Protein AF-A0A8H5J789-F1 (afdb_monomer)

Mean predicted aligned error: 20.1 Å

Radius of gyration: 35.77 Å; Cα contacts (8 Å, |Δi|>4): 1213; chains: 1; bounding box: 96×83×88 Å

Solvent-accessible surface area (backbone atoms only — not comparable to full-atom values): 55332 Å² total; per-residue (Å²): 109,72,53,57,30,55,45,54,50,60,64,38,62,77,39,81,69,54,83,71,56,67,64,64,71,74,60,75,30,68,35,87,52,61,60,68,77,81,71,73,38,42,52,68,43,72,75,52,29,41,22,28,17,34,79,73,62,72,87,41,52,40,63,93,81,32,44,81,74,51,70,50,86,54,26,38,34,28,38,34,24,52,62,92,46,68,67,26,27,39,39,36,21,62,53,67,62,81,71,90,28,58,63,80,50,49,62,51,47,30,27,26,45,55,26,45,53,51,27,46,51,47,30,51,74,68,45,92,60,66,44,58,26,53,63,73,60,81,45,64,67,45,18,37,48,19,41,40,22,48,12,59,60,28,46,59,53,54,75,72,64,89,71,94,66,65,38,74,44,73,74,76,64,77,66,70,54,72,49,27,34,52,70,65,62,77,69,68,44,67,78,39,60,87,92,67,65,69,47,57,35,34,39,36,29,59,52,77,60,89,48,75,62,49,66,70,51,38,50,53,40,48,53,49,39,44,48,49,11,33,19,40,38,103,72,62,52,65,86,40,41,34,53,31,22,62,74,48,56,64,40,48,25,45,47,90,42,85,79,50,47,74,88,52,64,75,71,51,70,69,50,47,53,51,72,53,59,81,78,66,91,80,89,86,90,82,90,82,86,90,88,85,89,86,91,88,90,87,81,90,84,89,88,91,87,81,71,74,65,62,58,54,53,55,58,51,60,58,69,76,48,58,74,68,59,46,31,71,74,48,37,68,69,49,45,56,68,70,55,90,67,95,63,102,73,55,66,69,58,54,51,54,54,54,51,50,59,51,57,78,71,57,90,90,69,84,64,62,68,58,44,53,52,49,52,70,75,40,90,76,62,82,61,51,58,61,50,51,52,50,52,46,55,51,42,52,53,50,49,54,52,50,53,53,48,57,67,56,69,78,54,65,76,81,64,52,63,66,53,61,67,73,62,70,82,85,86,79,83,88,80,92,78,84,88,77,88,80,88,88,71,85,80,76,69,62,76,58,55,62,56,44,41,47,21,44,53,70,61,50,85,80,60,94,65,75,75,53,72,63,31,29,53,48,51,61,48,53,47,58,44,43,48,94,44,60,46,46,59,66,43,48,31,43,11,30,31,70,41,68,43,78,41,78,59,15,34,84,40,77,46,49,26,55,83,70,67,36,52,67,70,57,34,62,36,36,50,34,66,66,60,40,50,52,26,51,51,55,32,38,76,69,62,50,29,45,80,46,96,84,65,25,33,38,50,38,62,69,58,28,50,47,31,62,76,50,41,52,71,69,48,48,54,48,40,40,52,45,47,36,50,26,43,53,52,36,55,56,38,83,42,60,43,80,84,57,88,64,56,69,57,44,51,60,37,37,52,43,27,51,58,65,42,63,83,64,74,80,78,75,57,69,71,58,34,53,54,49,28,55,44,28,56,44,57,37,75,51,78,59,71,70,51,27,52,50,32,47,53,52,23,55,61,55,39,69,95,57,97,49,72,60,61,54,51,52,51,53,52,50,51,52,48,52,33,48,82,62,49,52,60,94,72,64,84,71,86,76,71,92,72,83,86,82,77,86,90,70,85,84,42,46,39,52,53,32,50,51,44,48,49,28,53,53,53,20,54,54,26,48,56,72,36,36,44,64,62,21,47,48,48,46,68,77,52,72,68,95,47,98,72,57,35,61,43,34,47,54,40,51,34,52,48,23,43,51,49,14,53,51,29,30,18,69,63,40,38,72,63,11,45,55,28,36,50,51,24,54,50,48,60,72,69,42,81,82,50,50,58,75,85,52,48,58,59,52,43,45,53,46,25,38,33,28,43,70,70,76,33,27,67,63,19,35,52,53,37,51,54,53,51,53,53,28,64,76,67,68,51,70,79,68,49,57,50,44,47,41,51,35,22,46,24,30,41,75,67,68,39,45,72,61,19,48,54,48,40,54,59,50,66,73,46,85,86,69,51,71,67,43,49,29,49,35,23,47,48,52,14,51,48,26,48,77,71,67,35,60,65,58,14,50,52,24,42,51,53,22,52,62,40,54,72,76,53,72,74,66,37,34,48,66,60,40,49,47,48,51,55,48,35,57,52,28,58,78,67,68,40,62,67,66,28,50,61,46,49,54,52,41,54,54,39,65,75,59,50,54,88,75,33,49,58,45,79,62,67,58,50,68,62,48,45,53,52,53,53,55,51,56,60,60,76,78,108

Foldseek 3Di:
DVLVLVLVLVVQAPAADDPVVVVVQPAAQADAAFPPDADAQALVCLLRPHWYAFPQDPVQKPVVPKDWDADHNFATWIQIARHPHDRWIKGDGQDPHDDRGPDFNQLSQLSRLLRLVSLLQVLLVPDPFFQKAALDDQDLVSLSLLLSSSGPVNVVVVVPDDDPGIDTHNDAADEWAWRTKFFDDVVVQVVDDPVRRHDTIITMIHDADADDADQVLLVSNLSVCLSNAKFAAPQQAPVCAGNSYRNRSSRIGHSSGPRGDSVRNPCRPCNNVVVHVVPDDDDDDDDDDDDYDDDDDDDDDDDDDDPPPVLVVVVVVLVPDDLVVSCVVLPPVRSVLNPDDDDDPNPVVVVLVVLLVVLVPDDDDDCVVVLVVVCVVDVDDDPSVVVSVVSSVVSVVVVVVVVVVVVVVVDDPVVVVVVVVVVDDDDDDDDDDDDDDDDDDPDPDDPLQVQQLVLLQVLDPPDPDRADSLLSVVLLLCLLFPQVAWAALLLQQQLQAWAWDQDLQRAIDTDGLVNLVQDPVSSVQSNDPVNVVVSVVRCCVVVQWPADPVRIIHGDNSSSVSSCVSRDPVSSVVSLVNLLSSLLSSQHAAFQDDDDPCNVSSLRRNVSSLVVCVVVVDDDDLVSLLVSLVSLLRQLVDDDLVSNVVSLVSSVVSCVVPPDPLSVLSSLLSVLVSCVVSPNNPPNPPSPDPPDPDDPDDPDRLSVLLSQLVVLQSVLVSCQQVQVLVSSLVSLVVRDAPDPDHHPSRLVSLLSSLLSNLLSCLQLVVLVSSLVSLVVSVVSCVPDPSTDPLVCLLSSLLSNLLSCLSVLNLVVNLVSLVVNLVVCVVSVNPPNNLSSLLSNLSSCVSVVVLVSSLVSLVVSVPDPDDDLVSLLSSLVSQLSSCVVVVVLVSNLVSLVSNLVSCVVGSQLQCQLVLLSLLSNLVSCVVVVVVVVNVVSVVVSVVSVVVHDPSGGHRNRGPSVVSVVVSVVVVVVVVD

Structure (mmCIF, N/CA/C/O backbone):
data_AF-A0A8H5J789-F1
#
_entry.id   AF-A0A8H5J789-F1
#
loop_
_atom_site.group_PDB
_atom_site.id
_atom_site.type_symbol
_atom_site.label_atom_id
_atom_site.label_alt_id
_atom_site.label_comp_id
_atom_site.label_asym_id
_atom_site.label_entity_id
_atom_site.label_seq_id
_atom_site.pdbx_PDB_ins_code
_atom_site.Cartn_x
_atom_site.Cartn_y
_atom_site.Cartn_z
_atom_site.occupancy
_atom_site.B_iso_or_equiv
_atom_site.auth_seq_id
_atom_site.auth_comp_id
_atom_site.auth_asym_id
_atom_site.auth_atom_id
_atom_site.pdbx_PDB_model_num
ATOM 1 N N . MET A 1 1 ? -1.821 -19.126 -6.442 1.00 37.88 1 MET A N 1
ATOM 2 C CA . MET A 1 1 ? -1.015 -19.885 -5.447 1.00 37.88 1 MET A CA 1
ATOM 3 C C . MET A 1 1 ? 0.429 -19.384 -5.420 1.00 37.88 1 MET A C 1
ATOM 5 O O . MET A 1 1 ? 0.879 -18.983 -4.358 1.00 37.88 1 MET A O 1
ATOM 9 N N . GLU A 1 2 ? 1.112 -19.304 -6.568 1.00 38.78 2 GLU A N 1
ATOM 10 C CA . GLU A 1 2 ? 2.445 -18.676 -6.724 1.00 38.78 2 GLU A CA 1
ATOM 11 C C . GLU A 1 2 ? 2.546 -17.258 -6.131 1.00 38.78 2 GLU A C 1
ATOM 13 O O . GLU A 1 2 ? 3.453 -16.960 -5.356 1.00 38.78 2 GLU A O 1
ATOM 18 N N . GLU A 1 3 ? 1.561 -16.404 -6.421 1.00 41.31 3 GLU A N 1
ATOM 19 C CA . GLU A 1 3 ? 1.512 -15.014 -5.946 1.00 41.31 3 GLU A CA 1
ATOM 20 C C . GLU A 1 3 ? 1.382 -14.910 -4.411 1.00 41.31 3 GLU A C 1
ATOM 22 O O . GLU A 1 3 ? 2.048 -14.104 -3.765 1.00 41.31 3 GLU A O 1
ATOM 27 N N . TYR A 1 4 ? 0.589 -15.799 -3.802 1.00 43.22 4 TYR A N 1
ATOM 28 C CA . TYR A 1 4 ? 0.409 -15.907 -2.347 1.00 43.22 4 TYR A CA 1
ATOM 29 C C . TYR A 1 4 ? 1.705 -16.323 -1.632 1.00 43.22 4 TYR A C 1
ATOM 31 O O . TYR A 1 4 ? 2.074 -15.731 -0.619 1.00 43.22 4 TYR A O 1
ATOM 39 N N . ILE A 1 5 ? 2.439 -17.281 -2.203 1.00 45.75 5 ILE A N 1
ATOM 40 C CA . ILE A 1 5 ? 3.729 -17.748 -1.675 1.00 45.75 5 ILE A CA 1
ATOM 41 C C . ILE A 1 5 ? 4.783 -16.635 -1.743 1.00 45.75 5 ILE A C 1
ATOM 43 O O . ILE A 1 5 ? 5.497 -16.395 -0.768 1.00 45.75 5 ILE A O 1
ATOM 47 N N . SER A 1 6 ? 4.837 -15.901 -2.860 1.00 46.53 6 SER A N 1
ATOM 48 C CA . SER A 1 6 ? 5.752 -14.764 -3.034 1.00 46.53 6 SER A CA 1
ATOM 49 C C . SER A 1 6 ? 5.501 -13.647 -2.008 1.00 46.53 6 SER A C 1
ATOM 51 O O . SER A 1 6 ? 6.440 -13.034 -1.495 1.00 46.53 6 SER A O 1
ATOM 53 N N . ARG A 1 7 ? 4.235 -13.400 -1.652 1.00 49.34 7 ARG A N 1
ATOM 54 C CA . ARG A 1 7 ? 3.845 -12.406 -0.636 1.00 49.34 7 ARG A CA 1
ATOM 55 C C . ARG A 1 7 ? 4.228 -12.815 0.776 1.00 49.34 7 ARG A C 1
ATOM 57 O O . ARG A 1 7 ? 4.722 -11.974 1.522 1.00 49.34 7 ARG A O 1
ATOM 64 N N . LEU A 1 8 ? 4.004 -14.079 1.136 1.00 45.59 8 LEU A N 1
ATOM 65 C CA . LEU A 1 8 ? 4.373 -14.590 2.453 1.00 45.59 8 LEU A CA 1
ATOM 66 C C . LEU A 1 8 ? 5.897 -14.566 2.653 1.00 45.59 8 LEU A C 1
ATOM 68 O O . LEU A 1 8 ? 6.351 -14.160 3.718 1.00 45.59 8 LEU A O 1
ATOM 72 N N . ARG A 1 9 ? 6.686 -14.861 1.609 1.00 54.22 9 ARG A N 1
ATOM 73 C CA . ARG A 1 9 ? 8.151 -14.693 1.634 1.00 54.22 9 ARG A CA 1
ATOM 74 C C . ARG A 1 9 ? 8.593 -13.252 1.865 1.00 54.22 9 ARG A C 1
ATOM 76 O O . ARG A 1 9 ? 9.360 -12.981 2.780 1.00 54.22 9 ARG A O 1
ATOM 83 N N . ARG A 1 10 ? 8.051 -12.301 1.099 1.00 54.44 10 ARG A N 1
ATOM 84 C CA . ARG A 1 10 ? 8.384 -10.872 1.264 1.00 54.44 10 ARG A CA 1
ATOM 85 C C . ARG A 1 10 ? 8.008 -10.323 2.643 1.00 54.44 10 ARG A C 1
ATOM 87 O O . ARG A 1 10 ? 8.626 -9.370 3.102 1.00 54.44 10 ARG A O 1
ATOM 94 N N . ALA A 1 11 ? 6.999 -10.894 3.304 1.00 49.25 11 ALA A N 1
ATOM 95 C CA . ALA A 1 11 ? 6.644 -10.533 4.676 1.00 49.25 11 ALA A CA 1
ATOM 96 C C . ALA A 1 11 ? 7.670 -11.041 5.709 1.00 49.25 11 ALA A C 1
ATOM 98 O O . ALA A 1 11 ? 7.857 -10.398 6.742 1.00 49.25 11 ALA A O 1
ATOM 99 N N . GLN A 1 12 ? 8.352 -12.156 5.428 1.00 51.38 12 GLN A N 1
ATOM 100 C CA . GLN A 1 12 ? 9.389 -12.729 6.292 1.00 51.38 12 GLN A CA 1
ATOM 101 C C . GLN A 1 12 ? 10.706 -11.937 6.219 1.00 51.38 12 GLN A C 1
ATOM 103 O O . GLN A 1 12 ? 11.388 -11.814 7.232 1.00 51.38 12 GLN A O 1
ATOM 108 N N . GLU A 1 13 ? 11.006 -11.312 5.073 1.00 49.75 13 GLU A N 1
ATOM 109 C CA . GLU A 1 13 ? 12.213 -10.500 4.808 1.00 49.75 13 GLU A CA 1
ATOM 110 C C . GLU A 1 13 ? 12.335 -9.202 5.647 1.00 49.75 13 GLU A C 1
ATOM 112 O O . GLU A 1 13 ? 13.379 -8.556 5.640 1.00 49.75 13 GLU A O 1
ATOM 117 N N . ILE A 1 14 ? 11.295 -8.793 6.387 1.00 43.88 14 ILE A N 1
ATOM 118 C CA . ILE A 1 14 ? 11.197 -7.464 7.036 1.00 43.88 14 ILE A CA 1
ATOM 119 C C . ILE A 1 14 ? 11.843 -7.410 8.444 1.00 43.88 14 ILE A C 1
ATOM 121 O O . ILE A 1 14 ? 11.962 -6.334 9.030 1.00 43.88 14 ILE A O 1
ATOM 125 N N . ARG A 1 15 ? 12.297 -8.535 9.013 1.00 42.75 15 ARG A N 1
ATOM 126 C CA . ARG A 1 15 ? 12.840 -8.604 10.388 1.00 42.75 15 ARG A CA 1
ATOM 127 C C . ARG A 1 15 ? 14.302 -9.076 10.415 1.00 42.75 15 ARG A C 1
ATOM 129 O O . ARG A 1 15 ? 14.617 -10.129 9.867 1.00 42.75 15 ARG A O 1
ATOM 136 N N . VAL A 1 16 ? 15.167 -8.306 11.086 1.00 42.12 16 VAL A N 1
ATOM 137 C CA . VAL A 1 16 ? 16.606 -8.594 11.276 1.00 42.12 16 VAL A CA 1
ATOM 138 C C . VAL A 1 16 ? 16.806 -9.733 12.289 1.00 42.12 16 VAL A C 1
ATOM 140 O O . VAL A 1 16 ? 16.098 -9.801 13.292 1.00 42.12 16 VAL A O 1
ATOM 143 N N . LEU A 1 17 ? 17.765 -10.624 12.013 1.00 46.19 17 LEU A N 1
ATOM 144 C CA . LEU A 1 17 ? 18.077 -11.832 12.791 1.00 46.19 17 LEU A CA 1
ATOM 145 C C . LEU A 1 17 ? 18.551 -11.528 14.230 1.00 46.19 17 LEU A C 1
ATOM 147 O O . LEU A 1 17 ? 19.426 -10.691 14.450 1.00 46.19 17 LEU A O 1
ATOM 151 N N . GLU A 1 18 ? 18.048 -12.285 15.210 1.00 46.88 18 GLU A N 1
ATOM 152 C CA . GLU A 1 18 ? 18.538 -12.270 16.598 1.00 46.88 18 GLU A CA 1
ATOM 153 C C . GLU A 1 18 ? 19.709 -13.256 16.802 1.00 46.88 18 GLU A C 1
ATOM 155 O O . GLU A 1 18 ? 19.797 -14.292 16.140 1.00 46.88 18 GLU A O 1
ATOM 160 N N . LYS A 1 19 ? 20.585 -13.000 17.790 1.00 43.41 19 LYS A N 1
ATOM 161 C CA . LYS A 1 19 ? 21.801 -13.800 18.100 1.00 43.41 19 LYS A CA 1
ATOM 162 C C . LYS A 1 19 ? 21.568 -15.312 18.308 1.00 43.41 19 LYS A C 1
ATOM 164 O O . LYS A 1 19 ? 22.509 -16.097 18.188 1.00 43.41 19 LYS A O 1
ATOM 169 N N . VAL A 1 20 ? 20.347 -15.742 18.638 1.00 45.88 20 VAL A N 1
ATOM 170 C CA . VAL A 1 20 ? 19.994 -17.164 18.830 1.00 45.88 20 VAL A CA 1
ATOM 171 C C . VAL A 1 20 ? 19.857 -17.901 17.486 1.00 45.88 20 VAL A C 1
ATOM 173 O O . VAL A 1 20 ? 20.242 -19.068 17.391 1.00 45.88 20 VAL A O 1
ATOM 176 N N . GLN A 1 21 ? 19.416 -17.219 16.419 1.00 49.56 21 GLN A N 1
ATOM 177 C CA . GLN A 1 21 ? 19.329 -17.785 15.063 1.00 49.56 21 GLN A CA 1
ATOM 178 C C . GLN A 1 21 ? 20.711 -18.068 14.460 1.00 49.56 21 GLN A C 1
ATOM 180 O O . GLN A 1 21 ? 20.876 -19.073 13.772 1.00 49.56 21 GLN A O 1
ATOM 185 N N . THR A 1 22 ? 21.732 -17.274 14.795 1.00 47.72 22 THR A N 1
ATOM 186 C CA . THR A 1 22 ? 23.116 -17.451 14.311 1.00 47.72 22 THR A CA 1
ATOM 187 C C . THR A 1 22 ? 23.782 -18.743 14.819 1.00 47.72 22 THR A C 1
ATOM 189 O O . THR A 1 22 ? 24.748 -19.218 14.226 1.00 47.72 22 THR A O 1
ATOM 192 N N . ARG A 1 23 ? 23.272 -19.355 15.902 1.00 48.25 23 ARG A N 1
ATOM 193 C CA . ARG A 1 23 ? 23.767 -20.648 16.423 1.00 48.25 23 ARG A CA 1
ATOM 194 C C . ARG A 1 23 ? 23.074 -21.868 15.802 1.00 48.25 23 ARG A C 1
ATOM 196 O O . ARG A 1 23 ? 23.723 -22.896 15.647 1.00 48.25 23 ARG A O 1
ATOM 203 N N . ALA A 1 24 ? 21.795 -21.769 15.430 1.00 50.72 24 ALA A N 1
ATOM 204 C CA . ALA A 1 24 ? 21.077 -22.835 14.710 1.00 50.72 24 ALA A CA 1
ATOM 205 C C . ALA A 1 24 ? 21.468 -22.897 13.216 1.00 50.72 24 ALA A C 1
ATOM 207 O O . ALA A 1 24 ? 21.506 -23.973 12.618 1.00 50.72 24 ALA A O 1
ATOM 208 N N . ALA A 1 25 ? 21.830 -21.734 12.668 1.00 51.19 25 ALA A N 1
ATOM 209 C CA . ALA A 1 25 ? 22.324 -21.469 11.318 1.00 51.19 25 ALA A CA 1
ATOM 210 C C . ALA A 1 25 ? 23.493 -22.343 10.829 1.00 51.19 25 ALA A C 1
ATOM 212 O O . ALA A 1 25 ? 23.615 -22.649 9.647 1.00 51.19 25 ALA A O 1
ATOM 213 N N . THR A 1 26 ? 24.389 -22.731 11.737 1.00 55.84 26 THR A N 1
ATOM 214 C CA . THR A 1 26 ? 25.706 -23.300 11.398 1.00 55.84 26 THR A CA 1
ATOM 215 C C . THR A 1 26 ? 25.776 -24.821 11.547 1.00 55.84 26 THR A C 1
ATOM 217 O O . THR A 1 26 ? 26.825 -25.424 11.319 1.00 55.84 26 THR A O 1
ATOM 220 N N . VAL A 1 27 ? 24.671 -25.475 11.923 1.00 66.50 27 VAL A N 1
ATOM 221 C CA . VAL A 1 27 ? 24.643 -26.921 12.179 1.00 66.50 27 VAL A CA 1
ATOM 222 C C . VAL A 1 27 ? 24.327 -27.684 10.894 1.00 66.50 27 VAL A C 1
ATOM 224 O O . VAL A 1 27 ? 23.246 -27.549 10.324 1.00 66.50 27 VAL A O 1
ATOM 227 N N . ALA A 1 28 ? 25.257 -28.538 10.460 1.00 82.31 28 ALA A N 1
ATOM 228 C CA . ALA A 1 28 ? 25.043 -29.437 9.330 1.00 82.31 28 ALA A CA 1
ATOM 229 C C . ALA A 1 28 ? 23.814 -30.337 9.566 1.00 82.31 28 ALA A C 1
ATOM 231 O O . ALA A 1 28 ? 23.748 -31.049 10.565 1.00 82.31 28 ALA A O 1
ATOM 232 N N . PHE A 1 29 ? 22.865 -30.321 8.626 1.00 90.00 29 PHE A N 1
ATOM 233 C CA . PHE A 1 29 ? 21.607 -31.091 8.659 1.00 90.00 29 PHE A CA 1
ATOM 234 C C . PHE A 1 29 ? 21.482 -32.095 7.497 1.00 90.00 29 PHE A C 1
ATOM 236 O O . PHE A 1 29 ? 20.466 -32.775 7.346 1.00 90.00 29 PHE A O 1
ATOM 243 N N . ARG A 1 30 ? 22.524 -32.187 6.665 1.00 91.19 30 ARG A N 1
ATOM 244 C CA . ARG A 1 30 ? 22.655 -33.133 5.552 1.00 91.19 30 ARG A CA 1
ATOM 245 C C . ARG A 1 30 ? 23.824 -34.066 5.820 1.00 91.19 30 ARG A C 1
ATOM 247 O O . ARG A 1 30 ? 24.828 -33.652 6.397 1.00 91.19 30 ARG A O 1
ATOM 254 N N . ASP A 1 31 ? 23.676 -35.296 5.368 1.00 91.00 31 ASP A N 1
ATOM 255 C CA . ASP A 1 31 ? 24.704 -36.323 5.354 1.00 91.00 31 ASP A CA 1
ATOM 256 C C . ASP A 1 31 ? 24.843 -36.853 3.921 1.00 91.00 31 ASP A C 1
ATOM 258 O O . ASP A 1 31 ? 23.853 -37.263 3.310 1.00 91.00 31 ASP A O 1
ATOM 262 N N . ASP A 1 32 ? 26.056 -36.799 3.369 1.00 88.88 32 ASP A N 1
ATOM 263 C CA . ASP A 1 32 ? 26.366 -37.274 2.015 1.00 88.88 32 ASP A CA 1
ATOM 264 C C . ASP A 1 32 ? 26.341 -38.808 1.902 1.00 88.88 32 ASP A C 1
ATOM 266 O O . ASP A 1 32 ? 26.293 -39.342 0.786 1.00 88.88 32 ASP A O 1
ATOM 270 N N . MET A 1 33 ? 26.309 -39.525 3.034 1.00 91.62 33 MET A N 1
ATOM 271 C CA . MET A 1 33 ? 26.078 -40.966 3.051 1.00 91.62 33 MET A CA 1
ATOM 272 C C . MET A 1 33 ? 24.742 -41.312 2.396 1.00 91.62 33 MET A C 1
ATOM 274 O O . MET A 1 33 ? 23.709 -40.706 2.686 1.00 91.62 33 MET A O 1
ATOM 278 N N . LEU A 1 34 ? 24.752 -42.329 1.534 1.00 90.19 34 LEU A N 1
ATOM 279 C CA . LEU A 1 34 ? 23.538 -42.845 0.911 1.00 90.19 34 LEU A CA 1
ATOM 280 C C . LEU A 1 34 ? 22.583 -43.403 1.974 1.00 90.19 34 LEU A C 1
ATOM 282 O O . LEU A 1 34 ? 22.992 -44.017 2.963 1.00 90.19 34 LEU A O 1
ATOM 286 N N . MET A 1 35 ? 21.285 -43.219 1.751 1.00 92.25 35 MET A N 1
ATOM 287 C CA . MET A 1 35 ? 20.214 -43.719 2.611 1.00 92.25 35 MET A CA 1
ATOM 288 C C . MET A 1 35 ? 19.982 -45.227 2.405 1.00 92.25 35 MET A C 1
ATOM 290 O O . MET A 1 35 ? 18.868 -45.679 2.164 1.00 92.25 35 MET A O 1
ATOM 294 N N . SER A 1 36 ? 21.056 -46.016 2.485 1.00 86.81 36 SER A N 1
ATOM 295 C CA . SER A 1 36 ? 21.044 -47.479 2.455 1.00 86.81 36 SER A CA 1
ATOM 296 C C . SER A 1 36 ? 21.030 -48.042 3.878 1.00 86.81 36 SER A C 1
ATOM 298 O O . SER A 1 36 ? 21.884 -47.683 4.692 1.00 86.81 36 SER A O 1
ATOM 300 N N . GLY A 1 37 ? 20.080 -48.927 4.187 1.00 87.38 37 GLY A N 1
ATOM 301 C CA . GLY A 1 37 ? 19.959 -49.559 5.507 1.00 87.38 37 GLY A CA 1
ATOM 302 C C . GLY A 1 37 ? 19.502 -48.611 6.633 1.00 87.38 37 GLY A C 1
ATOM 303 O O . GLY A 1 37 ? 19.266 -47.420 6.393 1.00 87.38 37 GLY A O 1
ATOM 304 N N . PRO A 1 38 ? 19.363 -49.121 7.871 1.00 91.56 38 PRO A N 1
ATOM 305 C CA . PRO A 1 38 ? 18.859 -48.344 9.001 1.00 91.56 38 PRO A CA 1
ATOM 306 C C . PRO A 1 38 ? 19.845 -47.236 9.432 1.00 91.56 38 PRO A C 1
ATOM 308 O O . PRO A 1 38 ? 21.057 -47.447 9.370 1.00 91.56 38 PRO A O 1
ATOM 311 N N . PRO A 1 39 ? 19.366 -46.062 9.882 1.00 93.88 39 PRO A N 1
ATOM 312 C CA . PRO A 1 39 ? 20.193 -45.021 10.478 1.00 93.88 39 PRO A CA 1
ATOM 313 C C . PRO A 1 39 ? 20.782 -45.466 11.826 1.00 93.88 39 PRO A C 1
ATOM 315 O O . PRO A 1 39 ? 20.323 -46.425 12.460 1.00 93.88 39 PRO A O 1
ATOM 318 N N . SER A 1 40 ? 21.804 -44.736 12.272 1.00 92.81 40 SER A N 1
ATOM 319 C CA . SER A 1 40 ? 22.258 -44.790 13.661 1.00 92.81 40 SER A CA 1
ATOM 320 C C . SER A 1 40 ? 21.197 -44.168 14.574 1.00 92.81 40 SER A C 1
ATOM 322 O O . SER A 1 40 ? 20.563 -43.182 14.210 1.00 92.81 40 SER A O 1
ATOM 324 N N . CYS A 1 41 ? 21.010 -44.748 15.758 1.00 95.12 41 CYS A N 1
ATOM 325 C CA . CYS A 1 41 ? 20.093 -44.254 16.787 1.00 95.12 41 CYS A CA 1
ATOM 326 C C . CYS A 1 41 ? 20.866 -43.784 18.031 1.00 95.12 41 CYS A C 1
ATOM 328 O O . CYS A 1 41 ? 20.372 -43.939 19.143 1.00 95.12 41 CYS A O 1
ATOM 330 N N . SER A 1 42 ? 22.098 -43.283 17.883 1.00 95.56 42 SER A N 1
ATOM 331 C CA . SER A 1 42 ? 22.861 -42.751 19.022 1.00 95.56 42 SER A CA 1
ATOM 332 C C . SER A 1 42 ? 22.261 -41.437 19.530 1.00 95.56 42 SER A C 1
ATOM 334 O O . SER A 1 42 ? 21.683 -40.667 18.759 1.00 95.56 42 SER A O 1
ATOM 336 N N . ALA A 1 43 ? 22.438 -41.123 20.811 1.00 92.75 43 ALA A N 1
ATOM 337 C CA . ALA A 1 43 ? 22.000 -39.851 21.384 1.00 92.75 43 ALA A CA 1
ATOM 338 C C . ALA A 1 43 ? 22.647 -38.646 20.674 1.00 92.75 43 ALA A C 1
ATOM 340 O O . ALA A 1 43 ? 22.025 -37.591 20.527 1.00 92.75 43 ALA A O 1
ATOM 341 N N . ALA A 1 44 ? 23.878 -38.807 20.173 1.00 92.50 44 ALA A N 1
ATOM 342 C CA . ALA A 1 44 ? 24.561 -37.787 19.383 1.00 92.50 44 ALA A CA 1
ATOM 343 C C . ALA A 1 44 ? 23.842 -37.499 18.052 1.00 92.50 44 ALA A C 1
ATOM 345 O O . ALA A 1 44 ? 23.719 -36.332 17.671 1.00 92.50 44 ALA A O 1
ATOM 346 N N . ASP A 1 45 ? 23.321 -38.532 17.384 1.00 92.81 45 ASP A N 1
ATOM 347 C CA . ASP A 1 45 ? 22.575 -38.390 16.129 1.00 92.81 45 ASP A CA 1
ATOM 348 C C . ASP A 1 45 ? 21.189 -37.773 16.357 1.00 92.81 45 ASP A C 1
ATOM 350 O O . ASP A 1 45 ? 20.778 -36.902 15.593 1.00 92.81 45 ASP A O 1
ATOM 354 N N . PHE A 1 46 ? 20.504 -38.115 17.455 1.00 93.62 46 PHE A N 1
ATOM 355 C CA . PHE A 1 46 ? 19.266 -37.428 17.850 1.00 93.62 46 PHE A CA 1
ATOM 356 C C . PHE A 1 46 ? 19.497 -35.947 18.190 1.00 93.62 46 PHE A C 1
ATOM 358 O O . PHE A 1 46 ? 18.637 -35.108 17.923 1.00 93.62 46 PHE A O 1
ATOM 365 N N . LYS A 1 47 ? 20.660 -35.599 18.757 1.00 91.31 47 LYS A N 1
ATOM 366 C CA . LYS A 1 47 ? 21.032 -34.209 19.074 1.00 91.31 47 LYS A CA 1
ATOM 367 C C . LYS A 1 47 ? 21.380 -33.391 17.828 1.00 91.31 47 LYS A C 1
ATOM 369 O O . LYS A 1 47 ? 21.222 -32.170 17.830 1.00 91.31 47 LYS A O 1
ATOM 374 N N . ARG A 1 48 ? 21.890 -34.039 16.776 1.00 91.00 48 ARG A N 1
ATOM 375 C CA . ARG A 1 48 ? 22.277 -33.412 15.501 1.00 91.00 48 ARG A CA 1
ATOM 376 C C . ARG A 1 48 ? 21.750 -34.232 14.319 1.00 91.00 48 ARG A C 1
ATOM 378 O O . ARG A 1 48 ? 22.548 -34.827 13.591 1.00 91.00 48 ARG A O 1
ATOM 385 N N . PRO A 1 49 ? 20.423 -34.257 14.111 1.00 94.44 49 PRO A N 1
ATOM 386 C CA . PRO A 1 49 ? 19.820 -35.079 13.074 1.00 94.44 49 PRO A CA 1
ATOM 387 C C . PRO A 1 49 ? 20.249 -34.592 11.691 1.00 94.44 49 PRO A C 1
ATOM 389 O O . PRO A 1 49 ? 20.147 -33.405 11.370 1.00 94.44 49 PRO A O 1
ATOM 392 N N . ARG A 1 50 ? 20.735 -35.522 10.865 1.00 94.50 50 ARG A N 1
ATOM 393 C CA . ARG A 1 50 ? 21.168 -35.260 9.490 1.00 94.50 50 ARG A CA 1
ATOM 394 C C . ARG A 1 50 ? 20.472 -36.216 8.538 1.00 94.50 50 ARG A C 1
ATOM 396 O O . ARG A 1 50 ? 20.508 -37.429 8.735 1.00 94.50 50 ARG A O 1
ATOM 403 N N . LEU A 1 51 ? 19.843 -35.676 7.499 1.00 95.81 51 LEU A N 1
ATOM 404 C CA . LEU A 1 51 ? 19.200 -36.506 6.486 1.00 95.81 51 LEU A CA 1
ATOM 405 C C . LEU A 1 51 ? 20.262 -37.083 5.545 1.00 95.81 51 LEU A C 1
ATOM 407 O O . LEU A 1 51 ? 21.104 -36.339 5.051 1.00 95.81 51 LEU A O 1
ATOM 411 N N . ARG A 1 52 ? 20.199 -38.389 5.280 1.00 95.81 52 ARG A N 1
ATOM 412 C CA . ARG A 1 52 ? 21.071 -39.093 4.326 1.00 95.81 52 ARG A CA 1
ATOM 413 C C . ARG A 1 52 ? 20.666 -38.830 2.873 1.00 95.81 52 ARG A C 1
ATOM 415 O O . ARG A 1 52 ? 19.514 -38.489 2.588 1.00 95.81 52 ARG A O 1
ATOM 422 N N . ARG A 1 53 ? 21.617 -38.979 1.953 1.00 93.88 53 ARG A N 1
ATOM 423 C CA . ARG A 1 53 ? 21.444 -38.719 0.521 1.00 93.88 53 ARG A CA 1
ATOM 424 C C . ARG A 1 53 ? 20.584 -39.792 -0.147 1.00 93.88 53 ARG A C 1
ATOM 426 O O . ARG A 1 53 ? 20.682 -40.976 0.169 1.00 93.88 53 ARG A O 1
ATOM 433 N N . CYS A 1 54 ? 19.750 -39.369 -1.087 1.00 92.25 54 CYS A N 1
ATOM 434 C CA . CYS A 1 54 ? 18.839 -40.234 -1.816 1.00 92.25 54 CYS A CA 1
ATOM 435 C C . CYS A 1 54 ? 19.571 -41.248 -2.706 1.00 92.25 54 CYS A C 1
ATOM 437 O O . CYS A 1 54 ? 20.606 -40.929 -3.291 1.00 92.25 54 CYS A O 1
ATOM 439 N N . LEU A 1 55 ? 19.015 -42.461 -2.805 1.00 90.56 55 LEU A N 1
ATOM 440 C CA . LEU A 1 55 ? 19.504 -43.525 -3.691 1.00 90.56 55 LEU A CA 1
ATOM 441 C C . LEU A 1 55 ? 19.063 -43.339 -5.148 1.00 90.56 55 LEU A C 1
ATOM 443 O O . LEU A 1 55 ? 19.683 -43.908 -6.043 1.00 90.56 55 LEU A O 1
ATOM 447 N N . PHE A 1 56 ? 17.994 -42.576 -5.393 1.00 89.06 56 PHE A N 1
ATOM 448 C CA . PHE A 1 56 ? 17.502 -42.356 -6.746 1.00 89.06 56 PHE A CA 1
ATOM 449 C C . PHE A 1 56 ? 18.458 -41.470 -7.537 1.00 89.06 56 PHE A C 1
ATOM 451 O O . PHE A 1 56 ? 18.852 -40.392 -7.081 1.00 89.06 56 PHE A O 1
ATOM 458 N N . ASP A 1 57 ? 18.779 -41.914 -8.749 1.00 83.75 57 ASP A N 1
ATOM 459 C CA . ASP A 1 57 ? 19.498 -41.089 -9.704 1.00 83.75 57 ASP A CA 1
ATOM 460 C C . ASP A 1 57 ? 18.548 -40.058 -10.306 1.00 83.75 57 ASP A C 1
ATOM 462 O O . ASP A 1 57 ? 17.579 -40.356 -11.008 1.00 83.75 57 ASP A O 1
ATOM 466 N N . THR A 1 58 ? 18.859 -38.814 -10.000 1.00 76.38 58 THR A N 1
ATOM 467 C CA . THR A 1 58 ? 18.131 -37.636 -10.411 1.00 76.38 58 THR A CA 1
ATOM 468 C C . THR A 1 58 ? 18.154 -37.381 -11.916 1.00 76.38 58 THR A C 1
ATOM 470 O O . THR A 1 58 ? 17.244 -36.717 -12.414 1.00 76.38 58 THR A O 1
ATOM 473 N N . ALA A 1 59 ? 19.132 -37.919 -12.648 1.00 77.25 59 ALA A N 1
ATOM 474 C CA . ALA A 1 59 ? 19.164 -37.847 -14.108 1.00 77.25 59 ALA A CA 1
ATOM 475 C C . ALA A 1 59 ? 18.036 -38.662 -14.768 1.00 77.25 59 ALA A C 1
ATOM 477 O O . ALA A 1 59 ? 17.656 -38.382 -15.899 1.00 77.25 59 ALA A O 1
ATOM 478 N N . ASN A 1 60 ? 17.451 -39.628 -14.053 1.00 84.75 60 ASN A N 1
ATOM 479 C CA . ASN A 1 60 ? 16.438 -40.533 -14.597 1.00 84.75 60 ASN A CA 1
ATOM 480 C C . ASN A 1 60 ? 14.997 -40.034 -14.419 1.00 84.75 60 ASN A C 1
ATOM 482 O O . ASN A 1 60 ? 14.054 -40.811 -14.589 1.00 84.75 60 ASN A O 1
ATOM 486 N N . ILE A 1 61 ? 14.790 -38.768 -14.046 1.00 84.81 61 ILE A N 1
ATOM 487 C CA . ILE A 1 61 ? 13.435 -38.241 -13.864 1.00 84.81 61 ILE A CA 1
ATOM 488 C C . ILE A 1 61 ? 12.747 -38.053 -15.214 1.00 84.81 61 ILE A C 1
ATOM 490 O O . ILE A 1 61 ? 13.202 -37.296 -16.066 1.00 84.81 61 ILE A O 1
ATOM 494 N N . TYR A 1 62 ? 11.587 -38.685 -15.379 1.00 85.88 62 TYR A N 1
ATOM 495 C CA . TYR A 1 62 ? 10.730 -38.492 -16.547 1.00 85.88 62 TYR A CA 1
ATOM 496 C C . TYR A 1 62 ? 9.887 -37.220 -16.383 1.00 85.88 62 TYR A C 1
ATOM 498 O O . TYR A 1 62 ? 8.730 -37.262 -15.950 1.00 85.88 62 TYR A O 1
ATOM 506 N N . TRP A 1 63 ? 10.465 -36.064 -16.725 1.00 82.38 63 TRP A N 1
ATOM 507 C CA . TRP A 1 63 ? 9.804 -34.759 -16.587 1.00 82.38 63 TRP A CA 1
ATOM 508 C C . TRP A 1 63 ? 8.519 -34.635 -17.411 1.00 82.38 63 TRP A C 1
ATOM 510 O O . TRP A 1 63 ? 7.557 -34.046 -16.930 1.00 82.38 63 TRP A O 1
ATOM 520 N N . SER A 1 64 ? 8.448 -35.270 -18.586 1.00 77.75 64 SER A N 1
ATOM 521 C CA . SER A 1 64 ? 7.249 -35.279 -19.443 1.00 77.75 64 SER A CA 1
ATOM 522 C C . SER A 1 64 ? 6.027 -35.941 -18.796 1.00 77.75 64 SER A C 1
ATOM 524 O O . SER A 1 64 ? 4.893 -35.594 -19.116 1.00 77.75 64 SER A O 1
ATOM 526 N N . ARG A 1 65 ? 6.248 -36.887 -17.874 1.00 82.69 65 ARG A N 1
ATOM 527 C CA . ARG A 1 65 ? 5.195 -37.545 -17.086 1.00 82.69 65 ARG A CA 1
ATOM 528 C C . ARG A 1 65 ? 4.971 -36.865 -15.734 1.00 82.69 65 ARG A C 1
ATOM 530 O O . ARG A 1 65 ? 3.960 -37.115 -15.083 1.00 82.69 65 ARG A O 1
ATOM 537 N N . SER A 1 66 ? 5.919 -36.039 -15.301 1.00 84.56 66 SER A N 1
ATOM 538 C CA . SER A 1 66 ? 5.906 -35.398 -13.993 1.00 84.56 66 SER A CA 1
ATOM 539 C C . SER A 1 66 ? 4.952 -34.206 -13.973 1.00 84.56 66 SER A C 1
ATOM 541 O O . SER A 1 66 ? 4.796 -33.491 -14.957 1.00 84.56 66 SER A O 1
ATOM 543 N N . SER A 1 67 ? 4.309 -33.968 -12.833 1.00 84.06 67 SER A N 1
ATOM 544 C CA . SER A 1 67 ? 3.331 -32.886 -12.690 1.00 84.06 67 SER A CA 1
ATOM 545 C C . SER A 1 67 ? 3.477 -32.193 -11.347 1.00 84.06 67 SER A C 1
ATOM 547 O O . SER A 1 67 ? 3.686 -32.845 -10.321 1.00 84.06 67 SER A O 1
ATOM 549 N N . ARG A 1 68 ? 3.301 -30.874 -11.316 1.00 84.56 68 ARG A N 1
ATOM 550 C CA . ARG A 1 68 ? 3.261 -30.130 -10.057 1.00 84.56 68 ARG A CA 1
ATOM 551 C C . ARG A 1 68 ? 2.016 -30.507 -9.252 1.00 84.56 68 ARG A C 1
ATOM 553 O O . ARG A 1 68 ? 0.916 -30.512 -9.793 1.00 84.56 68 ARG A O 1
ATOM 560 N N . VAL A 1 69 ? 2.199 -30.798 -7.967 1.00 82.75 69 VAL A N 1
ATOM 561 C CA . VAL A 1 69 ? 1.119 -31.182 -7.038 1.00 82.75 69 VAL A CA 1
ATOM 562 C C . VAL A 1 69 ? 0.600 -29.958 -6.291 1.00 82.75 69 VAL A C 1
ATOM 564 O O . VAL A 1 69 ? -0.602 -29.764 -6.166 1.00 82.75 69 VAL A O 1
ATOM 567 N N . GLY A 1 70 ? 1.509 -29.104 -5.826 1.00 79.44 70 GLY A N 1
ATOM 568 C CA . GLY A 1 70 ? 1.178 -27.907 -5.062 1.00 79.44 70 GLY A CA 1
ATOM 569 C C . GLY A 1 70 ? 2.435 -27.182 -4.604 1.00 79.44 70 GLY A C 1
ATOM 570 O O . GLY A 1 70 ? 3.550 -27.616 -4.899 1.00 79.44 70 GLY A O 1
ATOM 571 N N . GLY A 1 71 ? 2.267 -26.072 -3.895 1.00 78.50 71 GLY A N 1
ATOM 572 C CA . GLY A 1 71 ? 3.377 -25.325 -3.313 1.00 78.50 71 GLY A CA 1
ATOM 573 C C . GLY A 1 71 ? 2.942 -24.451 -2.152 1.00 78.50 71 GLY A C 1
ATOM 574 O O . GLY A 1 71 ? 1.757 -24.159 -1.985 1.00 78.50 71 GLY A O 1
ATOM 575 N N . GLY A 1 72 ? 3.925 -24.025 -1.369 1.00 78.56 72 GLY A N 1
ATOM 576 C CA . GLY A 1 72 ? 3.743 -23.209 -0.180 1.00 78.56 72 GLY A CA 1
ATOM 577 C C . GLY A 1 72 ? 4.976 -22.363 0.125 1.00 78.56 72 GLY A C 1
ATOM 578 O O . GLY A 1 72 ? 5.868 -22.198 -0.710 1.00 78.56 72 GLY A O 1
ATOM 579 N N . LEU A 1 73 ? 5.019 -21.841 1.349 1.00 75.25 73 LEU A N 1
ATOM 580 C CA . LEU A 1 73 ? 6.108 -21.008 1.866 1.00 75.25 73 LEU A CA 1
ATOM 581 C C . LEU A 1 73 ? 7.499 -21.638 1.741 1.00 75.25 73 LEU A C 1
ATOM 583 O O . LEU A 1 73 ? 8.474 -20.925 1.502 1.00 75.25 73 LEU A O 1
ATOM 587 N N . ASP A 1 74 ? 7.563 -22.961 1.848 1.00 82.81 74 ASP A N 1
ATOM 588 C CA . ASP A 1 74 ? 8.816 -23.713 1.896 1.00 82.81 74 ASP A CA 1
ATOM 589 C C . ASP A 1 74 ? 9.331 -24.120 0.519 1.00 82.81 74 ASP A C 1
ATOM 591 O O . ASP A 1 74 ? 10.535 -24.300 0.333 1.00 82.81 74 ASP A O 1
ATOM 595 N N . GLY A 1 75 ? 8.432 -24.275 -0.456 1.00 84.38 75 GLY A N 1
ATOM 596 C CA . GLY A 1 75 ? 8.789 -24.801 -1.765 1.00 84.38 75 GLY A CA 1
ATOM 597 C C . GLY A 1 75 ? 7.614 -25.312 -2.591 1.00 84.38 75 GLY A C 1
ATOM 598 O O . GLY A 1 75 ? 6.446 -25.113 -2.250 1.00 84.38 75 GLY A O 1
ATOM 599 N N . TYR A 1 76 ? 7.941 -26.025 -3.669 1.00 84.88 76 TYR A N 1
ATOM 600 C CA . TYR A 1 76 ? 6.987 -26.777 -4.489 1.00 84.88 76 TYR A CA 1
ATOM 601 C C . TYR A 1 76 ? 7.106 -28.275 -4.272 1.00 84.88 76 TYR A C 1
ATOM 603 O O . TYR A 1 76 ? 8.193 -28.794 -4.037 1.00 84.88 76 TYR A O 1
ATOM 611 N N . ILE A 1 77 ? 5.994 -28.982 -4.443 1.00 87.81 77 ILE A N 1
ATOM 612 C CA . ILE A 1 77 ? 5.945 -30.440 -4.466 1.00 87.81 77 ILE A CA 1
ATOM 613 C C . ILE A 1 77 ? 5.586 -30.898 -5.876 1.00 87.81 77 ILE A C 1
ATOM 615 O O . ILE A 1 77 ? 4.620 -30.427 -6.485 1.00 87.81 77 ILE A O 1
ATOM 619 N N . TRP A 1 78 ? 6.361 -31.851 -6.376 1.00 87.81 78 TRP A N 1
ATOM 620 C CA . TRP A 1 78 ? 6.197 -32.452 -7.692 1.00 87.81 78 TRP A CA 1
ATOM 621 C C . TRP A 1 78 ? 5.905 -33.936 -7.577 1.00 87.81 78 TRP A C 1
ATOM 623 O O . TRP A 1 78 ? 6.531 -34.635 -6.789 1.00 87.81 78 TRP A O 1
ATOM 633 N N . LYS A 1 79 ? 4.988 -34.423 -8.406 1.00 92.69 79 LYS A N 1
ATOM 634 C CA . LYS A 1 79 ? 4.783 -35.843 -8.649 1.00 92.69 79 LYS A CA 1
ATOM 635 C C . LYS A 1 79 ? 5.746 -36.255 -9.752 1.00 92.69 79 LYS A C 1
ATOM 637 O O . LYS A 1 79 ? 5.620 -35.747 -10.865 1.00 92.69 79 LYS A O 1
ATOM 642 N N . VAL A 1 80 ? 6.701 -37.123 -9.438 1.00 91.31 80 VAL A N 1
ATOM 643 C CA . VAL A 1 80 ? 7.794 -37.506 -10.344 1.00 91.31 80 VAL A CA 1
ATOM 644 C C . VAL A 1 80 ? 7.912 -39.019 -10.501 1.00 91.31 80 VAL A C 1
ATOM 646 O O . VAL A 1 80 ? 7.442 -39.778 -9.655 1.00 91.31 80 VAL A O 1
ATOM 649 N N . TRP A 1 81 ? 8.558 -39.447 -11.583 1.00 92.69 81 TRP A N 1
ATOM 650 C CA . TRP A 1 81 ? 8.905 -40.843 -11.863 1.00 92.69 81 TRP A CA 1
ATOM 651 C C . TRP A 1 81 ? 10.399 -40.942 -12.140 1.00 92.69 81 TRP A C 1
ATOM 653 O O . TRP A 1 81 ? 10.919 -40.127 -12.900 1.00 92.69 81 TRP A O 1
ATOM 663 N N . PHE A 1 82 ? 11.065 -41.935 -11.553 1.00 89.12 82 PHE A N 1
ATOM 664 C CA . PHE A 1 82 ? 12.463 -42.262 -11.823 1.00 89.12 82 PHE A CA 1
ATOM 665 C C . PHE A 1 82 ? 12.490 -43.474 -12.763 1.00 89.12 82 PHE A C 1
ATOM 667 O O . PHE A 1 82 ? 12.274 -44.613 -12.350 1.00 89.12 82 PHE A O 1
ATOM 674 N N . GLY A 1 83 ? 12.682 -43.232 -14.061 1.00 86.31 83 GLY A N 1
ATOM 675 C CA . GLY A 1 83 ? 12.478 -44.244 -15.097 1.00 86.31 83 GLY A CA 1
ATOM 676 C C . GLY A 1 83 ? 11.028 -44.746 -15.128 1.00 86.31 83 GLY A C 1
ATOM 677 O O . GLY A 1 83 ? 10.086 -43.959 -15.228 1.00 86.31 83 GLY A O 1
ATOM 678 N N . ALA A 1 84 ? 10.844 -46.067 -15.039 1.00 84.25 84 ALA A N 1
ATOM 679 C CA . ALA A 1 84 ? 9.521 -46.692 -14.954 1.00 84.25 84 ALA A CA 1
ATOM 680 C C . ALA A 1 84 ? 8.932 -46.697 -13.528 1.00 84.25 84 ALA A C 1
ATOM 682 O O . ALA A 1 84 ? 7.750 -47.001 -13.367 1.00 84.25 84 ALA A O 1
ATOM 683 N N . ASP A 1 85 ? 9.733 -46.359 -12.512 1.00 87.50 85 ASP A N 1
ATOM 684 C CA . ASP A 1 85 ? 9.368 -46.457 -11.100 1.00 87.50 85 ASP A CA 1
ATOM 685 C C . ASP A 1 85 ? 8.759 -45.144 -10.566 1.00 87.50 85 ASP A C 1
ATOM 687 O O . ASP A 1 85 ? 9.232 -44.042 -10.865 1.00 87.50 85 ASP A O 1
ATOM 691 N N . GLY A 1 86 ? 7.676 -45.243 -9.793 1.00 88.00 86 GLY A N 1
ATOM 692 C CA . GLY A 1 86 ? 6.915 -44.107 -9.256 1.00 88.00 86 GLY A CA 1
ATOM 693 C C . GLY A 1 86 ? 5.387 -44.283 -9.308 1.00 88.00 86 GLY A C 1
ATOM 694 O O . GLY A 1 86 ? 4.887 -45.298 -9.798 1.00 88.00 86 GLY A O 1
ATOM 695 N N . PRO A 1 87 ? 4.602 -43.282 -8.856 1.00 93.75 87 PRO A N 1
ATOM 696 C CA . PRO A 1 87 ? 5.013 -41.905 -8.567 1.00 93.75 87 PRO A CA 1
ATOM 697 C C . PRO A 1 87 ? 5.681 -41.689 -7.201 1.00 93.75 87 PRO A C 1
ATOM 699 O O . PRO A 1 87 ? 5.330 -42.326 -6.212 1.00 93.75 87 PRO A O 1
ATOM 702 N N . TYR A 1 88 ? 6.552 -40.684 -7.142 1.00 95.00 88 TYR A N 1
ATOM 703 C CA . TYR A 1 88 ? 7.177 -40.139 -5.934 1.00 95.00 88 TYR A CA 1
ATOM 704 C C . TYR A 1 88 ? 6.826 -38.659 -5.753 1.00 95.00 88 TYR A C 1
ATOM 706 O O . TYR A 1 88 ? 6.452 -37.984 -6.713 1.00 95.00 88 TYR A O 1
ATOM 714 N N . ALA A 1 89 ? 6.954 -38.146 -4.530 1.00 93.88 89 ALA A N 1
ATOM 715 C CA . ALA A 1 89 ? 6.808 -36.728 -4.222 1.00 93.88 89 ALA A CA 1
ATOM 716 C C . ALA A 1 89 ? 8.190 -36.080 -4.053 1.00 93.88 89 ALA A C 1
ATOM 718 O O . ALA A 1 89 ? 8.936 -36.405 -3.135 1.00 93.88 89 ALA A O 1
ATOM 719 N N . LEU A 1 90 ? 8.539 -35.141 -4.924 1.00 91.56 90 LEU A N 1
ATOM 720 C CA . LEU A 1 90 ? 9.776 -34.369 -4.859 1.00 91.56 90 LEU A CA 1
ATOM 721 C C . LEU A 1 90 ? 9.467 -32.979 -4.290 1.00 91.56 90 LEU A C 1
ATOM 723 O O . LEU A 1 90 ? 8.901 -32.141 -4.996 1.00 91.56 90 LEU A O 1
ATOM 727 N N . LYS A 1 91 ? 9.829 -32.733 -3.022 1.00 91.38 91 LYS A N 1
ATOM 728 C CA . LYS A 1 91 ? 9.747 -31.397 -2.407 1.00 91.38 91 LYS A CA 1
ATOM 729 C C . LYS A 1 91 ? 11.000 -30.614 -2.786 1.00 91.38 91 LYS A C 1
ATOM 731 O O . LYS A 1 91 ? 12.125 -31.065 -2.563 1.00 91.38 91 LYS A O 1
ATOM 736 N N . VAL A 1 92 ? 10.794 -29.457 -3.396 1.00 86.44 92 VAL A N 1
ATOM 737 C CA . VAL A 1 92 ? 11.828 -28.575 -3.927 1.00 86.44 92 VAL A CA 1
ATOM 738 C C . VAL A 1 92 ? 11.765 -27.267 -3.172 1.00 86.44 92 VAL A C 1
ATOM 740 O O . VAL A 1 92 ? 10.768 -26.555 -3.277 1.00 86.44 92 VAL A O 1
ATOM 743 N N . PHE A 1 93 ? 12.815 -26.972 -2.414 1.00 86.56 93 PHE A N 1
ATOM 744 C CA . PHE A 1 93 ? 12.851 -25.793 -1.564 1.00 86.56 93 PHE A CA 1
ATOM 745 C C . PHE A 1 93 ? 13.218 -24.553 -2.361 1.00 86.56 93 PHE A C 1
ATOM 747 O O . PHE A 1 93 ? 13.913 -24.612 -3.376 1.00 86.56 93 PHE A O 1
ATOM 754 N N . TRP A 1 94 ? 12.731 -23.421 -1.882 1.00 76.75 94 TRP A N 1
ATOM 755 C CA . TRP A 1 94 ? 13.064 -22.128 -2.453 1.00 76.75 94 TRP A CA 1
ATOM 756 C C . TRP A 1 94 ? 14.461 -21.635 -2.080 1.00 76.75 94 TRP A C 1
ATOM 758 O O . TRP A 1 94 ? 15.085 -20.962 -2.892 1.00 76.75 94 TRP A O 1
ATOM 768 N N . ASP A 1 95 ? 14.936 -21.958 -0.873 1.00 76.56 95 ASP A N 1
ATOM 769 C CA . ASP A 1 95 ? 16.270 -21.589 -0.402 1.00 76.56 95 ASP A CA 1
ATOM 770 C C . ASP A 1 95 ? 17.131 -22.849 -0.289 1.00 76.56 95 ASP A C 1
ATOM 772 O O . ASP A 1 95 ? 16.771 -23.815 0.393 1.00 76.56 95 ASP A O 1
ATOM 776 N N . ALA A 1 96 ? 18.271 -22.852 -0.979 1.00 67.88 96 ALA A N 1
ATOM 777 C CA . ALA A 1 96 ? 19.276 -23.908 -0.854 1.00 67.88 96 ALA A CA 1
ATOM 778 C C . ALA A 1 96 ? 20.233 -23.661 0.324 1.00 67.88 96 ALA A C 1
ATOM 780 O O . ALA A 1 96 ? 20.780 -24.618 0.883 1.00 67.88 96 ALA A O 1
ATOM 781 N N . ASP A 1 97 ? 20.380 -22.390 0.687 1.00 73.12 97 ASP A N 1
ATOM 782 C CA . ASP A 1 97 ? 21.186 -21.874 1.783 1.00 73.12 97 ASP A CA 1
ATOM 783 C C . ASP A 1 97 ? 20.281 -21.143 2.773 1.00 73.12 97 ASP A C 1
ATOM 785 O O . ASP A 1 97 ? 19.103 -20.907 2.502 1.00 73.12 97 ASP A O 1
ATOM 789 N N . GLN A 1 98 ? 20.806 -20.828 3.950 1.00 71.88 98 GLN A N 1
ATOM 790 C CA . GLN A 1 98 ? 19.997 -20.194 4.974 1.00 71.88 98 GLN A CA 1
ATOM 791 C C . GLN A 1 98 ? 19.547 -18.790 4.534 1.00 71.88 98 GLN A C 1
ATOM 793 O O . GLN A 1 98 ? 20.390 -17.994 4.126 1.00 71.88 98 GLN A O 1
ATOM 798 N N . PRO A 1 99 ? 18.250 -18.462 4.654 1.00 68.38 99 PRO A N 1
ATOM 799 C CA . PRO A 1 99 ? 17.770 -17.115 4.386 1.00 68.38 99 PRO A CA 1
ATOM 800 C C . PRO A 1 99 ? 18.233 -16.111 5.456 1.00 68.38 99 PRO A C 1
ATOM 802 O O . PRO A 1 99 ? 18.196 -16.408 6.651 1.00 68.38 99 PRO A O 1
ATOM 805 N N . ASP A 1 100 ? 18.575 -14.889 5.037 1.00 62.16 100 ASP A N 1
ATOM 806 C CA . ASP A 1 100 ? 19.059 -13.795 5.905 1.00 62.16 100 ASP A CA 1
ATOM 807 C C . ASP A 1 100 ? 17.948 -13.083 6.713 1.00 62.16 100 ASP A C 1
ATOM 809 O O . ASP A 1 100 ? 18.139 -11.980 7.229 1.00 62.16 100 ASP A O 1
ATOM 813 N N . PHE A 1 101 ? 16.765 -13.689 6.833 1.00 64.25 101 PHE A N 1
ATOM 814 C CA . PHE A 1 101 ? 15.588 -13.075 7.449 1.00 64.25 101 PHE A CA 1
ATOM 815 C C . PHE A 1 101 ? 15.003 -13.908 8.596 1.00 64.25 101 PHE A C 1
ATOM 817 O O . PHE A 1 101 ? 15.246 -15.109 8.697 1.00 64.25 101 PHE A O 1
ATOM 824 N N . HIS A 1 102 ? 14.234 -13.266 9.488 1.00 63.16 102 HIS A N 1
ATOM 825 C CA . HIS A 1 102 ? 13.724 -13.854 10.736 1.00 63.16 102 HIS A CA 1
ATOM 826 C C . HIS A 1 102 ? 12.615 -14.904 10.515 1.00 63.16 102 HIS A C 1
ATOM 828 O O . HIS A 1 102 ? 11.442 -14.697 10.829 1.00 63.16 102 HIS A O 1
ATOM 834 N N . HIS A 1 103 ? 13.003 -16.056 9.979 1.00 70.88 103 HIS A N 1
ATOM 835 C CA . HIS A 1 103 ? 12.161 -17.225 9.778 1.00 70.88 103 HIS A CA 1
ATOM 836 C C . HIS A 1 103 ? 12.974 -18.510 9.992 1.00 70.88 103 HIS A C 1
ATOM 838 O O . HIS A 1 103 ? 14.203 -18.482 10.061 1.00 70.88 103 HIS A O 1
ATOM 844 N N . TYR A 1 104 ? 12.305 -19.656 10.130 1.00 79.88 104 TYR A N 1
ATOM 845 C CA . TYR A 1 104 ? 13.012 -20.936 10.143 1.00 79.88 104 TYR A CA 1
ATOM 846 C C . TYR A 1 104 ? 13.537 -21.281 8.745 1.00 79.88 104 TYR A C 1
ATOM 848 O O . TYR A 1 104 ? 12.896 -20.971 7.737 1.00 79.88 104 TYR A O 1
ATOM 856 N N . PHE A 1 105 ? 14.681 -21.966 8.684 1.00 87.38 105 PHE A N 1
ATOM 857 C CA . PHE A 1 105 ? 15.203 -22.504 7.434 1.00 87.38 105 PHE A CA 1
ATOM 858 C C . PHE A 1 105 ? 14.451 -23.795 7.080 1.00 87.38 105 PHE A C 1
ATOM 860 O O . PHE A 1 105 ? 14.688 -24.849 7.674 1.00 87.38 105 PHE A O 1
ATOM 867 N N . ALA A 1 106 ? 13.517 -23.704 6.129 1.00 88.69 106 ALA A N 1
ATOM 868 C CA . ALA A 1 106 ? 12.587 -24.788 5.809 1.00 88.69 106 ALA A CA 1
ATOM 869 C C . ALA A 1 106 ? 13.282 -26.092 5.408 1.00 88.69 106 ALA A C 1
ATOM 871 O O . ALA A 1 106 ? 12.947 -27.156 5.924 1.00 88.69 106 ALA A O 1
ATOM 872 N N . ALA A 1 107 ? 14.311 -26.018 4.560 1.00 89.56 107 ALA A N 1
ATOM 873 C CA . ALA A 1 107 ? 15.046 -27.210 4.156 1.00 89.56 107 ALA A CA 1
ATOM 874 C C . ALA A 1 107 ? 15.764 -27.882 5.339 1.00 89.56 107 ALA A C 1
ATOM 876 O O . ALA A 1 107 ? 15.782 -29.110 5.422 1.00 89.56 107 ALA A O 1
ATOM 877 N N . GLN A 1 108 ? 16.315 -27.095 6.271 1.00 90.44 108 GLN A N 1
ATOM 878 C CA . GLN A 1 108 ? 16.922 -27.617 7.496 1.00 90.44 108 GLN A CA 1
ATOM 879 C C . GLN A 1 108 ? 15.880 -28.306 8.375 1.00 90.44 108 GLN A C 1
ATOM 881 O O . GLN A 1 108 ? 16.080 -29.467 8.730 1.00 90.44 108 GLN A O 1
ATOM 886 N N . ARG A 1 109 ? 14.758 -27.636 8.671 1.00 91.75 109 ARG A N 1
ATOM 887 C CA . ARG A 1 109 ? 13.680 -28.201 9.497 1.00 91.75 109 ARG A CA 1
ATOM 888 C C . ARG A 1 109 ? 13.152 -29.503 8.903 1.00 91.75 109 ARG A C 1
ATOM 890 O O . ARG A 1 109 ? 13.101 -30.515 9.598 1.00 91.75 109 ARG A O 1
ATOM 897 N N . GLU A 1 110 ? 12.824 -29.498 7.614 1.00 93.19 110 GLU A N 1
ATOM 898 C CA . GLU A 1 110 ? 12.296 -30.678 6.938 1.00 93.19 110 GLU A CA 1
ATOM 899 C C . GLU A 1 110 ? 13.281 -31.854 6.990 1.00 93.19 110 GLU A C 1
ATOM 901 O O . GLU A 1 110 ? 12.895 -32.981 7.305 1.00 93.19 110 GLU A O 1
ATOM 906 N N . CYS A 1 111 ? 14.565 -31.601 6.707 1.00 94.06 111 CYS A N 1
ATOM 907 C CA . CYS A 1 111 ? 15.595 -32.636 6.733 1.00 94.06 111 CYS A CA 1
ATOM 908 C C . CYS A 1 111 ? 15.787 -33.210 8.141 1.00 94.06 111 CYS A C 1
ATOM 910 O O . CYS A 1 111 ? 15.883 -34.426 8.295 1.00 94.06 111 CYS A O 1
ATOM 912 N N . GLN A 1 112 ? 15.824 -32.354 9.163 1.00 94.69 112 GLN A N 1
ATOM 913 C CA . GLN A 1 112 ? 15.982 -32.776 10.554 1.00 94.69 112 GLN A CA 1
ATOM 914 C C . GLN A 1 112 ? 14.792 -33.616 11.017 1.00 94.69 112 GLN A C 1
ATOM 916 O O . GLN A 1 112 ? 14.994 -34.704 11.554 1.00 94.69 112 GLN A O 1
ATOM 921 N N . ASN A 1 113 ? 13.564 -33.178 10.733 1.00 95.81 113 ASN A N 1
ATOM 922 C CA . ASN A 1 113 ? 12.360 -33.930 11.077 1.00 95.81 113 ASN A CA 1
ATOM 923 C C . ASN A 1 113 ? 12.299 -35.270 10.331 1.00 95.81 113 ASN A C 1
ATOM 925 O O . ASN A 1 113 ? 12.036 -36.300 10.946 1.00 95.81 113 ASN A O 1
ATOM 929 N N . ALA A 1 114 ? 12.617 -35.298 9.032 1.00 96.25 114 ALA A N 1
ATOM 930 C CA . ALA A 1 114 ? 12.657 -36.542 8.263 1.00 96.25 114 ALA A CA 1
ATOM 931 C C . ALA A 1 114 ? 13.725 -37.524 8.781 1.00 96.25 114 ALA A C 1
ATOM 933 O O . ALA A 1 114 ? 13.483 -38.730 8.831 1.00 96.25 114 ALA A O 1
ATOM 934 N N . ALA A 1 115 ? 14.896 -37.020 9.184 1.00 96.38 115 ALA A N 1
ATOM 935 C CA . ALA A 1 115 ? 15.942 -37.838 9.788 1.00 96.38 115 ALA A CA 1
ATOM 936 C C . ALA A 1 115 ? 15.505 -38.399 11.148 1.00 96.38 115 ALA A C 1
ATOM 938 O O . ALA A 1 115 ? 15.672 -39.593 11.388 1.00 96.38 115 ALA A O 1
ATOM 939 N N . LEU A 1 116 ? 14.905 -37.567 12.009 1.00 97.12 116 LEU A N 1
ATOM 940 C CA . LEU A 1 116 ? 14.384 -37.992 13.310 1.00 97.12 116 LEU A CA 1
ATOM 941 C C . LEU A 1 116 ? 13.307 -39.060 13.154 1.00 97.12 116 LEU A C 1
ATOM 943 O O . LEU A 1 116 ? 13.429 -40.105 13.774 1.00 97.12 116 LEU A O 1
ATOM 947 N N . LEU A 1 117 ? 12.315 -38.864 12.284 1.00 96.62 117 LEU A N 1
ATOM 948 C CA . LEU A 1 117 ? 11.256 -39.854 12.063 1.00 96.62 117 LEU A CA 1
ATOM 949 C C . LEU A 1 117 ? 11.804 -41.212 11.604 1.00 96.62 117 LEU A C 1
ATOM 951 O O . LEU A 1 117 ? 11.374 -42.245 12.109 1.00 96.62 117 LEU A O 1
ATOM 955 N N . HIS A 1 118 ? 12.815 -41.223 10.731 1.00 95.12 118 HIS A N 1
ATOM 956 C CA . HIS A 1 118 ? 13.479 -42.465 10.333 1.00 95.12 118 HIS A CA 1
ATOM 957 C C . HIS A 1 118 ? 14.263 -43.112 11.491 1.00 95.12 118 HIS A C 1
ATOM 959 O O . HIS A 1 118 ? 14.276 -44.337 11.628 1.00 95.12 118 HIS A O 1
ATOM 965 N N . MET A 1 119 ? 14.914 -42.309 12.341 1.00 97.00 119 MET A N 1
ATOM 966 C CA . MET A 1 119 ? 15.595 -42.804 13.544 1.00 97.00 119 MET A CA 1
ATOM 967 C C . MET A 1 119 ? 14.610 -43.340 14.587 1.00 97.00 119 MET A C 1
ATOM 969 O O . MET A 1 119 ? 14.913 -44.354 15.210 1.00 97.00 119 MET A O 1
ATOM 973 N N . LEU A 1 120 ? 13.443 -42.711 14.749 1.00 97.06 120 LEU A N 1
ATOM 974 C CA . LEU A 1 120 ? 12.362 -43.152 15.633 1.00 97.06 120 LEU A CA 1
ATOM 975 C C . LEU A 1 120 ? 11.782 -44.487 15.164 1.00 97.06 120 LEU A C 1
ATOM 977 O O . LEU A 1 120 ? 11.727 -45.431 15.947 1.00 97.06 120 LEU A O 1
ATOM 981 N N . GLU A 1 121 ? 11.441 -44.600 13.878 1.00 95.56 121 GLU A N 1
ATOM 982 C CA . GLU A 1 121 ? 10.980 -45.853 13.269 1.00 95.56 121 GLU A CA 1
ATOM 983 C C . GLU A 1 121 ? 11.997 -46.981 13.492 1.00 95.56 121 GLU A C 1
ATOM 985 O O . GLU A 1 121 ? 11.655 -48.068 13.954 1.00 95.56 121 GLU A O 1
ATOM 990 N N . THR A 1 122 ? 13.276 -46.696 13.248 1.00 95.69 122 THR A N 1
ATOM 991 C CA . THR A 1 122 ? 14.366 -47.664 13.432 1.00 95.69 122 THR A CA 1
ATOM 992 C C . THR A 1 122 ? 14.571 -48.040 14.894 1.00 95.69 122 THR A C 1
ATOM 994 O O . THR A 1 122 ? 14.850 -49.199 15.198 1.00 95.69 122 THR A O 1
ATOM 997 N N . ALA A 1 123 ? 14.453 -47.074 15.806 1.00 96.12 123 ALA A N 1
ATOM 998 C CA . ALA A 1 123 ? 14.557 -47.308 17.237 1.00 96.12 123 ALA A CA 1
ATOM 999 C C . ALA A 1 123 ? 13.442 -48.239 17.717 1.00 96.12 123 ALA A C 1
ATOM 1001 O O . ALA A 1 123 ? 13.744 -49.190 18.430 1.00 96.12 123 ALA A O 1
ATOM 1002 N N . ILE A 1 124 ? 12.199 -48.006 17.282 1.00 95.19 124 ILE A N 1
ATOM 1003 C CA . ILE A 1 124 ? 11.038 -48.845 17.606 1.00 95.19 124 ILE A CA 1
ATOM 1004 C C . ILE A 1 124 ? 11.227 -50.256 17.035 1.00 95.19 124 ILE A C 1
ATOM 1006 O O . ILE A 1 124 ? 11.089 -51.230 17.764 1.00 95.19 124 ILE A O 1
ATOM 1010 N N . GLN A 1 125 ? 11.635 -50.381 15.767 1.00 93.38 125 GLN A N 1
ATOM 1011 C CA . GLN A 1 125 ? 11.862 -51.683 15.122 1.00 93.38 125 GLN A CA 1
ATOM 1012 C C . GLN A 1 125 ? 12.993 -52.500 15.767 1.00 93.38 125 GLN A C 1
ATOM 1014 O O . GLN A 1 125 ? 12.941 -53.728 15.771 1.00 93.38 125 GLN A O 1
ATOM 1019 N N . LYS A 1 126 ? 14.037 -51.840 16.286 1.00 91.50 126 LYS A N 1
ATOM 1020 C CA . LYS A 1 126 ? 15.176 -52.497 16.953 1.00 91.50 126 LYS A CA 1
ATOM 1021 C C . LYS A 1 126 ? 14.969 -52.703 18.452 1.00 91.50 126 LYS A C 1
ATOM 1023 O O . LYS A 1 126 ? 15.798 -53.363 19.081 1.00 91.50 126 LYS A O 1
ATOM 1028 N N . ALA A 1 127 ? 13.949 -52.093 19.047 1.00 89.12 127 ALA A N 1
ATOM 1029 C CA . ALA A 1 127 ? 13.724 -52.186 20.476 1.00 89.12 127 ALA A CA 1
ATOM 1030 C C . ALA A 1 127 ? 13.229 -53.593 20.839 1.00 89.12 127 ALA A C 1
ATOM 1032 O O . ALA A 1 127 ? 12.274 -54.104 20.264 1.00 89.12 127 ALA A O 1
ATOM 1033 N N . THR A 1 128 ? 13.886 -54.227 21.809 1.00 86.12 128 THR A N 1
ATOM 1034 C CA . THR A 1 128 ? 13.455 -55.518 22.372 1.00 86.12 128 THR A CA 1
ATOM 1035 C C . THR A 1 128 ? 12.397 -55.353 23.465 1.00 86.12 128 THR A C 1
ATOM 1037 O O . THR A 1 128 ? 11.730 -56.317 23.830 1.00 86.12 128 THR A O 1
ATOM 1040 N N . THR A 1 129 ? 12.236 -54.135 23.982 1.00 85.75 129 THR A N 1
ATOM 1041 C CA . THR A 1 129 ? 11.239 -53.732 24.979 1.00 85.75 129 THR A CA 1
ATOM 1042 C C . THR A 1 129 ? 10.562 -52.439 24.521 1.00 85.75 129 THR A C 1
ATOM 1044 O O . THR A 1 129 ? 11.217 -51.654 23.832 1.00 85.75 129 THR A O 1
ATOM 1047 N N . PRO A 1 130 ? 9.309 -52.163 24.924 1.00 89.38 130 PRO A N 1
ATOM 1048 C CA . PRO A 1 130 ? 8.635 -50.911 24.582 1.00 89.38 130 PRO A CA 1
ATOM 1049 C C . PRO A 1 130 ? 9.465 -49.671 24.934 1.00 89.38 130 PRO A C 1
ATOM 1051 O O . PRO A 1 130 ? 10.132 -49.633 25.974 1.00 89.38 130 PRO A O 1
ATOM 1054 N N . ILE A 1 131 ? 9.426 -48.648 24.077 1.00 91.12 131 ILE A N 1
ATOM 1055 C CA . ILE A 1 131 ? 10.109 -47.382 24.353 1.00 91.12 131 ILE A CA 1
ATOM 1056 C C . ILE A 1 131 ? 9.254 -46.591 25.334 1.00 91.12 131 ILE A C 1
ATOM 1058 O O . ILE A 1 131 ? 8.109 -46.255 25.050 1.00 91.12 131 ILE A O 1
ATOM 1062 N N . ARG A 1 132 ? 9.821 -46.305 26.501 1.00 90.25 132 ARG A N 1
ATOM 1063 C CA . ARG A 1 132 ? 9.150 -45.594 27.588 1.00 90.25 132 ARG A CA 1
ATOM 1064 C C . ARG A 1 132 ? 9.427 -44.103 27.503 1.00 90.25 132 ARG A C 1
ATOM 1066 O O . ARG A 1 132 ? 10.593 -43.705 27.499 1.00 90.25 132 ARG A O 1
ATOM 1073 N N . VAL A 1 133 ? 8.367 -43.303 27.470 1.00 91.38 133 VAL A N 1
ATOM 1074 C CA . VAL A 1 133 ? 8.422 -41.833 27.438 1.00 91.38 133 VAL A CA 1
ATOM 1075 C C . VAL A 1 133 ? 7.509 -41.235 28.510 1.00 91.38 133 VAL A C 1
ATOM 1077 O O . VAL A 1 133 ? 6.599 -41.903 28.997 1.00 91.38 133 VAL A O 1
ATOM 1080 N N . ASN A 1 134 ? 7.733 -39.978 28.893 1.00 88.44 134 ASN A N 1
ATOM 1081 C CA . ASN A 1 134 ? 6.806 -39.248 29.757 1.00 88.44 134 ASN A CA 1
ATOM 1082 C C . ASN A 1 134 ? 5.450 -39.129 29.040 1.00 88.44 134 ASN A C 1
ATOM 1084 O O . ASN A 1 134 ? 5.401 -38.641 27.910 1.00 88.44 134 ASN A O 1
ATOM 1088 N N . ALA A 1 135 ? 4.370 -39.565 29.695 1.00 88.06 135 ALA A N 1
ATOM 1089 C CA . ALA A 1 135 ? 3.014 -39.547 29.140 1.00 88.06 135 ALA A CA 1
ATOM 1090 C C . ALA A 1 135 ? 2.406 -38.135 29.053 1.00 88.06 135 ALA A C 1
ATOM 1092 O O . ALA A 1 135 ? 1.313 -37.955 28.523 1.00 88.06 135 ALA A O 1
ATOM 1093 N N . SER A 1 136 ? 3.051 -37.125 29.639 1.00 85.81 136 SER A N 1
ATOM 1094 C CA . SER A 1 136 ? 2.557 -35.747 29.670 1.00 85.81 136 SER A CA 1
ATOM 1095 C C . SER A 1 136 ? 3.707 -34.734 29.725 1.00 85.81 136 SER A C 1
ATOM 1097 O O . SER A 1 136 ? 3.833 -34.033 30.730 1.00 85.81 136 SER A O 1
ATOM 1099 N N . PRO A 1 137 ? 4.555 -34.629 28.681 1.00 85.56 137 PRO A N 1
ATOM 1100 C CA . PRO A 1 137 ? 5.640 -33.653 28.658 1.00 85.56 137 PRO A CA 1
ATOM 1101 C C . PRO A 1 137 ? 5.080 -32.221 28.664 1.00 85.56 137 PRO A C 1
ATOM 1103 O O . PRO A 1 137 ? 4.376 -31.810 27.739 1.00 85.56 137 PRO A O 1
ATOM 1106 N N . ARG A 1 138 ? 5.395 -31.456 29.718 1.00 82.81 138 ARG A N 1
ATOM 1107 C CA . ARG A 1 138 ? 4.944 -30.069 29.937 1.00 82.81 138 ARG A CA 1
ATOM 1108 C C . ARG A 1 138 ? 6.002 -29.011 29.673 1.00 82.81 138 ARG A C 1
ATOM 1110 O O . ARG A 1 138 ? 5.700 -27.824 29.576 1.00 82.81 138 ARG A O 1
ATOM 1117 N N . THR A 1 139 ? 7.254 -29.428 29.580 1.00 85.12 139 THR A N 1
ATOM 1118 C CA . THR A 1 139 ? 8.389 -28.534 29.374 1.00 85.12 139 THR A CA 1
ATOM 1119 C C . THR A 1 139 ? 9.176 -28.951 28.142 1.00 85.12 139 THR A C 1
ATOM 1121 O O . THR A 1 139 ? 9.118 -30.096 27.689 1.00 85.12 139 THR A O 1
ATOM 1124 N N . LYS A 1 140 ? 9.939 -28.007 27.583 1.00 87.19 140 LYS A N 1
ATOM 1125 C CA . LYS A 1 140 ? 10.843 -28.292 26.464 1.00 87.19 140 LYS A CA 1
ATOM 1126 C C . LYS A 1 140 ? 11.861 -29.375 26.826 1.00 87.19 140 LYS A C 1
ATOM 1128 O O . LYS A 1 140 ? 12.175 -30.211 25.985 1.00 87.19 140 LYS A O 1
ATOM 1133 N N . ASP A 1 141 ? 12.336 -29.377 28.070 1.00 87.56 141 ASP A N 1
ATOM 1134 C CA . ASP A 1 141 ? 13.294 -30.365 28.566 1.00 87.56 141 ASP A CA 1
ATOM 1135 C C . ASP A 1 141 ? 12.664 -31.757 28.688 1.00 87.56 141 ASP A C 1
ATOM 1137 O O . ASP A 1 141 ? 13.292 -32.739 28.302 1.00 87.56 141 ASP A O 1
ATOM 1141 N N . GLU A 1 142 ? 11.404 -31.858 29.122 1.00 88.94 142 GLU A N 1
ATOM 1142 C CA . GLU A 1 142 ? 10.660 -33.125 29.124 1.00 88.94 142 GLU A CA 1
ATOM 1143 C C . GLU A 1 142 ? 10.398 -33.647 27.706 1.00 88.94 142 GLU A C 1
ATOM 1145 O O . GLU A 1 142 ? 10.595 -34.831 27.439 1.00 88.94 142 GLU A O 1
ATOM 1150 N N . ALA A 1 143 ? 10.013 -32.777 26.769 1.00 90.62 143 ALA A N 1
ATOM 1151 C CA . ALA A 1 143 ? 9.844 -33.154 25.365 1.00 90.62 143 ALA A CA 1
ATOM 1152 C C . ALA A 1 143 ? 11.176 -33.591 24.727 1.00 90.62 143 ALA A C 1
ATOM 1154 O O . ALA A 1 143 ? 11.222 -34.529 23.930 1.00 90.62 143 ALA A O 1
ATOM 1155 N N . LEU A 1 144 ? 12.282 -32.943 25.102 1.00 92.06 144 LEU A N 1
ATOM 1156 C CA . LEU A 1 144 ? 13.621 -33.321 24.663 1.00 92.06 144 LEU A CA 1
ATOM 1157 C C . LEU A 1 144 ? 14.063 -34.658 25.276 1.00 92.06 144 LEU A C 1
ATOM 1159 O O . LEU A 1 144 ? 14.668 -35.473 24.581 1.00 92.06 144 LEU A O 1
ATOM 1163 N N . ALA A 1 145 ? 13.730 -34.906 26.544 1.00 91.12 145 ALA A N 1
ATOM 1164 C CA . ALA A 1 145 ? 13.955 -36.187 27.203 1.00 91.12 145 ALA A CA 1
ATOM 1165 C C . ALA A 1 145 ? 13.164 -37.311 26.521 1.00 91.12 145 ALA A C 1
ATOM 1167 O O . ALA A 1 145 ? 13.728 -38.373 26.262 1.00 91.12 145 ALA A O 1
ATOM 1168 N N . ASN A 1 146 ? 11.907 -37.057 26.142 1.00 93.81 146 ASN A N 1
ATOM 1169 C CA . ASN A 1 146 ? 11.110 -37.990 25.350 1.00 93.81 146 ASN A CA 1
ATOM 1170 C C . ASN A 1 146 ? 11.778 -38.312 24.009 1.00 93.81 146 ASN A C 1
ATOM 1172 O O . ASN A 1 146 ? 11.965 -39.485 23.694 1.00 93.81 146 ASN A O 1
ATOM 1176 N N . LEU A 1 147 ? 12.208 -37.291 23.257 1.00 95.25 147 LEU A N 1
ATOM 1177 C CA . LEU A 1 147 ? 12.905 -37.483 21.982 1.00 95.25 147 LEU A CA 1
ATOM 1178 C C . LEU A 1 147 ? 14.189 -38.314 22.152 1.00 95.25 147 LEU A C 1
ATOM 1180 O O . LEU A 1 147 ? 14.442 -39.239 21.379 1.00 95.25 147 LEU A O 1
ATOM 1184 N N . TYR A 1 148 ? 14.993 -38.024 23.179 1.00 94.31 148 TYR A N 1
ATOM 1185 C CA . TYR A 1 148 ? 16.211 -38.783 23.474 1.00 94.31 148 TYR A CA 1
ATOM 1186 C C . TYR A 1 148 ? 15.949 -40.172 24.058 1.00 94.31 148 TYR A C 1
ATOM 1188 O O . TYR A 1 148 ? 16.824 -41.030 23.937 1.00 94.31 148 TYR A O 1
ATOM 1196 N N . GLY A 1 149 ? 14.761 -40.448 24.599 1.00 92.62 149 GLY A N 1
ATOM 1197 C CA . GLY A 1 149 ? 14.344 -41.782 25.039 1.00 92.62 149 GLY A CA 1
ATOM 1198 C C . GLY A 1 149 ? 14.389 -42.828 23.921 1.00 92.62 149 GLY A C 1
ATOM 1199 O O . GLY A 1 149 ? 14.606 -44.009 24.182 1.00 92.62 149 GLY A O 1
ATOM 1200 N N . PHE A 1 150 ? 14.290 -42.396 22.661 1.00 95.38 150 PHE A N 1
ATOM 1201 C CA . PHE A 1 150 ? 14.431 -43.261 21.490 1.00 95.38 150 PHE A CA 1
ATOM 1202 C C . PHE A 1 150 ? 15.880 -43.544 21.090 1.00 95.38 150 PHE A C 1
ATOM 1204 O O . PHE A 1 150 ? 16.108 -44.391 20.228 1.00 95.38 150 PHE A O 1
ATOM 1211 N N . SER A 1 151 ? 16.871 -42.880 21.683 1.00 95.94 151 SER A N 1
ATOM 1212 C CA . SER A 1 151 ? 18.279 -43.192 21.425 1.00 95.94 151 SER A CA 1
ATOM 1213 C C . SER A 1 151 ? 18.695 -44.526 22.054 1.00 95.94 151 SER A C 1
ATOM 1215 O O . SER A 1 151 ? 18.026 -45.040 22.948 1.00 95.94 151 SER A O 1
ATOM 1217 N N . ASN A 1 152 ? 19.803 -45.110 21.602 1.00 94.00 152 ASN A N 1
ATOM 1218 C CA . ASN A 1 152 ? 20.353 -46.334 22.190 1.00 94.00 152 ASN A CA 1
ATOM 1219 C C . ASN A 1 152 ? 20.615 -46.152 23.694 1.00 94.00 152 ASN A C 1
ATOM 1221 O O . ASN A 1 152 ? 20.253 -47.008 24.496 1.00 94.00 152 ASN A O 1
ATOM 1225 N N . GLU A 1 153 ? 21.194 -45.012 24.056 1.00 93.88 153 GLU A N 1
ATOM 1226 C CA . GLU A 1 153 ? 21.520 -44.606 25.417 1.00 93.88 153 GLU A CA 1
ATOM 1227 C C . GLU A 1 153 ? 20.248 -44.342 26.234 1.00 93.88 153 GLU A C 1
ATOM 1229 O O . GLU A 1 153 ? 20.119 -44.829 27.354 1.00 93.88 153 GLU A O 1
ATOM 1234 N N . GLY A 1 154 ? 19.268 -43.643 25.653 1.00 89.44 154 GLY A N 1
ATOM 1235 C CA . GLY A 1 154 ? 17.977 -43.373 26.290 1.00 89.44 154 GLY A CA 1
ATOM 1236 C C . GLY A 1 154 ? 17.184 -44.645 26.586 1.00 89.44 154 GLY A C 1
ATOM 1237 O O . GLY A 1 154 ? 16.686 -44.808 27.698 1.00 89.44 154 GLY A O 1
ATOM 1238 N N . ARG A 1 155 ? 17.144 -45.599 25.645 1.00 88.75 155 ARG A N 1
ATOM 1239 C CA . ARG A 1 155 ? 16.490 -46.902 25.858 1.00 88.75 155 ARG A CA 1
ATOM 1240 C C . ARG A 1 155 ? 17.170 -47.715 26.963 1.00 88.75 155 ARG A C 1
ATOM 1242 O O . ARG A 1 155 ? 16.480 -48.379 27.730 1.00 88.75 155 ARG A O 1
ATOM 1249 N N . GLN A 1 156 ? 18.498 -47.640 27.082 1.00 83.31 156 GLN A N 1
ATOM 1250 C CA . GLN A 1 156 ? 19.239 -48.285 28.174 1.00 83.31 156 GLN A CA 1
ATOM 1251 C C . GLN A 1 156 ? 18.962 -47.626 29.535 1.00 83.31 156 GLN A C 1
ATOM 1253 O O . GLN A 1 156 ? 18.783 -48.333 30.523 1.00 83.31 156 GLN A O 1
ATOM 1258 N N . MET A 1 157 ? 18.888 -46.291 29.594 1.00 78.19 157 MET A N 1
ATOM 1259 C CA . MET A 1 157 ? 18.612 -45.556 30.837 1.00 78.19 157 MET A CA 1
ATOM 1260 C C . MET A 1 157 ? 17.156 -45.705 31.304 1.00 78.19 157 MET A C 1
ATOM 1262 O O . MET A 1 157 ? 16.915 -45.934 32.488 1.00 78.19 157 MET A O 1
ATOM 1266 N N . ASN A 1 158 ? 16.180 -45.646 30.393 1.00 68.69 158 ASN A N 1
ATOM 1267 C CA . ASN A 1 158 ? 14.755 -45.774 30.733 1.00 68.69 158 ASN A CA 1
ATOM 1268 C C . ASN A 1 158 ? 14.358 -47.202 31.139 1.00 68.69 158 ASN A C 1
ATOM 1270 O O . ASN A 1 158 ? 13.356 -47.383 31.829 1.00 68.69 158 ASN A O 1
ATOM 1274 N N . ALA A 1 159 ? 15.158 -48.217 30.790 1.00 59.38 159 ALA A N 1
ATOM 1275 C CA . ALA A 1 159 ? 15.002 -49.568 31.331 1.00 59.38 159 ALA A CA 1
ATOM 1276 C C . ALA A 1 159 ? 15.241 -49.633 32.857 1.00 59.38 159 ALA A C 1
ATOM 1278 O O . ALA A 1 159 ? 14.814 -50.593 33.496 1.00 59.38 159 ALA A O 1
ATOM 1279 N N . LEU A 1 160 ? 15.891 -48.615 33.444 1.00 53.16 160 LEU A N 1
ATOM 1280 C CA . LEU A 1 160 ? 16.288 -48.566 34.856 1.00 53.16 160 LEU A CA 1
ATOM 1281 C C . LEU A 1 160 ? 15.427 -47.622 35.722 1.00 53.16 160 LEU A C 1
ATOM 1283 O O . LEU A 1 160 ? 15.540 -47.667 36.945 1.00 53.16 160 LEU A O 1
ATOM 1287 N N . ALA A 1 161 ? 14.566 -46.782 35.131 1.00 51.84 161 ALA A N 1
ATOM 1288 C CA . ALA A 1 161 ? 13.794 -45.765 35.853 1.00 51.84 161 ALA A CA 1
ATOM 1289 C C . ALA A 1 161 ? 12.317 -46.175 36.049 1.00 51.84 161 ALA A C 1
ATOM 1291 O O . ALA A 1 161 ? 11.546 -46.238 35.093 1.00 51.84 161 ALA A O 1
ATOM 1292 N N . LEU A 1 162 ? 11.909 -46.428 37.301 1.00 47.19 162 LEU A N 1
ATOM 1293 C CA . LEU A 1 162 ? 10.508 -46.607 37.715 1.00 47.19 162 LEU A CA 1
ATOM 1294 C C . LEU A 1 162 ? 9.948 -45.274 38.240 1.00 47.19 162 LEU A C 1
ATOM 1296 O O . LEU A 1 162 ? 10.333 -44.822 39.316 1.00 47.19 162 LEU A O 1
ATOM 1300 N N . GLY A 1 163 ? 9.023 -44.663 37.498 1.00 56.69 163 GLY A N 1
ATOM 1301 C CA . GLY A 1 163 ? 8.292 -43.458 37.903 1.00 56.69 163 GLY A CA 1
ATOM 1302 C C . GLY A 1 163 ? 6.840 -43.484 37.415 1.00 56.69 163 GLY A C 1
ATOM 1303 O O . GLY A 1 163 ? 6.525 -44.142 36.426 1.00 56.69 163 GLY A O 1
ATOM 1304 N N . ALA A 1 164 ? 5.944 -42.802 38.136 1.00 53.41 164 ALA A N 1
ATOM 1305 C CA . ALA A 1 164 ? 4.513 -42.751 37.840 1.00 53.41 164 ALA A CA 1
ATOM 1306 C C . ALA A 1 164 ? 4.227 -41.774 36.680 1.00 53.41 164 ALA A C 1
ATOM 1308 O O . ALA A 1 164 ? 4.619 -40.615 36.765 1.00 53.41 164 ALA A O 1
ATOM 1309 N N . HIS A 1 165 ? 3.518 -42.247 35.643 1.00 75.56 165 HIS A N 1
ATOM 1310 C CA . HIS A 1 165 ? 3.131 -41.565 34.384 1.00 75.56 165 HIS A CA 1
ATOM 1311 C C . HIS A 1 165 ? 4.083 -41.721 33.182 1.00 75.56 165 HIS A C 1
ATOM 1313 O O . HIS A 1 165 ? 4.565 -40.750 32.598 1.00 75.56 165 HIS A O 1
ATOM 1319 N N . VAL A 1 166 ? 4.286 -42.974 32.767 1.00 84.56 166 VAL A N 1
ATOM 1320 C CA . VAL A 1 166 ? 5.023 -43.363 31.554 1.00 84.56 166 VAL A CA 1
ATOM 1321 C C . VAL A 1 166 ? 4.049 -43.916 30.508 1.00 84.56 166 VAL A C 1
ATOM 1323 O O . VAL A 1 166 ? 3.170 -44.697 30.864 1.00 84.56 166 VAL A O 1
ATOM 1326 N N . GLU A 1 167 ? 4.225 -43.542 29.239 1.00 88.75 167 GLU A N 1
ATOM 1327 C CA . GLU A 1 167 ? 3.546 -44.153 28.086 1.00 88.75 167 GLU A CA 1
ATOM 1328 C C . GLU A 1 167 ? 4.527 -45.094 27.367 1.00 88.75 167 GLU A C 1
ATOM 1330 O O . GLU A 1 167 ? 5.712 -44.776 27.207 1.00 88.75 167 GLU A O 1
ATOM 1335 N N . GLU A 1 168 ? 4.042 -46.259 26.935 1.00 92.25 168 GLU A N 1
ATOM 1336 C CA . GLU A 1 168 ? 4.826 -47.240 26.184 1.00 92.25 168 GLU A CA 1
ATOM 1337 C C . GLU A 1 168 ? 4.555 -47.127 24.679 1.00 92.25 168 GLU A C 1
ATOM 1339 O O . GLU A 1 168 ? 3.438 -47.330 24.207 1.00 92.25 168 GLU A O 1
ATOM 1344 N N . ILE A 1 169 ? 5.604 -46.832 23.911 1.00 92.38 169 ILE A N 1
ATOM 1345 C CA . ILE A 1 169 ? 5.564 -46.735 22.453 1.00 92.38 169 ILE A CA 1
ATOM 1346 C C . ILE A 1 169 ? 6.118 -48.031 21.865 1.00 92.38 169 ILE A C 1
ATOM 1348 O O . ILE A 1 169 ? 7.312 -48.327 21.961 1.00 92.38 169 ILE A O 1
ATOM 1352 N N . VAL A 1 170 ? 5.220 -48.803 21.256 1.00 92.00 170 VAL A N 1
ATOM 1353 C CA . VAL A 1 170 ? 5.512 -50.092 20.602 1.00 92.00 170 VAL A CA 1
ATOM 1354 C C . VAL A 1 170 ? 5.365 -50.040 19.086 1.00 92.00 170 VAL A C 1
ATOM 1356 O O . VAL A 1 170 ? 5.919 -50.877 18.378 1.00 92.00 170 VAL A O 1
ATOM 1359 N N . THR A 1 171 ? 4.634 -49.053 18.577 1.00 92.25 171 THR A N 1
ATOM 1360 C CA . THR A 1 171 ? 4.342 -48.877 17.157 1.00 92.25 171 THR A CA 1
ATOM 1361 C C . THR A 1 171 ? 4.560 -47.427 16.756 1.00 92.25 171 THR A C 1
ATOM 1363 O O . THR A 1 171 ? 4.486 -46.511 17.576 1.00 92.25 171 THR A O 1
ATOM 1366 N N . ILE A 1 172 ? 4.850 -47.229 15.473 1.00 92.19 172 ILE A N 1
ATOM 1367 C CA . ILE A 1 172 ? 4.842 -45.917 14.838 1.00 92.19 172 ILE A CA 1
ATOM 1368 C C . ILE A 1 172 ? 3.604 -45.838 13.936 1.00 92.19 172 ILE A C 1
ATOM 1370 O O . ILE A 1 172 ? 3.358 -46.788 13.183 1.00 92.19 172 ILE A O 1
ATOM 1374 N N . PRO A 1 173 ? 2.813 -44.755 13.999 1.00 92.75 173 PRO A N 1
ATOM 1375 C CA . PRO A 1 173 ? 1.698 -44.560 13.084 1.00 92.75 173 PRO A CA 1
ATOM 1376 C C . PRO A 1 173 ? 2.208 -44.374 11.653 1.00 92.75 173 PRO A C 1
ATOM 1378 O O . PRO A 1 173 ? 3.407 -44.211 11.399 1.00 92.75 173 PRO A O 1
ATOM 1381 N N . ARG A 1 174 ? 1.291 -44.391 10.683 1.00 92.00 174 ARG A N 1
ATOM 1382 C CA . ARG A 1 174 ? 1.648 -44.254 9.270 1.00 92.00 174 ARG A CA 1
ATOM 1383 C C . ARG A 1 174 ? 2.213 -42.859 8.978 1.00 92.00 174 ARG A C 1
ATOM 1385 O O . ARG A 1 174 ? 1.487 -41.922 8.670 1.00 92.00 174 ARG A O 1
ATOM 1392 N N . ILE A 1 175 ? 3.535 -42.748 9.001 1.00 92.12 175 ILE A N 1
ATOM 1393 C CA . ILE A 1 175 ? 4.276 -41.558 8.573 1.00 92.12 175 ILE A CA 1
ATOM 1394 C C . ILE A 1 175 ? 4.712 -41.695 7.127 1.00 92.12 175 ILE A C 1
ATOM 1396 O O . ILE A 1 175 ? 4.955 -42.809 6.662 1.00 92.12 175 ILE A O 1
ATOM 1400 N N . ARG A 1 176 ? 4.857 -40.579 6.409 1.00 92.25 176 ARG A N 1
ATOM 1401 C CA . ARG A 1 176 ? 5.311 -40.667 5.025 1.00 92.25 176 ARG A CA 1
ATOM 1402 C C . ARG A 1 176 ? 6.755 -41.170 4.919 1.00 92.25 176 ARG A C 1
ATOM 1404 O O . ARG A 1 176 ? 7.643 -40.692 5.625 1.00 92.25 176 ARG A O 1
ATOM 1411 N N . LYS A 1 177 ? 7.025 -42.074 3.982 1.00 93.69 177 LYS A N 1
ATOM 1412 C CA . LYS A 1 177 ? 8.377 -42.580 3.721 1.00 93.69 177 LYS A CA 1
ATOM 1413 C C . LYS A 1 177 ? 9.242 -41.512 3.045 1.00 93.69 177 LYS A C 1
ATOM 1415 O O . LYS A 1 177 ? 8.872 -40.970 2.002 1.00 93.69 177 LYS A O 1
ATOM 1420 N N . CYS A 1 178 ? 10.409 -41.235 3.627 1.00 95.62 178 CYS A N 1
ATOM 1421 C CA . CYS A 1 178 ? 11.444 -40.366 3.064 1.00 95.62 178 CYS A CA 1
ATOM 1422 C C . CYS A 1 178 ? 12.540 -41.211 2.405 1.00 95.62 178 CYS A C 1
ATOM 1424 O O . CYS A 1 178 ? 13.043 -42.156 3.008 1.00 95.62 178 CYS A O 1
ATOM 1426 N N . TYR A 1 179 ? 12.932 -40.848 1.187 1.00 94.81 179 TYR A N 1
ATOM 1427 C CA . TYR A 1 179 ? 13.995 -41.506 0.425 1.00 94.81 179 TYR A CA 1
ATOM 1428 C C . TYR A 1 179 ? 15.313 -40.728 0.440 1.00 94.81 179 TYR A C 1
ATOM 1430 O O . TYR A 1 179 ? 16.276 -41.181 -0.172 1.00 94.81 179 TYR A O 1
ATOM 1438 N N . GLY A 1 180 ? 15.375 -39.584 1.127 1.00 94.62 180 GLY A N 1
ATOM 1439 C CA . GLY A 1 180 ? 16.595 -38.803 1.335 1.00 94.62 180 GLY A CA 1
ATOM 1440 C C . GLY A 1 180 ? 16.651 -37.506 0.529 1.00 94.62 180 GLY A C 1
ATOM 1441 O O . GLY A 1 180 ? 15.762 -37.195 -0.270 1.00 94.62 180 GLY A O 1
ATOM 1442 N N . TRP A 1 181 ? 17.710 -36.726 0.753 1.00 93.38 181 TRP A N 1
ATOM 1443 C CA . TRP A 1 181 ? 17.933 -35.463 0.040 1.00 93.38 181 TRP A CA 1
ATOM 1444 C C . TRP A 1 181 ? 18.735 -35.666 -1.248 1.00 93.38 181 TRP A C 1
ATOM 1446 O O . TRP A 1 181 ? 19.522 -36.602 -1.370 1.00 93.38 181 TRP A O 1
ATOM 1456 N N . THR A 1 182 ? 18.568 -34.773 -2.220 1.00 88.81 182 THR A N 1
ATOM 1457 C CA . THR A 1 182 ? 19.336 -34.797 -3.471 1.00 88.81 182 THR A CA 1
ATOM 1458 C C . THR A 1 182 ? 19.576 -33.392 -4.032 1.00 88.81 182 THR A C 1
ATOM 1460 O O . THR A 1 182 ? 18.915 -32.425 -3.642 1.00 88.81 182 THR A O 1
ATOM 1463 N N . LYS A 1 183 ? 20.545 -33.277 -4.948 1.00 79.69 183 LYS A N 1
ATOM 1464 C CA . LYS A 1 183 ? 20.879 -32.067 -5.718 1.00 79.69 183 LYS A CA 1
ATOM 1465 C C . LYS A 1 183 ? 20.751 -32.378 -7.216 1.00 79.69 183 LYS A C 1
ATOM 1467 O O . LYS A 1 183 ? 21.061 -33.485 -7.643 1.00 79.69 183 LYS A O 1
ATOM 1472 N N . PHE A 1 184 ? 20.326 -31.397 -8.015 1.00 69.75 184 PHE A N 1
ATOM 1473 C CA . PHE A 1 184 ? 20.435 -31.459 -9.485 1.00 69.75 184 PHE A CA 1
ATOM 1474 C C . PHE A 1 184 ? 21.588 -30.574 -9.952 1.00 69.75 184 PHE A C 1
ATOM 1476 O O . PHE A 1 184 ? 21.879 -29.556 -9.319 1.00 69.75 184 PHE A O 1
ATOM 1483 N N . SER A 1 185 ? 22.177 -30.913 -11.099 1.00 57.34 185 SER A N 1
ATOM 1484 C CA . SER A 1 185 ? 22.953 -29.955 -11.884 1.00 57.34 185 SER A CA 1
ATOM 1485 C C . SER A 1 185 ? 22.011 -28.925 -12.522 1.00 57.34 185 SER A C 1
ATOM 1487 O O . SER A 1 185 ? 20.845 -29.213 -12.804 1.00 57.34 185 SER A O 1
ATOM 1489 N N . GLY A 1 186 ? 22.510 -27.712 -12.777 1.00 54.44 186 GLY A N 1
ATOM 1490 C CA . GLY A 1 186 ? 21.731 -26.662 -13.445 1.00 54.44 186 GLY A CA 1
ATOM 1491 C C . GLY A 1 186 ? 21.231 -27.050 -14.844 1.00 54.44 186 GLY A C 1
ATOM 1492 O O . GLY A 1 186 ? 20.274 -26.463 -15.328 1.00 54.44 186 GLY A O 1
ATOM 1493 N N . HIS A 1 187 ? 21.821 -28.071 -15.469 1.00 55.34 187 HIS A N 1
ATOM 1494 C CA . HIS A 1 187 ? 21.429 -28.545 -16.795 1.00 55.34 187 HIS A CA 1
ATOM 1495 C C . HIS A 1 187 ? 20.073 -29.269 -16.791 1.00 55.34 187 HIS A C 1
ATOM 1497 O O . HIS A 1 187 ? 19.269 -29.059 -17.690 1.00 55.34 187 HIS A O 1
ATOM 1503 N N . VAL A 1 188 ? 19.763 -30.047 -15.747 1.00 54.16 188 VAL A N 1
ATOM 1504 C CA . VAL A 1 188 ? 18.447 -30.708 -15.598 1.00 54.16 188 VAL A CA 1
ATOM 1505 C C . VAL A 1 188 ? 17.336 -29.675 -15.344 1.00 54.16 188 VAL A C 1
ATOM 1507 O O . VAL A 1 188 ? 16.179 -29.896 -15.681 1.00 54.16 188 VAL A O 1
ATOM 1510 N N . LEU A 1 189 ? 17.684 -28.495 -14.809 1.00 56.00 189 LEU A N 1
ATOM 1511 C CA . LEU A 1 189 ? 16.753 -27.369 -14.674 1.00 56.00 189 LEU A CA 1
ATOM 1512 C C . LEU A 1 189 ? 16.413 -26.712 -16.021 1.00 56.00 189 LEU A C 1
ATOM 1514 O O . LEU A 1 189 ? 15.377 -26.061 -16.113 1.00 56.00 189 LEU A O 1
ATOM 1518 N N . LEU A 1 190 ? 17.249 -26.858 -17.056 1.00 55.91 190 LEU A N 1
ATOM 1519 C CA . LEU A 1 190 ? 16.976 -26.290 -18.382 1.00 55.91 190 LEU A CA 1
ATOM 1520 C C . LEU A 1 190 ? 15.839 -27.022 -19.105 1.00 55.91 190 LEU A C 1
ATOM 1522 O O . LEU A 1 190 ? 15.132 -26.400 -19.893 1.00 55.91 190 LEU A O 1
ATOM 1526 N N . GLU A 1 191 ? 15.625 -28.297 -18.781 1.00 56.16 191 GLU A N 1
ATOM 1527 C CA . GLU A 1 191 ? 14.508 -29.103 -19.291 1.00 56.16 191 GLU A CA 1
ATOM 1528 C C . GLU A 1 191 ? 13.165 -28.752 -18.623 1.00 56.16 191 GLU A C 1
ATOM 1530 O O . GLU A 1 191 ? 12.106 -29.127 -19.123 1.00 56.16 191 GLU A O 1
ATOM 1535 N N . LEU A 1 192 ? 13.184 -27.985 -17.523 1.00 53.28 192 LEU A N 1
ATOM 1536 C CA . LEU A 1 192 ? 11.983 -27.421 -16.907 1.00 53.28 192 LEU A CA 1
ATOM 1537 C C . LEU A 1 192 ? 11.578 -26.108 -17.608 1.00 53.28 192 LEU A C 1
ATOM 1539 O O . LEU A 1 192 ? 12.459 -25.289 -17.922 1.00 53.28 192 LEU A O 1
ATOM 1543 N N . PRO A 1 193 ? 10.264 -25.845 -17.781 1.00 51.72 193 PRO A N 1
ATOM 1544 C CA . PRO A 1 193 ? 9.760 -24.537 -18.195 1.00 51.72 193 PRO A CA 1
ATOM 1545 C C . PRO A 1 193 ? 10.328 -23.415 -17.319 1.00 51.72 193 PRO A C 1
ATOM 1547 O O . PRO A 1 193 ? 10.613 -23.613 -16.134 1.00 51.72 193 PRO A O 1
ATOM 1550 N N . LYS A 1 194 ? 10.540 -22.237 -17.911 1.00 50.59 194 LYS A N 1
ATOM 1551 C CA . LYS A 1 194 ? 11.292 -21.122 -17.308 1.00 50.59 194 LYS A CA 1
ATOM 1552 C C . LYS A 1 194 ? 10.671 -20.643 -15.988 1.00 50.59 194 LYS A C 1
ATOM 1554 O O . LYS A 1 194 ? 11.388 -20.193 -15.100 1.00 50.59 194 LYS A O 1
ATOM 1559 N N . GLU A 1 195 ? 9.365 -20.828 -15.837 1.00 43.53 195 GLU A N 1
ATOM 1560 C CA . GLU A 1 195 ? 8.539 -20.486 -14.675 1.00 43.53 195 GLU A CA 1
ATOM 1561 C C . GLU A 1 195 ? 8.747 -21.448 -13.485 1.00 43.53 195 GLU A C 1
ATOM 1563 O O . GLU A 1 195 ? 8.268 -21.202 -12.381 1.00 43.53 195 GLU A O 1
ATOM 1568 N N . LEU A 1 196 ? 9.459 -22.562 -13.694 1.00 47.22 196 LEU A N 1
ATOM 1569 C CA . LEU A 1 196 ? 9.507 -23.714 -12.788 1.00 47.22 196 LEU A CA 1
ATOM 1570 C C . LEU A 1 196 ? 10.926 -24.048 -12.300 1.00 47.22 196 LEU A C 1
ATOM 1572 O O . LEU A 1 196 ? 11.162 -25.166 -11.843 1.00 47.22 196 LEU A O 1
ATOM 1576 N N . ARG A 1 197 ? 11.875 -23.102 -12.375 1.00 62.81 197 ARG A N 1
ATOM 1577 C CA . ARG A 1 197 ? 13.298 -23.312 -12.031 1.00 62.81 197 ARG A CA 1
ATOM 1578 C C . ARG A 1 197 ? 13.690 -22.721 -10.656 1.00 62.81 197 ARG A C 1
ATOM 1580 O O . ARG A 1 197 ? 14.192 -21.602 -10.607 1.00 62.81 197 ARG A O 1
ATOM 1587 N N . PRO A 1 198 ? 13.505 -23.440 -9.531 1.00 54.19 198 PRO A N 1
ATOM 1588 C CA . PRO A 1 198 ? 14.005 -23.046 -8.206 1.00 54.19 198 PRO A CA 1
ATOM 1589 C C . PRO A 1 198 ? 15.438 -23.565 -7.926 1.00 54.19 198 PRO A C 1
ATOM 1591 O O . PRO A 1 198 ? 15.899 -24.514 -8.580 1.00 54.19 198 PRO A O 1
ATOM 1594 N N . PRO A 1 199 ? 16.151 -23.005 -6.929 1.00 53.03 199 PRO A N 1
ATOM 1595 C CA . PRO A 1 199 ? 17.526 -23.393 -6.624 1.00 53.03 199 PRO A CA 1
ATOM 1596 C C . PRO A 1 199 ? 17.659 -24.749 -5.880 1.00 53.03 199 PRO A C 1
ATOM 1598 O O . PRO A 1 199 ? 17.154 -24.980 -4.793 1.00 53.03 199 PRO A O 1
ATOM 1601 N N . VAL A 1 200 ? 18.411 -25.645 -6.525 1.00 64.88 200 VAL A N 1
ATOM 1602 C CA . VAL A 1 200 ? 19.294 -26.758 -6.089 1.00 64.88 200 VAL A CA 1
ATOM 1603 C C . VAL A 1 200 ? 18.905 -27.779 -4.981 1.00 64.88 200 VAL A C 1
ATOM 1605 O O . VAL A 1 200 ? 19.245 -28.946 -5.195 1.00 64.88 200 VAL A O 1
ATOM 1608 N N . LEU A 1 201 ? 18.225 -27.476 -3.859 1.00 74.94 201 LEU A N 1
ATOM 1609 C CA . LEU A 1 201 ? 18.024 -28.456 -2.753 1.00 74.94 201 LEU A CA 1
ATOM 1610 C C . LEU A 1 201 ? 16.628 -29.107 -2.723 1.00 74.94 201 LEU A C 1
ATOM 1612 O O . LEU A 1 201 ? 15.604 -28.428 -2.802 1.00 74.94 201 LEU A O 1
ATOM 1616 N N . ARG A 1 202 ? 16.585 -30.445 -2.609 1.00 83.94 202 ARG A N 1
ATOM 1617 C CA . ARG A 1 202 ? 15.354 -31.245 -2.745 1.00 83.94 202 ARG A CA 1
ATOM 1618 C C . ARG A 1 202 ? 15.334 -32.455 -1.822 1.00 83.94 202 ARG A C 1
ATOM 1620 O O . ARG A 1 202 ? 16.390 -33.006 -1.514 1.00 83.94 202 ARG A O 1
ATOM 1627 N N . VAL A 1 203 ? 14.138 -32.906 -1.452 1.00 90.81 203 VAL A N 1
ATOM 1628 C CA . VAL A 1 203 ? 13.917 -34.154 -0.705 1.00 90.81 203 VAL A CA 1
ATOM 1629 C C . VAL A 1 203 ? 12.878 -35.006 -1.426 1.00 90.81 203 VAL A C 1
ATOM 1631 O O . VAL A 1 203 ? 11.860 -34.491 -1.896 1.00 90.81 203 VAL A O 1
ATOM 1634 N N . VAL A 1 204 ? 13.159 -36.305 -1.541 1.00 93.50 204 VAL A N 1
ATOM 1635 C CA . VAL A 1 204 ? 12.268 -37.275 -2.183 1.00 93.50 204 VAL A CA 1
ATOM 1636 C C . VAL A 1 204 ? 11.477 -38.022 -1.118 1.00 93.50 204 VAL A C 1
ATOM 1638 O O . VAL A 1 204 ? 12.045 -38.584 -0.185 1.00 93.50 204 VAL A O 1
ATOM 1641 N N . TYR A 1 205 ? 10.165 -38.066 -1.291 1.00 95.44 205 TYR A N 1
ATOM 1642 C CA . TYR A 1 205 ? 9.216 -38.788 -0.459 1.00 95.44 205 TYR A CA 1
ATOM 1643 C C . TYR A 1 205 ? 8.401 -39.757 -1.308 1.00 95.44 205 TYR A C 1
ATOM 1645 O O . TYR A 1 205 ? 8.340 -39.658 -2.537 1.00 95.44 205 TYR A O 1
ATOM 1653 N N . GLU A 1 206 ? 7.731 -40.691 -0.650 1.00 94.81 206 GLU A N 1
ATOM 1654 C CA . GLU A 1 206 ? 6.631 -41.400 -1.290 1.00 94.81 206 GLU A CA 1
ATOM 1655 C C . GLU A 1 206 ? 5.513 -40.431 -1.686 1.00 94.81 206 GLU A C 1
ATOM 1657 O O . GLU A 1 206 ? 5.267 -39.417 -1.025 1.00 94.81 206 GLU A O 1
ATOM 1662 N N . TYR A 1 207 ? 4.822 -40.752 -2.774 1.00 94.06 207 TYR A N 1
ATOM 1663 C CA . TYR A 1 207 ? 3.637 -40.013 -3.169 1.00 94.06 207 TYR A CA 1
ATOM 1664 C C . TYR A 1 207 ? 2.403 -40.588 -2.466 1.00 94.06 207 TYR A C 1
ATOM 1666 O O . TYR A 1 207 ? 1.934 -41.672 -2.812 1.00 94.06 207 TYR A O 1
ATOM 1674 N N . VAL A 1 208 ? 1.866 -39.853 -1.492 1.00 92.94 208 VAL A N 1
ATOM 1675 C CA . VAL A 1 208 ? 0.595 -40.190 -0.835 1.00 92.94 208 VAL A CA 1
ATOM 1676 C C . VAL A 1 208 ? -0.559 -39.705 -1.714 1.00 92.94 208 VAL A C 1
ATOM 1678 O O . VAL A 1 208 ? -0.574 -38.547 -2.134 1.00 92.94 208 VAL A O 1
ATOM 1681 N N . GLN A 1 209 ? -1.510 -40.589 -2.029 1.00 87.56 209 GLN A N 1
ATOM 1682 C CA . GLN A 1 209 ? -2.675 -40.218 -2.834 1.00 87.56 209 GLN A CA 1
ATOM 1683 C C . GLN A 1 209 ? -3.611 -39.282 -2.059 1.00 87.56 209 GLN A C 1
ATOM 1685 O O . GLN A 1 209 ? -3.765 -39.389 -0.840 1.00 87.56 209 GLN A O 1
ATOM 1690 N N . GLU A 1 210 ? -4.247 -38.373 -2.796 1.00 84.31 210 GLU A N 1
ATOM 1691 C CA . GLU A 1 210 ? -5.324 -37.534 -2.275 1.00 84.31 210 GLU A CA 1
ATOM 1692 C C . GLU A 1 210 ? -6.480 -38.418 -1.790 1.00 84.31 210 GLU A C 1
ATOM 1694 O O . GLU A 1 210 ? -6.956 -39.286 -2.523 1.00 84.31 210 GLU A O 1
ATOM 1699 N N . GLY A 1 211 ? -6.923 -38.188 -0.558 1.00 85.62 211 GLY A N 1
ATOM 1700 C CA . GLY A 1 211 ? -7.983 -38.946 0.096 1.00 85.62 211 GLY A CA 1
ATOM 1701 C C . GLY A 1 211 ? -8.425 -38.256 1.382 1.00 85.62 211 GLY A C 1
ATOM 1702 O O . GLY A 1 211 ? -7.721 -37.381 1.897 1.00 85.62 211 GLY A O 1
ATOM 1703 N N . GLU A 1 212 ? -9.610 -38.622 1.869 1.00 83.44 212 GLU A N 1
ATOM 1704 C CA . GLU A 1 212 ? -10.176 -38.061 3.097 1.00 83.44 212 GLU A CA 1
ATOM 1705 C C . GLU A 1 212 ? -9.314 -38.425 4.313 1.00 83.44 212 GLU A C 1
ATOM 1707 O O . GLU A 1 212 ? -8.783 -39.531 4.422 1.00 83.44 212 GLU A O 1
ATOM 1712 N N . ASN A 1 213 ? -9.158 -37.473 5.231 1.00 84.88 213 ASN A N 1
ATOM 1713 C CA . ASN A 1 213 ? -8.450 -37.709 6.481 1.00 84.88 213 ASN A CA 1
ATOM 1714 C C . ASN A 1 213 ? -9.428 -38.298 7.494 1.00 84.88 213 ASN A C 1
ATOM 1716 O O . ASN A 1 213 ? -10.402 -37.640 7.856 1.00 84.88 213 ASN A O 1
ATOM 1720 N N . HIS A 1 214 ? -9.161 -39.523 7.944 1.00 83.62 214 HIS A N 1
ATOM 1721 C CA . HIS A 1 214 ? -9.907 -40.124 9.041 1.00 83.62 214 HIS A CA 1
ATOM 1722 C C . HIS A 1 214 ? -9.430 -39.524 10.374 1.00 83.62 214 HIS A C 1
ATOM 1724 O O . HIS A 1 214 ? -8.241 -39.657 10.675 1.00 83.62 214 HIS A O 1
ATOM 1730 N N . PRO A 1 215 ? -10.330 -38.892 11.151 1.00 79.25 215 PRO A N 1
ATOM 1731 C CA . PRO A 1 215 ? -10.070 -38.340 12.482 1.00 79.25 215 PRO A CA 1
ATOM 1732 C C . PRO A 1 215 ? -9.132 -39.167 13.358 1.00 79.25 215 PRO A C 1
ATOM 1734 O O . PRO A 1 215 ? -8.041 -38.713 13.693 1.00 79.25 215 PRO A O 1
ATOM 1737 N N . ASP A 1 216 ? -9.517 -40.417 13.613 1.00 82.62 216 ASP A N 1
ATOM 1738 C CA . ASP A 1 216 ? -8.829 -41.316 14.539 1.00 82.62 216 ASP A CA 1
ATOM 1739 C C . ASP A 1 216 ? -7.370 -41.576 14.124 1.00 82.62 216 ASP A C 1
ATOM 1741 O O . ASP A 1 216 ? -6.476 -41.645 14.962 1.00 82.62 216 ASP A O 1
ATOM 1745 N N . VAL A 1 217 ? -7.108 -41.665 12.814 1.00 86.62 217 VAL A N 1
ATOM 1746 C CA . VAL A 1 217 ? -5.760 -41.908 12.266 1.00 86.62 217 VAL A CA 1
ATOM 1747 C C . VAL A 1 217 ? -4.874 -40.671 12.420 1.00 86.62 217 VAL A C 1
ATOM 1749 O O . VAL A 1 217 ? -3.683 -40.787 12.711 1.00 86.62 217 VAL A O 1
ATOM 1752 N N . VAL A 1 218 ? -5.446 -39.480 12.222 1.00 86.62 218 VAL A N 1
ATOM 1753 C CA . VAL A 1 218 ? -4.728 -38.212 12.405 1.00 86.62 218 VAL A CA 1
ATOM 1754 C C . VAL A 1 218 ? -4.435 -37.979 13.884 1.00 86.62 218 VAL A C 1
ATOM 1756 O O . VAL A 1 218 ? -3.315 -37.601 14.210 1.00 86.62 218 VAL A O 1
ATOM 1759 N N . GLU A 1 219 ? -5.396 -38.244 14.771 1.00 84.38 219 GLU A N 1
ATOM 1760 C CA . GLU A 1 219 ? -5.220 -38.117 16.222 1.00 84.38 219 GLU A CA 1
ATOM 1761 C C . GLU A 1 219 ? -4.163 -39.097 16.754 1.00 84.38 219 GLU A C 1
ATOM 1763 O O . GLU A 1 219 ? -3.310 -38.710 17.553 1.00 84.38 219 GLU A O 1
ATOM 1768 N N . GLU A 1 220 ? -4.144 -40.341 16.267 1.00 88.38 220 GLU A N 1
ATOM 1769 C CA . GLU A 1 220 ? -3.101 -41.316 16.606 1.00 88.38 220 GLU A CA 1
ATOM 1770 C C . GLU A 1 220 ? -1.705 -40.825 16.182 1.00 88.38 220 GLU A C 1
ATOM 1772 O O . GLU A 1 220 ? -0.749 -40.881 16.964 1.00 88.38 220 GLU A O 1
ATOM 1777 N N . ALA A 1 221 ? -1.586 -40.297 14.958 1.00 90.69 221 ALA A N 1
ATOM 1778 C CA . ALA A 1 221 ? -0.344 -39.722 14.451 1.00 90.69 221 ALA A CA 1
ATOM 1779 C C . ALA A 1 221 ? 0.098 -38.486 15.247 1.00 90.69 221 ALA A C 1
ATOM 1781 O O . ALA A 1 221 ? 1.279 -38.346 15.574 1.00 90.69 221 ALA A O 1
ATOM 1782 N N . ASP A 1 222 ? -0.847 -37.618 15.589 1.00 87.94 222 ASP A N 1
ATOM 1783 C CA . ASP A 1 222 ? -0.605 -36.400 16.351 1.00 87.94 222 ASP A CA 1
ATOM 1784 C C . ASP A 1 222 ? -0.135 -36.695 17.780 1.00 87.94 222 ASP A C 1
ATOM 1786 O O . ASP A 1 222 ? 0.906 -36.198 18.221 1.00 87.94 222 ASP A O 1
ATOM 1790 N N . LYS A 1 223 ? -0.829 -37.613 18.467 1.00 89.56 223 LYS A N 1
ATOM 1791 C CA . LYS A 1 223 ? -0.439 -38.098 19.794 1.00 89.56 223 LYS A CA 1
ATOM 1792 C C . LYS A 1 223 ? 0.975 -38.678 19.771 1.00 89.56 223 LYS A C 1
ATOM 1794 O O . LYS A 1 223 ? 1.762 -38.406 20.679 1.00 89.56 223 LYS A O 1
ATOM 1799 N N . PHE A 1 224 ? 1.324 -39.448 18.739 1.00 94.50 224 PHE A N 1
ATOM 1800 C CA . PHE A 1 224 ? 2.682 -39.964 18.584 1.00 94.50 224 PHE A CA 1
ATOM 1801 C C . PHE A 1 224 ? 3.713 -38.841 18.425 1.00 94.50 224 PHE A C 1
ATOM 1803 O O . PHE A 1 224 ? 4.738 -38.871 19.105 1.00 94.50 224 PHE A O 1
ATOM 1810 N N . PHE A 1 225 ? 3.466 -37.847 17.561 1.00 94.19 225 PHE A N 1
ATOM 1811 C CA . PHE A 1 225 ? 4.390 -36.722 17.383 1.00 94.19 225 PHE A CA 1
ATOM 1812 C C . PHE A 1 225 ? 4.609 -35.970 18.695 1.00 94.19 225 PHE A C 1
ATOM 1814 O O . PHE A 1 225 ? 5.756 -35.704 19.062 1.00 94.19 225 PHE A O 1
ATOM 1821 N N . TRP A 1 226 ? 3.539 -35.703 19.440 1.00 89.88 226 TRP A N 1
ATOM 1822 C CA . TRP A 1 226 ? 3.631 -35.080 20.753 1.00 89.88 226 TRP A CA 1
ATOM 1823 C C . TRP A 1 226 ? 4.487 -35.896 21.729 1.00 89.88 226 TRP A C 1
ATOM 1825 O O . TRP A 1 226 ? 5.461 -35.384 22.291 1.00 89.88 226 TRP A O 1
ATOM 1835 N N . LEU A 1 227 ? 4.178 -37.186 21.885 1.00 92.12 227 LEU A N 1
ATOM 1836 C CA . LEU A 1 227 ? 4.918 -38.077 22.777 1.00 92.12 227 LEU A CA 1
ATOM 1837 C C . LEU A 1 227 ? 6.381 -38.240 22.358 1.00 92.12 227 LEU A C 1
ATOM 1839 O O . LEU A 1 227 ? 7.239 -38.370 23.225 1.00 92.12 227 LEU A O 1
ATOM 1843 N N . ALA A 1 228 ? 6.683 -38.180 21.061 1.00 94.31 228 ALA A N 1
ATOM 1844 C CA . ALA A 1 228 ? 8.040 -38.221 20.525 1.00 94.31 228 ALA A CA 1
ATOM 1845 C C . ALA A 1 228 ? 8.801 -36.885 20.656 1.00 94.31 228 ALA A C 1
ATOM 1847 O O . ALA A 1 228 ? 9.952 -36.792 20.229 1.00 94.31 228 ALA A O 1
ATOM 1848 N N . GLY A 1 229 ? 8.195 -35.855 21.258 1.00 93.38 229 GLY A N 1
ATOM 1849 C CA . GLY A 1 229 ? 8.839 -34.573 21.541 1.00 93.38 229 GLY A CA 1
ATOM 1850 C C . GLY A 1 229 ? 8.709 -33.531 20.427 1.00 93.38 229 GLY A C 1
ATOM 1851 O O . GLY A 1 229 ? 9.512 -32.595 20.368 1.00 93.38 229 GLY A O 1
ATOM 1852 N N . PHE A 1 230 ? 7.729 -33.666 19.533 1.00 94.06 230 PHE A N 1
ATOM 1853 C CA . PHE A 1 230 ? 7.390 -32.642 18.544 1.00 94.06 230 PHE A CA 1
ATOM 1854 C C . PHE A 1 230 ? 6.265 -31.726 19.052 1.00 94.06 230 PHE A C 1
ATOM 1856 O O . PHE A 1 230 ? 5.468 -32.100 19.905 1.00 94.06 230 PHE A O 1
ATOM 1863 N N . SER A 1 231 ? 6.216 -30.507 18.520 1.00 89.50 231 SER A N 1
ATOM 1864 C CA . SER A 1 231 ? 5.067 -29.590 18.588 1.00 89.50 231 SER A CA 1
ATOM 1865 C C . SER A 1 231 ? 4.642 -29.217 17.169 1.00 89.50 231 SER A C 1
ATOM 1867 O O . SER A 1 231 ? 5.444 -29.348 16.239 1.00 89.50 231 SER A O 1
ATOM 1869 N N . HIS A 1 232 ? 3.410 -28.746 16.977 1.00 84.94 232 HIS A N 1
ATOM 1870 C CA . HIS A 1 232 ? 3.023 -28.131 15.706 1.00 84.94 232 HIS A CA 1
ATOM 1871 C C . HIS A 1 232 ? 3.585 -26.718 15.584 1.00 84.94 232 HIS A C 1
ATOM 1873 O O . HIS A 1 232 ? 3.849 -26.030 16.566 1.00 84.94 232 HIS A O 1
ATOM 1879 N N . SER A 1 233 ? 3.772 -26.279 14.346 1.00 76.62 233 SER A N 1
ATOM 1880 C CA . SER A 1 233 ? 3.969 -24.871 14.025 1.00 76.62 233 SER A CA 1
ATOM 1881 C C . SER A 1 233 ? 2.692 -24.076 14.326 1.00 76.62 233 SER A C 1
ATOM 1883 O O . SER A 1 233 ? 1.611 -24.646 14.429 1.00 76.62 233 SER A O 1
ATOM 1885 N N . SER A 1 234 ? 2.776 -22.747 14.390 1.00 57.75 234 SER A N 1
ATOM 1886 C CA . SER A 1 234 ? 1.657 -21.870 14.778 1.00 57.75 234 SER A CA 1
ATOM 1887 C C . SER A 1 234 ? 0.446 -21.873 13.821 1.00 57.75 234 SER A C 1
ATOM 1889 O O . SER A 1 234 ? -0.477 -21.074 13.987 1.00 57.75 234 SER A O 1
ATOM 1891 N N . SER A 1 235 ? 0.441 -22.688 12.759 1.00 56.38 235 SER A N 1
ATOM 1892 C CA . SER A 1 235 ? -0.645 -22.771 11.769 1.00 56.38 235 SER A CA 1
ATOM 1893 C C . SER A 1 235 ? -0.691 -24.141 11.063 1.00 56.38 235 SER A C 1
ATOM 1895 O O . SER A 1 235 ? -0.478 -24.195 9.849 1.00 56.38 235 SER A O 1
ATOM 1897 N N . PRO A 1 236 ? -0.973 -25.251 11.777 1.00 61.66 236 PRO A N 1
ATOM 1898 C CA . PRO A 1 236 ? -1.097 -26.559 11.143 1.00 61.66 236 PRO A CA 1
ATOM 1899 C C . PRO A 1 236 ? -2.318 -26.551 10.220 1.00 61.66 236 PRO A C 1
ATOM 1901 O O . PRO A 1 236 ? -3.418 -26.157 10.618 1.00 61.66 236 PRO A O 1
ATOM 1904 N N . ALA A 1 237 ? -2.132 -26.941 8.961 1.00 67.62 237 ALA A N 1
ATOM 1905 C CA . ALA A 1 237 ? -3.183 -26.836 7.958 1.00 67.62 237 ALA A CA 1
ATOM 1906 C C . ALA A 1 237 ? -3.736 -28.221 7.610 1.00 67.62 237 ALA A C 1
ATOM 1908 O O . ALA A 1 237 ? -2.991 -29.101 7.192 1.00 67.62 237 ALA A O 1
ATOM 1909 N N . ALA A 1 238 ? -5.059 -28.407 7.670 1.00 75.56 238 ALA A N 1
ATOM 1910 C CA . ALA A 1 238 ? -5.700 -29.679 7.302 1.00 75.56 238 ALA A CA 1
ATOM 1911 C C . ALA A 1 238 ? -5.323 -30.159 5.883 1.00 75.56 238 ALA A C 1
ATOM 1913 O O . ALA A 1 238 ? -5.251 -31.356 5.620 1.00 75.56 238 ALA A O 1
ATOM 1914 N N . ARG A 1 239 ? -5.003 -29.227 4.973 1.00 79.69 239 ARG A N 1
ATOM 1915 C CA . ARG A 1 239 ? -4.514 -29.526 3.614 1.00 79.69 239 ARG A CA 1
ATOM 1916 C C . ARG A 1 239 ? -3.170 -30.267 3.574 1.00 79.69 239 ARG A C 1
ATOM 1918 O O . ARG A 1 239 ? -2.860 -30.847 2.537 1.00 79.69 239 ARG A O 1
ATOM 1925 N N . ASN A 1 240 ? -2.389 -30.221 4.654 1.00 86.44 240 ASN A N 1
ATOM 1926 C CA . ASN A 1 240 ? -1.094 -30.887 4.784 1.00 86.44 240 ASN A CA 1
ATOM 1927 C C . ASN A 1 240 ? -1.233 -32.332 5.286 1.00 86.44 240 ASN A C 1
ATOM 1929 O O . ASN A 1 240 ? -0.231 -33.030 5.408 1.00 86.44 240 ASN A O 1
ATOM 1933 N N . TRP A 1 241 ? -2.460 -32.808 5.507 1.00 88.56 241 TRP A N 1
ATOM 1934 C CA . TRP A 1 241 ? -2.777 -34.210 5.757 1.00 88.56 241 TRP A CA 1
ATOM 1935 C C . TRP A 1 241 ? -3.467 -34.812 4.534 1.00 88.56 241 TRP A C 1
ATOM 1937 O O . TRP A 1 241 ? -4.388 -34.204 3.979 1.00 88.56 241 TRP A O 1
ATOM 1947 N N . LYS A 1 242 ? -3.017 -35.993 4.103 1.00 89.44 242 LYS A N 1
ATOM 1948 C CA . LYS A 1 242 ? -3.564 -36.733 2.956 1.00 89.44 242 LYS A CA 1
ATOM 1949 C C . LYS A 1 242 ? -3.790 -38.178 3.350 1.00 89.44 242 LYS A C 1
ATOM 1951 O O . LYS A 1 242 ? -2.832 -38.854 3.716 1.00 89.44 242 LYS A O 1
ATOM 1956 N N . SER A 1 243 ? -5.030 -38.658 3.261 1.00 89.94 243 SER A N 1
ATOM 1957 C CA . SER A 1 243 ? -5.373 -40.030 3.660 1.00 89.94 243 SER A CA 1
ATOM 1958 C C . SER A 1 243 ? -4.871 -40.383 5.076 1.00 89.94 243 SER A C 1
ATOM 1960 O O . SER A 1 243 ? -4.364 -41.479 5.303 1.00 89.94 243 SER A O 1
ATOM 1962 N N . GLY A 1 244 ? -4.931 -39.425 6.012 1.00 87.81 244 GLY A N 1
ATOM 1963 C CA . GLY A 1 244 ? -4.452 -39.587 7.392 1.00 87.81 244 GLY A CA 1
ATOM 1964 C C . GLY A 1 244 ? -2.934 -39.456 7.591 1.00 87.81 244 GLY A C 1
ATOM 1965 O O . GLY A 1 244 ? -2.457 -39.648 8.702 1.00 87.81 244 GLY A O 1
ATOM 1966 N N . VAL A 1 245 ? -2.162 -39.109 6.554 1.00 92.50 245 VAL A N 1
ATOM 1967 C CA . VAL A 1 245 ? -0.694 -38.978 6.620 1.00 92.50 245 VAL A CA 1
ATOM 1968 C C . VAL A 1 245 ? -0.270 -37.517 6.496 1.00 92.50 245 VAL A C 1
ATOM 1970 O O . VAL A 1 245 ? -0.666 -36.835 5.549 1.00 92.50 245 VAL A O 1
ATOM 1973 N N . LEU A 1 246 ? 0.590 -37.045 7.403 1.00 92.25 246 LEU A N 1
ATOM 1974 C CA . LEU A 1 246 ? 1.193 -35.713 7.317 1.00 92.25 246 LEU A CA 1
ATOM 1975 C C . LEU A 1 246 ? 2.194 -35.648 6.149 1.00 92.25 246 LEU A C 1
ATOM 1977 O O . LEU A 1 246 ? 3.232 -36.320 6.149 1.00 92.25 246 LEU A O 1
ATOM 1981 N N . VAL A 1 247 ? 1.888 -34.822 5.145 1.00 91.50 247 VAL A N 1
ATOM 1982 C CA . VAL A 1 247 ? 2.695 -34.643 3.928 1.00 91.50 247 VAL A CA 1
ATOM 1983 C C . VAL A 1 247 ? 3.563 -33.388 3.929 1.00 91.50 247 VAL A C 1
ATOM 1985 O O . VAL A 1 247 ? 4.332 -33.196 2.990 1.00 91.50 247 VAL A O 1
ATOM 1988 N N . ASP A 1 248 ? 3.495 -32.548 4.957 1.00 90.38 248 ASP A N 1
ATOM 1989 C CA . ASP A 1 248 ? 4.430 -31.440 5.145 1.00 90.38 248 ASP A CA 1
ATOM 1990 C C . ASP A 1 248 ? 5.131 -31.584 6.496 1.00 90.38 248 ASP A C 1
ATOM 1992 O O . ASP A 1 248 ? 4.506 -31.450 7.542 1.00 90.38 248 ASP A O 1
ATOM 1996 N N . LEU A 1 249 ? 6.428 -31.911 6.494 1.00 92.31 249 LEU A N 1
ATOM 1997 C CA . LEU A 1 249 ? 7.152 -32.133 7.751 1.00 92.31 249 LEU A CA 1
ATOM 1998 C C . LEU A 1 249 ? 7.635 -30.832 8.389 1.00 92.31 249 LEU A C 1
ATOM 2000 O O . LEU A 1 249 ? 8.157 -30.881 9.498 1.00 92.31 249 LEU A O 1
ATOM 2004 N N . SER A 1 250 ? 7.461 -29.685 7.736 1.00 89.25 250 SER A N 1
ATOM 2005 C CA . SER A 1 250 ? 7.761 -28.379 8.325 1.00 89.25 250 SER A CA 1
ATOM 2006 C C . SER A 1 250 ? 6.631 -27.862 9.226 1.00 89.25 250 SER A C 1
ATOM 2008 O O . SER A 1 250 ? 6.875 -26.940 10.014 1.00 89.25 250 SER A O 1
ATOM 2010 N N . ASP A 1 251 ? 5.455 -28.510 9.179 1.00 88.06 251 ASP A N 1
ATOM 2011 C CA . ASP A 1 251 ? 4.323 -28.277 10.088 1.00 88.06 251 ASP A CA 1
ATOM 2012 C C . ASP A 1 251 ? 4.604 -28.746 11.517 1.00 88.06 251 ASP A C 1
ATOM 2014 O O . ASP A 1 251 ? 3.973 -28.237 12.436 1.00 88.06 251 ASP A O 1
ATOM 2018 N N . ILE A 1 252 ? 5.565 -29.652 11.720 1.00 91.69 252 ILE A N 1
ATOM 2019 C CA . ILE A 1 252 ? 6.013 -30.089 13.047 1.00 91.69 252 ILE A CA 1
ATOM 2020 C C . ILE A 1 252 ? 7.406 -29.539 13.369 1.00 91.69 252 ILE A C 1
ATOM 2022 O O . ILE A 1 252 ? 8.239 -29.297 12.492 1.00 91.69 252 ILE A O 1
ATOM 2026 N N . VAL A 1 253 ? 7.697 -29.351 14.650 1.00 91.88 253 VAL A N 1
ATOM 2027 C CA . VAL A 1 253 ? 8.978 -28.856 15.159 1.00 91.88 253 VAL A CA 1
ATOM 2028 C C . VAL A 1 253 ? 9.427 -29.772 16.288 1.00 91.88 253 VAL A C 1
ATOM 2030 O O . VAL A 1 253 ? 8.729 -29.907 17.286 1.00 91.88 253 VAL A O 1
ATOM 2033 N N . HIS A 1 254 ? 10.587 -30.417 16.153 1.00 93.06 254 HIS A N 1
ATOM 2034 C CA . HIS A 1 254 ? 11.146 -31.242 17.231 1.00 93.06 254 HIS A CA 1
ATOM 2035 C C . HIS A 1 254 ? 11.634 -30.379 18.412 1.00 93.06 254 HIS A C 1
ATOM 2037 O O . HIS A 1 254 ? 11.988 -29.216 18.221 1.00 93.06 254 HIS A O 1
ATOM 2043 N N . ALA A 1 255 ? 11.719 -30.937 19.625 1.00 90.44 255 ALA A N 1
ATOM 2044 C CA . ALA A 1 255 ? 12.102 -30.212 20.850 1.00 90.44 255 ALA A CA 1
ATOM 2045 C C . ALA A 1 255 ? 13.461 -29.488 20.784 1.00 90.44 255 ALA A C 1
ATOM 2047 O O . ALA A 1 255 ? 13.672 -28.484 21.460 1.00 90.44 255 ALA A O 1
ATOM 2048 N N . GLY A 1 256 ? 14.393 -29.955 19.951 1.00 87.12 256 GLY A N 1
ATOM 2049 C CA . GLY A 1 256 ? 15.676 -29.280 19.706 1.00 87.12 256 GLY A CA 1
ATOM 2050 C C . GLY A 1 256 ? 15.623 -28.178 18.636 1.00 87.12 256 GLY A C 1
ATOM 2051 O O . GLY A 1 256 ? 16.603 -27.457 18.457 1.00 87.12 256 GLY A O 1
ATOM 2052 N N . GLY A 1 257 ? 14.507 -28.061 17.918 1.00 86.00 257 GLY A N 1
ATOM 2053 C CA . GLY A 1 257 ? 14.330 -27.199 16.758 1.00 86.00 257 GLY A CA 1
ATOM 2054 C C . GLY A 1 257 ? 13.956 -25.760 17.112 1.00 86.00 257 GLY A C 1
ATOM 2055 O O . GLY A 1 257 ? 13.413 -25.455 18.178 1.00 86.00 257 GLY A O 1
ATOM 2056 N N . TYR A 1 258 ? 14.246 -24.846 16.186 1.00 82.56 258 TYR A N 1
ATOM 2057 C CA . TYR A 1 258 ? 13.840 -23.446 16.296 1.00 82.56 258 TYR A CA 1
ATOM 2058 C C . TYR A 1 258 ? 12.325 -23.301 16.098 1.00 82.56 258 TYR A C 1
ATOM 2060 O O . TYR A 1 258 ? 11.779 -23.796 15.108 1.00 82.56 258 TYR A O 1
ATOM 2068 N N . GLY A 1 259 ? 11.669 -22.579 17.009 1.00 79.19 259 GLY A N 1
ATOM 2069 C CA . GLY A 1 259 ? 10.227 -22.320 16.973 1.00 79.19 259 GLY A CA 1
ATOM 2070 C C . GLY A 1 259 ? 9.357 -23.353 17.693 1.00 79.19 259 GLY A C 1
ATOM 2071 O O . GLY A 1 259 ? 8.147 -23.296 17.532 1.00 79.19 259 GLY A O 1
ATOM 2072 N N . TRP A 1 260 ? 9.941 -24.273 18.470 1.00 86.94 260 TRP A N 1
ATOM 2073 C CA . TRP A 1 260 ? 9.179 -25.186 19.333 1.00 86.94 260 TRP A CA 1
ATOM 2074 C C . TRP A 1 260 ? 8.439 -24.401 20.428 1.00 86.94 260 TRP A C 1
ATOM 2076 O O . TRP A 1 260 ? 9.068 -23.577 21.102 1.00 86.94 260 TRP A O 1
ATOM 2086 N N . GLN A 1 261 ? 7.144 -24.659 20.629 1.00 76.38 261 GLN A N 1
ATOM 2087 C CA . GLN A 1 261 ? 6.313 -23.977 21.630 1.00 76.38 261 GLN A CA 1
ATOM 2088 C C . GLN A 1 261 ? 5.472 -24.966 22.438 1.00 76.38 261 GLN A C 1
ATOM 2090 O O . GLN A 1 261 ? 4.994 -25.961 21.906 1.00 76.38 261 GLN A O 1
ATOM 2095 N N . TYR A 1 262 ? 5.250 -24.655 23.720 1.00 65.19 262 TYR A N 1
ATOM 2096 C CA . TYR A 1 262 ? 4.404 -25.471 24.595 1.00 65.19 262 TYR A CA 1
ATOM 2097 C C . TYR A 1 262 ? 2.897 -25.274 24.342 1.00 65.19 262 TYR A C 1
ATOM 2099 O O . TYR A 1 262 ? 2.121 -26.204 24.511 1.00 65.19 262 TYR A O 1
ATOM 2107 N N . GLN A 1 263 ? 2.465 -24.075 23.934 1.00 56.34 263 GLN A N 1
ATOM 2108 C CA . GLN A 1 263 ? 1.036 -23.745 23.790 1.00 56.34 263 GLN A CA 1
ATOM 2109 C C . GLN A 1 263 ? 0.357 -24.438 22.592 1.00 56.34 263 GLN A C 1
ATOM 2111 O O . GLN A 1 263 ? -0.861 -24.590 22.598 1.00 56.34 263 GLN A O 1
ATOM 2116 N N . ASP A 1 264 ? 1.129 -24.926 21.616 1.00 54.53 264 ASP A N 1
ATOM 2117 C CA . ASP A 1 264 ? 0.634 -25.576 20.389 1.00 54.53 264 ASP A CA 1
ATOM 2118 C C . ASP A 1 264 ? 0.517 -27.112 20.515 1.00 54.53 264 ASP A C 1
ATOM 2120 O O . ASP A 1 264 ? 0.450 -27.833 19.520 1.00 54.53 264 ASP A O 1
ATOM 2124 N N . ILE A 1 265 ? 0.523 -27.626 21.749 1.00 51.75 265 ILE A N 1
ATOM 2125 C CA . ILE A 1 265 ? 0.680 -29.053 22.063 1.00 51.75 265 ILE A CA 1
ATOM 2126 C C . ILE A 1 265 ? -0.649 -29.778 22.358 1.00 51.75 265 ILE A C 1
ATOM 2128 O O . ILE A 1 265 ? -0.705 -31.001 22.305 1.00 51.75 265 ILE A O 1
ATOM 2132 N N . THR A 1 266 ? -1.742 -29.059 22.635 1.00 42.16 266 THR A N 1
ATOM 2133 C CA . THR A 1 266 ? -3.031 -29.667 23.036 1.00 42.16 266 THR A CA 1
ATOM 2134 C C . THR A 1 266 ? -4.185 -29.372 22.077 1.00 42.16 266 THR A C 1
ATOM 2136 O O . THR A 1 266 ? -5.345 -29.333 22.496 1.00 42.16 266 THR A O 1
ATOM 2139 N N . ALA A 1 267 ? -3.900 -29.141 20.795 1.00 44.47 267 ALA A N 1
ATOM 2140 C CA . ALA A 1 267 ? -4.944 -28.931 19.798 1.00 44.47 267 ALA A CA 1
ATOM 2141 C C . ALA A 1 267 ? -5.666 -30.260 19.502 1.00 44.47 267 ALA A C 1
ATOM 2143 O O . ALA A 1 267 ? -5.316 -30.973 18.572 1.00 44.47 267 ALA A O 1
ATOM 2144 N N . THR A 1 268 ? -6.689 -30.597 20.296 1.00 47.69 268 THR A N 1
ATOM 2145 C CA . THR A 1 268 ? -7.609 -31.704 19.968 1.00 47.69 268 THR A CA 1
ATOM 2146 C C . THR A 1 268 ? -8.176 -31.519 18.559 1.00 47.69 268 THR A C 1
ATOM 2148 O O . THR A 1 268 ? -8.356 -30.387 18.110 1.00 47.69 268 THR A O 1
ATOM 2151 N N . GLU A 1 269 ? -8.491 -32.622 17.874 1.00 41.84 269 GLU A N 1
ATOM 2152 C CA . GLU A 1 269 ? -9.046 -32.702 16.510 1.00 41.84 269 GLU A CA 1
ATOM 2153 C C . GLU A 1 269 ? -10.062 -31.585 16.180 1.00 41.84 269 GLU A C 1
ATOM 2155 O O . GLU A 1 269 ? -10.033 -30.972 15.106 1.00 41.84 269 GLU A O 1
ATOM 2160 N N . THR A 1 270 ? -10.915 -31.242 17.152 1.00 43.41 270 THR A N 1
ATOM 2161 C CA . THR A 1 270 ? -11.880 -30.149 17.053 1.00 43.41 270 THR A CA 1
ATOM 2162 C C . THR A 1 270 ? -11.255 -28.799 16.718 1.00 43.41 270 THR A C 1
ATOM 2164 O O . THR A 1 270 ? -11.880 -28.041 15.994 1.00 43.41 270 THR A O 1
ATOM 2167 N N . GLU A 1 271 ? -10.070 -28.454 17.211 1.00 50.72 271 GLU A N 1
ATOM 2168 C CA . GLU A 1 271 ? -9.411 -27.180 16.916 1.00 50.72 271 GLU A CA 1
ATOM 2169 C C . GLU A 1 271 ? -8.692 -27.177 15.566 1.00 50.72 271 GLU A C 1
ATOM 2171 O O . GLU A 1 271 ? -8.791 -26.183 14.850 1.00 50.72 271 GLU A O 1
ATOM 2176 N N . ILE A 1 272 ? -8.042 -28.274 15.163 1.00 49.78 272 ILE A N 1
ATOM 2177 C CA . ILE A 1 272 ? -7.338 -28.357 13.869 1.00 49.78 272 ILE A CA 1
ATOM 2178 C C . ILE A 1 272 ? -8.346 -28.326 12.704 1.00 49.78 272 ILE A C 1
ATOM 2180 O O . ILE A 1 272 ? -8.155 -27.586 11.731 1.00 49.78 272 ILE A O 1
ATOM 2184 N N . LEU A 1 273 ? -9.471 -29.046 12.829 1.00 44.97 273 LEU A N 1
ATOM 2185 C CA . LEU A 1 273 ? -10.555 -29.039 11.838 1.00 44.97 273 LEU A CA 1
ATOM 2186 C C . LEU A 1 273 ? -11.453 -27.788 11.935 1.00 44.97 273 LEU A C 1
ATOM 2188 O O . LEU A 1 273 ? -11.876 -27.265 10.901 1.00 44.97 273 LEU A O 1
ATOM 2192 N N . LYS A 1 274 ? -11.714 -27.226 13.132 1.00 42.09 274 LYS A N 1
ATOM 2193 C CA . LYS A 1 274 ? -12.482 -25.963 13.244 1.00 42.09 274 LYS A CA 1
ATOM 2194 C C . LYS A 1 274 ? -11.711 -24.767 12.696 1.00 42.09 274 LYS A C 1
ATOM 2196 O O . LYS A 1 274 ? -12.319 -23.980 11.972 1.00 42.09 274 LYS A O 1
ATOM 2201 N N . ARG A 1 275 ? -10.402 -24.651 12.967 1.00 43.44 275 ARG A N 1
ATOM 2202 C CA . ARG A 1 275 ? -9.552 -23.553 12.456 1.00 43.44 275 ARG A CA 1
ATOM 2203 C C . ARG A 1 275 ? -9.480 -23.528 10.922 1.00 43.44 275 ARG A C 1
ATOM 2205 O O . ARG A 1 275 ? -9.241 -22.472 10.350 1.00 43.44 275 ARG A O 1
ATOM 2212 N N . SER A 1 276 ? -9.731 -24.658 10.255 1.00 38.97 276 SER A N 1
ATOM 2213 C CA . SER A 1 276 ? -9.728 -24.776 8.789 1.00 38.97 276 SER A CA 1
ATOM 2214 C C . SER A 1 276 ? -11.123 -24.682 8.138 1.00 38.97 276 SER A C 1
ATOM 2216 O O . SER A 1 276 ? -11.226 -24.360 6.956 1.00 38.97 276 SER A O 1
ATOM 2218 N N . SER A 1 277 ? -12.211 -24.867 8.896 1.00 33.28 277 SER A N 1
ATOM 2219 C CA . SER A 1 277 ? -13.595 -24.736 8.395 1.00 33.28 277 SER A CA 1
ATOM 2220 C C . SER A 1 277 ? -14.102 -23.291 8.234 1.00 33.28 277 SER A C 1
ATOM 2222 O O . SER A 1 277 ? -15.130 -23.069 7.597 1.00 33.28 277 SER A O 1
ATOM 2224 N N . THR A 1 278 ? -13.375 -22.295 8.747 1.00 32.50 278 THR A N 1
ATOM 2225 C CA . THR A 1 278 ? -13.685 -20.864 8.569 1.00 32.50 278 THR A CA 1
ATOM 2226 C C . THR A 1 278 ? -13.207 -20.268 7.236 1.00 32.50 278 THR A C 1
ATOM 2228 O O . THR A 1 278 ? -13.488 -19.102 6.978 1.00 32.50 278 THR A O 1
ATOM 2231 N N . GLU A 1 279 ? -12.552 -21.045 6.358 1.00 29.03 279 GLU A N 1
ATOM 2232 C CA . GLU A 1 279 ? -12.032 -20.558 5.060 1.00 29.03 279 GLU A CA 1
ATOM 2233 C C . GLU A 1 279 ? -12.630 -21.226 3.798 1.00 29.03 279 GLU A C 1
ATOM 2235 O O . GLU A 1 279 ? -12.192 -20.929 2.688 1.00 29.03 279 GLU A O 1
ATOM 2240 N N . ALA A 1 280 ? -13.660 -22.077 3.899 1.00 24.69 280 ALA A N 1
ATOM 2241 C CA . ALA A 1 280 ? -14.300 -22.686 2.721 1.00 24.69 280 ALA A CA 1
ATOM 2242 C C . ALA A 1 280 ? -15.823 -22.484 2.746 1.00 24.69 280 ALA A C 1
ATOM 2244 O O . ALA A 1 280 ? -16.517 -23.100 3.555 1.00 24.69 280 ALA A O 1
ATOM 2245 N N . PRO A 1 281 ? -16.371 -21.656 1.837 1.00 27.36 281 PRO A N 1
ATOM 2246 C CA . PRO A 1 281 ? -16.884 -22.282 0.622 1.00 27.36 281 PRO A CA 1
ATOM 2247 C C . PRO A 1 281 ? -16.777 -21.384 -0.619 1.00 27.36 281 PRO A C 1
ATOM 2249 O O . PRO A 1 281 ? -17.671 -20.588 -0.868 1.00 27.36 281 PRO A O 1
ATOM 2252 N N . TYR A 1 282 ? -15.768 -21.590 -1.466 1.00 23.55 282 TYR A N 1
ATOM 2253 C CA . TYR A 1 282 ? -15.892 -21.310 -2.901 1.00 23.55 282 TYR A CA 1
ATOM 2254 C C . TYR A 1 282 ? -15.035 -22.309 -3.698 1.00 23.55 282 TYR A C 1
ATOM 2256 O O . TYR A 1 282 ? -13.828 -22.377 -3.486 1.00 23.55 282 TYR A O 1
ATOM 2264 N N . LEU A 1 283 ? -15.685 -23.007 -4.652 1.00 23.00 283 LEU A N 1
ATOM 2265 C CA . LEU A 1 283 ? -15.127 -23.860 -5.731 1.00 23.00 283 LEU A CA 1
ATOM 2266 C C . LEU A 1 283 ? -14.730 -25.293 -5.268 1.00 23.00 283 LEU A C 1
ATOM 2268 O O . LEU A 1 283 ? -13.920 -25.433 -4.369 1.00 23.00 283 LEU A O 1
ATOM 2272 N N . PHE A 1 284 ? -15.235 -26.437 -5.771 1.00 25.70 284 PHE A N 1
ATOM 2273 C CA . PHE A 1 284 ? -15.725 -26.844 -7.103 1.00 25.70 284 PHE A CA 1
ATOM 2274 C C . PHE A 1 284 ? -16.736 -28.028 -7.040 1.00 25.70 284 PHE A C 1
ATOM 2276 O O . PHE A 1 284 ? -16.598 -28.928 -6.216 1.00 25.70 284 PHE A O 1
ATOM 2283 N N . ARG A 1 285 ? -17.706 -28.086 -7.972 1.00 23.45 285 ARG A N 1
ATOM 2284 C CA . ARG A 1 285 ? -18.691 -29.178 -8.162 1.00 23.45 285 ARG A CA 1
ATOM 2285 C C . ARG A 1 285 ? -18.265 -30.033 -9.365 1.00 23.45 285 ARG A C 1
ATOM 2287 O O . ARG A 1 285 ? -18.352 -29.556 -10.493 1.00 23.45 285 ARG A O 1
ATOM 2294 N N . ALA A 1 286 ? -17.839 -31.282 -9.158 1.00 25.44 286 ALA A N 1
ATOM 2295 C CA . ALA A 1 286 ? -17.571 -32.233 -10.245 1.00 25.44 286 ALA A CA 1
ATOM 2296 C C . ALA A 1 286 ? -18.688 -33.288 -10.343 1.00 25.44 286 ALA A C 1
ATOM 2298 O O . ALA A 1 286 ? -19.089 -33.902 -9.358 1.00 25.44 286 ALA A O 1
ATOM 2299 N N . ARG A 1 287 ? -19.219 -33.450 -11.560 1.00 27.23 287 ARG A N 1
ATOM 2300 C CA . ARG A 1 287 ? -20.287 -34.384 -11.949 1.00 27.23 287 ARG A CA 1
ATOM 2301 C C . ARG A 1 287 ? -19.813 -35.842 -11.862 1.00 27.23 287 ARG A C 1
ATOM 2303 O O . ARG A 1 287 ? -18.780 -36.169 -12.433 1.00 27.23 287 ARG A O 1
ATOM 2310 N N . SER A 1 288 ? -20.641 -36.732 -11.312 1.00 26.08 288 SER A N 1
ATOM 2311 C CA . SER A 1 288 ? -20.551 -38.184 -11.538 1.00 26.08 288 SER A CA 1
ATOM 2312 C C . SER A 1 288 ? -21.940 -38.780 -11.817 1.00 26.08 288 SER A C 1
ATOM 2314 O O . SER A 1 288 ? -22.943 -38.334 -11.260 1.00 26.08 288 SER A O 1
ATOM 2316 N N . LYS A 1 289 ? -21.993 -39.719 -12.771 1.00 26.88 289 LYS A N 1
ATOM 2317 C CA . LYS A 1 289 ? -23.183 -40.326 -13.396 1.00 26.88 289 LYS A CA 1
ATOM 2318 C C . LYS A 1 289 ? -23.720 -41.534 -12.593 1.00 26.88 289 LYS A C 1
ATOM 2320 O O . LYS A 1 289 ? -22.969 -42.222 -11.918 1.00 26.88 289 LYS A O 1
ATOM 2325 N N . LYS A 1 290 ? -25.034 -41.780 -12.731 1.00 27.33 290 LYS A N 1
ATOM 2326 C CA . LYS A 1 290 ? -25.895 -42.820 -12.107 1.00 27.33 290 LYS A CA 1
ATOM 2327 C C . LYS A 1 290 ? -25.632 -44.278 -12.553 1.00 27.33 290 LYS A C 1
ATOM 2329 O O . LYS A 1 290 ? -25.295 -44.471 -13.716 1.00 27.33 290 LYS A O 1
ATOM 2334 N N . SER A 1 291 ? -25.991 -45.259 -11.694 1.00 24.91 291 SER A N 1
ATOM 2335 C CA . SER A 1 291 ? -26.678 -46.559 -11.997 1.00 24.91 291 SER A CA 1
ATOM 2336 C C . SER A 1 291 ? -27.052 -47.354 -10.694 1.00 24.91 291 SER A C 1
ATOM 2338 O O . SER A 1 291 ? -26.632 -46.889 -9.639 1.00 24.91 291 SER A O 1
ATOM 2340 N N . PRO A 1 292 ? -27.867 -48.456 -10.668 1.00 32.34 292 PRO A N 1
ATOM 2341 C CA . PRO A 1 292 ? -29.131 -48.502 -9.889 1.00 32.34 292 PRO A CA 1
ATOM 2342 C C . PRO A 1 292 ? -29.417 -49.742 -8.969 1.00 32.34 292 PRO A C 1
ATOM 2344 O O . PRO A 1 292 ? -29.028 -50.848 -9.305 1.00 32.34 292 PRO A O 1
ATOM 2347 N N . HIS A 1 293 ? -30.240 -49.537 -7.908 1.00 25.11 293 HIS A N 1
ATOM 2348 C CA . HIS A 1 293 ? -31.265 -50.420 -7.238 1.00 25.11 293 HIS A CA 1
ATOM 2349 C C . HIS A 1 293 ? -30.936 -51.879 -6.757 1.00 25.11 293 HIS A C 1
ATOM 2351 O O . HIS A 1 293 ? -29.953 -52.422 -7.235 1.00 25.11 293 HIS A O 1
ATOM 2357 N N . PRO A 1 294 ? -31.724 -52.574 -5.858 1.00 32.09 294 PRO A N 1
ATOM 2358 C CA . PRO A 1 294 ? -33.153 -52.392 -5.483 1.00 32.09 294 PRO A CA 1
ATOM 2359 C C . PRO A 1 294 ? -33.630 -52.592 -3.995 1.00 32.09 294 PRO A C 1
ATOM 2361 O O . PRO A 1 294 ? -33.089 -53.357 -3.210 1.00 32.09 294 PRO A O 1
ATOM 2364 N N . LYS A 1 295 ? -34.764 -51.921 -3.706 1.00 25.69 295 LYS A N 1
ATOM 2365 C CA . LYS A 1 295 ? -35.956 -52.141 -2.825 1.00 25.69 295 LYS A CA 1
ATOM 2366 C C . LYS A 1 295 ? -36.054 -53.281 -1.775 1.00 25.69 295 LYS A C 1
ATOM 2368 O O . LYS A 1 295 ? -35.938 -54.455 -2.119 1.00 25.69 295 LYS A O 1
ATOM 2373 N N . ARG A 1 296 ? -36.664 -52.957 -0.609 1.00 24.41 296 ARG A N 1
ATOM 2374 C CA . ARG A 1 296 ? -37.676 -53.810 0.081 1.00 24.41 296 ARG A CA 1
ATOM 2375 C C . ARG A 1 296 ? -38.657 -53.025 0.992 1.00 24.41 296 ARG A C 1
ATOM 2377 O O . ARG A 1 296 ? -38.290 -52.021 1.577 1.00 24.41 296 ARG A O 1
ATOM 2384 N N . LYS A 1 297 ? -39.917 -53.501 1.048 1.00 25.91 297 LYS A N 1
ATOM 2385 C CA . LYS A 1 297 ? -41.163 -52.909 1.616 1.00 25.91 297 LYS A CA 1
ATOM 2386 C C . LYS A 1 297 ? -41.511 -53.365 3.057 1.00 25.91 297 LYS A C 1
ATOM 2388 O O . LYS A 1 297 ? -41.186 -54.501 3.391 1.00 25.91 297 LYS A O 1
ATOM 2393 N N . ARG A 1 298 ? -42.405 -52.577 3.708 1.00 25.34 298 ARG A N 1
ATOM 2394 C CA . ARG A 1 298 ? -43.467 -52.851 4.746 1.00 25.34 298 ARG A CA 1
ATOM 2395 C C . ARG A 1 298 ? -43.220 -52.105 6.078 1.00 25.34 298 ARG A C 1
ATOM 2397 O O . ARG A 1 298 ? -42.095 -52.128 6.541 1.00 25.34 298 ARG A O 1
ATOM 2404 N N . GLY A 1 299 ? -44.182 -51.472 6.771 1.00 24.30 299 GLY A N 1
ATOM 2405 C CA . GLY A 1 299 ? -45.637 -51.287 6.615 1.00 24.30 299 GLY A CA 1
ATOM 2406 C C . GLY A 1 299 ? -46.215 -50.341 7.709 1.00 24.30 299 GLY A C 1
ATOM 2407 O O . GLY A 1 299 ? -45.523 -50.071 8.684 1.00 24.30 299 GLY A O 1
ATOM 2408 N N . GLN A 1 300 ? -47.435 -49.831 7.451 1.00 25.64 300 GLN A N 1
ATOM 2409 C CA . GLN A 1 300 ? -48.567 -49.320 8.287 1.00 25.64 300 GLN A CA 1
ATOM 2410 C C . GLN A 1 300 ? -48.453 -49.305 9.842 1.00 25.64 300 GLN A C 1
ATOM 2412 O O . GLN A 1 300 ? -47.771 -50.149 10.400 1.00 25.64 300 GLN A O 1
ATOM 2417 N N . ASP A 1 301 ? -49.143 -48.488 10.663 1.00 25.02 301 ASP A N 1
ATOM 2418 C CA . ASP A 1 301 ? -50.286 -47.556 10.531 1.00 25.02 301 ASP A CA 1
ATOM 2419 C C . ASP A 1 301 ? -50.473 -46.731 11.849 1.00 25.02 301 ASP A C 1
ATOM 2421 O O . ASP A 1 301 ? -49.861 -47.055 12.865 1.00 25.02 301 ASP A O 1
ATOM 2425 N N . GLN A 1 302 ? -51.396 -45.746 11.823 1.00 25.81 302 GLN A N 1
ATOM 2426 C CA . GLN A 1 302 ? -52.081 -45.017 12.932 1.00 25.81 302 GLN A CA 1
ATOM 2427 C C . GLN A 1 302 ? -51.351 -43.879 13.693 1.00 25.81 302 GLN A C 1
ATOM 2429 O O . GLN A 1 302 ? -50.394 -44.097 14.427 1.00 25.81 302 GLN A O 1
ATOM 2434 N N . GLN A 1 303 ? -51.860 -42.634 13.601 1.00 26.67 303 GLN A N 1
ATOM 2435 C CA . GLN A 1 303 ? -52.892 -42.078 14.511 1.00 26.67 303 GLN A CA 1
ATOM 2436 C C . GLN A 1 303 ? -53.145 -40.575 14.215 1.00 26.67 303 GLN A C 1
ATOM 2438 O O . GLN A 1 303 ? -52.227 -39.755 14.215 1.00 26.67 303 GLN A O 1
ATOM 2443 N N . VAL A 1 304 ? -54.411 -40.228 13.955 1.00 30.88 304 VAL A N 1
ATOM 2444 C CA . VAL A 1 304 ? -54.947 -38.874 13.723 1.00 30.88 304 VAL A CA 1
ATOM 2445 C C . VAL A 1 304 ? -55.764 -38.471 14.949 1.00 30.88 304 VAL A C 1
ATOM 2447 O O . VAL A 1 304 ? -56.749 -39.137 15.237 1.00 30.88 304 VAL A O 1
ATOM 2450 N N . GLN A 1 305 ? -55.369 -37.394 15.637 1.00 30.53 305 GLN A N 1
ATOM 2451 C CA . GLN A 1 305 ? -56.221 -36.457 16.396 1.00 30.53 305 GLN A CA 1
ATOM 2452 C C . GLN A 1 305 ? -55.307 -35.415 17.072 1.00 30.53 305 GLN A C 1
ATOM 2454 O O . GLN A 1 305 ? -54.548 -35.733 17.979 1.00 30.53 305 GLN A O 1
ATOM 2459 N N . GLY A 1 306 ? -55.326 -34.170 16.587 1.00 30.08 306 GLY A N 1
ATOM 2460 C CA . GLY A 1 306 ? -54.500 -33.078 17.138 1.00 30.08 306 GLY A CA 1
ATOM 2461 C C . GLY A 1 306 ? -54.408 -31.806 16.283 1.00 30.08 306 GLY A C 1
ATOM 2462 O O . GLY A 1 306 ? -53.619 -30.923 16.593 1.00 30.08 306 GLY A O 1
ATOM 2463 N N . ILE A 1 307 ? -55.185 -31.704 15.198 1.00 29.67 307 ILE A N 1
ATOM 2464 C CA . ILE A 1 307 ? -55.025 -30.660 14.171 1.00 29.67 307 ILE A CA 1
ATOM 2465 C C . ILE A 1 307 ? -55.866 -29.389 14.455 1.00 29.67 307 ILE A C 1
ATOM 2467 O O . ILE A 1 307 ? -55.555 -28.329 13.919 1.00 29.67 307 ILE A O 1
ATOM 2471 N N . SER A 1 308 ? -56.877 -29.411 15.337 1.00 34.97 308 SER A N 1
ATOM 2472 C CA . SER A 1 308 ? -57.817 -28.272 15.457 1.00 34.97 308 SER A CA 1
ATOM 2473 C C . SER A 1 308 ? -57.358 -27.098 16.344 1.00 34.97 308 SER A C 1
ATOM 2475 O O . SER A 1 308 ? -57.874 -25.989 16.191 1.00 34.97 308 SER A O 1
ATOM 2477 N N . LEU A 1 309 ? -56.366 -27.273 17.228 1.00 35.03 309 LEU A N 1
ATOM 2478 C CA . LEU A 1 309 ? -55.992 -26.225 18.195 1.00 35.03 309 LEU A CA 1
ATOM 2479 C C . LEU A 1 309 ? -54.947 -25.228 17.649 1.00 35.03 309 LEU A C 1
ATOM 2481 O O . LEU A 1 309 ? -55.047 -24.029 17.893 1.00 35.03 309 LEU A O 1
ATOM 2485 N N . LEU A 1 310 ? -53.986 -25.694 16.843 1.00 34.78 310 LEU A N 1
ATOM 2486 C CA . LEU A 1 310 ? -52.907 -24.855 16.290 1.00 34.78 310 LEU A CA 1
ATOM 2487 C C . LEU A 1 310 ? -53.355 -23.991 15.098 1.00 34.78 310 LEU A C 1
ATOM 2489 O O . LEU A 1 310 ? -52.904 -22.855 14.954 1.00 34.78 310 LEU A O 1
ATOM 2493 N N . SER A 1 311 ? -54.298 -24.488 14.289 1.00 38.19 311 SER A N 1
ATOM 2494 C CA . SER A 1 311 ? -54.936 -23.718 13.207 1.00 38.19 311 SER A CA 1
ATOM 2495 C C . SER A 1 311 ? -55.670 -22.480 13.744 1.00 38.19 311 SER A C 1
ATOM 2497 O O . SER A 1 311 ? -55.604 -21.405 13.145 1.00 38.19 311 SER A O 1
ATOM 2499 N N . SER A 1 312 ? -56.291 -22.609 14.918 1.00 35.94 312 SER A N 1
ATOM 2500 C CA . SER A 1 312 ? -57.071 -21.546 15.556 1.00 35.94 312 SER A CA 1
ATOM 2501 C C . SER A 1 312 ? -56.187 -20.422 16.118 1.00 35.94 312 SER A C 1
ATOM 2503 O O . SER A 1 312 ? -56.543 -19.250 16.021 1.00 35.94 312 SER A O 1
ATOM 2505 N N . ILE A 1 313 ? -54.996 -20.757 16.630 1.00 39.53 313 ILE A N 1
ATOM 2506 C CA . ILE A 1 313 ? -54.035 -19.787 17.184 1.00 39.53 313 ILE A CA 1
ATOM 2507 C C . ILE A 1 313 ? -53.335 -19.002 16.063 1.00 39.53 313 ILE A C 1
ATOM 2509 O O . ILE A 1 313 ? -53.216 -17.779 16.145 1.00 39.53 313 ILE A O 1
ATOM 2513 N N . ALA A 1 314 ? -52.948 -19.670 14.971 1.00 38.06 314 ALA A N 1
ATOM 2514 C CA . ALA A 1 314 ? -52.353 -19.009 13.807 1.00 38.06 314 ALA A CA 1
ATOM 2515 C C . ALA A 1 314 ? -53.347 -18.058 13.109 1.00 38.06 314 ALA A C 1
ATOM 2517 O O . ALA A 1 314 ? -52.984 -16.945 12.727 1.00 38.06 314 ALA A O 1
ATOM 2518 N N . ALA A 1 315 ? -54.623 -18.449 13.012 1.00 39.81 315 ALA A N 1
ATOM 2519 C CA . ALA A 1 315 ? -55.674 -17.605 12.445 1.00 39.81 315 ALA A CA 1
ATOM 2520 C C . ALA A 1 315 ? -56.043 -16.396 13.331 1.00 39.81 315 ALA A C 1
ATOM 2522 O O . ALA A 1 315 ? -56.577 -15.414 12.812 1.00 39.81 315 ALA A O 1
ATOM 2523 N N . ALA A 1 316 ? -55.777 -16.449 14.641 1.00 37.19 316 ALA A N 1
ATOM 2524 C CA . ALA A 1 316 ? -55.964 -15.323 15.558 1.00 37.19 316 ALA A CA 1
ATOM 2525 C C . ALA A 1 316 ? -54.798 -14.319 15.479 1.00 37.19 316 ALA A C 1
ATOM 2527 O O . ALA A 1 316 ? -55.032 -13.115 15.415 1.00 37.19 316 ALA A O 1
ATOM 2528 N N . LEU A 1 317 ? -53.561 -14.817 15.375 1.00 38.31 317 LEU A N 1
ATOM 2529 C CA . LEU A 1 317 ? -52.342 -14.009 15.228 1.00 38.31 317 LEU A CA 1
ATOM 2530 C C . LEU A 1 317 ? -52.279 -13.240 13.902 1.00 38.31 317 LEU A C 1
ATOM 2532 O O . LEU A 1 317 ? -51.783 -12.121 13.863 1.00 38.31 317 LEU A O 1
ATOM 2536 N N . VAL A 1 318 ? -52.804 -13.802 12.811 1.00 37.94 318 VAL A N 1
ATOM 2537 C CA . VAL A 1 318 ? -52.841 -13.110 11.509 1.00 37.94 318 VAL A CA 1
ATOM 2538 C C . VAL A 1 318 ? -53.922 -12.022 11.474 1.00 37.94 318 VAL A C 1
ATOM 2540 O O . VAL A 1 318 ? -53.736 -10.999 10.820 1.00 37.94 318 VAL A O 1
ATOM 2543 N N . ARG A 1 319 ? -55.023 -12.185 12.223 1.00 38.00 319 ARG A N 1
ATOM 2544 C CA . ARG A 1 319 ? -56.094 -11.175 12.314 1.00 38.00 319 ARG A CA 1
ATOM 2545 C C . ARG A 1 319 ? -55.715 -9.944 13.142 1.00 38.00 319 ARG A C 1
ATOM 2547 O O . ARG A 1 319 ? -56.363 -8.915 12.991 1.00 38.00 319 ARG A O 1
ATOM 2554 N N . SER A 1 320 ? -54.678 -10.020 13.977 1.00 37.41 320 SER A N 1
ATOM 2555 C CA . SER A 1 320 ? -54.193 -8.889 14.781 1.00 37.41 320 SER A CA 1
ATOM 2556 C C . SER A 1 320 ? -53.182 -7.979 14.065 1.00 37.41 320 SER A C 1
ATOM 2558 O O . SER A 1 320 ? -52.778 -6.970 14.637 1.00 37.41 320 SER A O 1
ATOM 2560 N N . TYR A 1 321 ? -52.778 -8.289 12.825 1.00 34.12 321 TYR A N 1
ATOM 2561 C CA . TYR A 1 321 ? -51.888 -7.440 12.018 1.00 34.12 321 TYR A CA 1
ATOM 2562 C C . TYR A 1 321 ? -52.648 -6.720 10.899 1.00 34.12 321 TYR A C 1
ATOM 2564 O O . TYR A 1 321 ? -53.565 -7.273 10.294 1.00 34.12 321 TYR A O 1
ATOM 2572 N N . SER A 1 322 ? -52.227 -5.495 10.562 1.00 42.62 322 SER A N 1
ATOM 2573 C CA . SER A 1 322 ? -52.749 -4.819 9.369 1.00 42.62 322 SER A CA 1
ATOM 2574 C C . SER A 1 322 ? -52.318 -5.570 8.091 1.00 42.62 322 SER A C 1
ATOM 2576 O O . SER A 1 322 ? -51.210 -6.124 8.053 1.00 42.62 322 SER A O 1
ATOM 2578 N N . PRO A 1 323 ? -53.139 -5.579 7.020 1.00 42.16 323 PRO A N 1
ATOM 2579 C CA . PRO A 1 323 ? -52.845 -6.291 5.769 1.00 42.16 323 PRO A CA 1
ATOM 2580 C C . PRO A 1 323 ? -51.471 -5.961 5.168 1.00 42.16 323 PRO A C 1
ATOM 2582 O O . PRO A 1 323 ? -50.795 -6.836 4.629 1.00 42.16 323 PRO A O 1
ATOM 2585 N N . CYS A 1 324 ? -51.020 -4.712 5.315 1.00 42.38 324 CYS A N 1
ATOM 2586 C CA . CYS A 1 324 ? -49.713 -4.265 4.837 1.00 42.38 324 CYS A CA 1
ATOM 2587 C C . CYS A 1 324 ? -48.554 -4.918 5.601 1.00 42.38 324 CYS A C 1
ATOM 2589 O O . CYS A 1 324 ? -47.555 -5.290 4.991 1.00 42.38 324 CYS A O 1
ATOM 2591 N N . ASN A 1 325 ? -48.691 -5.114 6.914 1.00 42.81 325 ASN A N 1
ATOM 2592 C CA . ASN A 1 325 ? -47.640 -5.713 7.739 1.00 42.81 325 ASN A CA 1
ATOM 2593 C C . ASN A 1 325 ? -47.561 -7.230 7.537 1.00 42.81 325 ASN A C 1
ATOM 2595 O O . ASN A 1 325 ? -46.466 -7.784 7.482 1.00 42.81 325 ASN A O 1
ATOM 2599 N N . ALA A 1 326 ? -48.704 -7.891 7.336 1.00 40.69 326 ALA A N 1
ATOM 2600 C CA . ALA A 1 326 ? -48.744 -9.314 7.014 1.00 40.69 326 ALA A CA 1
ATOM 2601 C C . ALA A 1 326 ? -48.134 -9.610 5.626 1.00 40.69 326 ALA A C 1
ATOM 2603 O O . ALA A 1 326 ? -47.353 -10.552 5.490 1.00 40.69 326 ALA A O 1
ATOM 2604 N N . LYS A 1 327 ? -48.388 -8.765 4.615 1.00 45.28 327 LYS A N 1
ATOM 2605 C CA . LYS A 1 327 ? -47.727 -8.862 3.299 1.00 45.28 327 LYS A CA 1
ATOM 2606 C C . LYS A 1 327 ? -46.215 -8.634 3.370 1.00 45.28 327 LYS A C 1
ATOM 2608 O O . LYS A 1 327 ? -45.467 -9.308 2.668 1.00 45.28 327 LYS A O 1
ATOM 2613 N N . LYS A 1 328 ? -45.760 -7.722 4.235 1.00 41.91 328 LYS A N 1
ATOM 2614 C CA . LYS A 1 328 ? -44.331 -7.433 4.439 1.00 41.91 328 LYS A CA 1
ATOM 2615 C C . LYS A 1 328 ? -43.584 -8.597 5.096 1.00 41.91 328 LYS A C 1
ATOM 2617 O O . LYS A 1 328 ? -42.422 -8.822 4.784 1.00 41.91 328 LYS A O 1
ATOM 2622 N N . LEU A 1 329 ? -44.253 -9.331 5.988 1.00 38.38 329 LEU A N 1
ATOM 2623 C CA . LEU A 1 329 ? -43.651 -10.435 6.739 1.00 38.38 329 LEU A CA 1
ATOM 2624 C C . LEU A 1 329 ? -43.654 -11.766 5.967 1.00 38.38 329 LEU A C 1
ATOM 2626 O O . LEU A 1 329 ? -42.706 -12.538 6.076 1.00 38.38 329 LEU A O 1
ATOM 2630 N N . PHE A 1 330 ? -44.712 -12.043 5.199 1.00 41.41 330 PHE A N 1
ATOM 2631 C CA . PHE A 1 330 ? -44.906 -13.337 4.526 1.00 41.41 330 PHE A CA 1
ATOM 2632 C C . PHE A 1 330 ? -44.704 -13.293 3.005 1.00 41.41 330 PHE A C 1
ATOM 2634 O O . PHE A 1 330 ? -44.784 -14.332 2.348 1.00 41.41 330 PHE A O 1
ATOM 2641 N N . GLY A 1 331 ? -44.436 -12.113 2.439 1.00 42.47 331 GLY A N 1
ATOM 2642 C CA . GLY A 1 331 ? -44.460 -11.895 0.996 1.00 42.47 331 GLY A CA 1
ATOM 2643 C C . GLY A 1 331 ? -45.885 -11.957 0.437 1.00 42.47 331 GLY A C 1
ATOM 2644 O O . GLY A 1 331 ? -46.813 -12.478 1.061 1.00 42.47 331 GLY A O 1
ATOM 2645 N N . GLU A 1 332 ? -46.083 -11.411 -0.761 1.00 44.78 332 GLU A N 1
ATOM 2646 C CA . GLU A 1 332 ? -47.426 -11.277 -1.334 1.00 44.78 332 GLU A CA 1
ATOM 2647 C C . GLU A 1 332 ? -48.072 -12.641 -1.649 1.00 44.78 332 GLU A C 1
ATOM 2649 O O . GLU A 1 332 ? -49.259 -12.840 -1.393 1.00 44.78 332 GLU A O 1
ATOM 2654 N N . GLU A 1 333 ? -47.278 -13.629 -2.074 1.00 45.16 333 GLU A N 1
ATOM 2655 C CA . GLU A 1 333 ? -47.738 -15.009 -2.288 1.00 45.16 333 GLU A CA 1
ATOM 2656 C C . GLU A 1 333 ? -48.054 -15.754 -0.979 1.00 45.16 333 GLU A C 1
ATOM 2658 O O . GLU A 1 333 ? -49.013 -16.525 -0.925 1.00 45.16 333 GLU A O 1
ATOM 2663 N N . GLY A 1 334 ? -47.299 -15.502 0.097 1.00 45.22 334 GLY A N 1
ATOM 2664 C CA . GLY A 1 334 ? -47.532 -16.116 1.408 1.00 45.22 334 GLY A CA 1
ATOM 2665 C C . GLY A 1 334 ? -48.771 -15.561 2.111 1.00 45.22 334 GLY A C 1
ATOM 2666 O O . GLY A 1 334 ? -49.517 -16.318 2.728 1.00 45.22 334 GLY A O 1
ATOM 2667 N N . TYR A 1 335 ? -49.042 -14.261 1.954 1.00 49.31 335 TYR A N 1
ATOM 2668 C CA . TYR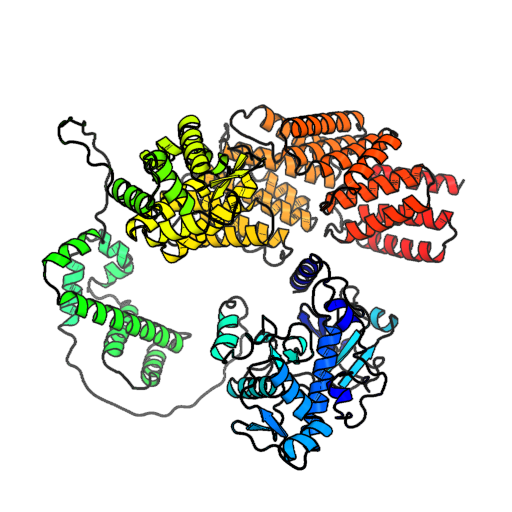 A 1 335 ? -50.280 -13.637 2.427 1.00 49.31 335 TYR A CA 1
ATOM 2669 C C . TYR A 1 335 ? -51.509 -14.169 1.675 1.00 49.31 335 TYR A C 1
ATOM 2671 O O . TYR A 1 335 ? -52.520 -14.501 2.293 1.00 49.31 335 TYR A O 1
ATOM 2679 N N . ASN A 1 336 ? -51.407 -14.328 0.352 1.00 47.97 336 ASN A N 1
ATOM 2680 C CA . ASN A 1 336 ? -52.495 -14.861 -0.469 1.00 47.97 336 ASN A CA 1
ATOM 2681 C C . ASN A 1 336 ? -52.745 -16.363 -0.221 1.00 47.97 336 ASN A C 1
ATOM 2683 O O . ASN A 1 336 ? -53.890 -16.803 -0.281 1.00 47.97 336 ASN A O 1
ATOM 2687 N N . GLY A 1 337 ? -51.711 -17.143 0.119 1.00 42.41 337 GLY A N 1
ATOM 2688 C CA . GLY A 1 337 ? -51.826 -18.570 0.460 1.00 42.41 337 GLY A CA 1
ATOM 2689 C C . GLY A 1 337 ? -52.461 -18.872 1.827 1.00 42.41 337 GLY A C 1
ATOM 2690 O O . GLY A 1 337 ? -52.858 -20.010 2.073 1.00 42.41 337 GLY A O 1
ATOM 2691 N N . LEU A 1 338 ? -52.579 -17.873 2.708 1.00 40.28 338 LEU A N 1
ATOM 2692 C CA . LEU A 1 338 ? -53.273 -17.974 4.002 1.00 40.28 338 LEU A CA 1
ATOM 2693 C C . LEU A 1 338 ? -54.786 -17.727 3.889 1.00 40.28 338 LEU A C 1
ATOM 2695 O O . LEU A 1 338 ? -55.525 -17.991 4.839 1.00 40.28 338 LEU A O 1
ATOM 2699 N N . ASN A 1 339 ? -55.256 -17.250 2.734 1.00 40.06 339 ASN A N 1
ATOM 2700 C CA . ASN A 1 339 ? -56.671 -17.091 2.444 1.00 40.06 339 ASN A CA 1
ATOM 2701 C C . ASN A 1 339 ? -57.172 -18.386 1.789 1.00 40.06 339 ASN A C 1
ATOM 2703 O O . ASN A 1 339 ? -56.982 -18.612 0.595 1.00 40.06 339 ASN A O 1
ATOM 2707 N N . ILE A 1 340 ? -57.727 -19.295 2.594 1.00 35.00 340 ILE A N 1
ATOM 2708 C CA . ILE A 1 340 ? -58.149 -20.624 2.136 1.00 35.00 340 ILE A CA 1
ATOM 2709 C C . ILE A 1 340 ? -59.406 -20.482 1.264 1.00 35.00 340 ILE A C 1
ATOM 2711 O O . ILE A 1 340 ? -60.530 -20.585 1.747 1.00 35.00 340 ILE A O 1
ATOM 2715 N N . GLN A 1 341 ? -59.210 -20.268 -0.035 1.00 31.83 341 GLN A N 1
ATOM 2716 C CA . GLN A 1 341 ? -60.110 -20.749 -1.078 1.00 31.83 341 GLN A CA 1
ATOM 2717 C C . GLN A 1 341 ? -59.281 -21.480 -2.139 1.00 31.83 341 GLN A C 1
ATOM 2719 O O . GLN A 1 341 ? -58.264 -20.993 -2.628 1.00 31.83 341 GLN A O 1
ATOM 2724 N N . GLU A 1 342 ? -59.703 -22.711 -2.399 1.00 37.00 342 GLU A N 1
ATOM 2725 C CA . GLU A 1 342 ? -59.005 -23.790 -3.093 1.00 37.00 342 GLU A CA 1
ATOM 2726 C C . GLU A 1 342 ? -58.343 -23.366 -4.417 1.00 37.00 342 GLU A C 1
ATOM 2728 O O . GLU A 1 342 ? -59.019 -23.046 -5.395 1.00 37.00 342 GLU A O 1
ATOM 2733 N N . ARG A 1 343 ? -57.003 -23.430 -4.487 1.00 27.94 343 ARG A N 1
ATOM 2734 C CA . ARG A 1 343 ? -56.256 -23.486 -5.757 1.00 27.94 343 ARG A CA 1
ATOM 2735 C C . ARG A 1 343 ? -55.060 -24.449 -5.687 1.00 27.94 343 ARG A C 1
ATOM 2737 O O . ARG A 1 343 ? -54.451 -24.592 -4.625 1.00 27.94 343 ARG A O 1
ATOM 2744 N N . PRO A 1 344 ? -54.661 -25.080 -6.811 1.00 32.53 344 PRO A N 1
ATOM 2745 C CA . PRO A 1 344 ? -53.811 -26.277 -6.839 1.00 32.53 344 PRO A CA 1
ATOM 2746 C C . PRO A 1 344 ? -52.295 -25.989 -6.753 1.00 32.53 344 PRO A C 1
ATOM 2748 O O . PRO A 1 344 ? -51.494 -26.644 -7.411 1.00 32.53 344 PRO A O 1
ATOM 2751 N N . GLY A 1 345 ? -51.885 -25.005 -5.944 1.00 39.00 345 GLY A N 1
ATOM 2752 C CA . GLY A 1 345 ? -50.475 -24.665 -5.673 1.00 39.00 345 GLY A CA 1
ATOM 2753 C C . GLY A 1 345 ? -50.046 -24.858 -4.209 1.00 39.00 345 GLY A C 1
ATOM 2754 O O . GLY A 1 345 ? -48.898 -24.595 -3.856 1.00 39.00 345 GLY A O 1
ATOM 2755 N N . SER A 1 346 ? -50.949 -25.321 -3.338 1.00 35.34 346 SER A N 1
ATOM 2756 C CA . SER A 1 346 ? -50.794 -25.307 -1.872 1.00 35.34 346 SER A CA 1
ATOM 2757 C C . SER A 1 346 ? -49.881 -26.394 -1.280 1.00 35.34 346 SER A C 1
ATOM 2759 O O . SER A 1 346 ? -49.576 -26.359 -0.086 1.00 35.34 346 SER A O 1
ATOM 2761 N N . VAL A 1 347 ? -49.371 -27.326 -2.094 1.00 36.50 347 VAL A N 1
ATOM 2762 C CA . VAL A 1 347 ? -48.616 -28.505 -1.621 1.00 36.50 347 VAL A CA 1
ATOM 2763 C C . VAL A 1 347 ? -47.316 -28.113 -0.892 1.00 36.50 347 VAL A C 1
ATOM 2765 O O . VAL A 1 347 ? -46.944 -28.741 0.096 1.00 36.50 347 VAL A O 1
ATOM 2768 N N . SER A 1 348 ? -46.655 -27.022 -1.302 1.00 37.72 348 SER A N 1
ATOM 2769 C CA . SER A 1 348 ? -45.395 -26.542 -0.697 1.00 37.72 348 SER A CA 1
ATOM 2770 C C . SER A 1 348 ? -45.564 -26.030 0.744 1.00 37.72 348 SER A C 1
ATOM 2772 O O . SER A 1 348 ? -44.691 -26.230 1.593 1.00 37.72 348 SER A O 1
ATOM 2774 N N . VAL A 1 349 ? -46.706 -25.408 1.053 1.00 39.72 349 VAL A N 1
ATOM 2775 C CA . VAL A 1 349 ? -46.999 -24.858 2.388 1.00 39.72 349 VAL A CA 1
ATOM 2776 C C . VAL A 1 349 ? -47.497 -25.959 3.324 1.00 39.72 349 VAL A C 1
ATOM 2778 O O . VAL A 1 349 ? -47.052 -26.037 4.470 1.00 39.72 349 VAL A O 1
ATOM 2781 N N . SER A 1 350 ? -48.325 -26.879 2.818 1.00 39.72 350 SER A N 1
ATOM 2782 C CA . SER A 1 350 ? -48.785 -28.047 3.575 1.00 39.72 350 SER A CA 1
ATOM 2783 C C . SER A 1 350 ? -47.623 -28.942 4.019 1.00 39.72 350 SER A C 1
ATOM 2785 O O . SER A 1 350 ? -47.615 -29.383 5.165 1.00 39.72 350 SER A O 1
ATOM 2787 N N . VAL A 1 351 ? -46.602 -29.141 3.172 1.00 41.81 351 VAL A N 1
ATOM 2788 C CA . VAL A 1 351 ? -45.389 -29.912 3.514 1.00 41.81 351 VAL A CA 1
ATOM 2789 C C . VAL A 1 351 ? -44.543 -29.205 4.580 1.00 41.81 351 VAL A C 1
ATOM 2791 O O . VAL A 1 351 ? -44.051 -29.859 5.499 1.00 41.81 351 VAL A O 1
ATOM 2794 N N . LYS A 1 352 ? -44.414 -27.870 4.524 1.00 43.47 352 LYS A N 1
ATOM 2795 C CA . LYS A 1 352 ? -43.681 -27.090 5.541 1.00 43.47 352 LYS A CA 1
ATOM 2796 C C . LYS A 1 352 ? -44.349 -27.162 6.917 1.00 43.47 352 LYS A C 1
ATOM 2798 O O . LYS A 1 352 ? -43.654 -27.338 7.913 1.00 43.47 352 LYS A O 1
ATOM 2803 N N . ILE A 1 353 ? -45.680 -27.092 6.971 1.00 43.56 353 ILE A N 1
ATOM 2804 C CA . ILE A 1 353 ? -46.445 -27.180 8.225 1.00 43.56 353 ILE A CA 1
ATOM 2805 C C . ILE A 1 353 ? -46.425 -28.614 8.788 1.00 43.56 353 ILE A C 1
ATOM 2807 O O . ILE A 1 353 ? -46.209 -28.793 9.985 1.00 43.56 353 ILE A O 1
ATOM 2811 N N . LEU A 1 354 ? -46.549 -29.641 7.934 1.00 43.69 354 LEU A N 1
ATOM 2812 C CA . LEU A 1 354 ? -46.428 -31.056 8.329 1.00 43.69 354 LEU A CA 1
ATOM 2813 C C . LEU A 1 354 ? -45.046 -31.400 8.906 1.00 43.69 354 LEU A C 1
ATOM 2815 O O . LEU A 1 354 ? -44.950 -32.170 9.865 1.00 43.69 354 LEU A O 1
ATOM 2819 N N . LEU A 1 355 ? -43.977 -30.830 8.340 1.00 45.16 355 LEU A N 1
ATOM 2820 C CA . LEU A 1 355 ? -42.603 -31.031 8.811 1.00 45.16 355 LEU A CA 1
ATOM 2821 C C . LEU A 1 355 ? -42.333 -30.324 10.148 1.00 45.16 355 LEU A C 1
ATOM 2823 O O . LEU A 1 355 ? -41.650 -30.892 10.999 1.00 45.16 355 LEU A O 1
ATOM 2827 N N . LEU A 1 356 ? -42.905 -29.135 10.361 1.00 47.72 356 LEU A N 1
ATOM 2828 C CA . LEU A 1 356 ? -42.813 -28.394 11.625 1.00 47.72 356 LEU A CA 1
ATOM 2829 C C . LEU A 1 356 ? -43.591 -29.073 12.770 1.00 47.72 356 LEU A C 1
ATOM 2831 O O . LEU A 1 356 ? -43.061 -29.162 13.875 1.00 47.72 356 LEU A O 1
ATOM 2835 N N . ASP A 1 357 ? -44.787 -29.622 12.517 1.00 46.59 357 ASP A N 1
ATOM 2836 C CA . ASP A 1 357 ? -45.584 -30.342 13.535 1.00 46.59 357 ASP A CA 1
ATOM 2837 C C . ASP A 1 357 ? -44.987 -31.711 13.920 1.00 46.59 357 ASP A C 1
ATOM 2839 O O . ASP A 1 357 ? -45.086 -32.150 15.065 1.00 46.59 357 ASP A O 1
ATOM 2843 N N . ARG A 1 358 ? -44.324 -32.412 12.988 1.00 49.00 358 ARG A N 1
ATOM 2844 C CA . ARG A 1 358 ? -43.661 -33.693 13.304 1.00 49.00 358 ARG A CA 1
ATOM 2845 C C . ARG A 1 358 ? -42.316 -33.508 14.015 1.00 49.00 358 ARG A C 1
ATOM 2847 O O . ARG A 1 358 ? -41.965 -34.359 14.835 1.00 49.00 358 ARG A O 1
ATOM 2854 N N . ALA A 1 359 ? -41.599 -32.410 13.751 1.00 48.88 359 ALA A N 1
ATOM 2855 C CA . ALA A 1 359 ? -40.340 -32.071 14.423 1.00 48.88 359 ALA A CA 1
ATOM 2856 C C . ALA A 1 359 ? -40.517 -31.846 15.933 1.00 48.88 359 ALA A C 1
ATOM 2858 O O . ALA A 1 359 ? -39.638 -32.198 16.716 1.00 48.88 359 ALA A O 1
ATOM 2859 N N . THR A 1 360 ? -41.667 -31.311 16.350 1.00 46.47 360 THR A N 1
ATOM 2860 C CA . THR A 1 360 ? -41.980 -31.063 17.764 1.00 46.47 360 THR A CA 1
ATOM 2861 C C . THR A 1 360 ? -42.448 -32.319 18.507 1.00 46.47 360 THR A C 1
ATOM 2863 O O . THR A 1 360 ? -42.369 -32.360 19.732 1.00 46.47 360 THR A O 1
ATOM 2866 N N . LYS A 1 361 ? -42.885 -33.375 17.800 1.00 45.19 361 LYS A N 1
ATOM 2867 C CA . LYS A 1 361 ? -43.524 -34.562 18.406 1.00 45.19 361 LYS A CA 1
ATOM 2868 C C . LYS A 1 361 ? -42.642 -35.808 18.565 1.00 45.19 361 LYS A C 1
ATOM 2870 O O . LYS A 1 361 ? -43.078 -36.751 19.222 1.00 45.19 361 LYS A O 1
ATOM 2875 N N . LYS A 1 362 ? -41.431 -35.884 17.994 1.00 47.12 362 LYS A N 1
ATOM 2876 C CA . LYS A 1 362 ? -40.591 -37.104 18.077 1.00 47.12 362 LYS A CA 1
ATOM 2877 C C . LYS A 1 362 ? -39.129 -36.807 18.418 1.00 47.12 362 LYS A C 1
ATOM 2879 O O . LYS A 1 362 ? -38.301 -36.619 17.533 1.00 47.12 362 LYS A O 1
ATOM 2884 N N . LYS A 1 363 ? -38.789 -36.868 19.708 1.00 42.56 363 LYS A N 1
ATOM 2885 C CA . LYS A 1 363 ? -37.401 -37.044 20.168 1.00 42.56 363 LYS A CA 1
ATOM 2886 C C . LYS A 1 363 ? -37.004 -38.525 20.002 1.00 42.56 363 LYS A C 1
ATOM 2888 O O . LYS A 1 363 ? -37.736 -39.404 20.442 1.00 42.56 363 LYS A O 1
ATOM 2893 N N . HIS A 1 364 ? -35.851 -38.782 19.374 1.00 42.94 364 HIS A N 1
ATOM 2894 C CA . HIS A 1 364 ? -35.145 -40.082 19.307 1.00 42.94 364 HIS A CA 1
ATOM 2895 C C . HIS A 1 364 ? -35.609 -41.173 18.308 1.00 42.94 364 HIS A C 1
ATOM 2897 O O . HIS A 1 364 ? -35.469 -42.358 18.601 1.00 42.94 364 HIS A O 1
ATOM 2903 N N . LYS A 1 365 ? -36.070 -40.842 17.091 1.00 51.34 365 LYS A N 1
ATOM 2904 C CA . LYS A 1 365 ? -36.176 -41.837 15.989 1.00 51.34 365 LYS A CA 1
ATOM 2905 C C . LYS A 1 365 ? -35.466 -41.366 14.713 1.00 51.34 365 LYS A C 1
ATOM 2907 O O . LYS A 1 365 ? -35.356 -40.162 14.497 1.00 51.34 365 LYS A O 1
ATOM 2912 N N . SER A 1 366 ? -34.984 -42.315 13.895 1.00 54.56 366 SER A N 1
ATOM 2913 C CA . SER A 1 366 ? -34.304 -42.035 12.615 1.00 54.56 366 SER A CA 1
ATOM 2914 C C . SER A 1 366 ? -35.199 -41.221 11.667 1.00 54.56 366 SER A C 1
ATOM 2916 O O . SER A 1 366 ? -36.405 -41.457 11.578 1.00 54.56 366 SER A O 1
ATOM 2918 N N . VAL A 1 367 ? -34.584 -40.256 10.975 1.00 59.00 367 VAL A N 1
ATOM 2919 C CA . VAL A 1 367 ? -35.203 -39.314 10.024 1.00 59.00 367 VAL A CA 1
ATOM 2920 C C . VAL A 1 367 ? -35.404 -39.948 8.638 1.00 59.00 367 VAL A C 1
ATOM 2922 O O . VAL A 1 367 ? -36.187 -39.446 7.831 1.00 59.00 367 VAL A O 1
ATOM 2925 N N . ASP A 1 368 ? -34.756 -41.082 8.373 1.00 61.38 368 ASP A N 1
ATOM 2926 C CA . ASP A 1 368 ? -34.729 -41.729 7.057 1.00 61.38 368 ASP A CA 1
ATOM 2927 C C . ASP A 1 368 ? -36.109 -42.105 6.484 1.00 61.38 368 ASP A C 1
ATOM 2929 O O . ASP A 1 368 ? -36.332 -41.826 5.306 1.00 61.38 368 ASP A O 1
ATOM 2933 N N . PRO A 1 369 ? -37.089 -42.605 7.268 1.00 64.44 369 PRO A N 1
ATOM 2934 C CA . PRO A 1 369 ? -38.416 -42.929 6.734 1.00 64.44 369 PRO A CA 1
ATOM 2935 C C . PRO A 1 369 ? -39.186 -41.705 6.210 1.00 64.44 369 PRO A C 1
ATOM 2937 O O . PRO A 1 369 ? -40.018 -41.831 5.319 1.00 64.44 369 PRO A O 1
ATOM 2940 N N . ILE A 1 370 ? -38.913 -40.511 6.755 1.00 55.75 370 ILE A N 1
ATOM 2941 C CA . ILE A 1 370 ? -39.574 -39.252 6.363 1.00 55.75 370 ILE A CA 1
ATOM 2942 C C . ILE A 1 370 ? -38.987 -38.732 5.050 1.00 55.75 370 ILE A C 1
ATOM 2944 O O . ILE A 1 370 ? -39.713 -38.240 4.189 1.00 55.75 370 ILE A O 1
ATOM 2948 N N . VAL A 1 371 ? -37.668 -38.848 4.897 1.00 57.81 371 VAL A N 1
ATOM 2949 C CA . VAL A 1 371 ? -36.974 -38.501 3.653 1.00 57.81 371 VAL A CA 1
ATOM 2950 C C . VAL A 1 371 ? -37.458 -39.411 2.527 1.00 57.81 371 VAL A C 1
ATOM 2952 O O . VAL A 1 371 ? -37.808 -38.915 1.461 1.00 57.81 371 VAL A O 1
ATOM 2955 N N . GLU A 1 372 ? -37.581 -40.712 2.794 1.00 60.00 372 GLU A N 1
ATOM 2956 C CA . GLU A 1 372 ? -38.041 -41.697 1.815 1.00 60.00 372 GLU A CA 1
ATOM 2957 C C . GLU A 1 372 ? -39.515 -41.476 1.410 1.00 60.00 372 GLU A C 1
ATOM 2959 O O . GLU A 1 372 ? -39.870 -41.603 0.240 1.00 60.00 372 GLU A O 1
ATOM 2964 N N . GLU A 1 373 ? -40.388 -41.073 2.339 1.00 54.97 373 GLU A N 1
ATOM 2965 C CA . GLU A 1 373 ? -41.790 -40.720 2.052 1.00 54.97 373 GLU A CA 1
ATOM 2966 C C . GLU A 1 373 ? -41.899 -39.463 1.159 1.00 54.97 373 GLU A C 1
ATOM 2968 O O . GLU A 1 373 ? -42.678 -39.438 0.205 1.00 54.97 373 GLU A O 1
ATOM 2973 N N . ILE A 1 374 ? -41.072 -38.442 1.412 1.00 51.94 374 ILE A N 1
ATOM 2974 C CA . ILE A 1 374 ? -41.046 -37.184 0.644 1.00 51.94 374 ILE A CA 1
ATOM 2975 C C . ILE A 1 374 ? -40.447 -37.387 -0.749 1.00 51.94 374 ILE A C 1
ATOM 2977 O O . ILE A 1 374 ? -40.970 -36.850 -1.726 1.00 51.94 374 ILE A O 1
ATOM 2981 N N . GLU A 1 375 ? -39.383 -38.180 -0.858 1.00 58.56 375 GLU A N 1
ATOM 2982 C CA . GLU A 1 375 ? -38.766 -38.529 -2.141 1.00 58.56 375 GLU A CA 1
ATOM 2983 C C . GLU A 1 375 ? -39.711 -39.365 -3.018 1.00 58.56 375 GLU A C 1
ATOM 2985 O O . GLU A 1 375 ? -39.746 -39.180 -4.235 1.00 58.56 375 GLU A O 1
ATOM 2990 N N . ASN A 1 376 ? -40.543 -40.221 -2.412 1.00 54.38 376 ASN A N 1
ATOM 2991 C CA . ASN A 1 376 ? -41.567 -40.982 -3.131 1.00 54.38 376 ASN A CA 1
ATOM 2992 C C . ASN A 1 376 ? -42.782 -40.130 -3.543 1.00 54.38 376 ASN A C 1
ATOM 2994 O O . ASN A 1 376 ? -43.387 -40.398 -4.581 1.00 54.38 376 ASN A O 1
ATOM 2998 N N . ALA A 1 377 ? -43.146 -39.110 -2.758 1.00 47.75 377 ALA A N 1
ATOM 2999 C CA . ALA A 1 377 ? -44.267 -38.217 -3.064 1.00 47.75 377 ALA A CA 1
ATOM 3000 C C . ALA A 1 377 ? -43.913 -37.122 -4.089 1.00 47.75 377 ALA A C 1
ATOM 3002 O O . ALA A 1 377 ? -44.793 -36.626 -4.794 1.00 47.75 377 ALA A O 1
ATOM 3003 N N . LEU A 1 378 ? -42.637 -36.733 -4.184 1.00 49.03 378 LEU A N 1
ATOM 3004 C CA . LEU A 1 378 ? -42.168 -35.631 -5.023 1.00 49.03 378 LEU A CA 1
ATOM 3005 C C . LEU A 1 378 ? -41.025 -36.105 -5.931 1.00 49.03 378 LEU A C 1
ATOM 3007 O O . LEU A 1 378 ? -39.850 -35.938 -5.615 1.00 49.03 378 LEU A O 1
ATOM 3011 N N . LEU A 1 379 ? -41.376 -36.641 -7.104 1.00 43.34 379 LEU A N 1
ATOM 3012 C CA . LEU A 1 379 ? -40.458 -37.278 -8.069 1.00 43.34 379 LEU A CA 1
ATOM 3013 C C . LEU A 1 379 ? -39.320 -36.385 -8.635 1.00 43.34 379 LEU A C 1
ATOM 3015 O O . LEU A 1 379 ? -38.562 -36.843 -9.488 1.00 43.34 379 LEU A O 1
ATOM 3019 N N . LEU A 1 380 ? -39.169 -35.127 -8.200 1.00 41.75 380 LEU A N 1
ATOM 3020 C CA . LEU A 1 380 ? -38.241 -34.146 -8.791 1.00 41.75 380 LEU A CA 1
ATOM 3021 C C . LEU A 1 380 ? -37.453 -33.280 -7.786 1.00 41.75 380 LEU A C 1
ATOM 3023 O O . LEU A 1 380 ? -36.817 -32.305 -8.192 1.00 41.75 380 LEU A O 1
ATOM 3027 N N . VAL A 1 381 ? -37.430 -33.603 -6.488 1.00 49.84 381 VAL A N 1
ATOM 3028 C CA . VAL A 1 381 ? -36.672 -32.787 -5.517 1.00 49.84 381 VAL A CA 1
ATOM 3029 C C . VAL A 1 381 ? -35.228 -33.279 -5.382 1.00 49.84 381 VAL A C 1
ATOM 3031 O O . VAL A 1 381 ? -34.934 -34.215 -4.647 1.00 49.84 381 VAL A O 1
ATOM 3034 N N . ILE A 1 382 ? -34.304 -32.592 -6.059 1.00 44.06 382 ILE A N 1
ATOM 3035 C CA . ILE A 1 382 ? -32.857 -32.732 -5.828 1.00 44.06 382 ILE A CA 1
ATOM 3036 C C . ILE A 1 382 ? -32.539 -32.230 -4.406 1.00 44.06 382 ILE A C 1
ATOM 3038 O O . ILE A 1 382 ? -33.008 -31.155 -4.002 1.00 44.06 382 ILE A O 1
ATOM 3042 N N . ASP A 1 383 ? -31.754 -33.016 -3.662 1.00 56.03 383 ASP A N 1
ATOM 3043 C CA . ASP A 1 383 ? -31.339 -32.767 -2.271 1.00 56.03 383 ASP A CA 1
ATOM 3044 C C . ASP A 1 383 ? -32.482 -32.729 -1.238 1.00 56.03 383 ASP A C 1
ATOM 3046 O O . ASP A 1 383 ? -32.410 -32.002 -0.241 1.00 56.03 383 ASP A O 1
ATOM 3050 N N . ALA A 1 384 ? -33.539 -33.528 -1.437 1.00 57.00 384 ALA A N 1
ATOM 3051 C CA . ALA A 1 384 ? -34.651 -33.648 -0.488 1.00 57.00 384 ALA A CA 1
ATOM 3052 C C . ALA A 1 384 ? -34.163 -33.951 0.939 1.00 57.00 384 ALA A C 1
ATOM 3054 O O . ALA A 1 384 ? -34.554 -33.261 1.880 1.00 57.00 384 ALA A O 1
ATOM 3055 N N . ARG A 1 385 ? -33.219 -34.888 1.093 1.00 57.94 385 ARG A N 1
ATOM 3056 C CA . ARG A 1 385 ? -32.586 -35.207 2.381 1.00 57.94 385 ARG A CA 1
ATOM 3057 C C . ARG A 1 385 ? -31.942 -33.988 3.044 1.00 57.94 385 ARG A C 1
ATOM 3059 O O . ARG A 1 385 ? -32.275 -33.670 4.183 1.00 57.94 385 ARG A O 1
ATOM 3066 N N . ALA A 1 386 ? -31.068 -33.265 2.342 1.00 56.25 386 ALA A N 1
ATOM 3067 C CA . ALA A 1 386 ? -30.377 -32.103 2.907 1.00 56.25 386 ALA A CA 1
ATOM 3068 C C . ALA A 1 386 ? -31.360 -30.991 3.308 1.00 56.25 386 ALA A C 1
ATOM 3070 O O . ALA A 1 386 ? -31.208 -30.376 4.364 1.00 56.25 386 ALA A O 1
ATOM 3071 N N . LYS A 1 387 ? -32.416 -30.783 2.514 1.00 55.94 387 LYS A N 1
ATOM 3072 C CA . LYS A 1 387 ? -33.479 -29.817 2.817 1.00 55.94 387 LYS A CA 1
ATOM 3073 C C . LYS A 1 387 ? -34.313 -30.239 4.026 1.00 55.94 387 LYS A C 1
ATOM 3075 O O . LYS A 1 387 ? -34.573 -29.407 4.888 1.00 55.94 387 LYS A O 1
ATOM 3080 N N . VAL A 1 388 ? -34.677 -31.516 4.148 1.00 55.19 388 VAL A N 1
ATOM 3081 C CA . VAL A 1 388 ? -35.404 -32.042 5.318 1.00 55.19 388 VAL A CA 1
ATOM 3082 C C . VAL A 1 388 ? -34.568 -31.884 6.589 1.00 55.19 388 VAL A C 1
ATOM 3084 O O . VAL A 1 388 ? -35.067 -31.360 7.582 1.00 55.19 388 VAL A O 1
ATOM 3087 N N . TYR A 1 389 ? -33.277 -32.225 6.549 1.00 56.62 389 TYR A N 1
ATOM 3088 C CA . TYR A 1 389 ? -32.368 -32.000 7.678 1.00 56.62 389 TYR A CA 1
ATOM 3089 C C . TYR A 1 389 ? -32.214 -30.513 8.021 1.00 56.62 389 TYR A C 1
ATOM 3091 O O . TYR A 1 389 ? -32.212 -30.149 9.197 1.00 56.62 389 TYR A O 1
ATOM 3099 N N . HIS A 1 390 ? -32.135 -29.642 7.014 1.00 54.84 390 HIS A N 1
ATOM 3100 C CA . HIS A 1 390 ? -32.080 -28.195 7.209 1.00 54.84 390 HIS A CA 1
ATOM 3101 C C . HIS A 1 390 ? -33.349 -27.662 7.895 1.00 54.84 390 HIS A C 1
ATOM 3103 O O . HIS A 1 390 ? -33.252 -26.933 8.882 1.00 54.84 390 HIS A O 1
ATOM 3109 N N . TYR A 1 391 ? -34.535 -28.086 7.452 1.00 50.41 391 TYR A N 1
ATOM 3110 C CA . TYR A 1 391 ? -35.803 -27.654 8.043 1.00 50.41 391 TYR A CA 1
ATOM 3111 C C . TYR A 1 391 ? -36.048 -28.227 9.442 1.00 50.41 391 TYR A C 1
ATOM 3113 O O . TYR A 1 391 ? -36.542 -27.504 10.303 1.00 50.41 391 TYR A O 1
ATOM 3121 N N . LEU A 1 392 ? -35.641 -29.469 9.719 1.00 52.78 392 LEU A N 1
ATOM 3122 C CA . LEU A 1 392 ? -35.696 -30.037 11.072 1.00 52.78 392 LEU A CA 1
ATOM 3123 C C . LEU A 1 392 ? -34.743 -29.311 12.033 1.00 52.78 392 LEU A C 1
ATOM 3125 O O . LEU A 1 392 ? -35.097 -29.060 13.183 1.00 52.78 392 LEU A O 1
ATOM 3129 N N . ARG A 1 393 ? -33.559 -28.902 11.556 1.00 51.03 393 ARG A N 1
ATOM 3130 C CA . ARG A 1 393 ? -32.594 -28.109 12.336 1.00 51.03 393 ARG A CA 1
ATOM 3131 C C . ARG A 1 393 ? -33.111 -26.702 12.634 1.00 51.03 393 ARG A C 1
ATOM 3133 O O . ARG A 1 393 ? -32.885 -26.191 13.728 1.00 51.03 393 ARG A O 1
ATOM 3140 N N . ILE A 1 394 ? -33.818 -26.092 11.682 1.00 49.28 394 ILE A N 1
ATOM 3141 C CA . ILE A 1 394 ? -34.524 -24.823 11.887 1.00 49.28 394 ILE A CA 1
ATOM 3142 C C . ILE A 1 394 ? -35.657 -25.017 12.902 1.00 49.28 394 ILE A C 1
ATOM 3144 O O . ILE A 1 394 ? -35.721 -24.273 13.875 1.00 49.28 394 ILE A O 1
ATOM 3148 N N . GLY A 1 395 ? -36.488 -26.050 12.745 1.00 49.56 395 GLY A N 1
ATOM 3149 C CA . GLY A 1 395 ? -37.585 -26.362 13.667 1.00 49.56 395 GLY A CA 1
ATOM 3150 C C . GLY A 1 395 ? -37.120 -26.608 15.105 1.00 49.56 395 GLY A C 1
ATOM 3151 O O . GLY A 1 395 ? -37.728 -26.089 16.035 1.00 49.56 395 GLY A O 1
ATOM 3152 N N . ALA A 1 396 ? -36.000 -27.312 15.298 1.00 47.19 396 ALA A N 1
ATOM 3153 C CA . ALA A 1 396 ? -35.408 -27.529 16.618 1.00 47.19 396 ALA A CA 1
ATOM 3154 C C . ALA A 1 396 ? -34.939 -26.218 17.272 1.00 47.19 396 ALA A C 1
ATOM 3156 O O . ALA A 1 396 ? -35.201 -26.005 18.451 1.00 47.19 396 ALA A O 1
ATOM 3157 N N . LYS A 1 397 ? -34.322 -25.306 16.504 1.00 44.66 397 LYS A N 1
ATOM 3158 C CA . LYS A 1 397 ? -33.948 -23.968 16.997 1.00 44.66 397 LYS A CA 1
ATOM 3159 C C . LYS A 1 397 ? -35.174 -23.133 17.371 1.00 44.66 397 LYS A C 1
ATOM 3161 O O . LYS A 1 397 ? -35.160 -22.456 18.392 1.00 44.66 397 LYS A O 1
ATOM 3166 N N . TRP A 1 398 ? -36.245 -23.214 16.583 1.00 43.00 398 TRP A N 1
ATOM 3167 C CA . TRP A 1 398 ? -37.504 -22.531 16.884 1.00 43.00 398 TRP A CA 1
ATOM 3168 C C . TRP A 1 398 ? -38.219 -23.113 18.104 1.00 43.00 398 TRP A C 1
ATOM 3170 O O . TRP A 1 398 ? -38.773 -22.348 18.884 1.00 43.00 398 TRP A O 1
ATOM 3180 N N . ALA A 1 399 ? -38.162 -24.428 18.324 1.00 43.28 399 ALA A N 1
ATOM 3181 C CA . ALA A 1 399 ? -38.694 -25.053 19.533 1.00 43.28 399 ALA A CA 1
ATOM 3182 C C . ALA A 1 399 ? -37.960 -24.561 20.791 1.00 43.28 399 ALA A C 1
ATOM 3184 O O . ALA A 1 399 ? -38.611 -24.215 21.771 1.00 43.28 399 ALA A O 1
ATOM 3185 N N . THR A 1 400 ? -36.630 -24.420 20.738 1.00 45.12 400 THR A N 1
ATOM 3186 C CA . THR A 1 400 ? -35.842 -23.846 21.843 1.00 45.12 400 THR A CA 1
ATOM 3187 C C . THR A 1 400 ? -36.193 -22.379 22.094 1.00 45.12 400 THR A C 1
ATOM 3189 O O . THR A 1 400 ? -36.326 -21.961 23.242 1.00 45.12 400 THR A O 1
ATOM 3192 N N . VAL A 1 401 ? -36.407 -21.592 21.034 1.00 42.50 401 VAL A N 1
ATOM 3193 C CA . VAL A 1 401 ? -36.873 -20.200 21.149 1.00 42.50 401 VAL A CA 1
ATOM 3194 C C . VAL A 1 401 ? -38.279 -20.144 21.758 1.00 42.50 401 VAL A C 1
ATOM 3196 O O . VAL A 1 401 ? -38.512 -19.338 22.649 1.00 42.50 401 VAL A O 1
ATOM 3199 N N . LEU A 1 402 ? -39.201 -21.023 21.359 1.00 42.03 402 LEU A N 1
ATOM 3200 C CA . LEU A 1 402 ? -40.574 -21.062 21.880 1.00 42.03 402 LEU A CA 1
ATOM 3201 C C . LEU A 1 402 ? -40.667 -21.581 23.325 1.00 42.03 402 LEU A C 1
ATOM 3203 O O . LEU A 1 402 ? -41.490 -21.076 24.089 1.00 42.03 402 LEU A O 1
ATOM 3207 N N . GLU A 1 403 ? -39.816 -22.527 23.731 1.00 45.19 403 GLU A N 1
ATOM 3208 C CA . GLU A 1 403 ? -39.660 -22.932 25.139 1.00 45.19 403 GLU A CA 1
ATOM 3209 C C . GLU A 1 403 ? -39.105 -21.775 25.983 1.00 45.19 403 GLU A C 1
ATOM 3211 O O . GLU A 1 403 ? -39.616 -21.497 27.070 1.00 45.19 403 GLU A O 1
ATOM 3216 N N . THR A 1 404 ? -38.135 -21.031 25.442 1.00 43.91 404 THR A N 1
ATOM 3217 C CA . THR A 1 404 ? -37.576 -19.828 26.084 1.00 43.91 404 THR A CA 1
ATOM 3218 C C . THR A 1 404 ? -38.637 -18.729 26.213 1.00 43.91 404 THR A C 1
ATOM 3220 O O . THR A 1 404 ? -38.785 -18.128 27.273 1.00 43.91 404 THR A O 1
ATOM 3223 N N . PHE A 1 405 ? -39.453 -18.509 25.180 1.00 41.56 405 PHE A N 1
ATOM 3224 C CA . PHE A 1 405 ? -40.561 -17.548 25.207 1.00 41.56 405 PHE A CA 1
ATOM 3225 C C . PHE A 1 405 ? -41.701 -17.976 26.144 1.00 41.56 405 PHE A C 1
ATOM 3227 O O . PHE A 1 405 ? -42.246 -17.135 26.857 1.00 41.56 405 PHE A O 1
ATOM 3234 N N . SER A 1 406 ? -42.032 -19.269 26.220 1.00 38.41 406 SER A N 1
ATOM 3235 C CA . SER A 1 406 ? -43.037 -19.789 27.165 1.00 38.41 406 SER A CA 1
ATOM 3236 C C . SER A 1 406 ? -42.578 -19.656 28.620 1.00 38.41 406 SER A C 1
ATOM 3238 O O . SER A 1 406 ? -43.380 -19.348 29.497 1.00 38.41 406 SER A O 1
ATOM 3240 N N . SER A 1 407 ? -41.273 -19.801 28.877 1.00 43.62 407 SER A N 1
ATOM 3241 C CA . SER A 1 407 ? -40.663 -19.508 30.180 1.00 43.62 407 SER A CA 1
ATOM 3242 C C . SER A 1 407 ? -40.751 -18.023 30.562 1.00 43.62 407 SER A C 1
ATOM 3244 O O . SER A 1 407 ? -40.758 -17.708 31.753 1.00 43.62 407 SER A O 1
ATOM 3246 N N . ILE A 1 408 ? -40.795 -17.117 29.582 1.00 42.66 408 ILE A N 1
ATOM 3247 C CA . ILE A 1 408 ? -40.853 -15.661 29.786 1.00 42.66 408 ILE A CA 1
ATOM 3248 C C . ILE A 1 408 ? -42.302 -15.185 29.981 1.00 42.66 408 ILE A C 1
ATOM 3250 O O . ILE A 1 408 ? -42.550 -14.306 30.805 1.00 42.66 408 ILE A O 1
ATOM 3254 N N . LEU A 1 409 ? -43.268 -15.804 29.295 1.00 39.12 409 LEU A N 1
ATOM 3255 C CA . LEU A 1 409 ? -44.697 -15.465 29.371 1.00 39.12 409 LEU A CA 1
ATOM 3256 C C . LEU A 1 409 ? -45.374 -15.833 30.704 1.00 39.12 409 LEU A C 1
ATOM 3258 O O . LEU A 1 409 ? -46.482 -15.375 30.965 1.00 39.12 409 LEU A O 1
ATOM 3262 N N . ASN A 1 410 ? -44.703 -16.590 31.577 1.00 45.19 410 ASN A N 1
ATOM 3263 C CA . ASN A 1 410 ? -45.173 -16.890 32.935 1.00 45.19 410 ASN A CA 1
ATOM 3264 C C . ASN A 1 410 ? -44.834 -15.792 33.974 1.00 45.19 410 ASN A C 1
ATOM 3266 O O . ASN A 1 410 ? -44.968 -16.026 35.175 1.00 45.19 410 ASN A O 1
ATOM 3270 N N . ARG A 1 411 ? -44.371 -14.604 33.551 1.00 45.03 411 ARG A N 1
ATOM 3271 C CA . ARG A 1 411 ? -44.046 -13.464 34.436 1.00 45.03 411 ARG A CA 1
ATOM 3272 C C . ARG A 1 411 ? -45.113 -12.360 34.386 1.00 45.03 411 ARG A C 1
ATOM 3274 O O . ARG A 1 411 ? -45.917 -12.293 33.463 1.00 45.03 411 ARG A O 1
ATOM 3281 N N . THR A 1 412 ? -45.154 -11.520 35.422 1.00 38.91 412 THR A N 1
ATOM 3282 C CA . THR A 1 412 ? -46.267 -10.597 35.708 1.00 38.91 412 THR A CA 1
ATOM 3283 C C . THR A 1 412 ? -46.463 -9.480 34.660 1.00 38.91 412 THR A C 1
ATOM 3285 O O . THR A 1 412 ? -45.504 -9.048 34.014 1.00 38.91 412 THR A O 1
ATOM 3288 N N . PRO A 1 413 ? -47.694 -8.936 34.516 1.00 33.78 413 PRO A N 1
ATOM 3289 C CA . PRO A 1 413 ? -48.077 -8.048 33.405 1.00 33.78 413 PRO A CA 1
ATOM 3290 C C . PRO A 1 413 ? -47.303 -6.723 33.294 1.00 33.78 413 PRO A C 1
ATOM 3292 O O . PRO A 1 413 ? -47.229 -6.146 32.215 1.00 33.78 413 PRO A O 1
ATOM 3295 N N . GLN A 1 414 ? -46.693 -6.233 34.376 1.00 36.97 414 GLN A N 1
ATOM 3296 C CA . GLN A 1 414 ? -45.964 -4.954 34.384 1.00 36.97 414 GLN A CA 1
ATOM 3297 C C . GLN A 1 414 ? -44.607 -5.017 33.657 1.00 36.97 414 GLN A C 1
ATOM 3299 O O . GLN A 1 414 ? -44.081 -3.979 33.267 1.00 36.97 414 GLN A O 1
ATOM 3304 N N . GLN A 1 415 ? -44.065 -6.215 33.404 1.00 40.50 415 GLN A N 1
ATOM 3305 C CA . GLN A 1 415 ? -42.830 -6.402 32.624 1.00 40.50 415 GLN A CA 1
ATOM 3306 C C . GLN A 1 415 ? -43.084 -6.558 31.110 1.00 40.50 415 GLN A C 1
ATOM 3308 O O . GLN A 1 415 ? -42.156 -6.428 30.314 1.00 40.50 415 GLN A O 1
ATOM 3313 N N . LEU A 1 416 ? -44.339 -6.769 30.690 1.00 34.47 416 LEU A N 1
ATOM 3314 C CA . LEU A 1 416 ? -44.735 -6.889 29.278 1.00 34.47 416 LEU A CA 1
ATOM 3315 C C . LEU A 1 416 ? -44.812 -5.531 28.560 1.00 34.47 416 LEU A C 1
ATOM 3317 O O . LEU A 1 416 ? -44.528 -5.447 27.365 1.00 34.47 416 LEU A O 1
ATOM 3321 N N . THR A 1 417 ? -45.111 -4.452 29.287 1.00 35.69 417 THR A N 1
ATOM 3322 C CA . THR A 1 417 ? -45.203 -3.095 28.722 1.00 35.69 417 THR A CA 1
ATOM 3323 C C . THR A 1 417 ? -43.846 -2.568 28.239 1.00 35.69 417 THR A C 1
ATOM 3325 O O . THR A 1 417 ? -43.790 -1.842 27.252 1.00 35.69 417 THR A O 1
ATOM 3328 N N . GLY A 1 418 ? -42.737 -2.992 28.859 1.00 35.28 418 GLY A N 1
ATOM 3329 C CA . GLY A 1 418 ? -41.382 -2.637 28.411 1.00 35.28 418 GLY A CA 1
ATOM 3330 C C . GLY A 1 418 ? -40.965 -3.316 27.099 1.00 35.28 418 GLY A C 1
ATOM 3331 O O . GLY A 1 418 ? -40.180 -2.757 26.339 1.00 35.28 418 GLY A O 1
ATOM 3332 N N . ILE A 1 419 ? -41.530 -4.489 26.793 1.00 35.78 419 ILE A N 1
ATOM 3333 C CA . ILE A 1 419 ? -41.200 -5.269 25.589 1.00 35.78 419 ILE A CA 1
ATOM 3334 C C . ILE A 1 419 ? -42.008 -4.790 24.374 1.00 35.78 419 ILE A C 1
ATOM 3336 O O . ILE A 1 419 ? -41.496 -4.795 23.256 1.00 35.78 419 ILE A O 1
ATOM 3340 N N . LEU A 1 420 ? -43.231 -4.285 24.573 1.00 32.81 420 LEU A N 1
ATOM 3341 C CA . LEU A 1 420 ? -44.026 -3.693 23.487 1.00 32.81 420 LEU A CA 1
ATOM 3342 C C . LEU A 1 420 ? -43.433 -2.376 22.950 1.00 32.81 420 LEU A C 1
ATOM 3344 O O . LEU A 1 420 ? -43.705 -2.016 21.810 1.00 32.81 420 LEU A O 1
ATOM 3348 N N . CYS A 1 421 ? -42.551 -1.712 23.705 1.00 36.69 421 CYS A N 1
ATOM 3349 C CA . CYS A 1 421 ? -41.774 -0.566 23.221 1.00 36.69 421 CYS A CA 1
ATOM 3350 C C . CYS A 1 421 ? -40.562 -0.961 22.346 1.00 36.69 421 CYS A C 1
ATOM 3352 O O . CYS A 1 421 ? -40.061 -0.121 21.602 1.00 36.69 421 CYS A O 1
ATOM 3354 N N . LEU A 1 422 ? -40.100 -2.221 22.397 1.00 34.94 422 LEU A N 1
ATOM 3355 C CA . LEU A 1 422 ? -38.957 -2.728 21.613 1.00 34.94 422 LEU A CA 1
ATOM 3356 C C . LEU A 1 422 ? -39.340 -3.191 20.196 1.00 34.94 422 LEU A C 1
ATOM 3358 O O . LEU A 1 422 ? -38.470 -3.354 19.342 1.00 34.94 422 LEU A O 1
ATOM 3362 N N . LEU A 1 423 ? -40.633 -3.375 19.915 1.00 31.92 423 LEU A N 1
ATOM 3363 C CA . LEU A 1 423 ? -41.149 -3.722 18.589 1.00 31.92 423 LEU A CA 1
ATOM 3364 C C . LEU A 1 423 ? -41.762 -2.464 17.964 1.00 31.92 423 LEU A C 1
ATOM 3366 O O . LEU A 1 423 ? -42.951 -2.193 18.100 1.00 31.92 423 LEU A O 1
ATOM 3370 N N . GLY A 1 424 ? -40.885 -1.662 17.356 1.00 27.42 424 GLY A N 1
ATOM 3371 C CA . GLY A 1 424 ? -41.096 -0.262 16.987 1.00 27.42 424 GLY A CA 1
ATOM 3372 C C . GLY A 1 424 ? -42.446 0.101 16.359 1.00 27.42 424 GLY A C 1
ATOM 3373 O O . GLY A 1 424 ? -42.946 -0.551 15.442 1.00 27.42 424 GLY A O 1
ATOM 3374 N N . SER A 1 425 ? -42.989 1.230 16.819 1.00 27.17 425 SER A N 1
ATOM 3375 C CA . SER A 1 425 ? -44.032 1.969 16.104 1.00 27.17 425 SER A CA 1
ATOM 3376 C C . SER A 1 425 ? -43.415 2.748 14.930 1.00 27.17 425 SER A C 1
ATOM 3378 O O . SER A 1 425 ? -42.341 3.330 15.096 1.00 27.17 425 SER A O 1
ATOM 3380 N N . PRO A 1 426 ? -44.057 2.786 13.749 1.00 28.58 426 PRO A N 1
ATOM 3381 C CA . PRO A 1 426 ? -43.539 3.503 12.591 1.00 28.58 426 PRO A CA 1
ATOM 3382 C C . PRO A 1 426 ? -43.845 5.003 12.683 1.00 28.58 426 PRO A C 1
ATOM 3384 O O . PRO A 1 426 ? -44.988 5.412 12.878 1.00 28.58 426 PRO A O 1
ATOM 3387 N N . SER A 1 427 ? -42.818 5.824 12.492 1.00 28.14 427 SER A N 1
ATOM 3388 C CA . SER A 1 427 ? -42.927 7.268 12.296 1.00 28.14 427 SER A CA 1
ATOM 3389 C C . SER A 1 427 ? -43.477 7.576 10.897 1.00 28.14 427 SER A C 1
ATOM 3391 O O . SER A 1 427 ? -42.935 7.110 9.896 1.00 28.14 427 SER A O 1
ATOM 3393 N N . THR A 1 428 ? -44.503 8.421 10.818 1.00 26.80 428 THR A N 1
ATOM 3394 C CA . THR A 1 428 ? -44.873 9.181 9.608 1.00 26.80 428 THR A CA 1
ATOM 3395 C C . THR A 1 428 ? -44.685 10.684 9.850 1.00 26.80 428 THR A C 1
ATOM 3397 O O . THR A 1 428 ? -44.678 11.107 11.008 1.00 26.80 428 THR A O 1
ATOM 3400 N N . PRO A 1 429 ? -44.468 11.495 8.796 1.00 35.25 429 PRO A N 1
ATOM 3401 C CA . PRO A 1 429 ? -43.746 12.757 8.913 1.00 35.25 429 PRO A CA 1
ATOM 3402 C C . PRO A 1 429 ? -44.645 13.986 9.097 1.00 35.25 429 PRO A C 1
ATOM 3404 O O . PRO A 1 429 ? -45.720 14.072 8.514 1.00 35.25 429 PRO A O 1
ATOM 3407 N N . GLY A 1 430 ? -44.093 14.974 9.810 1.00 29.52 430 GLY A N 1
ATOM 3408 C CA . GLY A 1 430 ? -44.379 16.402 9.658 1.00 29.52 430 GLY A CA 1
ATOM 3409 C C . GLY A 1 430 ? -45.658 16.919 10.313 1.00 29.52 430 GLY A C 1
ATOM 3410 O O . GLY A 1 430 ? -46.742 16.656 9.823 1.00 29.52 430 GLY A O 1
ATOM 3411 N N . ILE A 1 431 ? -45.504 17.750 11.350 1.00 24.83 431 ILE A N 1
ATOM 3412 C CA . ILE A 1 431 ? -46.198 19.038 11.524 1.00 24.83 431 ILE A CA 1
ATOM 3413 C C . ILE A 1 431 ? -45.418 19.850 12.574 1.00 24.83 431 ILE A C 1
ATOM 3415 O O . ILE A 1 431 ? -45.068 19.361 13.645 1.00 24.83 431 ILE A O 1
ATOM 3419 N N . SER A 1 432 ? -45.135 21.097 12.203 1.00 33.75 432 SER A N 1
ATOM 3420 C CA . SER A 1 432 ? -44.650 22.196 13.040 1.00 33.75 432 SER A CA 1
ATOM 3421 C C . SER A 1 432 ? -45.384 22.277 14.384 1.00 33.75 432 SER A C 1
ATOM 3423 O O . SER A 1 432 ? -46.614 22.310 14.415 1.00 33.75 432 SER A O 1
ATOM 3425 N N . SER A 1 433 ? -44.646 22.379 15.491 1.00 23.55 433 SER A N 1
ATOM 3426 C CA . SER A 1 433 ? -45.212 22.860 16.750 1.00 23.55 433 SER A CA 1
ATOM 3427 C C . SER A 1 433 ? -44.164 23.588 17.586 1.00 23.55 433 SER A C 1
ATOM 3429 O O . SER A 1 433 ? -43.096 23.079 17.916 1.00 23.55 433 SER A O 1
ATOM 3431 N N . THR A 1 434 ? -44.508 24.835 17.858 1.00 24.67 434 THR A N 1
ATOM 3432 C CA . THR A 1 434 ? -43.822 25.884 18.596 1.00 24.67 434 THR A CA 1
ATOM 3433 C C . THR A 1 434 ? -43.474 25.464 20.024 1.00 24.67 434 THR A C 1
ATOM 3435 O O . THR A 1 434 ? -44.339 25.094 20.815 1.00 24.67 434 THR A O 1
ATOM 3438 N N . CYS A 1 435 ? -42.197 25.605 20.381 1.00 23.62 435 CYS A N 1
ATOM 3439 C CA . CYS A 1 435 ? -41.699 25.406 21.737 1.00 23.62 435 CYS A CA 1
ATOM 3440 C C . CYS A 1 435 ? -42.224 26.526 22.655 1.00 23.62 435 CYS A C 1
ATOM 3442 O O . CYS A 1 435 ? -41.850 27.690 22.497 1.00 23.62 435 CYS A O 1
ATOM 3444 N N . ARG A 1 436 ? -43.103 26.192 23.609 1.00 25.25 436 ARG A N 1
ATOM 3445 C CA . ARG A 1 436 ? -43.396 27.056 24.760 1.00 25.25 436 ARG A CA 1
ATOM 3446 C C . ARG A 1 436 ? -42.546 26.622 25.948 1.00 25.25 436 ARG A C 1
ATOM 3448 O O . ARG A 1 436 ? -42.648 25.499 26.428 1.00 25.25 436 ARG A O 1
ATOM 3455 N N . SER A 1 437 ? -41.738 27.578 26.389 1.00 31.11 437 SER A N 1
ATOM 3456 C CA . SER A 1 437 ? -40.994 27.631 27.644 1.00 31.11 437 SER A CA 1
ATOM 3457 C C . SER A 1 437 ? -41.841 27.220 28.854 1.00 31.11 437 SER A C 1
ATOM 3459 O O . SER A 1 437 ? -42.905 27.790 29.099 1.00 31.11 437 SER A O 1
ATOM 3461 N N . LEU A 1 438 ? -41.308 26.285 29.640 1.00 26.17 438 LEU A N 1
ATOM 3462 C CA . LEU A 1 438 ? -41.566 26.172 31.071 1.00 26.17 438 LEU A CA 1
ATOM 3463 C C . LEU A 1 438 ? -40.207 26.174 31.776 1.00 26.17 438 LEU A C 1
ATOM 3465 O O . LEU A 1 438 ? -39.544 25.149 31.914 1.00 26.17 438 LEU A O 1
ATOM 3469 N N . HIS A 1 439 ? -39.779 27.365 32.189 1.00 31.92 439 HIS A N 1
ATOM 3470 C CA . HIS A 1 439 ? -38.759 27.512 33.215 1.00 31.92 439 HIS A CA 1
ATOM 3471 C C . HIS A 1 439 ? -39.321 27.040 34.560 1.00 31.92 439 HIS A C 1
ATOM 3473 O O . HIS A 1 439 ? -40.403 27.472 34.960 1.00 31.92 439 HIS A O 1
ATOM 3479 N N . THR A 1 440 ? -38.537 26.213 35.258 1.00 33.09 440 THR A N 1
ATOM 3480 C CA . THR A 1 440 ? -38.183 26.263 36.697 1.00 33.09 440 THR A CA 1
ATOM 3481 C C . THR A 1 440 ? -38.116 24.849 37.287 1.00 33.09 440 THR A C 1
ATOM 3483 O O . THR A 1 440 ? -39.040 24.376 37.937 1.00 33.09 440 THR A O 1
ATOM 3486 N N . ALA A 1 441 ? -36.981 24.185 37.077 1.00 29.58 441 ALA A N 1
ATOM 3487 C CA . ALA A 1 441 ? -36.444 23.154 37.959 1.00 29.58 441 ALA A CA 1
ATOM 3488 C C . ALA A 1 441 ? -34.916 23.264 37.869 1.00 29.58 441 ALA A C 1
ATOM 3490 O O . ALA A 1 441 ? -34.377 23.386 36.767 1.00 29.58 441 ALA A O 1
ATOM 3491 N N . ALA A 1 442 ? -34.231 23.313 39.012 1.00 33.19 442 ALA A N 1
ATOM 3492 C CA . ALA A 1 442 ? -32.774 23.345 39.071 1.00 33.19 442 ALA A CA 1
ATOM 3493 C C . ALA A 1 442 ? -32.205 22.189 38.230 1.00 33.19 442 ALA A C 1
ATOM 3495 O O . ALA A 1 442 ? -32.602 21.039 38.416 1.00 33.19 442 ALA A O 1
ATOM 3496 N N . GLN A 1 443 ? -31.340 22.512 37.266 1.00 36.97 443 GLN A N 1
ATOM 3497 C CA . GLN A 1 443 ? -30.750 21.550 36.338 1.00 36.97 443 GLN A CA 1
ATOM 3498 C C . GLN A 1 443 ? -29.883 20.552 37.115 1.00 36.97 443 GLN A C 1
ATOM 3500 O O . GLN A 1 443 ? -28.713 20.811 37.384 1.00 36.97 443 GLN A O 1
ATOM 3505 N N . ALA A 1 444 ? -30.448 19.399 37.475 1.00 48.41 444 ALA A N 1
ATOM 3506 C CA . ALA A 1 444 ? -29.642 18.220 37.740 1.00 48.41 444 ALA A CA 1
ATOM 3507 C C . ALA A 1 444 ? -28.921 17.883 36.426 1.00 48.41 444 ALA A C 1
ATOM 3509 O O . ALA A 1 444 ? -29.571 17.681 35.399 1.00 48.41 444 ALA A O 1
ATOM 3510 N N . GLY A 1 445 ? -27.586 17.918 36.437 1.00 59.53 445 GLY A N 1
ATOM 3511 C CA . GLY A 1 445 ? -26.778 17.574 35.268 1.00 59.53 445 GLY A CA 1
ATOM 3512 C C . GLY A 1 445 ? -27.043 16.140 34.782 1.00 59.53 445 GLY A C 1
ATOM 3513 O O . GLY A 1 445 ? -27.713 15.364 35.469 1.00 59.53 445 GLY A O 1
ATOM 3514 N N . PRO A 1 446 ? -26.516 15.759 33.606 1.00 78.62 446 PRO A N 1
ATOM 3515 C CA . PRO A 1 446 ? -26.696 14.416 33.069 1.00 78.62 446 PRO A CA 1
ATOM 3516 C C . PRO A 1 446 ? -26.303 13.338 34.100 1.00 78.62 446 PRO A C 1
ATOM 3518 O O . PRO A 1 446 ? -25.259 13.485 34.742 1.00 78.62 446 PRO A O 1
ATOM 3521 N N . PRO A 1 447 ? -27.061 12.232 34.241 1.00 78.44 447 PRO A N 1
ATOM 3522 C CA . PRO A 1 447 ? -26.813 11.210 35.269 1.00 78.44 447 PRO A CA 1
ATOM 3523 C C . PRO A 1 447 ? -25.400 10.602 35.233 1.00 78.44 447 PRO A C 1
ATOM 3525 O O . PRO A 1 447 ? -24.829 10.269 36.274 1.00 78.44 447 PRO A O 1
ATOM 3528 N N . TRP A 1 448 ? -24.810 10.505 34.036 1.00 87.00 448 TRP A N 1
ATOM 3529 C CA . TRP A 1 448 ? -23.451 10.001 33.833 1.00 87.00 448 TRP A CA 1
ATOM 3530 C C . TRP A 1 448 ? -22.380 10.962 34.367 1.00 87.00 448 TRP A C 1
ATOM 3532 O O . TRP A 1 448 ? -21.311 10.521 34.778 1.00 87.00 448 TRP A O 1
ATOM 3542 N N . LYS A 1 449 ? -22.651 12.274 34.396 1.00 89.00 449 LYS A N 1
ATOM 3543 C CA . LYS A 1 449 ? -21.664 13.313 34.719 1.00 89.00 449 LYS A CA 1
ATOM 3544 C C . LYS A 1 449 ? -21.258 13.248 36.191 1.00 89.00 449 LYS A C 1
ATOM 3546 O O . LYS A 1 449 ? -20.085 13.067 36.499 1.00 89.00 449 LYS A O 1
ATOM 3551 N N . GLY A 1 450 ? -22.235 13.309 37.098 1.00 86.62 450 GLY A N 1
ATOM 3552 C CA . GLY A 1 450 ? -21.980 13.298 38.543 1.00 86.62 450 GLY A CA 1
ATOM 3553 C C . GLY A 1 450 ? -21.338 11.996 39.032 1.00 86.62 450 GLY A C 1
ATOM 3554 O O . GLY A 1 450 ? -20.380 12.028 39.799 1.00 86.62 450 GLY A O 1
ATOM 3555 N N . SER A 1 451 ? -21.813 10.853 38.534 1.00 87.69 451 SER A N 1
ATOM 3556 C CA . SER A 1 451 ? -21.273 9.533 38.890 1.00 87.69 451 SER A CA 1
ATOM 3557 C C . SER A 1 451 ? -19.854 9.306 38.351 1.00 87.69 451 SER A C 1
ATOM 3559 O O . SER A 1 451 ? -19.040 8.672 39.017 1.00 87.69 451 SER A O 1
ATOM 3561 N N . SER A 1 452 ? -19.515 9.869 37.188 1.00 88.88 452 SER A N 1
ATOM 3562 C CA . SER A 1 452 ? -18.155 9.783 36.632 1.00 88.88 452 SER A CA 1
ATOM 3563 C C . SER A 1 452 ? -17.157 10.670 37.378 1.00 88.88 452 SER A C 1
ATOM 3565 O O . SER A 1 452 ? -16.041 10.236 37.649 1.00 88.88 452 SER A O 1
ATOM 3567 N N . ILE A 1 453 ? -17.560 11.886 37.767 1.00 90.06 453 ILE A N 1
ATOM 3568 C CA . ILE A 1 453 ? -16.729 12.784 38.590 1.00 90.06 453 ILE A CA 1
ATOM 3569 C C . ILE A 1 453 ? -16.460 12.161 39.967 1.00 90.06 453 ILE A C 1
ATOM 3571 O O . ILE A 1 453 ? -15.336 12.238 40.470 1.00 90.06 453 ILE A O 1
ATOM 3575 N N . ALA A 1 454 ? -17.463 11.503 40.558 1.00 87.88 454 ALA A N 1
ATOM 3576 C CA . ALA A 1 454 ? -17.300 10.765 41.808 1.00 87.88 454 ALA A CA 1
ATOM 3577 C C . ALA A 1 454 ? -16.279 9.622 41.665 1.00 87.88 454 ALA A C 1
ATOM 3579 O O . ALA A 1 454 ? -15.334 9.557 42.448 1.00 87.88 454 ALA A O 1
ATOM 3580 N N . ALA A 1 455 ? -16.390 8.797 40.616 1.00 88.12 455 ALA A N 1
ATOM 3581 C CA . ALA A 1 455 ? -15.445 7.707 40.351 1.00 88.12 455 ALA A CA 1
ATOM 3582 C C . ALA A 1 455 ? -13.992 8.199 40.175 1.00 88.12 455 ALA A C 1
ATOM 3584 O O . ALA A 1 455 ? -13.049 7.567 40.664 1.00 88.12 455 ALA A O 1
ATOM 3585 N N . VAL A 1 456 ? -13.799 9.348 39.515 1.00 89.12 456 VAL A N 1
ATOM 3586 C CA . VAL A 1 456 ? -12.476 9.978 39.384 1.00 89.12 456 VAL A CA 1
ATOM 3587 C C . VAL A 1 456 ? -11.975 10.479 40.737 1.00 89.12 456 VAL A C 1
ATOM 3589 O O . VAL A 1 456 ? -10.850 10.168 41.116 1.00 89.12 456 VAL A O 1
ATOM 3592 N N . SER A 1 457 ? -12.808 11.179 41.506 1.00 86.94 457 SER A N 1
ATOM 3593 C CA . SER A 1 457 ? -12.430 11.709 42.825 1.00 86.94 457 SER A CA 1
ATOM 3594 C C . SER A 1 457 ? -12.040 10.597 43.810 1.00 86.94 457 SER A C 1
ATOM 3596 O O . SER A 1 457 ? -11.038 10.700 44.514 1.00 86.94 457 SER A O 1
ATOM 3598 N N . GLU A 1 458 ? -12.776 9.484 43.811 1.00 85.69 458 GLU A N 1
ATOM 3599 C CA . GLU A 1 458 ? -12.497 8.301 44.639 1.00 85.69 458 GLU A CA 1
ATOM 3600 C C . GLU A 1 458 ? -11.225 7.540 44.226 1.00 85.69 458 GLU A C 1
ATOM 3602 O O . GLU A 1 458 ? -10.696 6.740 45.003 1.00 85.69 458 GLU A O 1
ATOM 3607 N N . SER A 1 459 ? -10.711 7.778 43.015 1.00 84.69 459 SER A N 1
ATOM 3608 C CA . SER A 1 459 ? -9.451 7.190 42.539 1.00 84.69 459 SER A CA 1
ATOM 3609 C C . SER A 1 459 ? -8.209 7.885 43.120 1.00 84.69 459 SER A C 1
ATOM 3611 O O . SER A 1 459 ? -7.114 7.315 43.060 1.00 84.69 459 SER A O 1
ATOM 3613 N N . PHE A 1 460 ? -8.379 9.073 43.722 1.00 80.69 460 PHE A N 1
ATOM 3614 C CA . PHE A 1 460 ? -7.312 9.911 44.286 1.00 80.69 460 PHE A CA 1
ATOM 3615 C C . PHE A 1 460 ? -7.616 10.394 45.721 1.00 80.69 460 PHE A C 1
ATOM 3617 O O . PHE A 1 460 ? -7.732 11.597 45.970 1.00 80.69 460 PHE A O 1
ATOM 3624 N N . PRO A 1 461 ? -7.721 9.488 46.711 1.00 60.19 461 PRO A N 1
ATOM 3625 C CA . PRO A 1 461 ? -7.938 9.882 48.099 1.00 60.19 461 PRO A CA 1
ATOM 3626 C C . PRO A 1 461 ? -6.682 10.573 48.662 1.00 60.19 461 PRO A C 1
ATOM 3628 O O . PRO A 1 461 ? -5.710 9.910 49.016 1.00 60.19 461 PRO A O 1
ATOM 3631 N N . GLY A 1 462 ? -6.690 11.911 48.730 1.00 59.38 462 GLY A N 1
ATOM 3632 C CA . GLY A 1 462 ? -5.629 12.700 49.375 1.00 59.38 462 GLY A CA 1
ATOM 3633 C C . GLY A 1 462 ? -5.161 13.967 48.649 1.00 59.38 462 GLY A C 1
ATOM 3634 O O . GLY A 1 462 ? -4.351 14.692 49.226 1.00 59.38 462 GLY A O 1
ATOM 3635 N N . SER A 1 463 ? -5.642 14.280 47.436 1.00 58.41 463 SER A N 1
ATOM 3636 C CA . SER A 1 463 ? -5.343 15.583 46.818 1.00 58.41 463 SER A CA 1
ATOM 3637 C C . SER A 1 463 ? -6.162 16.682 47.506 1.00 58.41 463 SER A C 1
ATOM 3639 O O . SER A 1 463 ? -7.387 16.629 47.574 1.00 58.41 463 SER A O 1
ATOM 3641 N N . SER A 1 464 ? -5.490 17.685 48.072 1.00 44.94 464 SER A N 1
ATOM 3642 C CA . SER A 1 464 ? -6.128 18.788 48.809 1.00 44.94 464 SER A CA 1
ATOM 3643 C C . SER A 1 464 ? -6.911 19.762 47.913 1.00 44.94 464 SER A C 1
ATOM 3645 O O . SER A 1 464 ? -7.661 20.593 48.422 1.00 44.94 464 SER A O 1
ATOM 3647 N N . SER A 1 465 ? -6.791 19.626 46.590 1.00 56.69 465 SER A N 1
ATOM 3648 C CA . SER A 1 465 ? -7.670 20.215 45.579 1.00 56.69 465 SER A CA 1
ATOM 3649 C C . SER A 1 465 ? -8.287 19.084 44.754 1.00 56.69 465 SER A C 1
ATOM 3651 O O . SER A 1 465 ? -7.559 18.305 44.132 1.00 56.69 465 SER A O 1
ATOM 3653 N N . GLY A 1 466 ? -9.615 18.952 44.771 1.00 71.88 466 GLY A N 1
ATOM 3654 C CA . GLY A 1 466 ? -10.312 18.071 43.832 1.00 71.88 466 GLY A CA 1
ATOM 3655 C C . GLY A 1 466 ? -10.128 18.572 42.398 1.00 71.88 466 GLY A C 1
ATOM 3656 O O . GLY A 1 466 ? -9.962 19.776 42.195 1.00 71.88 466 GLY A O 1
ATOM 3657 N N . TYR A 1 467 ? -10.150 17.660 41.426 1.00 83.25 467 TYR A N 1
ATOM 3658 C CA . TYR A 1 467 ? -10.117 18.035 40.015 1.00 83.25 467 TYR A CA 1
ATOM 3659 C C . TYR A 1 467 ? -11.303 18.937 39.659 1.00 83.25 467 TYR A C 1
ATOM 3661 O O . TYR A 1 467 ? -12.414 18.748 40.167 1.00 83.25 467 TYR A O 1
ATOM 3669 N N . SER A 1 468 ? -11.100 19.872 38.734 1.00 91.25 468 SER A N 1
ATOM 3670 C CA . SER A 1 468 ? -12.196 20.568 38.080 1.00 91.25 468 SER A CA 1
ATOM 3671 C C . SER A 1 468 ? -13.114 19.565 37.382 1.00 91.25 468 SER A C 1
ATOM 3673 O O . SER A 1 468 ? -12.752 18.423 37.068 1.00 91.25 468 SER A O 1
ATOM 3675 N N . GLU A 1 469 ? -14.344 19.998 37.131 1.00 91.25 469 GLU A N 1
ATOM 3676 C CA . GLU A 1 469 ? -15.314 19.189 36.403 1.00 91.25 469 GLU A CA 1
ATOM 3677 C C . GLU A 1 469 ? -14.790 18.802 35.008 1.00 91.25 469 GLU A C 1
ATOM 3679 O O . GLU A 1 469 ? -14.917 17.648 34.598 1.00 91.25 469 GLU A O 1
ATOM 3684 N N . ASP A 1 470 ? -14.132 19.738 34.319 1.00 93.56 470 ASP A N 1
ATOM 3685 C CA . ASP A 1 470 ? -13.558 19.526 32.990 1.00 93.56 470 ASP A CA 1
ATOM 3686 C C . ASP A 1 470 ? -12.388 18.530 33.029 1.00 93.56 470 ASP A C 1
ATOM 3688 O O . ASP A 1 470 ? -12.363 17.597 32.223 1.00 93.56 470 ASP A O 1
ATOM 3692 N N . ALA A 1 471 ? -11.468 18.657 33.995 1.00 94.00 471 ALA A N 1
ATOM 3693 C CA . ALA A 1 471 ? -10.359 17.718 34.173 1.00 94.00 471 ALA A CA 1
ATOM 3694 C C . ALA A 1 471 ? -10.852 16.307 34.535 1.00 94.00 471 ALA A C 1
ATOM 3696 O O . ALA A 1 471 ? -10.371 15.322 33.977 1.00 94.00 471 ALA A O 1
ATOM 3697 N N . SER A 1 472 ? -11.870 16.199 35.395 1.00 93.69 472 SER A N 1
ATOM 3698 C CA . SER A 1 472 ? -12.474 14.914 35.772 1.00 93.69 472 SER A CA 1
ATOM 3699 C C . SER A 1 472 ? -13.120 14.209 34.577 1.00 93.69 472 SER A C 1
ATOM 3701 O O . SER A 1 472 ? -12.895 13.020 34.347 1.00 93.69 472 SER A O 1
ATOM 3703 N N . ILE A 1 473 ? -13.914 14.941 33.789 1.00 94.25 473 ILE A N 1
ATOM 3704 C CA . ILE A 1 473 ? -14.579 14.399 32.597 1.00 94.25 473 ILE A CA 1
ATOM 3705 C C . ILE A 1 473 ? -13.547 14.007 31.538 1.00 94.25 473 ILE A C 1
ATOM 3707 O O . ILE A 1 473 ? -13.666 12.933 30.944 1.00 94.25 473 ILE A O 1
ATOM 3711 N N . LEU A 1 474 ? -12.530 14.848 31.319 1.00 96.06 474 LEU A N 1
ATOM 3712 C CA . LEU A 1 474 ? -11.442 14.549 30.394 1.00 96.06 474 LEU A CA 1
ATOM 3713 C C . LEU A 1 474 ? -10.700 13.283 30.822 1.00 96.06 474 LEU A C 1
ATOM 3715 O O . LEU A 1 474 ? -10.481 12.408 29.993 1.00 96.06 474 LEU A O 1
ATOM 3719 N N . LEU A 1 475 ? -10.368 13.135 32.104 1.00 94.81 475 LEU A N 1
ATOM 3720 C CA . LEU A 1 475 ? -9.631 11.976 32.601 1.00 94.81 475 LEU A CA 1
ATOM 3721 C C . LEU A 1 475 ? -10.432 10.671 32.468 1.00 94.81 475 LEU A C 1
ATOM 3723 O O . LEU A 1 475 ? -9.886 9.655 32.030 1.00 94.81 475 LEU A O 1
ATOM 3727 N N . ALA A 1 476 ? -11.737 10.699 32.760 1.00 94.62 476 ALA A N 1
ATOM 3728 C CA . ALA A 1 476 ? -12.627 9.559 32.526 1.00 94.62 476 ALA A CA 1
ATOM 3729 C C . ALA A 1 476 ? -12.712 9.189 31.033 1.00 94.62 476 ALA A C 1
ATOM 3731 O O . ALA A 1 476 ? -12.660 8.011 30.679 1.00 94.62 476 ALA A O 1
ATOM 3732 N N . PHE A 1 477 ? -12.773 10.190 30.149 1.00 95.94 477 PHE A N 1
ATOM 3733 C CA . PHE A 1 477 ? -12.767 9.989 28.701 1.00 95.94 477 PHE A CA 1
ATOM 3734 C C . PHE A 1 477 ? -11.428 9.431 28.185 1.00 95.94 477 PHE A C 1
ATOM 3736 O O . PHE A 1 477 ? -11.415 8.489 27.397 1.00 95.94 477 PHE A O 1
ATOM 3743 N N . LEU A 1 478 ? -10.291 9.967 28.636 1.00 96.06 478 LEU A N 1
ATOM 3744 C CA . LEU A 1 478 ? -8.963 9.486 28.237 1.00 96.06 478 LEU A CA 1
ATOM 3745 C C . LEU A 1 478 ? -8.730 8.035 28.683 1.00 96.06 478 LEU A C 1
ATOM 3747 O O . LEU A 1 478 ? -8.099 7.270 27.957 1.00 96.06 478 LEU A O 1
ATOM 3751 N N . SER A 1 479 ? -9.299 7.635 29.824 1.00 94.62 479 SER A N 1
ATOM 3752 C CA . SER A 1 479 ? -9.171 6.277 30.372 1.00 94.62 479 SER A CA 1
ATOM 3753 C C . SER A 1 479 ? -9.791 5.190 29.485 1.00 94.62 479 SER A C 1
ATOM 3755 O O . SER A 1 479 ? -9.430 4.025 29.615 1.00 94.62 479 SER A O 1
ATOM 3757 N N . VAL A 1 480 ? -10.703 5.537 28.565 1.00 93.19 480 VAL A N 1
ATOM 3758 C CA . VAL A 1 480 ? -11.293 4.585 27.601 1.00 93.19 480 VAL A CA 1
ATOM 3759 C C . VAL A 1 480 ? -10.638 4.622 26.213 1.00 93.19 480 VAL A C 1
ATOM 3761 O O . VAL A 1 480 ? -11.103 3.938 25.299 1.00 93.19 480 VAL A O 1
ATOM 3764 N N . LEU A 1 481 ? -9.574 5.409 26.030 1.00 94.81 481 LEU A N 1
ATOM 3765 C CA . LEU A 1 481 ? -8.718 5.359 24.843 1.00 94.81 481 LEU A CA 1
ATOM 3766 C C . LEU A 1 481 ? -7.600 4.318 25.025 1.00 94.81 481 LEU A C 1
ATOM 3768 O O . LEU A 1 481 ? -7.446 3.725 26.088 1.00 94.81 481 LEU A O 1
ATOM 3772 N N . ALA A 1 482 ? -6.808 4.083 23.975 1.00 93.69 482 ALA A N 1
ATOM 3773 C CA . ALA A 1 482 ? -5.597 3.265 24.074 1.00 93.69 482 ALA A CA 1
ATOM 3774 C C . ALA A 1 482 ? -4.570 3.919 25.024 1.00 93.69 482 ALA A C 1
ATOM 3776 O O . ALA A 1 482 ? -3.821 4.798 24.608 1.00 93.69 482 ALA A O 1
ATOM 3777 N N . VAL A 1 483 ? -4.562 3.500 26.292 1.00 89.44 483 VAL A N 1
ATOM 3778 C CA . VAL A 1 483 ? -3.777 4.111 27.384 1.00 89.44 483 VAL A CA 1
ATOM 3779 C C . VAL A 1 483 ? -2.264 4.021 27.156 1.00 89.44 483 VAL A C 1
ATOM 3781 O O . VAL A 1 483 ? -1.531 4.936 27.512 1.00 89.44 483 VAL A O 1
ATOM 3784 N N . SER A 1 484 ? -1.796 2.956 26.501 1.00 88.56 484 SER A N 1
ATOM 3785 C CA . SER A 1 484 ? -0.381 2.754 26.162 1.00 88.56 484 SER A CA 1
ATOM 3786 C C . SER A 1 484 ? 0.115 3.616 24.991 1.00 88.56 484 SER A C 1
ATOM 3788 O O . SER A 1 484 ? 1.271 3.495 24.591 1.00 88.56 484 SER A O 1
ATOM 3790 N N . GLU A 1 485 ? -0.754 4.432 24.391 1.00 93.62 485 GLU A N 1
ATOM 3791 C CA . GLU A 1 485 ? -0.474 5.208 23.184 1.00 93.62 485 GLU A CA 1
ATOM 3792 C C . GLU A 1 485 ? -0.539 6.712 23.468 1.00 93.62 485 GLU A C 1
ATOM 3794 O O . GLU A 1 485 ? -1.328 7.187 24.287 1.00 93.62 485 GLU A O 1
ATOM 3799 N N . LYS A 1 486 ? 0.278 7.481 22.743 1.00 93.88 486 LYS A N 1
ATOM 3800 C CA . LYS A 1 486 ? 0.296 8.946 22.829 1.00 93.88 486 LYS A CA 1
ATOM 3801 C C . LYS A 1 486 ? -1.011 9.536 22.307 1.00 93.88 486 LYS A C 1
ATOM 3803 O O . LYS A 1 486 ? -1.335 9.338 21.139 1.00 93.88 486 LYS A O 1
ATOM 3808 N N . VAL A 1 487 ? -1.670 10.367 23.112 1.00 94.25 487 VAL A N 1
ATOM 3809 C CA . VAL A 1 487 ? -2.886 11.100 22.742 1.00 94.25 487 VAL A CA 1
ATOM 3810 C C . VAL A 1 487 ? -2.518 12.488 22.202 1.00 94.25 487 VAL A C 1
ATOM 3812 O O . VAL A 1 487 ? -2.086 13.354 22.968 1.00 94.25 487 VAL A O 1
ATOM 3815 N N . PRO A 1 488 ? -2.671 12.755 20.895 1.00 92.00 488 PRO A N 1
ATOM 3816 C CA . PRO A 1 488 ? -2.481 14.095 20.349 1.00 92.00 488 PRO A CA 1
ATOM 3817 C C . PRO A 1 488 ? -3.712 14.973 20.613 1.00 92.00 488 PRO A C 1
ATOM 3819 O O . PRO A 1 488 ? -4.846 14.532 20.426 1.00 92.00 488 PRO A O 1
ATOM 3822 N N . LEU A 1 489 ? -3.500 16.247 20.954 1.00 90.81 489 LEU A N 1
ATOM 3823 C CA . LEU A 1 489 ? -4.590 17.214 21.164 1.00 90.81 489 LEU A CA 1
ATOM 3824 C C . LEU A 1 489 ? -5.506 17.339 19.928 1.00 90.81 489 LEU A C 1
ATOM 3826 O O . LEU A 1 489 ? -6.727 17.428 20.056 1.00 90.81 489 LEU A O 1
ATOM 3830 N N . ASP A 1 490 ? -4.905 17.261 18.734 1.00 90.31 490 ASP A N 1
ATOM 3831 C CA . ASP A 1 490 ? -5.578 17.310 17.427 1.00 90.31 490 ASP A CA 1
ATOM 3832 C C . ASP A 1 490 ? -6.603 16.175 17.233 1.00 90.31 490 ASP A C 1
ATOM 3834 O O . ASP A 1 490 ? -7.599 16.362 16.542 1.00 90.31 490 ASP A O 1
ATOM 3838 N N . LEU A 1 491 ? -6.415 15.006 17.867 1.00 94.19 491 LEU A N 1
ATOM 3839 C CA . LEU A 1 491 ? -7.404 13.916 17.823 1.00 94.19 491 LEU A CA 1
ATOM 3840 C C . LEU A 1 491 ? -8.722 14.354 18.467 1.00 94.19 491 LEU A C 1
ATOM 3842 O O . LEU A 1 491 ? -9.800 14.114 17.926 1.00 94.19 491 LEU A O 1
ATOM 3846 N N . LEU A 1 492 ? -8.623 14.987 19.634 1.00 94.75 492 LEU A N 1
ATOM 3847 C CA . LEU A 1 492 ? -9.771 15.353 20.453 1.00 94.75 492 LEU A CA 1
ATOM 3848 C C . LEU A 1 492 ? -10.518 16.543 19.858 1.00 94.75 492 LEU A C 1
ATOM 3850 O O . LEU A 1 492 ? -11.737 16.486 19.686 1.00 94.75 492 LEU A O 1
ATOM 3854 N N . SER A 1 493 ? -9.780 17.594 19.495 1.00 92.62 493 SER A N 1
ATOM 3855 C CA . SER A 1 493 ? -10.366 18.805 18.926 1.00 92.62 493 SER A CA 1
ATOM 3856 C C . SER A 1 493 ? -11.010 18.536 17.567 1.00 92.62 493 SER A C 1
ATOM 3858 O O . SER A 1 493 ? -12.140 18.966 17.341 1.00 92.62 493 SER A O 1
ATOM 3860 N N . ARG A 1 494 ? -10.369 17.753 16.684 1.00 92.12 494 ARG A N 1
ATOM 3861 C CA . ARG A 1 494 ? -10.957 17.394 15.382 1.00 92.12 494 ARG A CA 1
ATOM 3862 C C . ARG A 1 494 ? -12.134 16.437 15.507 1.00 92.12 494 ARG A C 1
ATOM 3864 O O . ARG A 1 494 ? -13.101 16.584 14.769 1.00 92.12 494 ARG A O 1
ATOM 3871 N N . GLY A 1 495 ? -12.092 15.486 16.439 1.00 93.69 495 GLY A N 1
ATOM 3872 C CA . GLY A 1 495 ? -13.220 14.583 16.680 1.00 93.69 495 GLY A CA 1
ATOM 3873 C C . GLY A 1 495 ? -14.486 15.304 17.157 1.00 93.69 495 GLY A C 1
ATOM 3874 O O . GLY A 1 495 ? -15.600 14.880 16.836 1.00 93.69 495 GLY A O 1
ATOM 3875 N N . ALA A 1 496 ? -14.309 16.414 17.880 1.00 94.88 496 ALA A N 1
ATOM 3876 C CA . ALA A 1 496 ? -15.388 17.270 18.360 1.00 94.88 496 ALA A CA 1
ATOM 3877 C C . ALA A 1 496 ? -15.777 18.400 17.393 1.00 94.88 496 ALA A C 1
ATOM 3879 O O . ALA A 1 496 ? -16.840 18.989 17.563 1.00 94.88 496 ALA A O 1
ATOM 3880 N N . ALA A 1 497 ? -14.961 18.706 16.384 1.00 92.19 497 ALA A N 1
ATOM 3881 C CA . ALA A 1 497 ? -15.262 19.750 15.415 1.00 92.19 497 ALA A CA 1
ATOM 3882 C C . ALA A 1 497 ? -16.403 19.349 14.450 1.00 92.19 497 ALA A C 1
ATOM 3884 O O . ALA A 1 497 ? -16.681 18.153 14.238 1.00 92.19 497 ALA A O 1
ATOM 3885 N N . PRO A 1 498 ? -17.060 20.343 13.820 1.00 91.31 498 PRO A N 1
ATOM 3886 C CA . PRO A 1 498 ? -17.845 20.113 12.617 1.00 91.31 498 PRO A CA 1
ATOM 3887 C C . PRO A 1 498 ? -17.009 19.394 11.556 1.00 91.31 498 PRO A C 1
ATOM 3889 O O . PRO A 1 498 ? -15.826 19.681 11.369 1.00 91.31 498 PRO A O 1
ATOM 3892 N N . ARG A 1 499 ? -17.623 18.419 10.886 1.00 89.81 499 ARG A N 1
ATOM 3893 C CA . ARG A 1 499 ? -16.936 17.532 9.947 1.00 89.81 499 ARG A CA 1
ATOM 3894 C C . ARG A 1 499 ? -17.538 17.633 8.561 1.00 89.81 499 ARG A C 1
ATOM 3896 O O . ARG A 1 499 ? -18.761 17.567 8.426 1.00 89.81 499 ARG A O 1
ATOM 3903 N N . ARG A 1 500 ? -16.685 17.697 7.539 1.00 91.50 500 ARG A N 1
ATOM 3904 C CA . ARG A 1 500 ? -17.105 17.743 6.133 1.00 91.50 500 ARG A CA 1
ATOM 3905 C C . ARG A 1 500 ? -17.295 16.326 5.593 1.00 91.50 500 ARG A C 1
ATOM 3907 O O . ARG A 1 500 ? -16.443 15.461 5.786 1.00 91.50 500 ARG A O 1
ATOM 3914 N N . ARG A 1 501 ? -18.398 16.079 4.885 1.00 89.62 501 ARG A N 1
ATOM 3915 C CA . ARG A 1 501 ? -18.729 14.780 4.276 1.00 89.62 501 ARG A CA 1
ATOM 3916 C C . ARG A 1 501 ? -19.467 14.936 2.947 1.00 89.62 501 ARG A C 1
ATOM 3918 O O . ARG A 1 501 ? -19.976 16.003 2.628 1.00 89.62 501 ARG A O 1
ATOM 3925 N N . TRP A 1 502 ? -19.566 13.844 2.196 1.00 90.88 502 TRP A N 1
ATOM 3926 C CA . TRP A 1 502 ? -20.339 13.778 0.952 1.00 90.88 502 TRP A CA 1
ATOM 3927 C C . TRP A 1 502 ? -21.817 13.499 1.229 1.00 90.88 502 TRP A C 1
ATOM 3929 O O . TRP A 1 502 ? -22.145 12.494 1.867 1.00 90.88 502 TRP A O 1
ATOM 3939 N N . ASN A 1 503 ? -22.709 14.338 0.706 1.00 88.69 503 ASN A N 1
ATOM 3940 C CA . ASN A 1 503 ? -24.149 14.086 0.743 1.00 88.69 503 ASN A CA 1
ATOM 3941 C C . ASN A 1 503 ? -24.629 13.250 -0.465 1.00 88.69 503 ASN A C 1
ATOM 3943 O O . ASN A 1 503 ? -23.862 12.915 -1.369 1.00 88.69 503 ASN A O 1
ATOM 3947 N N . MET A 1 504 ? -25.926 12.920 -0.496 1.00 84.50 504 MET A N 1
ATOM 3948 C CA . MET A 1 504 ? -26.562 12.157 -1.590 1.00 84.50 504 MET A CA 1
ATOM 3949 C C . MET A 1 504 ? -26.623 12.907 -2.933 1.00 84.50 504 MET A C 1
ATOM 3951 O O . MET A 1 504 ? -27.143 12.385 -3.902 1.00 84.50 504 MET A O 1
ATOM 3955 N N . ARG A 1 505 ? -26.168 14.158 -3.017 1.00 88.69 505 ARG A N 1
ATOM 3956 C CA . ARG A 1 505 ? -26.044 14.891 -4.288 1.00 88.69 505 ARG A CA 1
ATOM 3957 C C . ARG A 1 505 ? -24.603 14.943 -4.785 1.00 88.69 505 ARG A C 1
ATOM 3959 O O . ARG A 1 505 ? -24.357 15.510 -5.844 1.00 88.69 505 ARG A O 1
ATOM 3966 N N . GLY A 1 506 ? -23.666 14.338 -4.049 1.00 89.38 506 GLY A N 1
ATOM 3967 C CA . GLY A 1 506 ? -22.236 14.461 -4.319 1.00 89.38 506 GLY A CA 1
ATOM 3968 C C . GLY A 1 506 ? -21.658 15.818 -3.909 1.00 89.38 506 GLY A C 1
ATOM 3969 O O . GLY A 1 506 ? -20.519 16.112 -4.262 1.00 89.38 506 GLY A O 1
ATOM 3970 N N . ASP A 1 507 ? -22.411 16.631 -3.165 1.00 92.19 507 ASP A N 1
ATOM 3971 C CA . ASP A 1 507 ? -21.951 17.918 -2.648 1.00 92.19 507 ASP A CA 1
ATOM 3972 C C . ASP A 1 507 ? -21.425 17.771 -1.215 1.00 92.19 507 ASP A C 1
ATOM 3974 O O . ASP A 1 507 ? -21.586 16.731 -0.561 1.00 92.19 507 ASP A O 1
ATOM 3978 N N . ILE A 1 508 ? -20.786 18.831 -0.730 1.00 93.69 508 ILE A N 1
ATOM 3979 C CA . ILE A 1 508 ? -20.193 18.884 0.604 1.00 93.69 508 ILE A CA 1
ATOM 3980 C C . ILE A 1 508 ? -21.271 19.270 1.622 1.00 93.69 508 ILE A C 1
ATOM 3982 O O . ILE A 1 508 ? -21.976 20.261 1.455 1.00 93.69 508 ILE A O 1
ATOM 3986 N N . ASP A 1 509 ? -21.386 18.469 2.674 1.00 90.94 509 ASP A N 1
ATOM 3987 C CA . ASP A 1 509 ? -22.226 18.695 3.849 1.00 90.94 509 ASP A CA 1
ATOM 3988 C C . ASP A 1 509 ? -21.333 18.799 5.089 1.00 90.94 509 ASP A C 1
ATOM 3990 O O . ASP A 1 509 ? -20.292 18.141 5.160 1.00 90.94 509 ASP A O 1
ATOM 3994 N N . GLU A 1 510 ? -21.724 19.617 6.060 1.00 91.69 510 GLU A N 1
ATOM 3995 C CA . GLU A 1 510 ? -20.970 19.834 7.294 1.00 91.69 510 GLU A CA 1
ATOM 3996 C C . GLU A 1 510 ? -21.831 19.449 8.495 1.00 91.69 510 GLU A C 1
ATOM 3998 O O . GLU A 1 510 ? -22.931 19.965 8.688 1.00 91.69 510 GLU A O 1
ATOM 4003 N N . VAL A 1 511 ? -21.340 18.504 9.297 1.00 89.38 511 VAL A N 1
ATOM 4004 C CA . VAL A 1 511 ? -22.105 17.921 10.402 1.00 89.38 511 VAL A CA 1
ATOM 4005 C C . VAL A 1 511 ? -21.394 18.117 11.718 1.00 89.38 511 VAL A C 1
ATOM 4007 O O . VAL A 1 511 ? -20.275 17.638 11.911 1.00 89.38 511 VAL A O 1
ATOM 4010 N N . ASP A 1 512 ? -22.097 18.759 12.641 1.00 91.50 512 ASP A N 1
ATOM 4011 C CA . ASP A 1 512 ? -21.675 18.969 14.020 1.00 91.50 512 ASP A CA 1
ATOM 4012 C C . ASP A 1 512 ? -21.534 17.642 14.791 1.00 91.50 512 ASP A C 1
ATOM 4014 O O . ASP A 1 512 ? -22.276 16.680 14.557 1.00 91.50 512 ASP A O 1
ATOM 4018 N N . ALA A 1 513 ? -20.578 17.564 15.718 1.00 91.94 513 ALA A N 1
ATOM 4019 C CA . ALA A 1 513 ? -20.349 16.351 16.499 1.00 91.94 513 ALA A CA 1
ATOM 4020 C C . ALA A 1 513 ? -21.532 16.006 17.423 1.00 91.94 513 ALA A C 1
ATOM 4022 O O . ALA A 1 513 ? -21.805 14.825 17.645 1.00 91.94 513 ALA A O 1
ATOM 4023 N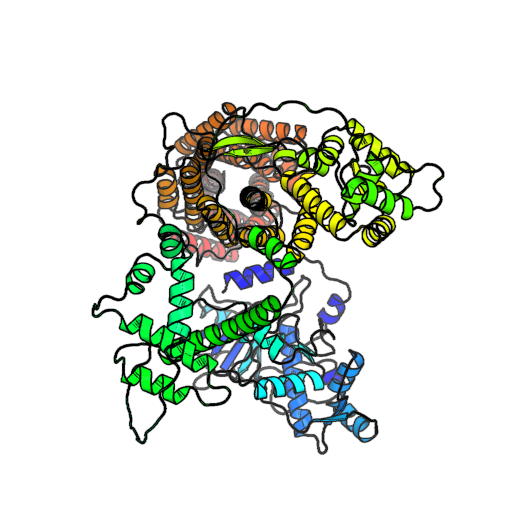 N . VAL A 1 514 ? -22.292 17.001 17.891 1.00 92.69 514 VAL A N 1
ATOM 4024 C CA . VAL A 1 514 ? -23.514 16.794 18.683 1.00 92.69 514 VAL A CA 1
ATOM 4025 C C . VAL A 1 514 ? -24.586 16.087 17.854 1.00 92.69 514 VAL A C 1
ATOM 4027 O O . VAL A 1 514 ? -25.230 15.156 18.339 1.00 92.69 514 VAL A O 1
ATOM 4030 N N . ALA A 1 515 ? -24.730 16.442 16.572 1.00 87.75 515 ALA A N 1
ATOM 4031 C CA . ALA A 1 515 ? -25.634 15.742 15.655 1.00 87.75 515 ALA A CA 1
ATOM 4032 C C . ALA A 1 515 ? -25.202 14.284 15.403 1.00 87.75 515 ALA A C 1
ATOM 4034 O O . ALA A 1 515 ? -26.029 13.446 15.041 1.00 87.75 515 ALA A O 1
ATOM 4035 N N . ALA A 1 516 ? -23.923 13.969 15.638 1.00 84.88 516 ALA A N 1
ATOM 4036 C CA . ALA A 1 516 ? -23.382 12.616 15.596 1.00 84.88 516 ALA A CA 1
ATOM 4037 C C . ALA A 1 516 ? -23.493 11.850 16.932 1.00 84.88 516 ALA A C 1
ATOM 4039 O O . ALA A 1 516 ? -22.996 10.731 17.035 1.00 84.88 516 ALA A O 1
ATOM 4040 N N . GLY A 1 517 ? -24.148 12.426 17.947 1.00 88.31 517 GLY A N 1
ATOM 4041 C CA . GLY A 1 517 ? -24.352 11.800 19.255 1.00 88.31 517 GLY A CA 1
ATOM 4042 C C . GLY A 1 517 ? -23.253 12.082 20.285 1.00 88.31 517 GLY A C 1
ATOM 4043 O O . GLY A 1 517 ? -23.233 11.424 21.329 1.00 88.31 517 GLY A O 1
ATOM 4044 N N . LEU A 1 518 ? -22.349 13.037 20.022 1.00 92.75 518 LEU A N 1
ATOM 4045 C CA . LEU A 1 518 ? -21.412 13.524 21.036 1.00 92.75 518 LEU A CA 1
ATOM 4046 C C . LEU A 1 518 ? -22.178 14.323 22.101 1.00 92.75 518 LEU A C 1
ATOM 4048 O O . LEU A 1 518 ? -22.953 15.225 21.778 1.00 92.75 518 LEU A O 1
ATOM 4052 N N . ALA A 1 519 ? -21.960 14.008 23.375 1.00 94.12 519 ALA A N 1
ATOM 4053 C CA . ALA A 1 519 ? -22.609 14.692 24.483 1.00 94.12 519 ALA A CA 1
ATOM 4054 C C . ALA A 1 519 ? -22.247 16.191 24.470 1.00 94.12 519 ALA A C 1
ATOM 4056 O O . ALA A 1 519 ? -21.065 16.513 24.315 1.00 94.12 519 ALA A O 1
ATOM 4057 N N . PRO A 1 520 ? -23.210 17.116 24.655 1.00 93.81 520 PRO A N 1
ATOM 4058 C CA . PRO A 1 520 ? -22.956 18.558 24.592 1.00 93.81 520 PRO A CA 1
ATOM 4059 C C . PRO A 1 520 ? -21.843 19.043 25.530 1.00 93.81 520 PRO A C 1
ATOM 4061 O O . PRO A 1 520 ? -21.094 19.955 25.180 1.00 93.81 520 PRO A O 1
ATOM 4064 N N . GLU A 1 521 ? -21.703 18.425 26.704 1.00 92.75 521 GLU A N 1
ATOM 4065 C CA . GLU A 1 521 ? -20.656 18.734 27.678 1.00 92.75 521 GLU A CA 1
ATOM 4066 C C . GLU A 1 521 ? -19.268 18.345 27.158 1.00 92.75 521 GLU A C 1
ATOM 4068 O O . GLU A 1 521 ? -18.347 19.162 27.210 1.00 92.75 521 GLU A O 1
ATOM 4073 N N . LEU A 1 522 ? -19.133 17.134 26.597 1.00 94.38 522 LEU A N 1
ATOM 4074 C CA . LEU A 1 522 ? -17.895 16.675 25.959 1.00 94.38 522 LEU A CA 1
ATOM 4075 C C . LEU A 1 522 ? -17.586 17.511 24.718 1.00 94.38 522 LEU A C 1
ATOM 4077 O O . LEU A 1 522 ? -16.461 17.969 24.560 1.00 94.38 522 LEU A O 1
ATOM 4081 N N . HIS A 1 523 ? -18.582 17.788 23.876 1.00 95.19 523 HIS A N 1
ATOM 4082 C CA . HIS A 1 523 ? -18.428 18.679 22.731 1.00 95.19 523 HIS A CA 1
ATOM 4083 C C . HIS A 1 523 ? -17.888 20.047 23.164 1.00 95.19 523 HIS A C 1
ATOM 4085 O O . HIS A 1 523 ? -16.884 20.512 22.631 1.00 95.19 523 HIS A O 1
ATOM 4091 N N . GLY A 1 524 ? -18.500 20.683 24.166 1.00 93.12 524 GLY A N 1
ATOM 4092 C CA . GLY A 1 524 ? -18.077 21.994 24.656 1.00 93.12 524 GLY A CA 1
ATOM 4093 C C . GLY A 1 524 ? -16.692 22.009 25.313 1.00 93.12 524 GLY A C 1
ATOM 4094 O O . GLY A 1 524 ? -16.059 23.068 25.337 1.00 93.12 524 GLY A O 1
ATOM 4095 N N . LEU A 1 525 ? -16.242 20.882 25.872 1.00 95.00 525 LEU A N 1
ATOM 4096 C CA . LEU A 1 525 ? -14.900 20.710 26.435 1.00 95.00 525 LEU A CA 1
ATOM 4097 C C . LEU A 1 525 ? -13.857 20.505 25.329 1.00 95.00 525 LEU A C 1
ATOM 4099 O O . LEU A 1 525 ? -12.877 21.238 25.268 1.00 95.00 525 LEU A O 1
ATOM 4103 N N . LEU A 1 526 ? -14.095 19.550 24.428 1.00 95.62 526 LEU A N 1
ATOM 4104 C CA . LEU A 1 526 ? -13.135 19.130 23.406 1.00 95.62 526 LEU A CA 1
ATOM 4105 C C . LEU A 1 526 ? -13.020 20.127 22.236 1.00 95.62 526 LEU A C 1
ATOM 4107 O O . LEU A 1 526 ? -11.950 20.252 21.649 1.00 95.62 526 LEU A O 1
ATOM 4111 N N . SER A 1 527 ? -14.087 20.860 21.897 1.00 91.94 527 SER A N 1
ATOM 4112 C CA . SER A 1 527 ? -14.074 21.838 20.789 1.00 91.94 527 SER A CA 1
ATOM 4113 C C . SER A 1 527 ? -13.369 23.157 21.132 1.00 91.94 527 SER A C 1
ATOM 4115 O O . SER A 1 527 ? -12.908 23.868 20.238 1.00 91.94 527 SER A O 1
ATOM 4117 N N . ARG A 1 528 ? -13.278 23.523 22.419 1.00 91.94 528 ARG A N 1
ATOM 4118 C CA . ARG A 1 528 ? -12.710 24.805 22.863 1.00 91.94 528 ARG A CA 1
ATOM 4119 C C . ARG A 1 528 ? -11.257 24.621 23.282 1.00 91.94 528 ARG A C 1
ATOM 4121 O O . ARG A 1 528 ? -10.991 24.174 24.392 1.00 91.94 528 ARG A O 1
ATOM 4128 N N . SER A 1 529 ? -10.329 25.041 22.418 1.00 88.56 529 SER A N 1
ATOM 4129 C CA . SER A 1 529 ? -8.885 24.857 22.630 1.00 88.56 529 SER A CA 1
ATOM 4130 C C . SER A 1 529 ? -8.387 25.341 23.995 1.00 88.56 529 SER A C 1
ATOM 4132 O O . SER A 1 529 ? -7.548 24.668 24.578 1.00 88.56 529 SER A O 1
ATOM 4134 N N . SER A 1 530 ? -8.895 26.466 24.516 1.00 91.31 530 SER A N 1
ATOM 4135 C CA . SER A 1 530 ? -8.501 26.966 25.840 1.00 91.31 530 SER A CA 1
ATOM 4136 C C . SER A 1 530 ? -8.951 26.032 26.962 1.00 91.31 530 SER A C 1
ATOM 4138 O O . SER A 1 530 ? -8.114 25.567 27.718 1.00 91.31 530 SER A O 1
ATOM 4140 N N . ARG A 1 531 ? -10.239 25.658 27.004 1.00 93.94 531 ARG A N 1
ATOM 4141 C CA . ARG A 1 531 ? -10.772 24.725 28.017 1.00 93.94 531 ARG A CA 1
ATOM 4142 C C . ARG A 1 531 ? -10.067 23.376 27.989 1.00 93.94 531 ARG A C 1
ATOM 4144 O O . ARG A 1 531 ? -9.773 22.819 29.039 1.00 93.94 531 ARG A O 1
ATOM 4151 N N . LEU A 1 532 ? -9.806 22.855 26.791 1.00 94.19 532 LEU A N 1
ATOM 4152 C CA . LEU A 1 532 ? -9.109 21.586 26.633 1.00 94.19 532 LEU A CA 1
ATOM 4153 C C . LEU A 1 532 ? -7.661 21.681 27.137 1.00 94.19 532 LEU A C 1
ATOM 4155 O O . LEU A 1 532 ? -7.223 20.801 27.873 1.00 94.19 532 LEU A O 1
ATOM 4159 N N . SER A 1 533 ? -6.935 22.750 26.788 1.00 92.06 533 SER A N 1
ATOM 4160 C CA . SER A 1 533 ? -5.581 22.990 27.303 1.00 92.06 533 SER A CA 1
ATOM 4161 C C . SER A 1 533 ? -5.551 23.188 28.817 1.00 92.06 533 SER A C 1
ATOM 4163 O O . SER A 1 533 ? -4.673 22.622 29.460 1.00 92.06 533 SER A O 1
ATOM 4165 N N . ASP A 1 534 ? -6.500 23.933 29.385 1.00 93.81 534 ASP A N 1
ATOM 4166 C CA . ASP A 1 534 ? -6.590 24.170 30.830 1.00 93.81 534 ASP A CA 1
ATOM 4167 C C . ASP A 1 534 ? -6.823 22.850 31.584 1.00 93.81 534 ASP A C 1
ATOM 4169 O O . ASP A 1 534 ? -6.133 22.561 32.562 1.00 93.81 534 ASP A O 1
ATOM 4173 N N . ALA A 1 535 ? -7.720 21.995 31.076 1.00 94.94 535 ALA A N 1
ATOM 4174 C CA . ALA A 1 535 ? -7.967 20.670 31.639 1.00 94.94 535 ALA A CA 1
ATOM 4175 C C . ALA A 1 535 ? -6.727 19.761 31.555 1.00 94.94 535 ALA A C 1
ATOM 4177 O O . ALA A 1 535 ? -6.388 19.096 32.531 1.00 94.94 535 ALA A O 1
ATOM 4178 N N . PHE A 1 536 ? -6.007 19.748 30.425 1.00 94.69 536 PHE A N 1
ATOM 4179 C CA . PHE A 1 536 ? -4.744 19.005 30.318 1.00 94.69 536 PHE A CA 1
ATOM 4180 C C . PHE A 1 536 ? -3.665 19.538 31.262 1.00 94.69 536 PHE A C 1
ATOM 4182 O O . PHE A 1 536 ? -2.939 18.739 31.848 1.00 94.69 536 PHE A O 1
ATOM 4189 N N . HIS A 1 537 ? -3.563 20.859 31.422 1.00 93.06 537 HIS A N 1
ATOM 4190 C CA . HIS A 1 537 ? -2.600 21.479 32.328 1.00 93.06 537 HIS A CA 1
ATOM 4191 C C . HIS A 1 537 ? -2.862 21.077 33.784 1.00 93.06 537 HIS A C 1
ATOM 4193 O O . HIS A 1 537 ? -1.936 20.732 34.514 1.00 93.06 537 HIS A O 1
ATOM 4199 N N . GLU A 1 538 ? -4.128 21.040 34.195 1.00 94.38 538 GLU A N 1
ATOM 4200 C CA . GLU A 1 538 ? -4.515 20.569 35.523 1.00 94.38 538 GLU A CA 1
ATOM 4201 C C . GLU A 1 538 ? -4.168 19.085 35.738 1.00 94.38 538 GLU A C 1
ATOM 4203 O O . GLU A 1 538 ? -3.584 18.713 36.760 1.00 94.38 538 GLU A O 1
ATOM 4208 N N . LEU A 1 539 ? -4.462 18.233 34.749 1.00 93.31 539 LEU A N 1
ATOM 4209 C CA . LEU A 1 539 ? -4.105 16.814 34.799 1.00 93.31 539 LEU A CA 1
ATOM 4210 C C . LEU A 1 539 ? -2.583 16.600 34.823 1.00 93.31 539 LEU A C 1
ATOM 4212 O O . LEU A 1 539 ? -2.107 15.673 35.478 1.00 93.31 539 LEU A O 1
ATOM 4216 N N . GLU A 1 540 ? -1.810 17.458 34.160 1.00 93.62 540 GLU A N 1
ATOM 4217 C CA . GLU A 1 540 ? -0.346 17.423 34.184 1.00 93.62 540 GLU A CA 1
ATOM 4218 C C . GLU A 1 540 ? 0.201 17.779 35.574 1.00 93.62 540 GLU A C 1
ATOM 4220 O O . GLU A 1 540 ? 1.038 17.052 36.110 1.00 93.62 540 GLU A O 1
ATOM 4225 N N . LEU A 1 541 ? -0.330 18.828 36.217 1.00 90.50 541 LEU A N 1
ATOM 4226 C CA . LEU A 1 541 ? 0.046 19.216 37.587 1.00 90.50 541 LEU A CA 1
ATOM 4227 C C . LEU A 1 541 ? -0.216 18.099 38.609 1.00 90.50 541 LEU A C 1
ATOM 4229 O O . LEU A 1 541 ? 0.515 17.964 39.589 1.00 90.50 541 LEU A O 1
ATOM 4233 N N . SER A 1 542 ? -1.239 17.280 38.364 1.00 86.56 542 SER A N 1
ATOM 4234 C CA . SER A 1 542 ? -1.586 16.123 39.198 1.00 86.56 542 SER A CA 1
ATOM 4235 C C . SER A 1 542 ? -0.807 14.839 38.879 1.00 86.56 542 SER A C 1
ATOM 4237 O O . SER A 1 542 ? -1.006 13.824 39.545 1.00 86.56 542 SER A O 1
ATOM 4239 N N . SER A 1 543 ? 0.067 14.858 37.864 1.00 88.69 543 SER A N 1
ATOM 4240 C CA . SER A 1 543 ? 0.762 13.675 37.325 1.00 88.69 543 SER A CA 1
ATOM 4241 C C . SER A 1 543 ? -0.160 12.573 36.774 1.00 88.69 543 SER A C 1
ATOM 4243 O O . SER A 1 543 ? 0.291 11.451 36.560 1.00 88.69 543 SER A O 1
ATOM 4245 N N . ALA A 1 544 ? -1.440 12.869 36.515 1.00 89.94 544 ALA A N 1
ATOM 4246 C CA . ALA A 1 544 ? -2.355 11.938 35.853 1.00 89.94 544 ALA A CA 1
ATOM 4247 C C . ALA A 1 544 ? -2.024 11.778 34.360 1.00 89.94 544 ALA A C 1
ATOM 4249 O O . ALA A 1 544 ? -2.225 10.707 33.786 1.00 89.94 544 ALA A O 1
ATOM 4250 N N . VAL A 1 545 ? -1.493 12.834 33.738 1.00 93.50 545 VAL A N 1
ATOM 4251 C CA . VAL A 1 545 ? -0.962 12.815 32.369 1.00 93.50 545 VAL A CA 1
ATOM 4252 C C . VAL A 1 545 ? 0.435 13.427 32.330 1.00 93.50 545 VAL A C 1
ATOM 4254 O O . VAL A 1 545 ? 0.799 14.229 33.186 1.00 93.50 545 VAL A O 1
ATOM 4257 N N . SER A 1 546 ? 1.214 13.084 31.308 1.00 93.25 546 SER A N 1
ATOM 4258 C CA . SER A 1 546 ? 2.518 13.697 31.027 1.00 93.25 546 SER A CA 1
ATOM 4259 C C . SER A 1 546 ? 2.547 14.278 29.617 1.00 93.25 546 SER A C 1
ATOM 4261 O O . SER A 1 546 ? 2.134 13.611 28.664 1.00 93.25 546 SER A O 1
ATOM 4263 N N . LYS A 1 547 ? 3.031 15.518 29.474 1.00 93.62 547 LYS A N 1
ATOM 4264 C CA . LYS A 1 547 ? 3.180 16.188 28.179 1.00 93.62 547 LYS A CA 1
ATOM 4265 C C . LYS A 1 547 ? 4.521 15.835 27.529 1.00 93.62 547 LYS A C 1
ATOM 4267 O O . LYS A 1 547 ? 5.579 15.923 28.147 1.00 93.62 547 LYS A O 1
ATOM 4272 N N . ASN A 1 548 ? 4.482 15.457 26.257 1.00 89.75 548 ASN A N 1
ATOM 4273 C CA . ASN A 1 548 ? 5.656 15.192 25.434 1.00 89.75 548 ASN A CA 1
ATOM 4274 C C . ASN A 1 548 ? 6.094 16.450 24.657 1.00 89.75 548 ASN A C 1
ATOM 4276 O O . ASN A 1 548 ? 5.320 17.382 24.445 1.00 89.75 548 ASN A O 1
ATOM 4280 N N . ILE A 1 549 ? 7.331 16.434 24.148 1.00 84.25 549 ILE A N 1
ATOM 4281 C CA . ILE A 1 549 ? 7.920 17.521 23.335 1.00 84.25 549 ILE A CA 1
ATOM 4282 C C . ILE A 1 549 ? 7.132 17.770 22.034 1.00 84.25 549 ILE A C 1
ATOM 4284 O O . ILE A 1 549 ? 7.140 18.873 21.500 1.00 84.25 549 ILE A O 1
ATOM 4288 N N . ASP A 1 550 ? 6.450 16.750 21.515 1.00 81.12 550 ASP A N 1
ATOM 4289 C CA . ASP A 1 550 ? 5.665 16.791 20.278 1.00 81.12 550 ASP A CA 1
ATOM 4290 C C . ASP A 1 550 ? 4.201 17.227 20.493 1.00 81.12 550 ASP A C 1
ATOM 4292 O O . ASP A 1 550 ? 3.360 16.957 19.637 1.00 81.12 550 ASP A O 1
ATOM 4296 N N . GLU A 1 551 ? 3.888 17.888 21.618 1.00 82.38 551 GLU A N 1
ATOM 4297 C CA . GLU A 1 551 ? 2.530 18.344 21.977 1.00 82.38 551 GLU A CA 1
ATOM 4298 C C . GLU A 1 551 ? 1.501 17.191 22.062 1.00 82.38 551 GLU A C 1
ATOM 4300 O O . GLU A 1 551 ? 0.298 17.366 21.851 1.00 82.38 551 GLU A O 1
ATOM 4305 N N . THR A 1 552 ? 1.980 15.984 22.380 1.00 91.38 552 THR A N 1
ATOM 4306 C CA . THR A 1 552 ? 1.148 14.813 22.698 1.00 91.38 552 THR A CA 1
ATOM 4307 C C . THR A 1 552 ? 1.183 14.503 24.191 1.00 91.38 552 THR A C 1
ATOM 4309 O O . THR A 1 552 ? 2.104 14.920 24.892 1.00 91.38 552 THR A O 1
ATOM 4312 N N . TYR A 1 553 ? 0.210 13.739 24.681 1.00 94.00 553 TYR A N 1
ATOM 4313 C CA . TYR A 1 553 ? 0.072 13.404 26.099 1.00 94.00 553 TYR A CA 1
ATOM 4314 C C . TYR A 1 553 ? 0.084 11.889 26.314 1.00 94.00 553 TYR A C 1
ATOM 4316 O O . TYR A 1 553 ? -0.514 11.157 25.527 1.00 94.00 553 TYR A O 1
ATOM 4324 N N . ASN A 1 554 ? 0.731 11.409 27.379 1.00 94.31 554 ASN A N 1
ATOM 4325 C CA . ASN A 1 554 ? 0.567 10.029 27.852 1.00 94.31 554 ASN A CA 1
ATOM 4326 C C . ASN A 1 554 ? -0.285 10.028 29.121 1.00 94.31 554 ASN A C 1
ATOM 4328 O O . ASN A 1 554 ? -0.065 10.862 30.000 1.00 94.31 554 ASN A O 1
ATOM 4332 N N . LEU A 1 555 ? -1.218 9.086 29.219 1.00 94.31 555 LEU A N 1
ATOM 4333 C CA . LEU A 1 555 ? -2.023 8.854 30.415 1.00 94.31 555 LEU A CA 1
ATOM 4334 C C . LEU A 1 555 ? -1.312 7.847 31.328 1.00 94.31 555 LEU A C 1
ATOM 4336 O O . LEU A 1 555 ? -0.771 6.857 30.838 1.00 94.31 555 LEU A O 1
ATOM 4340 N N . ASP A 1 556 ? -1.324 8.075 32.641 1.00 92.56 556 ASP A N 1
ATOM 4341 C CA . ASP A 1 556 ? -0.812 7.084 33.588 1.00 92.56 556 ASP A CA 1
ATOM 4342 C C . ASP A 1 556 ? -1.709 5.831 33.608 1.00 92.56 556 ASP A C 1
ATOM 4344 O O . ASP A 1 556 ? -2.922 5.898 33.832 1.00 92.56 556 ASP A O 1
ATOM 4348 N N . GLU A 1 557 ? -1.107 4.664 33.373 1.00 92.19 557 GLU A N 1
ATOM 4349 C CA . GLU A 1 557 ? -1.836 3.399 33.238 1.00 92.19 557 GLU A CA 1
ATOM 4350 C C . GLU A 1 557 ? -2.499 2.955 34.548 1.00 92.19 557 GLU A C 1
ATOM 4352 O O . GLU A 1 557 ? -3.589 2.371 34.544 1.00 92.19 557 GLU A O 1
ATOM 4357 N N . THR A 1 558 ? -1.884 3.283 35.687 1.00 91.62 558 THR A N 1
ATOM 4358 C CA . THR A 1 558 ? -2.436 2.952 37.004 1.00 91.62 558 THR A CA 1
ATOM 4359 C C . THR A 1 558 ? -3.635 3.833 37.334 1.00 91.62 558 THR A C 1
ATOM 4361 O O . THR A 1 558 ? -4.625 3.341 37.880 1.00 91.62 558 THR A O 1
ATOM 4364 N N . VAL A 1 559 ? -3.583 5.110 36.951 1.00 90.88 559 VAL A N 1
ATOM 4365 C CA . VAL A 1 559 ? -4.701 6.052 37.055 1.00 90.88 559 VAL A CA 1
ATOM 4366 C C . VAL A 1 559 ? -5.868 5.586 36.193 1.00 90.88 559 VAL A C 1
ATOM 4368 O O . VAL A 1 559 ? -6.981 5.454 36.703 1.00 90.88 559 VAL A O 1
ATOM 4371 N N . ALA A 1 560 ? -5.616 5.278 34.919 1.00 92.25 560 ALA A N 1
ATOM 4372 C CA . ALA A 1 560 ? -6.652 4.821 33.997 1.00 92.25 560 ALA A CA 1
ATOM 4373 C C . ALA A 1 560 ? -7.349 3.553 34.513 1.00 92.25 560 ALA A C 1
ATOM 4375 O O . ALA A 1 560 ? -8.577 3.495 34.571 1.00 92.25 560 ALA A O 1
ATOM 4376 N N . SER A 1 561 ? -6.570 2.564 34.967 1.00 92.06 561 SER A N 1
ATOM 4377 C CA . SER A 1 561 ? -7.096 1.296 35.489 1.00 92.06 561 SER A CA 1
ATOM 4378 C C . SER A 1 561 ? -8.001 1.505 36.707 1.00 92.06 561 SER A C 1
ATOM 4380 O O . SER A 1 561 ? -9.113 0.981 36.750 1.00 92.06 561 SER A O 1
ATOM 4382 N N . ARG A 1 562 ? -7.584 2.347 37.664 1.00 93.00 562 ARG A N 1
ATOM 4383 C CA . ARG A 1 562 ? -8.378 2.669 38.865 1.00 93.00 562 ARG A CA 1
ATOM 4384 C C . ARG A 1 562 ? -9.709 3.340 38.546 1.00 93.00 562 ARG A C 1
ATOM 4386 O O . ARG A 1 562 ? -10.685 3.098 39.258 1.00 93.00 562 ARG A O 1
ATOM 4393 N N . ILE A 1 563 ? -9.731 4.192 37.524 1.00 92.12 563 ILE A N 1
ATOM 4394 C CA . ILE A 1 563 ? -10.944 4.877 37.075 1.00 92.12 563 ILE A CA 1
ATOM 4395 C C . ILE A 1 563 ? -11.875 3.875 36.398 1.00 92.12 563 ILE A C 1
ATOM 4397 O O . ILE A 1 563 ? -13.054 3.817 36.739 1.00 92.12 563 ILE A O 1
ATOM 4401 N N . LEU A 1 564 ? -11.353 3.048 35.487 1.00 91.25 564 LEU A N 1
ATOM 4402 C CA . LEU A 1 564 ? -12.139 2.025 34.796 1.00 91.25 564 LEU A CA 1
ATOM 4403 C C . LEU A 1 564 ? -12.784 1.024 35.766 1.00 91.25 564 LEU A C 1
ATOM 4405 O O . LEU A 1 564 ? -13.932 0.647 35.555 1.00 91.25 564 LEU A O 1
ATOM 4409 N N . GLU A 1 565 ? -12.089 0.639 36.840 1.00 92.31 565 GLU A N 1
ATOM 4410 C CA . GLU A 1 565 ? -12.622 -0.239 37.896 1.00 92.31 565 GLU A CA 1
ATOM 4411 C C . GLU A 1 565 ? -13.765 0.394 38.707 1.00 92.31 565 GLU A C 1
ATOM 4413 O O . GLU A 1 565 ? -14.605 -0.325 39.250 1.00 92.31 565 GLU A O 1
ATOM 4418 N N . ARG A 1 566 ? -13.801 1.728 38.810 1.00 92.44 566 ARG A N 1
ATOM 4419 C CA . ARG A 1 566 ? -14.789 2.477 39.609 1.00 92.44 566 ARG A CA 1
ATOM 4420 C C . ARG A 1 566 ? -15.950 3.033 38.790 1.00 92.44 566 ARG A C 1
ATOM 4422 O O . ARG A 1 566 ? -16.972 3.410 39.361 1.00 92.44 566 ARG A O 1
ATOM 4429 N N . LEU A 1 567 ? -15.814 3.118 37.469 1.00 91.25 567 LEU A N 1
ATOM 4430 C CA . LEU A 1 567 ? -16.895 3.573 36.602 1.00 91.25 567 LEU A CA 1
ATOM 4431 C C . LEU A 1 567 ? -18.046 2.562 36.602 1.00 91.25 567 LEU A C 1
ATOM 4433 O O . LEU A 1 567 ? -17.854 1.362 36.410 1.00 91.25 567 LEU A O 1
ATOM 4437 N N . LEU A 1 568 ? -19.272 3.070 36.743 1.00 91.06 568 LEU A N 1
ATOM 4438 C CA . LEU A 1 568 ? -20.470 2.255 36.557 1.00 91.06 568 LEU A CA 1
ATOM 4439 C C . LEU A 1 568 ? -20.491 1.656 35.137 1.00 91.06 568 LEU A C 1
ATOM 4441 O O . LEU A 1 568 ? -20.105 2.349 34.188 1.00 91.06 568 LEU A O 1
ATOM 4445 N N . PRO A 1 569 ? -20.994 0.419 34.946 1.00 87.69 569 PRO A N 1
ATOM 4446 C CA . PRO A 1 569 ? -21.031 -0.228 33.633 1.00 87.69 569 PRO A CA 1
ATOM 4447 C C . PRO A 1 569 ? -21.711 0.615 32.543 1.00 87.69 569 PRO A C 1
ATOM 4449 O O . PRO A 1 569 ? -21.217 0.692 31.418 1.00 87.69 569 PRO A O 1
ATOM 4452 N N . GLU A 1 570 ? -22.805 1.307 32.875 1.00 87.50 570 GLU A N 1
ATOM 4453 C CA . GLU A 1 570 ? -23.473 2.250 31.967 1.00 87.50 570 GLU A CA 1
ATOM 4454 C C . GLU A 1 570 ? -22.593 3.441 31.558 1.00 87.50 570 GLU A C 1
ATOM 4456 O O . GLU A 1 570 ? -22.577 3.811 30.382 1.00 87.50 570 GLU A O 1
ATOM 4461 N N . ASN A 1 571 ? -21.814 4.006 32.484 1.00 89.81 571 ASN A N 1
ATOM 4462 C CA . ASN A 1 571 ? -20.898 5.110 32.189 1.00 89.81 571 ASN A CA 1
ATOM 4463 C C . ASN A 1 571 ? -19.709 4.642 31.350 1.00 89.81 571 ASN A C 1
ATOM 4465 O O . ASN A 1 571 ? -19.276 5.354 30.447 1.00 89.81 571 ASN A O 1
ATOM 4469 N N . LEU A 1 572 ? -19.204 3.433 31.602 1.00 89.31 572 LEU A N 1
ATOM 4470 C CA . LEU A 1 572 ? -18.152 2.836 30.785 1.00 89.31 572 LEU A CA 1
ATOM 4471 C C . LEU A 1 572 ? -18.619 2.649 29.332 1.00 89.31 572 LEU A C 1
ATOM 4473 O O . LEU A 1 572 ? -17.902 3.015 28.399 1.00 89.31 572 LEU A O 1
ATOM 4477 N N . LEU A 1 573 ? -19.835 2.129 29.124 1.00 87.44 573 LEU A N 1
ATOM 4478 C CA . LEU A 1 573 ? -20.440 1.999 27.792 1.00 87.44 573 LEU A CA 1
ATOM 4479 C C . LEU A 1 573 ? -20.679 3.359 27.129 1.00 87.44 573 LEU A C 1
ATOM 4481 O O . LEU A 1 573 ? -20.424 3.516 25.929 1.00 87.44 573 LEU A O 1
ATOM 4485 N N . PHE A 1 574 ? -21.132 4.344 27.907 1.00 90.44 574 PHE A N 1
ATOM 4486 C CA . PHE A 1 574 ? -21.270 5.723 27.456 1.00 90.44 574 PHE A CA 1
ATOM 4487 C C . PHE A 1 574 ? -19.926 6.261 26.952 1.00 90.44 574 PHE A C 1
ATOM 4489 O O . PHE A 1 574 ? -19.823 6.598 25.773 1.00 90.44 574 PHE A O 1
ATOM 4496 N N . PHE A 1 575 ? -18.874 6.258 27.777 1.00 92.19 575 PHE A N 1
ATOM 4497 C CA . PHE A 1 575 ? -17.566 6.785 27.388 1.00 92.19 575 PHE A CA 1
ATOM 4498 C C . PHE A 1 575 ? -16.951 6.028 26.213 1.00 92.19 575 PHE A C 1
ATOM 4500 O O . PHE A 1 575 ? -16.421 6.673 25.315 1.00 92.19 575 PHE A O 1
ATOM 4507 N N . ARG A 1 576 ? -17.081 4.697 26.137 1.00 91.06 576 ARG A N 1
ATOM 4508 C CA . ARG A 1 576 ? -16.635 3.920 24.962 1.00 91.06 576 ARG A CA 1
ATOM 4509 C C . ARG A 1 576 ? -17.336 4.362 23.675 1.00 91.06 576 ARG A C 1
ATOM 4511 O O . ARG A 1 576 ? -16.693 4.483 22.634 1.00 91.06 576 ARG A O 1
ATOM 4518 N N . SER A 1 577 ? -18.636 4.649 23.743 1.00 89.31 577 SER A N 1
ATOM 4519 C CA . SER A 1 577 ? -19.406 5.144 22.594 1.00 89.31 577 SER A CA 1
ATOM 4520 C C . SER A 1 577 ? -18.978 6.560 22.193 1.00 89.31 577 SER A C 1
ATOM 4522 O O . SER A 1 577 ? -18.774 6.832 21.012 1.00 89.31 577 SER A O 1
ATOM 4524 N N . GLN A 1 578 ? -18.783 7.450 23.171 1.00 92.56 578 GLN A N 1
ATOM 4525 C CA . GLN A 1 578 ? -18.291 8.812 22.937 1.00 92.56 578 GLN A CA 1
ATOM 4526 C C . GLN A 1 578 ? -16.865 8.805 22.363 1.00 92.56 578 GLN A C 1
ATOM 4528 O O . GLN A 1 578 ? -16.575 9.539 21.420 1.00 92.56 578 GLN A O 1
ATOM 4533 N N . ALA A 1 579 ? -15.992 7.936 22.876 1.00 94.31 579 ALA A N 1
ATOM 4534 C CA . ALA A 1 579 ? -14.632 7.751 22.388 1.00 94.31 579 ALA A CA 1
ATOM 4535 C C . ALA A 1 579 ? -14.614 7.257 20.941 1.00 94.31 579 ALA A C 1
ATOM 4537 O O . ALA A 1 579 ? -13.881 7.812 20.126 1.00 94.31 579 ALA A O 1
ATOM 4538 N N . LEU A 1 580 ? -15.463 6.283 20.587 1.00 93.06 580 LEU A N 1
ATOM 4539 C CA . LEU A 1 580 ? -15.610 5.858 19.197 1.00 93.06 580 LEU A CA 1
ATOM 4540 C C . LEU A 1 580 ? -15.992 7.046 18.304 1.00 93.06 580 LEU A C 1
ATOM 4542 O O . LEU A 1 580 ? -15.309 7.269 17.305 1.00 93.06 580 LEU A O 1
ATOM 4546 N N . ILE A 1 581 ? -17.014 7.826 18.688 1.00 92.50 581 ILE A N 1
ATOM 4547 C CA . ILE A 1 581 ? -17.476 9.009 17.938 1.00 92.50 581 ILE A CA 1
ATOM 4548 C C . ILE A 1 581 ? -16.336 10.001 17.702 1.00 92.50 581 ILE A C 1
ATOM 4550 O O . ILE A 1 581 ? -16.072 10.358 16.556 1.00 92.50 581 ILE A O 1
ATOM 4554 N N . VAL A 1 582 ? -15.631 10.411 18.757 1.00 95.44 582 VAL A N 1
ATOM 4555 C CA . VAL A 1 582 ? -14.516 11.367 18.654 1.00 95.44 582 VAL A CA 1
ATOM 4556 C C . VAL A 1 582 ? -13.415 10.813 17.750 1.00 95.44 582 VAL A C 1
ATOM 4558 O O . VAL A 1 582 ? -12.979 11.479 16.812 1.00 95.44 582 VAL A O 1
ATOM 4561 N N . VAL A 1 583 ? -12.983 9.574 17.987 1.00 95.19 583 VAL A N 1
ATOM 4562 C CA . VAL A 1 583 ? -11.804 9.019 17.321 1.00 95.19 583 VAL A CA 1
ATOM 4563 C C . VAL A 1 583 ? -12.050 8.736 15.840 1.00 95.19 583 VAL A C 1
ATOM 4565 O O . VAL A 1 583 ? -11.184 9.036 15.017 1.00 95.19 583 VAL A O 1
ATOM 4568 N N . TYR A 1 584 ? -13.215 8.194 15.462 1.00 93.44 584 TYR A N 1
ATOM 4569 C CA . TYR A 1 584 ? -13.505 7.983 14.043 1.00 93.44 584 TYR A CA 1
ATOM 4570 C C . TYR A 1 584 ? -13.710 9.332 13.335 1.00 93.44 584 TYR A C 1
ATOM 4572 O O . TYR A 1 584 ? -13.172 9.535 12.247 1.00 93.44 584 TYR A O 1
ATOM 4580 N N . ARG A 1 585 ? -14.416 10.295 13.947 1.00 93.56 585 ARG A N 1
ATOM 4581 C CA . ARG A 1 585 ? -14.649 11.615 13.331 1.00 93.56 585 ARG A CA 1
ATOM 4582 C C . ARG A 1 585 ? -13.369 12.413 13.117 1.00 93.56 585 ARG A C 1
ATOM 4584 O O . ARG A 1 585 ? -13.290 13.151 12.142 1.00 93.56 585 ARG A O 1
ATOM 4591 N N . ALA A 1 586 ? -12.352 12.203 13.950 1.00 94.25 586 ALA A N 1
ATOM 4592 C CA . ALA A 1 586 ? -11.040 12.822 13.790 1.00 94.25 586 ALA A CA 1
ATOM 4593 C C . ALA A 1 586 ? -10.281 12.356 12.532 1.00 94.25 586 ALA A C 1
ATOM 4595 O O . ALA A 1 586 ? -9.307 12.992 12.118 1.00 94.25 586 ALA A O 1
ATOM 4596 N N . ILE A 1 587 ? -10.691 11.254 11.895 1.00 93.81 587 ILE A N 1
ATOM 4597 C CA . ILE A 1 587 ? -10.078 10.803 10.645 1.00 93.81 587 ILE A CA 1
ATOM 4598 C C . ILE A 1 587 ? -10.457 11.763 9.500 1.00 93.81 587 ILE A C 1
ATOM 4600 O O . ILE A 1 587 ? -11.641 11.861 9.165 1.00 93.81 587 ILE A O 1
ATOM 4604 N N . PRO A 1 588 ? -9.482 12.429 8.844 1.00 90.44 588 PRO A N 1
ATOM 4605 C CA . PRO A 1 588 ? -9.777 13.305 7.713 1.00 90.44 588 PRO A CA 1
ATOM 4606 C C . PRO A 1 588 ? -10.326 12.508 6.528 1.00 90.44 588 PRO A C 1
ATOM 4608 O O . PRO A 1 588 ? -9.833 11.413 6.238 1.00 90.44 588 PRO A O 1
ATOM 4611 N N . TRP A 1 589 ? -11.292 13.071 5.805 1.00 91.31 589 TRP A N 1
ATOM 4612 C CA . TRP A 1 589 ? -11.766 12.518 4.531 1.00 91.31 589 TRP A CA 1
ATOM 4613 C C . TRP A 1 589 ? -10.936 13.058 3.375 1.00 91.31 589 TRP A C 1
ATOM 4615 O O . TRP A 1 589 ? -10.710 14.270 3.278 1.00 91.31 589 TRP A O 1
ATOM 4625 N N . LYS A 1 590 ? -10.489 12.166 2.482 1.00 90.00 590 LYS A N 1
ATOM 4626 C CA . LYS A 1 590 ? -9.732 12.580 1.299 1.00 90.00 590 LYS A CA 1
ATOM 4627 C C . LYS A 1 590 ? -10.572 13.574 0.485 1.00 90.00 590 LYS A C 1
ATOM 4629 O O . LYS A 1 590 ? -11.773 13.384 0.315 1.00 90.00 590 LYS A O 1
ATOM 4634 N N . TYR A 1 591 ? -9.934 14.633 -0.011 1.00 93.06 591 TYR A N 1
ATOM 4635 C CA . TYR A 1 591 ? -10.545 15.747 -0.756 1.00 93.06 591 TYR A CA 1
ATOM 4636 C C . TYR A 1 591 ? -11.381 16.748 0.033 1.00 93.06 591 TYR A C 1
ATOM 4638 O O . TYR A 1 591 ? -11.578 17.851 -0.467 1.00 93.06 591 TYR A O 1
ATOM 4646 N N . LEU A 1 592 ? -11.809 16.432 1.254 1.00 93.06 592 LEU A N 1
ATOM 4647 C CA . LEU A 1 592 ? -12.605 17.348 2.074 1.00 93.06 592 LEU A CA 1
ATOM 4648 C C . LEU A 1 592 ? -11.786 18.002 3.184 1.00 93.06 592 LEU A C 1
ATOM 4650 O O . LEU A 1 592 ? -12.014 19.165 3.514 1.00 93.06 592 LEU A O 1
ATOM 4654 N N . GLU A 1 593 ? -10.830 17.269 3.751 1.00 89.50 593 GLU A N 1
ATOM 4655 C CA . GLU A 1 593 ? -10.062 17.712 4.910 1.00 89.50 593 GLU A CA 1
ATOM 4656 C C . GLU A 1 593 ? -8.563 17.435 4.721 1.00 89.50 593 GLU A C 1
ATOM 4658 O O . GLU A 1 593 ? -8.184 16.370 4.219 1.00 89.50 593 GLU A O 1
ATOM 4663 N N . PRO A 1 594 ? -7.680 18.369 5.119 1.00 81.56 594 PRO A N 1
ATOM 4664 C CA . PRO A 1 594 ? -6.242 18.162 5.030 1.00 81.56 594 PRO A CA 1
ATOM 4665 C C . PRO A 1 594 ? -5.772 17.089 6.023 1.00 81.56 594 PRO A C 1
ATOM 4667 O O . PRO A 1 594 ? -6.285 16.962 7.134 1.00 81.56 594 PRO A O 1
ATOM 4670 N N . VAL A 1 595 ? -4.750 16.327 5.633 1.00 80.19 595 VAL A N 1
ATOM 4671 C CA . VAL A 1 595 ? -4.073 15.377 6.528 1.00 80.19 595 VAL A CA 1
ATOM 4672 C C . VAL A 1 595 ? -3.021 16.110 7.351 1.00 80.19 595 VAL A C 1
ATOM 4674 O O . VAL A 1 595 ? -2.164 16.791 6.787 1.00 80.19 595 VAL A O 1
ATOM 4677 N N . THR A 1 596 ? -3.037 15.910 8.667 1.00 79.06 596 THR A N 1
ATOM 4678 C CA . THR A 1 596 ? -1.995 16.406 9.576 1.00 79.06 596 THR A CA 1
ATOM 4679 C C . THR A 1 596 ? -0.938 15.320 9.825 1.00 79.06 596 THR A C 1
ATOM 4681 O O . THR A 1 596 ? -1.260 14.126 9.788 1.00 79.06 596 THR A O 1
ATOM 4684 N N . PRO A 1 597 ? 0.329 15.672 10.124 1.00 73.62 597 PRO A N 1
ATOM 4685 C CA . PRO A 1 597 ? 1.345 14.687 10.510 1.00 73.62 597 PRO A CA 1
ATOM 4686 C C . PRO A 1 597 ? 0.915 13.789 11.687 1.00 73.62 597 PRO A C 1
ATOM 4688 O O . PRO A 1 597 ? 1.262 12.607 11.716 1.00 73.62 597 PRO A O 1
ATOM 4691 N N . ALA A 1 598 ? 0.096 14.324 12.601 1.00 82.12 598 ALA A N 1
ATOM 4692 C CA . ALA A 1 598 ? -0.438 13.624 13.768 1.00 82.12 598 ALA A CA 1
ATOM 4693 C C . ALA A 1 598 ? -1.483 12.546 13.432 1.00 82.12 598 ALA A C 1
ATOM 4695 O O . ALA A 1 598 ? -1.719 11.665 14.252 1.00 82.12 598 ALA A O 1
ATOM 4696 N N . THR A 1 599 ? -2.064 12.536 12.224 1.00 85.94 599 THR A N 1
ATOM 4697 C CA . THR A 1 599 ? -3.164 11.614 11.873 1.00 85.94 599 THR A CA 1
ATOM 4698 C C . THR A 1 599 ? -2.791 10.132 12.053 1.00 85.94 599 THR A C 1
ATOM 4700 O O . THR A 1 599 ? -3.642 9.306 12.375 1.00 85.94 599 THR A O 1
ATOM 4703 N N . LYS A 1 600 ? -1.507 9.765 11.908 1.00 86.50 600 LYS A N 1
ATOM 4704 C CA . LYS A 1 600 ? -1.039 8.386 12.156 1.00 86.50 600 LYS A CA 1
ATOM 4705 C C . LYS A 1 600 ? -1.175 7.955 13.621 1.00 86.50 600 LYS A C 1
ATOM 4707 O O . LYS A 1 600 ? -1.370 6.770 13.869 1.00 86.50 600 LYS A O 1
ATOM 4712 N N . LEU A 1 601 ? -1.097 8.898 14.559 1.00 90.12 601 LEU A N 1
ATOM 4713 C CA . LEU A 1 601 ? -1.267 8.654 15.994 1.00 90.12 601 LEU A CA 1
ATOM 4714 C C . LEU A 1 601 ? -2.736 8.407 16.364 1.00 90.12 601 LEU A C 1
ATOM 4716 O O . LEU A 1 601 ? -3.021 7.906 17.440 1.00 90.12 601 LEU A O 1
ATOM 4720 N N . PHE A 1 602 ? -3.686 8.701 15.471 1.00 92.50 602 PHE A N 1
ATOM 4721 C CA . PHE A 1 602 ? -5.111 8.460 15.730 1.00 92.50 602 PHE A CA 1
ATOM 4722 C C . PHE A 1 602 ? -5.475 6.980 15.550 1.00 92.50 602 PHE A C 1
ATOM 4724 O O . PHE A 1 602 ? -6.438 6.485 16.134 1.00 92.50 602 PHE A O 1
ATOM 4731 N N . LEU A 1 603 ? -4.708 6.265 14.721 1.00 93.00 603 LEU A N 1
ATOM 4732 C CA . LEU A 1 603 ? -5.018 4.907 14.272 1.00 93.00 603 LEU A CA 1
ATOM 4733 C C . LEU A 1 603 ? -5.014 3.870 15.413 1.00 93.00 603 LEU A C 1
ATOM 4735 O O . LEU A 1 603 ? -5.937 3.053 15.446 1.00 93.00 603 LEU A O 1
ATOM 4739 N N . PRO A 1 604 ? -4.058 3.887 16.368 1.00 93.81 604 PRO A N 1
ATOM 4740 C CA . PRO A 1 604 ? -4.103 2.996 17.528 1.00 93.81 604 PRO A CA 1
ATOM 4741 C C . PRO A 1 604 ? -5.354 3.207 18.387 1.00 93.81 604 PRO A C 1
ATOM 4743 O O . PRO A 1 604 ? -6.028 2.236 18.733 1.00 93.81 604 PRO A O 1
ATOM 4746 N N . HIS A 1 605 ? -5.734 4.464 18.647 1.00 95.12 605 HIS A N 1
ATOM 4747 C CA . HIS A 1 605 ? -6.960 4.777 19.383 1.00 95.12 605 HIS A CA 1
ATOM 4748 C C . HIS A 1 605 ? -8.211 4.312 18.628 1.00 95.12 605 HIS A C 1
ATOM 4750 O O . HIS A 1 605 ? -9.127 3.779 19.250 1.00 95.12 605 HIS A O 1
ATOM 4756 N N . LEU A 1 606 ? -8.245 4.445 17.293 1.00 94.69 606 LEU A N 1
ATOM 4757 C CA . LEU A 1 606 ? -9.378 3.980 16.481 1.00 94.69 606 LEU A CA 1
ATOM 4758 C C . LEU A 1 606 ? -9.520 2.463 16.562 1.00 94.69 606 LEU A C 1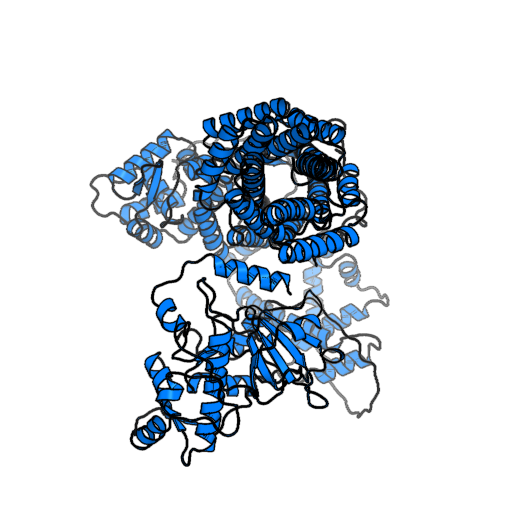
ATOM 4760 O O . LEU A 1 606 ? -10.619 1.951 16.763 1.00 94.69 606 LEU A O 1
ATOM 4764 N N . ARG A 1 607 ? -8.403 1.742 16.446 1.00 93.62 607 ARG A N 1
ATOM 4765 C CA . ARG A 1 607 ? -8.380 0.287 16.599 1.00 93.62 607 ARG A CA 1
ATOM 4766 C C . ARG A 1 607 ? -8.896 -0.140 17.966 1.00 93.62 607 ARG A C 1
ATOM 4768 O O . ARG A 1 607 ? -9.760 -1.010 18.029 1.00 93.62 607 ARG A O 1
ATOM 4775 N N . TYR A 1 608 ? -8.396 0.485 19.028 1.00 92.62 608 TYR A N 1
ATOM 4776 C CA . TYR A 1 608 ? -8.804 0.172 20.392 1.00 92.62 608 TYR A CA 1
ATOM 4777 C C . TYR A 1 608 ? -10.296 0.450 20.627 1.00 92.62 608 TYR A C 1
ATOM 4779 O O . TYR A 1 608 ? -11.004 -0.396 21.178 1.00 92.62 608 TYR A O 1
ATOM 4787 N N . ALA A 1 609 ? -10.801 1.592 20.145 1.00 92.06 609 ALA A N 1
ATOM 4788 C CA . ALA A 1 609 ? -12.213 1.951 20.251 1.00 92.06 609 ALA A CA 1
ATOM 4789 C C . ALA A 1 609 ? -13.118 0.960 19.499 1.00 92.06 609 ALA A C 1
ATOM 4791 O O . ALA A 1 609 ? -14.124 0.518 20.048 1.00 92.06 609 ALA A O 1
ATOM 4792 N N . LEU A 1 610 ? -12.743 0.551 18.280 1.00 90.69 610 LEU A N 1
ATOM 4793 C CA . LEU A 1 610 ? -13.487 -0.443 17.495 1.00 90.69 610 LEU A CA 1
ATOM 4794 C C . LEU A 1 610 ? -13.521 -1.819 18.175 1.00 90.69 610 LEU A C 1
ATOM 4796 O O . LEU A 1 610 ? -14.584 -2.429 18.278 1.00 90.69 610 LEU A O 1
ATOM 4800 N N . GLN A 1 611 ? -12.379 -2.292 18.683 1.00 87.50 611 GLN A N 1
ATOM 4801 C CA . GLN A 1 611 ? -12.291 -3.573 19.393 1.00 87.50 611 GLN A CA 1
ATOM 4802 C C . GLN A 1 611 ? -13.135 -3.566 20.675 1.00 87.50 611 GLN A C 1
ATOM 4804 O O . GLN A 1 611 ? -13.904 -4.497 20.906 1.00 87.50 611 GLN A O 1
ATOM 4809 N N . SER A 1 612 ? -13.075 -2.476 21.444 1.00 77.25 612 SER A N 1
ATOM 4810 C CA . SER A 1 612 ? -13.885 -2.286 22.658 1.00 77.25 612 SER A CA 1
ATOM 4811 C C . SER A 1 612 ? -15.391 -2.222 22.362 1.00 77.25 612 SER A C 1
ATOM 4813 O O . SER A 1 612 ? -16.218 -2.623 23.185 1.00 77.25 612 SER A O 1
ATOM 4815 N N . PHE A 1 613 ? -15.759 -1.715 21.182 1.00 70.81 613 PHE A N 1
ATOM 4816 C CA . PHE A 1 613 ? -17.147 -1.599 20.739 1.00 70.81 613 PHE A CA 1
ATOM 4817 C C . PHE A 1 613 ? -17.716 -2.928 20.213 1.00 70.81 613 PHE A C 1
ATOM 4819 O O . PHE A 1 613 ? -18.898 -3.214 20.412 1.00 70.81 613 PHE A O 1
ATOM 4826 N N . HIS A 1 614 ? -16.886 -3.779 19.596 1.00 63.94 614 HIS A N 1
ATOM 4827 C CA . HIS A 1 614 ? -17.304 -5.086 19.074 1.00 63.94 614 HIS A CA 1
ATOM 4828 C C . HIS A 1 614 ? -17.834 -6.040 20.151 1.00 63.94 614 HIS A C 1
ATOM 4830 O O . HIS A 1 614 ? -18.777 -6.786 19.885 1.00 63.94 614 HIS A O 1
ATOM 4836 N N . GLU A 1 615 ? -17.307 -5.962 21.373 1.00 54.69 615 GLU A N 1
ATOM 4837 C CA . GLU A 1 615 ? -17.791 -6.742 22.519 1.00 54.69 615 GLU A CA 1
ATOM 4838 C C . GLU A 1 615 ? -19.223 -6.349 22.965 1.00 54.69 615 GLU A C 1
ATOM 4840 O O . GLU A 1 615 ? -19.862 -7.106 23.691 1.00 54.69 615 GLU A O 1
ATOM 4845 N N . HIS A 1 616 ? -19.773 -5.213 22.493 1.00 53.28 616 HIS A N 1
ATOM 4846 C CA . HIS A 1 616 ? -21.029 -4.613 22.990 1.00 53.28 616 HIS A CA 1
ATOM 4847 C C . HIS A 1 616 ? -21.972 -4.091 21.869 1.00 53.28 616 HIS A C 1
ATOM 4849 O O . HIS A 1 616 ? -22.797 -3.207 22.100 1.00 53.28 616 HIS A O 1
ATOM 4855 N N . SER A 1 617 ? -21.852 -4.635 20.651 1.00 45.91 617 SER A N 1
ATOM 4856 C CA . SER A 1 617 ? -22.280 -4.106 19.329 1.00 45.91 617 SER A CA 1
ATOM 4857 C C . SER A 1 617 ? -23.768 -3.754 19.039 1.00 45.91 617 SER A C 1
ATOM 4859 O O . SER A 1 617 ? -24.169 -3.720 17.877 1.00 45.91 617 SER A O 1
ATOM 4861 N N . VAL A 1 618 ? -24.619 -3.427 20.017 1.00 49.09 618 VAL A N 1
ATOM 4862 C CA . VAL A 1 618 ? -26.088 -3.420 19.808 1.00 49.09 618 VAL A CA 1
ATOM 4863 C C . VAL A 1 618 ? -26.746 -2.049 19.485 1.00 49.09 618 VAL A C 1
ATOM 4865 O O . VAL A 1 618 ? -27.909 -2.051 19.100 1.00 49.09 618 VAL A O 1
ATOM 4868 N N . TYR A 1 619 ? -26.086 -0.873 19.535 1.00 61.62 619 TYR A N 1
ATOM 4869 C CA . TYR A 1 619 ? -26.860 0.400 19.634 1.00 61.62 619 TYR A CA 1
ATOM 4870 C C . TYR A 1 619 ? -26.462 1.646 18.801 1.00 61.62 619 TYR A C 1
ATOM 4872 O O . TYR A 1 619 ? -26.905 2.741 19.143 1.00 61.62 619 TYR A O 1
ATOM 4880 N N . LEU A 1 620 ? -25.710 1.564 17.691 1.00 75.06 620 LEU A N 1
ATOM 4881 C CA . LEU A 1 620 ? -25.546 2.756 16.824 1.00 75.06 620 LEU A CA 1
ATOM 4882 C C . LEU A 1 620 ? -26.725 2.927 15.834 1.00 75.06 620 LEU A C 1
ATOM 4884 O O . LEU A 1 620 ? -27.010 2.003 15.063 1.00 75.06 620 LEU A O 1
ATOM 4888 N N . PRO A 1 621 ? -27.377 4.110 15.773 1.00 82.56 621 PRO A N 1
ATOM 4889 C CA . PRO A 1 621 ? -28.349 4.450 14.734 1.00 82.56 621 PRO A CA 1
ATOM 4890 C C . PRO A 1 621 ? -27.806 4.220 13.319 1.00 82.56 621 PRO A C 1
ATOM 4892 O O . PRO A 1 621 ? -26.622 4.432 13.054 1.00 82.56 621 PRO A O 1
ATOM 4895 N N . ALA A 1 622 ? -28.678 3.841 12.378 1.00 84.75 622 ALA A N 1
ATOM 4896 C CA . ALA A 1 622 ? -28.283 3.498 11.007 1.00 84.75 622 ALA A CA 1
ATOM 4897 C C . ALA A 1 622 ? -27.452 4.594 10.311 1.00 84.75 622 ALA A C 1
ATOM 4899 O O . ALA A 1 622 ? -26.446 4.282 9.680 1.00 84.75 622 ALA A O 1
ATOM 4900 N N . GLY A 1 623 ? -27.812 5.870 10.496 1.00 83.69 623 GLY A N 1
ATOM 4901 C CA . GLY A 1 623 ? -27.059 6.997 9.936 1.00 83.69 623 GLY A CA 1
ATOM 4902 C C . GLY A 1 623 ? -25.630 7.122 10.480 1.00 83.69 623 GLY A C 1
ATOM 4903 O O . GLY A 1 623 ? -24.717 7.415 9.713 1.00 83.69 623 GLY A O 1
ATOM 4904 N N . LEU A 1 624 ? -25.410 6.841 11.771 1.00 84.62 624 LEU A N 1
ATOM 4905 C CA . LEU A 1 624 ? -24.070 6.868 12.375 1.00 84.62 624 LEU A CA 1
ATOM 4906 C C . LEU A 1 624 ? -23.240 5.658 11.971 1.00 84.62 624 LEU A C 1
ATOM 4908 O O . LEU A 1 624 ? -22.044 5.789 11.737 1.00 84.62 624 LEU A O 1
ATOM 4912 N N . ARG A 1 625 ? -23.871 4.487 11.829 1.00 88.25 625 ARG A N 1
ATOM 4913 C CA . ARG A 1 625 ? -23.189 3.305 11.288 1.00 88.25 625 ARG A CA 1
ATOM 4914 C C . ARG A 1 625 ? -22.726 3.549 9.852 1.00 88.25 625 ARG A C 1
ATOM 4916 O O . ARG A 1 625 ? -21.586 3.238 9.536 1.00 88.25 625 ARG A O 1
ATOM 4923 N N . ALA A 1 626 ? -23.560 4.165 9.013 1.00 89.62 626 ALA A N 1
ATOM 4924 C CA . ALA A 1 626 ? -23.172 4.550 7.658 1.00 89.62 626 ALA A CA 1
ATOM 4925 C C . ALA A 1 626 ? -21.975 5.524 7.652 1.00 89.62 626 ALA A C 1
ATOM 4927 O O . ALA A 1 626 ? -21.008 5.308 6.923 1.00 89.62 626 ALA A O 1
ATOM 4928 N N . ASP A 1 627 ? -21.999 6.556 8.500 1.00 90.06 627 ASP A N 1
ATOM 4929 C CA . ASP A 1 627 ? -2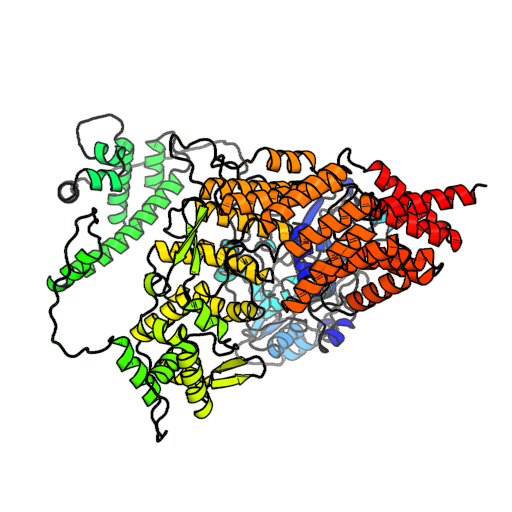0.904 7.530 8.639 1.00 90.06 627 ASP A CA 1
ATOM 4930 C C . ASP A 1 627 ? -19.594 6.889 9.139 1.00 90.06 627 ASP A C 1
ATOM 4932 O O . ASP A 1 627 ? -18.510 7.161 8.607 1.00 90.06 627 ASP A O 1
ATOM 4936 N N . LEU A 1 628 ? -19.698 5.976 10.112 1.00 92.06 628 LEU A N 1
ATOM 4937 C CA . LEU A 1 628 ? -18.586 5.163 10.596 1.00 92.06 628 LEU A CA 1
ATOM 4938 C C . LEU A 1 628 ? -17.997 4.326 9.458 1.00 92.06 628 LEU A C 1
ATOM 4940 O O . LEU A 1 628 ? -16.799 4.418 9.212 1.00 92.06 628 LEU A O 1
ATOM 4944 N N . VAL A 1 629 ? -18.815 3.566 8.722 1.00 93.31 629 VAL A N 1
ATOM 4945 C CA . VAL A 1 629 ? -18.350 2.715 7.613 1.00 93.31 629 VAL A CA 1
ATOM 4946 C C . VAL A 1 629 ? -17.589 3.530 6.572 1.00 93.31 629 VAL A C 1
ATOM 4948 O O . VAL A 1 629 ? -16.469 3.174 6.211 1.00 93.31 629 VAL A O 1
ATOM 4951 N N . LEU A 1 630 ? -18.152 4.652 6.123 1.00 92.69 630 LEU A N 1
ATOM 4952 C CA . LEU A 1 630 ? -17.505 5.528 5.143 1.00 92.69 630 LEU A CA 1
ATOM 4953 C C . LEU A 1 630 ? -16.162 6.050 5.652 1.00 92.69 630 LEU A C 1
ATOM 4955 O O . LEU A 1 630 ? -15.177 6.069 4.919 1.00 92.69 630 LEU A O 1
ATOM 4959 N N . THR A 1 631 ? -16.099 6.393 6.935 1.00 93.75 631 THR A N 1
ATOM 4960 C CA . THR A 1 631 ? -14.858 6.827 7.570 1.00 93.75 631 THR A CA 1
ATOM 4961 C C . THR A 1 631 ? -13.823 5.717 7.674 1.00 93.75 631 THR A C 1
ATOM 4963 O O . THR A 1 631 ? -12.636 5.970 7.488 1.00 93.75 631 THR A O 1
ATOM 4966 N N . LEU A 1 632 ? -14.243 4.490 7.977 1.00 94.94 632 LEU A N 1
ATOM 4967 C CA . LEU A 1 632 ? -13.346 3.341 7.992 1.00 94.94 632 LEU A CA 1
ATOM 4968 C C . LEU A 1 632 ? -12.772 3.119 6.587 1.00 94.94 632 LEU A C 1
ATOM 4970 O O . LEU A 1 632 ? -11.563 2.983 6.426 1.00 94.94 632 LEU A O 1
ATOM 4974 N N . LEU A 1 633 ? -13.593 3.208 5.541 1.00 93.56 633 LEU A N 1
ATOM 4975 C CA . LEU A 1 633 ? -13.099 3.123 4.165 1.00 93.56 633 LEU A CA 1
ATOM 4976 C C . LEU A 1 633 ? -12.089 4.236 3.842 1.00 93.56 633 LEU A C 1
ATOM 4978 O O . LEU A 1 633 ? -11.044 3.941 3.259 1.00 93.56 633 LEU A O 1
ATOM 4982 N N . GLU A 1 634 ? -12.307 5.468 4.305 1.00 91.75 634 GLU A N 1
ATOM 4983 C CA . GLU A 1 634 ? -11.302 6.540 4.233 1.00 91.75 634 GLU A CA 1
ATOM 4984 C C . GLU A 1 634 ? -10.033 6.190 5.028 1.00 91.75 634 GLU A C 1
ATOM 4986 O O . GLU A 1 634 ? -8.920 6.340 4.527 1.00 91.75 634 GLU A O 1
ATOM 4991 N N . ALA A 1 635 ? -10.158 5.632 6.233 1.00 92.81 635 ALA A N 1
ATOM 4992 C CA . ALA A 1 635 ? -9.025 5.218 7.059 1.00 92.81 635 ALA A CA 1
ATOM 4993 C C . ALA A 1 635 ? -8.180 4.093 6.425 1.00 92.81 635 ALA A C 1
ATOM 4995 O O . ALA A 1 635 ? -7.011 3.917 6.785 1.00 92.81 635 ALA A O 1
ATOM 4996 N N . SER A 1 636 ? -8.700 3.367 5.430 1.00 91.44 636 SER A N 1
ATOM 4997 C CA . SER A 1 636 ? -7.932 2.366 4.673 1.00 91.44 636 SER A CA 1
ATOM 4998 C C . SER A 1 636 ? -6.777 2.965 3.842 1.00 91.44 636 SER A C 1
ATOM 5000 O O . SER A 1 636 ? -5.893 2.236 3.376 1.00 91.44 636 SER A O 1
ATOM 5002 N N . ARG A 1 637 ? -6.728 4.296 3.669 1.00 85.94 637 ARG A N 1
ATOM 5003 C CA . ARG A 1 637 ? -5.633 4.991 2.964 1.00 85.94 637 ARG A CA 1
ATOM 5004 C C . ARG A 1 637 ? -4.316 5.030 3.745 1.00 85.94 637 ARG A C 1
ATOM 5006 O O . ARG A 1 637 ? -3.255 5.195 3.141 1.00 85.94 637 ARG A O 1
ATOM 5013 N N . PHE A 1 638 ? -4.370 4.843 5.062 1.00 82.56 638 PHE A N 1
ATOM 5014 C CA . PHE A 1 638 ? -3.213 4.885 5.958 1.00 82.56 638 PHE A CA 1
ATOM 5015 C C . PHE A 1 638 ? -2.313 3.632 5.834 1.00 82.56 638 PHE A C 1
ATOM 5017 O O . PHE A 1 638 ? -2.698 2.646 5.194 1.00 82.56 638 PHE A O 1
ATOM 5024 N N . PRO A 1 639 ? -1.052 3.683 6.318 1.00 73.50 639 PRO A N 1
ATOM 5025 C CA . PRO A 1 639 ? -0.027 2.724 5.909 1.00 73.50 639 PRO A CA 1
ATOM 5026 C C . PRO A 1 639 ? -0.216 1.323 6.511 1.00 73.50 639 PRO A C 1
ATOM 5028 O O . PRO A 1 639 ? -0.935 1.145 7.485 1.00 73.50 639 PRO A O 1
ATOM 5031 N N . ASN A 1 640 ? 0.530 0.360 5.949 1.00 79.94 640 ASN A N 1
ATOM 5032 C CA . ASN A 1 640 ? 0.571 -1.073 6.285 1.00 79.94 640 ASN A CA 1
ATOM 5033 C C . ASN A 1 640 ? -0.649 -1.890 5.811 1.00 79.94 640 ASN A C 1
ATOM 5035 O O . ASN A 1 640 ? -1.790 -1.591 6.132 1.00 79.94 640 ASN A O 1
ATOM 5039 N N . MET A 1 641 ? -0.395 -2.989 5.094 1.00 82.88 641 MET A N 1
ATOM 5040 C CA . MET A 1 641 ? -1.430 -3.928 4.647 1.00 82.88 641 MET A CA 1
ATOM 5041 C C . MET A 1 641 ? -2.273 -4.501 5.787 1.00 82.88 641 MET A C 1
ATOM 5043 O O . MET A 1 641 ? -3.476 -4.657 5.606 1.00 82.88 641 MET A O 1
ATOM 5047 N N . ALA A 1 642 ? -1.678 -4.768 6.953 1.00 86.38 642 ALA A N 1
ATOM 5048 C CA . ALA A 1 642 ? -2.414 -5.276 8.110 1.00 86.38 642 ALA A CA 1
ATOM 5049 C C . ALA A 1 642 ? -3.500 -4.291 8.568 1.00 86.38 642 ALA A C 1
ATOM 5051 O O . ALA A 1 642 ? -4.621 -4.702 8.852 1.00 86.38 642 ALA A O 1
ATOM 5052 N N . TRP A 1 643 ? -3.185 -2.991 8.575 1.00 88.44 643 TRP A N 1
ATOM 5053 C CA . TRP A 1 643 ? -4.146 -1.935 8.891 1.00 88.44 643 TRP A CA 1
ATOM 5054 C C . TRP A 1 643 ? -5.264 -1.866 7.853 1.00 88.44 643 TRP A C 1
ATOM 5056 O O . TRP A 1 643 ? -6.438 -1.846 8.212 1.00 88.44 643 TRP A O 1
ATOM 5066 N N . LYS A 1 644 ? -4.910 -1.874 6.561 1.00 91.44 644 LYS A N 1
ATOM 5067 C CA . LYS A 1 644 ? -5.905 -1.765 5.488 1.00 91.44 644 LYS A CA 1
ATOM 5068 C C . LYS A 1 644 ? -6.882 -2.938 5.482 1.00 91.44 644 LYS A C 1
ATOM 5070 O O . LYS A 1 644 ? -8.073 -2.712 5.308 1.00 91.44 644 LYS A O 1
ATOM 5075 N N . CYS A 1 645 ? -6.391 -4.164 5.679 1.00 89.69 645 CYS A N 1
ATOM 5076 C CA . CYS A 1 645 ? -7.253 -5.338 5.808 1.00 89.69 645 CYS A CA 1
ATOM 5077 C C . CYS A 1 645 ? -8.163 -5.205 7.030 1.00 89.69 645 CYS A C 1
ATOM 5079 O O . CYS A 1 645 ? -9.376 -5.229 6.864 1.00 89.69 645 CYS A O 1
ATOM 5081 N N . PHE A 1 646 ? -7.580 -4.951 8.209 1.00 92.06 646 PHE A N 1
ATOM 5082 C CA . PHE A 1 646 ? -8.329 -4.788 9.456 1.00 92.06 646 PHE A CA 1
ATOM 5083 C C . PHE A 1 646 ? -9.465 -3.770 9.310 1.00 92.06 646 PHE A C 1
ATOM 5085 O O . PHE A 1 646 ? -10.613 -4.086 9.583 1.00 92.06 646 PHE A O 1
ATOM 5092 N N . ILE A 1 647 ? -9.177 -2.567 8.818 1.00 93.81 647 ILE A N 1
ATOM 5093 C CA . ILE A 1 647 ? -10.183 -1.509 8.713 1.00 93.81 647 ILE A CA 1
ATOM 5094 C C . ILE A 1 647 ? -11.274 -1.816 7.680 1.00 93.81 647 ILE A C 1
ATOM 5096 O O . ILE A 1 647 ? -12.435 -1.500 7.929 1.00 93.81 647 ILE A O 1
ATOM 5100 N N . VAL A 1 648 ? -10.943 -2.445 6.547 1.00 93.69 648 VAL A N 1
ATOM 5101 C CA . VAL A 1 648 ? -11.963 -2.864 5.569 1.00 93.69 648 VAL A CA 1
ATOM 5102 C C . VAL A 1 648 ? -12.837 -3.986 6.139 1.00 93.69 648 VAL A C 1
ATOM 5104 O O . VAL A 1 648 ? -14.047 -3.962 5.927 1.00 93.69 648 VAL A O 1
ATOM 5107 N N . ASP A 1 649 ? -12.268 -4.915 6.914 1.00 90.81 649 ASP A N 1
ATOM 5108 C CA . ASP A 1 649 ? -13.034 -5.955 7.614 1.00 90.81 649 ASP A CA 1
ATOM 5109 C C . ASP A 1 649 ? -13.997 -5.335 8.643 1.00 90.81 649 ASP A C 1
ATOM 5111 O O . ASP A 1 649 ? -15.163 -5.717 8.721 1.00 90.81 649 ASP A O 1
ATOM 5115 N N . GLN A 1 650 ? -13.533 -4.340 9.405 1.00 91.44 650 GLN A N 1
ATOM 5116 C CA . GLN A 1 650 ? -14.359 -3.602 10.368 1.00 91.44 650 GLN A CA 1
ATOM 5117 C C . GLN A 1 650 ? -15.473 -2.801 9.676 1.00 91.44 650 GLN A C 1
ATOM 5119 O O . GLN A 1 650 ? -16.609 -2.790 10.148 1.00 91.44 650 GLN A O 1
ATOM 5124 N N . ALA A 1 651 ? -15.174 -2.174 8.533 1.00 93.06 651 ALA A N 1
ATOM 5125 C CA . ALA A 1 651 ? -16.164 -1.479 7.716 1.00 93.06 651 ALA A CA 1
ATOM 5126 C C . ALA A 1 651 ? -17.265 -2.439 7.246 1.00 93.06 651 ALA A C 1
ATOM 5128 O O . ALA A 1 651 ? -18.444 -2.137 7.389 1.00 93.06 651 ALA A O 1
ATOM 5129 N N . GLU A 1 652 ? -16.893 -3.620 6.751 1.00 90.94 652 GLU A N 1
ATOM 5130 C CA . GLU A 1 652 ? -17.841 -4.644 6.308 1.00 90.94 652 GLU A CA 1
ATOM 5131 C C . GLU A 1 652 ? -18.708 -5.165 7.459 1.00 90.94 652 GLU A C 1
ATOM 5133 O O . GLU A 1 652 ? -19.928 -5.235 7.330 1.00 90.94 652 GLU A O 1
ATOM 5138 N N . GLN A 1 653 ? -18.129 -5.429 8.630 1.00 87.94 653 GLN A N 1
ATOM 5139 C CA . GLN A 1 653 ? -18.910 -5.837 9.803 1.00 87.94 653 GLN A CA 1
ATOM 5140 C C . GLN A 1 653 ? -19.913 -4.760 10.242 1.00 87.94 653 GLN A C 1
ATOM 5142 O O . GLN A 1 653 ? -21.053 -5.079 10.584 1.00 87.94 653 GLN A O 1
ATOM 5147 N N . ALA A 1 654 ? -19.535 -3.482 10.172 1.00 88.19 654 ALA A N 1
ATOM 5148 C CA . ALA A 1 654 ? -20.424 -2.370 10.505 1.00 88.19 654 ALA A CA 1
ATOM 5149 C C . ALA A 1 654 ? -21.584 -2.177 9.500 1.00 88.19 654 ALA A C 1
ATOM 5151 O O . ALA A 1 654 ? -22.542 -1.465 9.816 1.00 88.19 654 ALA A O 1
ATOM 5152 N N . THR A 1 655 ? -21.557 -2.846 8.336 1.00 89.06 655 THR A N 1
ATOM 5153 C CA . THR A 1 655 ? -22.678 -2.849 7.374 1.00 89.06 655 THR A CA 1
ATOM 5154 C C . THR A 1 655 ? -23.781 -3.855 7.662 1.00 89.06 655 THR A C 1
ATOM 5156 O O . THR A 1 655 ? -24.832 -3.790 7.028 1.00 89.06 655 THR A O 1
ATOM 5159 N N . ILE A 1 656 ? -23.609 -4.768 8.621 1.00 83.69 656 ILE A N 1
ATOM 5160 C CA . ILE A 1 656 ? -24.636 -5.772 8.923 1.00 83.69 656 ILE A CA 1
ATOM 5161 C C . ILE A 1 656 ? -25.950 -5.066 9.317 1.00 83.69 656 ILE A C 1
ATOM 5163 O O . ILE A 1 656 ? -26.024 -4.312 10.291 1.00 83.69 656 ILE A O 1
ATOM 5167 N N . GLY A 1 657 ? -27.008 -5.292 8.532 1.00 79.94 657 GLY A N 1
ATOM 5168 C CA . GLY A 1 657 ? -28.302 -4.624 8.711 1.00 79.94 657 GLY A CA 1
ATOM 5169 C C . GLY A 1 657 ? -28.347 -3.161 8.238 1.00 79.94 657 GLY A C 1
ATOM 5170 O O . GLY A 1 657 ? -29.197 -2.406 8.713 1.00 79.94 657 GLY A O 1
ATOM 5171 N N . LEU A 1 658 ? -27.431 -2.742 7.358 1.00 84.25 658 LEU A N 1
ATOM 5172 C CA . LEU A 1 658 ? -27.520 -1.527 6.545 1.00 84.25 658 LEU A CA 1
ATOM 5173 C C . LEU A 1 658 ? -27.741 -1.917 5.077 1.00 84.25 658 LEU A C 1
ATOM 5175 O O . LEU A 1 658 ? -26.873 -2.515 4.448 1.00 84.25 658 LEU A O 1
ATOM 5179 N N . GLU A 1 659 ? -28.888 -1.550 4.511 1.00 82.75 659 GLU A N 1
ATOM 5180 C CA . GLU A 1 659 ? -29.161 -1.710 3.078 1.00 82.75 659 GLU A CA 1
ATOM 5181 C C . GLU A 1 659 ? -28.781 -0.417 2.335 1.00 82.75 659 GLU A C 1
ATOM 5183 O O . GLU A 1 659 ? -29.633 0.422 2.054 1.00 82.75 659 GLU A O 1
ATOM 5188 N N . ASP A 1 660 ? -27.486 -0.229 2.052 1.00 84.69 660 ASP A N 1
ATOM 5189 C CA . ASP A 1 660 ? -26.964 0.934 1.316 1.00 84.69 660 ASP A CA 1
ATOM 5190 C C . ASP A 1 660 ? -26.073 0.483 0.141 1.00 84.69 660 ASP A C 1
ATOM 5192 O O . ASP A 1 660 ? -24.968 -0.042 0.316 1.00 84.69 660 ASP A O 1
ATOM 5196 N N . GLN A 1 661 ? -26.565 0.685 -1.087 1.00 84.81 661 GLN A N 1
ATOM 5197 C CA . GLN A 1 661 ? -25.877 0.277 -2.318 1.00 84.81 661 GLN A CA 1
ATOM 5198 C C . GLN A 1 661 ? -24.560 1.033 -2.553 1.00 84.81 661 GLN A C 1
ATOM 5200 O O . GLN A 1 661 ? -23.617 0.462 -3.113 1.00 84.81 661 GLN A O 1
ATOM 5205 N N . TYR A 1 662 ? -24.470 2.291 -2.113 1.00 86.75 662 TYR A N 1
ATOM 5206 C CA . TYR A 1 662 ? -23.261 3.098 -2.252 1.00 86.75 662 TYR A CA 1
ATOM 5207 C C . TYR A 1 662 ? -22.148 2.544 -1.370 1.00 86.75 662 TYR A C 1
ATOM 5209 O O . TYR A 1 662 ? -21.034 2.306 -1.840 1.00 86.75 662 TYR A O 1
ATOM 5217 N N . ILE A 1 663 ? -22.467 2.261 -0.108 1.00 90.12 663 ILE A N 1
ATOM 5218 C CA . ILE A 1 663 ? -21.516 1.677 0.840 1.00 90.12 663 ILE A CA 1
ATOM 5219 C C . ILE A 1 663 ? -21.025 0.309 0.354 1.00 90.12 663 ILE A C 1
ATOM 5221 O O . ILE A 1 663 ? -19.815 0.075 0.313 1.00 90.12 663 ILE A O 1
ATOM 5225 N N . ASN A 1 664 ? -21.939 -0.563 -0.079 1.00 87.25 664 ASN A N 1
ATOM 5226 C CA . ASN A 1 664 ? -21.583 -1.884 -0.604 1.00 87.25 664 ASN A CA 1
ATOM 5227 C C . ASN A 1 664 ? -20.641 -1.780 -1.813 1.00 87.25 664 ASN A C 1
ATOM 5229 O O . ASN A 1 664 ? -19.651 -2.512 -1.905 1.00 87.25 664 ASN A O 1
ATOM 5233 N N . SER A 1 665 ? -20.891 -0.812 -2.700 1.00 84.38 665 SER A N 1
ATOM 5234 C CA . SER A 1 665 ? -20.024 -0.537 -3.850 1.00 84.38 665 SER A CA 1
ATOM 5235 C C . SER A 1 665 ? -18.622 -0.093 -3.423 1.00 84.38 665 SER A C 1
ATOM 5237 O O . SER A 1 665 ? -17.631 -0.570 -3.979 1.00 84.38 665 SER A O 1
ATOM 5239 N N . LEU A 1 666 ? -18.500 0.781 -2.418 1.00 88.69 666 LEU A N 1
ATOM 5240 C CA . LEU A 1 666 ? -17.197 1.228 -1.917 1.00 88.69 666 LEU A CA 1
ATOM 5241 C C . LEU A 1 666 ? -16.417 0.123 -1.188 1.00 88.69 666 LEU A C 1
ATOM 5243 O O . LEU A 1 666 ? -15.190 0.050 -1.320 1.00 88.69 666 LEU A O 1
ATOM 5247 N N . ILE A 1 667 ? -17.098 -0.758 -0.449 1.00 89.75 667 ILE A N 1
ATOM 5248 C CA . ILE A 1 667 ? -16.470 -1.935 0.173 1.00 89.75 667 ILE A CA 1
ATOM 5249 C C . ILE A 1 667 ? -15.911 -2.860 -0.907 1.00 89.75 667 ILE A C 1
ATOM 5251 O O . ILE A 1 667 ? -14.737 -3.232 -0.844 1.00 89.75 667 ILE A O 1
ATOM 5255 N N . ALA A 1 668 ? -16.703 -3.169 -1.938 1.00 84.62 668 ALA A N 1
ATOM 5256 C CA . ALA A 1 668 ? -16.259 -3.990 -3.063 1.00 84.62 668 ALA A CA 1
ATOM 5257 C C . ALA A 1 668 ? -15.034 -3.378 -3.769 1.00 84.62 668 ALA A C 1
ATOM 5259 O O . ALA A 1 668 ? -14.048 -4.073 -4.037 1.00 84.62 668 ALA A O 1
ATOM 5260 N N . GLN A 1 669 ? -15.036 -2.059 -3.994 1.00 83.88 669 GLN A N 1
ATOM 5261 C CA . GLN A 1 669 ? -13.885 -1.336 -4.548 1.00 83.88 669 GLN A CA 1
ATOM 5262 C C . GLN A 1 669 ? -12.648 -1.433 -3.647 1.00 83.88 669 GLN A C 1
ATOM 5264 O O . GLN A 1 669 ? -11.544 -1.685 -4.136 1.00 83.88 669 GLN A O 1
ATOM 5269 N N . SER A 1 670 ? -12.824 -1.288 -2.335 1.00 88.75 670 SER A N 1
ATOM 5270 C CA . SER A 1 670 ? -11.732 -1.362 -1.362 1.00 88.75 670 SER A CA 1
ATOM 5271 C C . SER A 1 670 ? -11.146 -2.774 -1.285 1.00 88.75 670 SER A C 1
ATOM 5273 O O . SER A 1 670 ? -9.926 -2.937 -1.285 1.00 88.75 670 SER A O 1
ATOM 5275 N N . ARG A 1 671 ? -11.985 -3.817 -1.341 1.00 85.25 671 ARG A N 1
ATOM 5276 C CA . ARG A 1 671 ? -11.559 -5.222 -1.460 1.00 85.25 671 ARG A CA 1
ATOM 5277 C C . ARG A 1 671 ? -10.788 -5.479 -2.751 1.00 85.25 671 ARG A C 1
ATOM 5279 O O . ARG A 1 671 ? -9.736 -6.117 -2.708 1.00 85.25 671 ARG A O 1
ATOM 5286 N N . CYS A 1 672 ? -11.256 -4.956 -3.884 1.00 79.00 672 CYS A N 1
ATOM 5287 C CA . CYS A 1 672 ? -10.539 -5.063 -5.156 1.00 79.00 672 CYS A CA 1
ATOM 5288 C C . CYS A 1 672 ? -9.163 -4.384 -5.079 1.00 79.00 672 CYS A C 1
ATOM 5290 O O . CYS A 1 672 ? -8.160 -4.964 -5.501 1.00 79.00 672 CYS A O 1
ATOM 5292 N N . LEU A 1 673 ? -9.089 -3.187 -4.487 1.00 83.00 673 LEU A N 1
ATOM 5293 C CA . LEU A 1 673 ? -7.826 -2.493 -4.250 1.00 83.00 673 LEU A CA 1
ATOM 5294 C C . LEU A 1 673 ? -6.889 -3.335 -3.378 1.00 83.00 673 LEU A C 1
ATOM 5296 O O . LEU A 1 673 ? -5.728 -3.502 -3.747 1.00 83.00 673 LEU A O 1
ATOM 5300 N N . LEU A 1 674 ? -7.381 -3.891 -2.263 1.00 83.81 674 LEU A N 1
ATOM 5301 C CA . LEU A 1 674 ? -6.604 -4.770 -1.387 1.00 83.81 674 LEU A CA 1
ATOM 5302 C C . LEU A 1 674 ? -6.066 -5.982 -2.147 1.00 83.81 674 LEU A C 1
ATOM 5304 O O . LEU A 1 674 ? -4.873 -6.259 -2.060 1.00 83.81 674 LEU A O 1
ATOM 5308 N N . LYS A 1 675 ? -6.896 -6.670 -2.938 1.00 78.44 675 LYS A N 1
ATOM 5309 C CA . LYS A 1 675 ? -6.461 -7.798 -3.778 1.00 78.44 675 LYS A CA 1
ATOM 5310 C C . LYS A 1 675 ? -5.379 -7.384 -4.778 1.00 78.44 675 LYS A C 1
ATOM 5312 O O . LYS A 1 675 ? -4.390 -8.099 -4.915 1.00 78.44 675 LYS A O 1
ATOM 5317 N N . ARG A 1 676 ? -5.503 -6.209 -5.403 1.00 76.12 676 ARG A N 1
ATOM 5318 C CA . ARG A 1 676 ? -4.518 -5.676 -6.357 1.00 76.12 676 ARG A CA 1
ATOM 5319 C C . ARG A 1 676 ? -3.183 -5.305 -5.720 1.00 76.12 676 ARG A C 1
ATOM 5321 O O . ARG A 1 676 ? -2.146 -5.783 -6.163 1.00 76.12 676 ARG A O 1
ATOM 5328 N N . ILE A 1 677 ? -3.180 -4.453 -4.692 1.00 74.12 677 ILE A N 1
ATOM 5329 C CA . ILE A 1 677 ? -1.927 -3.982 -4.060 1.00 74.12 677 ILE A CA 1
ATOM 5330 C C . ILE A 1 677 ? -1.163 -5.117 -3.398 1.00 74.12 677 ILE A C 1
ATOM 5332 O O . ILE A 1 677 ? 0.048 -5.047 -3.199 1.00 74.12 677 ILE A O 1
ATOM 5336 N N . SER A 1 678 ? -1.902 -6.152 -3.033 1.00 71.38 678 SER A N 1
ATOM 5337 C CA . SER A 1 678 ? -1.345 -7.312 -2.404 1.00 71.38 678 SER A CA 1
ATOM 5338 C C . SER A 1 678 ? -0.843 -8.322 -3.439 1.00 71.38 678 SER A C 1
ATOM 5340 O O . SER A 1 678 ? 0.047 -9.089 -3.111 1.00 71.38 678 SER A O 1
ATOM 5342 N N . GLY A 1 679 ? -1.276 -8.238 -4.700 1.00 61.78 679 GLY A N 1
ATOM 5343 C CA . GLY A 1 679 ? -0.906 -9.164 -5.765 1.00 61.78 679 GLY A CA 1
ATOM 5344 C C . GLY A 1 679 ? -1.731 -10.439 -5.651 1.00 61.78 679 GLY A C 1
ATOM 5345 O O . GLY A 1 679 ? -1.256 -11.444 -5.140 1.00 61.78 679 GLY A O 1
ATOM 5346 N N . THR A 1 680 ? -3.012 -10.357 -5.987 1.00 56.50 680 THR A N 1
ATOM 5347 C CA . THR A 1 680 ? -3.969 -11.473 -6.115 1.00 56.50 680 THR A CA 1
ATOM 5348 C C . THR A 1 680 ? -4.995 -11.053 -7.170 1.00 56.50 680 THR A C 1
ATOM 5350 O O . THR A 1 680 ? -6.172 -10.859 -6.866 1.00 56.50 680 THR A O 1
ATOM 5353 N N . MET A 1 681 ? -4.527 -10.763 -8.389 1.00 56.19 681 MET A N 1
ATOM 5354 C CA . MET A 1 681 ? -5.361 -10.175 -9.455 1.00 56.19 681 MET A CA 1
ATOM 5355 C C . MET A 1 681 ? -6.233 -11.200 -10.195 1.00 56.19 681 MET A C 1
ATOM 5357 O O . MET A 1 681 ? -7.289 -10.818 -10.699 1.00 56.19 681 MET A O 1
ATOM 5361 N N . ASP A 1 682 ? -5.882 -12.491 -10.167 1.00 43.53 682 ASP A N 1
ATOM 5362 C CA . ASP A 1 682 ? -6.548 -13.577 -10.920 1.00 43.53 682 ASP A CA 1
ATOM 5363 C C . ASP A 1 682 ? -8.015 -13.860 -10.518 1.00 43.53 682 ASP A C 1
ATOM 5365 O O . ASP A 1 682 ? -8.660 -14.740 -11.078 1.00 43.53 682 ASP A O 1
ATOM 5369 N N . GLN A 1 683 ? -8.564 -13.123 -9.548 1.00 45.53 683 GLN A N 1
ATOM 5370 C CA . GLN A 1 683 ? -9.964 -13.215 -9.106 1.00 45.53 683 GLN A CA 1
ATOM 5371 C C . GLN A 1 683 ? -10.775 -11.932 -9.367 1.00 45.53 683 GLN A C 1
ATOM 5373 O O . GLN A 1 683 ? -11.864 -11.780 -8.815 1.00 45.53 683 GLN A O 1
ATOM 5378 N N . THR A 1 684 ? -10.234 -10.950 -10.097 1.00 44.00 684 THR A N 1
ATOM 5379 C CA . THR A 1 684 ? -10.804 -9.584 -10.126 1.00 44.00 684 THR A CA 1
ATOM 5380 C C . THR A 1 684 ? -11.761 -9.290 -11.280 1.00 44.00 684 THR A C 1
ATOM 5382 O O . THR A 1 684 ? -12.288 -8.181 -11.345 1.00 44.00 684 THR A O 1
ATOM 5385 N N . THR A 1 685 ? -12.064 -10.267 -12.135 1.00 44.69 685 THR A N 1
ATOM 5386 C CA . THR A 1 685 ? -13.018 -10.077 -13.239 1.00 44.69 685 THR A CA 1
ATOM 5387 C C . THR A 1 685 ? -14.487 -10.127 -12.797 1.00 44.69 685 THR A C 1
ATOM 5389 O O . THR A 1 685 ? -15.317 -9.500 -13.441 1.00 44.69 685 THR A O 1
ATOM 5392 N N . ASP A 1 686 ? -14.805 -10.752 -11.655 1.00 43.09 686 ASP A N 1
ATOM 5393 C CA . ASP A 1 686 ? -16.199 -11.083 -11.298 1.00 43.09 686 ASP A CA 1
ATOM 5394 C C . ASP A 1 686 ? -16.845 -10.182 -10.227 1.00 43.09 686 ASP A C 1
ATOM 5396 O O . ASP A 1 686 ? -18.020 -10.341 -9.912 1.00 43.09 686 ASP A O 1
ATOM 5400 N N . CYS A 1 687 ? -16.140 -9.205 -9.645 1.00 44.62 687 CYS A N 1
ATOM 5401 C CA . CYS A 1 687 ? -16.729 -8.385 -8.567 1.00 44.62 687 CYS A CA 1
ATOM 5402 C C . CYS A 1 687 ? -17.687 -7.280 -9.051 1.00 44.62 687 CYS A C 1
ATOM 5404 O O . CYS A 1 687 ? -18.150 -6.487 -8.234 1.00 44.62 687 CYS A O 1
ATOM 5406 N N . PHE A 1 688 ? -17.944 -7.170 -10.356 1.00 52.22 688 PHE A N 1
ATOM 5407 C CA . PHE A 1 688 ? -18.482 -5.937 -10.929 1.00 52.22 688 PHE A CA 1
ATOM 5408 C C . PHE A 1 688 ? -19.541 -6.097 -12.029 1.00 52.22 688 PHE A C 1
ATOM 5410 O O . PHE A 1 688 ? -19.984 -5.070 -12.549 1.00 52.22 688 PHE A O 1
ATOM 5417 N N . ASP A 1 689 ? -19.966 -7.324 -12.349 1.00 39.81 689 ASP A N 1
ATOM 5418 C CA . ASP A 1 689 ? -20.928 -7.582 -13.436 1.00 39.81 689 ASP A CA 1
ATOM 5419 C C . ASP A 1 689 ? -22.379 -7.813 -12.970 1.00 39.81 689 ASP A C 1
ATOM 5421 O O . ASP A 1 689 ? -23.302 -7.709 -13.770 1.00 39.81 689 ASP A O 1
ATOM 5425 N N . ASP A 1 690 ? -22.631 -8.032 -11.675 1.00 34.25 690 ASP A N 1
ATOM 5426 C CA . ASP A 1 690 ? -23.945 -8.524 -11.213 1.00 34.25 690 ASP A CA 1
ATOM 5427 C C . ASP A 1 690 ? -24.961 -7.426 -10.818 1.00 34.25 690 ASP A C 1
ATOM 5429 O O . ASP A 1 690 ? -25.937 -7.685 -10.119 1.00 34.25 690 ASP A O 1
ATOM 5433 N N . GLY A 1 691 ? -24.743 -6.168 -11.224 1.00 39.03 691 GLY A N 1
ATOM 5434 C CA . GLY A 1 691 ? -25.553 -5.033 -10.742 1.00 39.03 691 GLY A CA 1
ATOM 5435 C C . GLY A 1 691 ? -26.159 -4.103 -11.792 1.00 39.03 691 GLY A C 1
ATOM 5436 O O . GLY A 1 691 ? -27.009 -3.289 -11.444 1.00 39.03 691 GLY A O 1
ATOM 5437 N N . SER A 1 692 ? -25.743 -4.166 -13.060 1.00 39.19 692 SER A N 1
ATOM 5438 C CA . SER A 1 692 ? -26.060 -3.100 -14.029 1.00 39.19 692 SER A CA 1
ATOM 5439 C C . SER A 1 692 ? -27.232 -3.387 -14.973 1.00 39.19 692 SER A C 1
ATOM 5441 O O . SER A 1 692 ? -27.585 -2.507 -15.754 1.00 39.19 692 SER A O 1
ATOM 5443 N N . GLN A 1 693 ? -27.868 -4.566 -14.918 1.00 36.09 693 GLN A N 1
ATOM 5444 C CA . GLN A 1 693 ? -28.897 -4.934 -15.910 1.00 36.09 693 GLN A CA 1
ATOM 5445 C C . GLN A 1 693 ? -30.329 -5.090 -15.379 1.00 36.09 693 GLN A C 1
ATOM 5447 O O . GLN A 1 693 ? -31.252 -5.193 -16.187 1.00 36.09 693 GLN A O 1
ATOM 5452 N N . HIS A 1 694 ? -30.575 -5.013 -14.066 1.00 33.72 694 HIS A N 1
ATOM 5453 C CA . HIS A 1 694 ? -31.932 -5.164 -13.522 1.00 33.72 694 HIS A CA 1
ATOM 5454 C C . HIS A 1 694 ? -32.272 -4.166 -12.407 1.00 33.72 694 HIS A C 1
ATOM 5456 O O . HIS A 1 694 ? -32.531 -4.554 -11.272 1.00 33.72 694 HIS A O 1
ATOM 5462 N N . THR A 1 695 ? -32.378 -2.878 -12.743 1.00 35.59 695 THR A N 1
ATOM 5463 C CA . THR A 1 695 ? -33.146 -1.937 -11.909 1.00 35.59 695 THR A CA 1
ATOM 5464 C C . THR A 1 695 ? -33.835 -0.882 -12.761 1.00 35.59 695 THR A C 1
ATOM 5466 O O . THR A 1 695 ? -33.248 0.081 -13.247 1.00 35.59 695 THR A O 1
ATOM 5469 N N . THR A 1 696 ? -35.129 -1.097 -12.951 1.00 38.28 696 THR A N 1
ATOM 5470 C CA . THR A 1 696 ? -36.072 -0.190 -13.593 1.00 38.28 696 THR A CA 1
ATOM 5471 C C . THR A 1 696 ? -36.246 1.082 -12.746 1.00 38.28 696 THR A C 1
ATOM 5473 O O . THR A 1 696 ? -36.609 0.998 -11.578 1.00 38.28 696 THR A O 1
ATOM 5476 N N . SER A 1 697 ? -36.057 2.259 -13.358 1.00 40.69 697 SER A N 1
ATOM 5477 C CA . SER A 1 697 ? -36.646 3.555 -12.964 1.00 40.69 697 SER A CA 1
ATOM 5478 C C . SER A 1 697 ? -36.421 4.052 -11.515 1.00 40.69 697 SER A C 1
ATOM 5480 O O . SER A 1 697 ? -37.384 4.259 -10.775 1.00 40.69 697 SER A O 1
ATOM 5482 N N . MET A 1 698 ? -35.179 4.371 -11.138 1.00 44.06 698 MET A N 1
ATOM 5483 C CA . MET A 1 698 ? -34.881 5.311 -10.039 1.00 44.06 698 MET A CA 1
ATOM 5484 C C . MET A 1 698 ? -33.996 6.459 -10.560 1.00 44.06 698 MET A C 1
ATOM 5486 O O . MET A 1 698 ? -33.174 6.215 -11.446 1.00 44.06 698 MET A O 1
ATOM 5490 N N . PRO A 1 699 ? -34.160 7.707 -10.071 1.00 50.47 699 PRO A N 1
ATOM 5491 C CA . PRO A 1 699 ? -33.294 8.820 -10.459 1.00 50.47 699 PRO A CA 1
ATOM 5492 C C . PRO A 1 699 ? -31.843 8.505 -10.079 1.00 50.47 699 PRO A C 1
ATOM 5494 O O . PRO A 1 699 ? -31.574 8.075 -8.959 1.00 50.47 699 PRO A O 1
ATOM 5497 N N . VAL A 1 700 ? -30.921 8.686 -11.028 1.00 62.03 700 VAL A N 1
ATOM 5498 C CA . VAL A 1 700 ? -29.499 8.385 -10.834 1.00 62.03 700 VAL A CA 1
ATOM 5499 C C . VAL A 1 700 ? -28.934 9.338 -9.780 1.00 62.03 700 VAL A C 1
ATOM 5501 O O . VAL A 1 700 ? -28.832 10.539 -10.008 1.00 62.03 700 VAL A O 1
ATOM 5504 N N . ASP A 1 701 ? -28.600 8.799 -8.613 1.00 78.62 701 ASP A N 1
ATOM 5505 C CA . ASP A 1 701 ? -27.917 9.513 -7.536 1.00 78.62 701 ASP A CA 1
ATOM 5506 C C . ASP A 1 701 ? -26.492 9.901 -7.998 1.00 78.62 701 ASP A C 1
ATOM 5508 O O . ASP A 1 701 ? -25.692 9.027 -8.349 1.00 78.62 701 ASP A O 1
ATOM 5512 N N . ASN A 1 702 ? -26.153 11.200 -7.984 1.00 85.25 702 ASN A N 1
ATOM 5513 C CA . ASN A 1 702 ? -24.817 11.728 -8.321 1.00 85.25 702 ASN A CA 1
ATOM 5514 C C . ASN A 1 702 ? -23.690 11.030 -7.541 1.00 85.25 702 ASN A C 1
ATOM 5516 O O . ASN A 1 702 ? -22.577 10.847 -8.047 1.00 85.25 702 ASN A O 1
ATOM 5520 N N . ARG A 1 703 ? -23.969 10.621 -6.301 1.00 86.94 703 ARG A N 1
ATOM 5521 C CA . ARG A 1 703 ? -23.051 9.895 -5.428 1.00 86.94 703 ARG A CA 1
ATOM 5522 C C . ARG A 1 703 ? -22.795 8.480 -5.949 1.00 86.94 703 ARG A C 1
ATOM 5524 O O . ARG A 1 703 ? -21.642 8.052 -6.016 1.00 86.94 703 ARG A O 1
ATOM 5531 N N . MET A 1 704 ? -23.841 7.781 -6.392 1.00 87.31 704 MET A N 1
ATOM 5532 C CA . MET A 1 704 ? -23.723 6.473 -7.049 1.00 87.31 704 MET A CA 1
ATOM 5533 C C . MET A 1 704 ? -23.028 6.570 -8.407 1.00 87.31 704 MET A C 1
ATOM 5535 O O . MET A 1 704 ? -22.170 5.745 -8.720 1.00 87.31 704 MET A O 1
ATOM 5539 N N . HIS A 1 705 ? -23.330 7.604 -9.191 1.00 90.50 705 HIS A N 1
ATOM 5540 C CA . HIS A 1 705 ? -22.650 7.848 -10.465 1.00 90.50 705 HIS A CA 1
ATOM 5541 C C . HIS A 1 705 ? -21.157 8.132 -10.286 1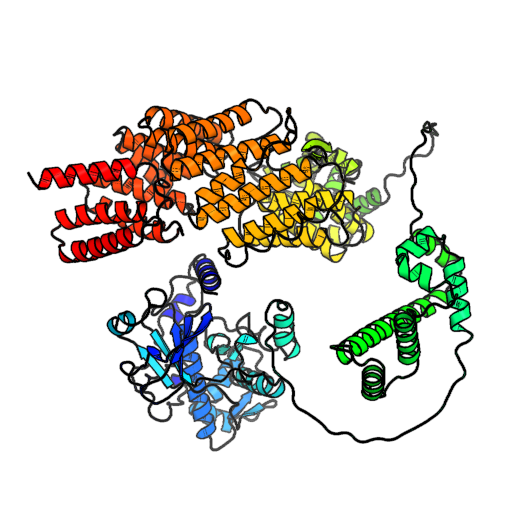.00 90.50 705 HIS A C 1
ATOM 5543 O O . HIS A 1 705 ? -20.313 7.604 -11.014 1.00 90.50 705 HIS A O 1
ATOM 5549 N N . SER A 1 706 ? -20.811 8.902 -9.255 1.00 91.94 706 SER A N 1
ATOM 5550 C CA . SER A 1 706 ? -19.420 9.127 -8.871 1.00 91.94 706 SER A CA 1
ATOM 5551 C C . SER A 1 706 ? -18.735 7.832 -8.430 1.00 91.94 706 SER A C 1
ATOM 5553 O O . SER A 1 706 ? -17.593 7.583 -8.818 1.00 91.94 706 SER A O 1
ATOM 5555 N N . ALA A 1 707 ? -19.424 6.968 -7.670 1.00 89.19 707 ALA A N 1
ATOM 5556 C CA . ALA A 1 707 ? -18.904 5.649 -7.302 1.00 89.19 707 ALA A CA 1
ATOM 5557 C C . ALA A 1 707 ? -18.632 4.771 -8.530 1.00 89.19 707 ALA A C 1
ATOM 5559 O O . ALA A 1 707 ? -17.615 4.073 -8.555 1.00 89.19 707 ALA A O 1
ATOM 5560 N N . ALA A 1 708 ? -19.484 4.832 -9.558 1.00 88.62 708 ALA A N 1
ATOM 5561 C CA . ALA A 1 708 ? -19.252 4.149 -10.829 1.00 88.62 708 ALA A CA 1
ATOM 5562 C C . ALA A 1 708 ? -17.992 4.682 -11.534 1.00 88.62 708 ALA A C 1
ATOM 5564 O O . ALA A 1 708 ? -17.161 3.894 -11.981 1.00 88.62 708 ALA A O 1
ATOM 5565 N N . GLY A 1 709 ? -17.777 6.000 -11.544 1.00 91.56 709 GLY A N 1
ATOM 5566 C CA . GLY A 1 709 ? -16.551 6.597 -12.081 1.00 91.56 709 GLY A CA 1
ATOM 5567 C C . GLY A 1 709 ? -15.289 6.201 -11.304 1.00 91.56 709 GLY A C 1
ATOM 5568 O O . GLY A 1 709 ? -14.256 5.888 -11.902 1.00 91.56 709 GLY A O 1
ATOM 5569 N N . GLN A 1 710 ? -15.370 6.110 -9.972 1.00 89.94 710 GL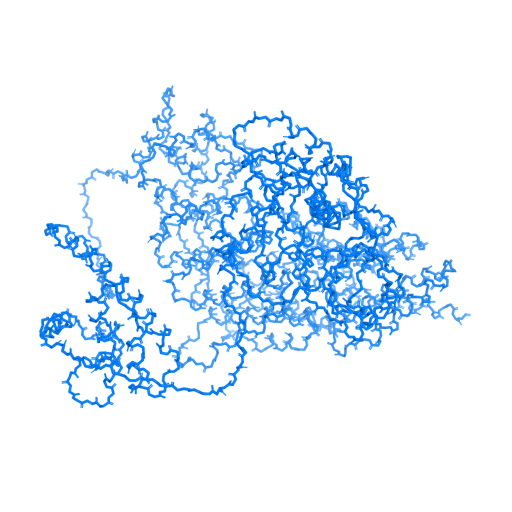N A N 1
ATOM 5570 C CA . GLN A 1 710 ? -14.286 5.555 -9.150 1.00 89.94 710 GLN A CA 1
ATOM 5571 C C . GLN A 1 710 ? -14.009 4.084 -9.486 1.00 89.94 710 GLN A C 1
ATOM 5573 O O . GLN A 1 710 ? -12.844 3.687 -9.586 1.00 89.94 710 GLN A O 1
ATOM 5578 N N . ALA A 1 711 ? -15.053 3.284 -9.724 1.00 86.38 711 ALA A N 1
ATOM 5579 C CA . ALA A 1 711 ? -14.905 1.903 -10.167 1.00 86.38 711 ALA A CA 1
ATOM 5580 C C . ALA A 1 711 ? -14.214 1.820 -11.539 1.00 86.38 711 ALA A C 1
ATOM 5582 O O . ALA A 1 711 ? -13.297 1.013 -11.696 1.00 86.38 711 ALA A O 1
ATOM 5583 N N . SER A 1 712 ? -14.563 2.688 -12.496 1.00 90.19 712 SER A N 1
ATOM 5584 C CA . SER A 1 712 ? -13.874 2.782 -13.792 1.00 90.19 712 SER A CA 1
ATOM 5585 C C . SER A 1 712 ? -12.385 3.096 -13.635 1.00 90.19 712 SER A C 1
ATOM 5587 O O . SER A 1 712 ? -11.555 2.455 -14.279 1.00 90.19 712 SER A O 1
ATOM 5589 N N . ILE A 1 713 ? -12.015 4.001 -12.720 1.00 91.06 713 ILE A N 1
ATOM 5590 C CA . ILE A 1 713 ? -10.607 4.282 -12.391 1.00 91.06 713 ILE A CA 1
ATOM 5591 C C . ILE A 1 713 ? -9.902 3.034 -11.837 1.00 91.06 713 ILE A C 1
ATOM 5593 O O . ILE A 1 713 ? -8.770 2.745 -12.230 1.00 91.06 713 ILE A O 1
ATOM 5597 N N . GLN A 1 714 ? -10.543 2.269 -10.946 1.00 86.75 714 GLN A N 1
ATOM 5598 C CA . GLN A 1 714 ? -9.952 1.032 -10.417 1.00 86.75 714 GLN A CA 1
ATOM 5599 C C . GLN A 1 714 ? -9.773 -0.032 -11.505 1.00 86.75 714 GLN A C 1
ATOM 5601 O O . GLN A 1 714 ? -8.700 -0.626 -11.593 1.00 86.75 714 GLN A O 1
ATOM 5606 N N . ARG A 1 715 ? -10.780 -0.240 -12.362 1.00 85.19 715 ARG A N 1
ATOM 5607 C CA . ARG A 1 715 ? -10.693 -1.185 -13.487 1.00 85.19 715 ARG A CA 1
ATOM 5608 C C . ARG A 1 715 ? -9.601 -0.778 -14.477 1.00 85.19 715 ARG A C 1
ATOM 5610 O O . ARG A 1 715 ? -8.799 -1.617 -14.866 1.00 85.19 715 ARG A O 1
ATOM 5617 N N . SER A 1 716 ? -9.504 0.512 -14.799 1.00 90.56 716 SER A N 1
ATOM 5618 C CA . SER A 1 716 ? -8.438 1.061 -15.644 1.00 90.56 716 SER A CA 1
ATOM 5619 C C . SER A 1 716 ? -7.047 0.762 -15.072 1.00 90.56 716 SER A C 1
ATOM 5621 O O . SER A 1 716 ? -6.161 0.299 -15.786 1.00 90.56 716 SER A O 1
ATOM 5623 N N . LEU A 1 717 ? -6.862 0.907 -13.755 1.00 87.50 717 LEU A N 1
ATOM 5624 C CA . LEU A 1 717 ? -5.607 0.548 -13.095 1.00 87.50 717 LEU A CA 1
ATOM 5625 C C . LEU A 1 717 ? -5.286 -0.955 -13.159 1.00 87.50 717 LEU A C 1
ATOM 5627 O O . LEU A 1 717 ? -4.106 -1.303 -13.225 1.00 87.50 717 LEU A O 1
ATOM 5631 N N . ASN A 1 718 ? -6.292 -1.833 -13.134 1.00 83.81 718 ASN A N 1
ATOM 5632 C CA . ASN A 1 718 ? -6.084 -3.269 -13.341 1.00 83.81 718 ASN A CA 1
ATOM 5633 C C . ASN A 1 718 ? -5.611 -3.533 -14.781 1.00 83.81 718 ASN A C 1
ATOM 5635 O O . ASN A 1 718 ? -4.621 -4.232 -14.978 1.00 83.81 718 ASN A O 1
ATOM 5639 N N . CYS A 1 719 ? -6.252 -2.903 -15.771 1.00 86.50 719 CYS A N 1
ATOM 5640 C CA . CYS A 1 719 ? -5.864 -3.009 -17.179 1.00 86.50 719 CYS A CA 1
ATOM 5641 C C . CYS A 1 719 ? -4.434 -2.500 -17.433 1.00 86.50 719 CYS A C 1
ATOM 5643 O O . CYS A 1 719 ? -3.680 -3.140 -18.159 1.00 86.50 719 CYS A O 1
ATOM 5645 N N . ILE A 1 720 ? -4.008 -1.406 -16.785 1.00 85.38 720 ILE A N 1
ATOM 5646 C CA . ILE A 1 720 ? -2.619 -0.912 -16.873 1.00 85.38 720 ILE A CA 1
ATOM 5647 C C . ILE A 1 720 ? -1.623 -1.966 -16.371 1.00 85.38 720 ILE A C 1
ATOM 5649 O O . ILE A 1 720 ? -0.557 -2.130 -16.960 1.00 85.38 720 ILE A O 1
ATOM 5653 N N . GLN A 1 721 ? -1.949 -2.694 -15.299 1.00 79.25 721 GLN A N 1
ATOM 5654 C CA . GLN A 1 721 ? -1.069 -3.739 -14.766 1.00 79.25 721 GLN A CA 1
ATOM 5655 C C . GLN A 1 721 ? -0.937 -4.948 -15.697 1.00 79.25 721 GLN A C 1
ATOM 5657 O O . GLN A 1 721 ? 0.097 -5.607 -15.665 1.00 79.25 721 GLN A O 1
ATOM 5662 N N . THR A 1 722 ? -1.949 -5.220 -16.523 1.00 80.25 722 THR A N 1
ATOM 5663 C CA . THR A 1 722 ? -1.909 -6.255 -17.569 1.00 80.25 722 THR A CA 1
ATOM 5664 C C . THR A 1 722 ? -1.491 -5.709 -18.938 1.00 80.25 722 THR A C 1
ATOM 5666 O O . THR A 1 722 ? -1.577 -6.429 -19.930 1.00 80.25 722 THR A O 1
ATOM 5669 N N . GLU A 1 723 ? -1.044 -4.450 -18.992 1.00 83.12 723 GLU A N 1
ATOM 5670 C CA . GLU A 1 723 ? -0.633 -3.722 -20.201 1.00 83.12 723 GLU A CA 1
ATOM 5671 C C . GLU A 1 723 ? -1.727 -3.540 -21.264 1.00 83.12 723 GLU A C 1
ATOM 5673 O O . GLU A 1 723 ? -1.430 -3.234 -22.415 1.00 83.12 723 GLU A O 1
ATOM 5678 N N . ASP A 1 724 ? -2.999 -3.659 -20.881 1.00 87.00 724 ASP A N 1
ATOM 5679 C CA . ASP A 1 724 ? -4.140 -3.358 -21.748 1.00 87.00 724 ASP A CA 1
ATOM 5680 C C . ASP A 1 724 ? -4.502 -1.868 -21.650 1.00 87.00 724 ASP A C 1
ATOM 5682 O O . ASP A 1 724 ? -5.504 -1.459 -21.053 1.00 87.00 724 ASP A O 1
ATOM 5686 N N . LEU A 1 725 ? -3.628 -1.028 -22.208 1.00 90.25 725 LEU A N 1
ATOM 5687 C CA . LEU A 1 725 ? -3.786 0.427 -22.176 1.00 90.25 725 LEU A CA 1
ATOM 5688 C C . LEU A 1 725 ? -5.011 0.908 -22.967 1.00 90.25 725 LEU A C 1
ATOM 5690 O O . LEU A 1 725 ? -5.623 1.911 -22.600 1.00 90.25 725 LEU A O 1
ATOM 5694 N N . SER A 1 726 ? -5.405 0.180 -24.012 1.00 91.25 726 SER A N 1
ATOM 5695 C CA . SER A 1 726 ? -6.575 0.499 -24.835 1.00 91.25 726 SER A CA 1
ATOM 5696 C C . SER A 1 726 ? -7.874 0.346 -24.046 1.00 91.25 726 SER A C 1
ATOM 5698 O O . SER A 1 726 ? -8.673 1.284 -23.989 1.00 91.25 726 SER A O 1
ATOM 5700 N N . THR A 1 727 ? -8.070 -0.790 -23.365 1.00 91.25 727 THR A N 1
ATOM 5701 C CA . THR A 1 727 ? -9.232 -0.971 -22.483 1.00 91.25 727 THR A CA 1
ATOM 5702 C C . THR A 1 727 ? -9.176 -0.009 -21.301 1.00 91.25 727 THR A C 1
ATOM 5704 O O . THR A 1 727 ? -10.202 0.568 -20.940 1.00 91.25 727 THR A O 1
ATOM 5707 N N . ALA A 1 728 ? -7.985 0.225 -20.734 1.00 92.88 728 ALA A N 1
ATOM 5708 C CA . ALA A 1 728 ? -7.800 1.174 -19.639 1.00 92.88 728 ALA A CA 1
ATOM 5709 C C . ALA A 1 728 ? -8.253 2.596 -20.008 1.00 92.88 728 ALA A C 1
ATOM 5711 O O . ALA A 1 728 ? -8.903 3.255 -19.194 1.00 92.88 728 ALA A O 1
ATOM 5712 N N . LYS A 1 729 ? -7.919 3.056 -21.222 1.00 95.56 729 LYS A N 1
ATOM 5713 C CA . LYS A 1 729 ? -8.315 4.362 -21.765 1.00 95.56 729 LYS A CA 1
ATOM 5714 C C . LYS A 1 729 ? -9.825 4.424 -22.001 1.00 95.56 729 LYS A C 1
ATOM 5716 O O . LYS A 1 729 ? -10.478 5.307 -21.450 1.00 95.56 729 LYS A O 1
ATOM 5721 N N . ARG A 1 730 ? -10.385 3.443 -22.719 1.00 95.12 730 ARG A N 1
ATOM 5722 C CA . ARG A 1 730 ? -11.822 3.379 -23.036 1.00 95.12 730 ARG A CA 1
ATOM 5723 C C . ARG A 1 730 ? -12.693 3.430 -21.778 1.00 95.12 730 ARG A C 1
ATOM 5725 O O . ARG A 1 730 ? -13.593 4.251 -21.695 1.00 95.12 730 ARG A O 1
ATOM 5732 N N . LEU A 1 731 ? -12.366 2.630 -20.757 1.00 93.44 731 LEU A N 1
ATOM 5733 C CA . LEU A 1 731 ? -13.100 2.609 -19.481 1.00 93.44 731 LEU A CA 1
ATOM 5734 C C . LEU A 1 731 ? -13.199 3.988 -18.811 1.00 93.44 731 LEU A C 1
ATOM 5736 O O . LEU A 1 731 ? -14.173 4.272 -18.113 1.00 93.44 731 LEU A O 1
ATOM 5740 N N . LEU A 1 732 ? -12.173 4.825 -18.973 1.00 96.00 732 LEU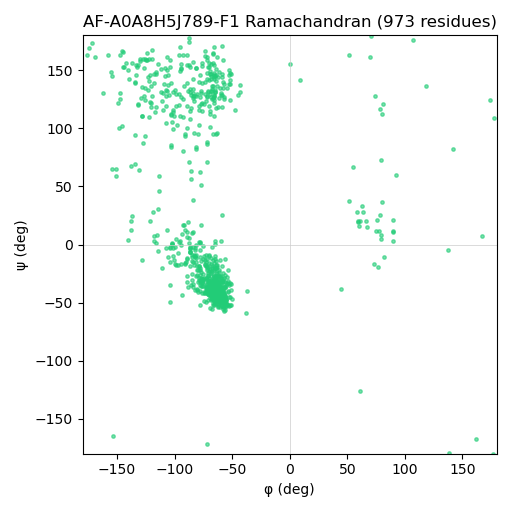 A N 1
ATOM 5741 C CA . LEU A 1 732 ? -12.156 6.183 -18.440 1.00 96.00 732 LEU A CA 1
ATOM 5742 C C . LEU A 1 732 ? -12.929 7.149 -19.339 1.00 96.00 732 LEU A C 1
ATOM 5744 O O . LEU A 1 732 ? -13.609 8.037 -18.828 1.00 96.00 732 LEU A O 1
ATOM 5748 N N . GLU A 1 733 ? -12.821 7.007 -20.658 1.00 94.81 733 GLU A N 1
ATOM 5749 C CA . GLU A 1 733 ? -13.525 7.843 -21.636 1.00 94.81 733 GLU A CA 1
ATOM 5750 C C . GLU A 1 733 ? -15.043 7.643 -21.586 1.00 94.81 733 GLU A C 1
ATOM 5752 O O . GLU A 1 733 ? -15.764 8.638 -21.633 1.00 94.81 733 GLU A O 1
ATOM 5757 N N . ASP A 1 734 ? -15.503 6.409 -21.360 1.00 93.12 734 ASP A N 1
ATOM 5758 C CA . ASP A 1 734 ? -16.922 6.034 -21.280 1.00 93.12 734 ASP A CA 1
ATOM 5759 C C . ASP A 1 734 ? -17.669 6.690 -20.102 1.00 93.12 734 ASP A C 1
ATOM 5761 O O . ASP A 1 734 ? -18.897 6.774 -20.108 1.00 93.12 734 ASP A O 1
ATOM 5765 N N . TRP A 1 735 ? -16.953 7.161 -19.075 1.00 94.94 735 TRP A N 1
ATOM 5766 C CA . TRP A 1 735 ? -17.556 7.866 -17.942 1.00 94.94 735 TRP A CA 1
ATOM 5767 C C . TRP A 1 735 ? -17.485 9.389 -18.120 1.00 94.94 735 TRP A C 1
ATOM 5769 O O . TRP A 1 735 ? -16.406 9.953 -18.316 1.00 94.94 735 TRP A O 1
ATOM 5779 N N . SER A 1 736 ? -18.609 10.084 -17.957 1.00 93.69 736 SER A N 1
ATOM 5780 C CA . SER A 1 736 ? -18.694 11.552 -17.918 1.00 93.69 736 SER A CA 1
ATOM 5781 C C . SER A 1 736 ? -19.630 12.014 -16.799 1.00 93.69 736 SER A C 1
ATOM 5783 O O . SER A 1 736 ? -20.523 11.247 -16.434 1.00 93.69 736 SER A O 1
ATOM 5785 N N . PRO A 1 737 ? -19.492 13.247 -16.273 1.00 93.38 737 PRO A N 1
ATOM 5786 C CA . PRO A 1 737 ? -20.465 13.805 -15.332 1.00 93.38 737 PRO A CA 1
ATOM 5787 C C . PRO A 1 737 ? -21.901 13.737 -15.872 1.00 93.38 737 PRO A C 1
ATOM 5789 O O . PRO A 1 737 ? -22.113 13.876 -17.079 1.00 93.38 737 PRO A O 1
ATOM 5792 N N . LEU A 1 738 ? -22.887 13.534 -14.993 1.00 89.25 738 LEU A N 1
ATOM 5793 C CA . LEU A 1 738 ? -24.303 13.422 -15.385 1.00 89.25 738 LEU A CA 1
ATOM 5794 C C . LEU A 1 738 ? -24.876 14.730 -15.921 1.00 89.25 738 LEU A C 1
ATOM 5796 O O . LEU A 1 738 ? -25.788 14.741 -16.752 1.00 89.25 738 LEU A O 1
ATOM 5800 N N . HIS A 1 739 ? -24.389 15.844 -15.389 1.00 88.50 739 HIS A N 1
ATOM 5801 C CA . HIS A 1 739 ? -24.956 17.161 -15.616 1.00 88.50 739 HIS A CA 1
ATOM 5802 C C . HIS A 1 739 ? -23.904 18.132 -16.139 1.00 88.50 739 HIS A C 1
ATOM 5804 O O . HIS A 1 739 ? -22.702 17.958 -15.950 1.00 88.50 739 HIS A O 1
ATOM 5810 N N . ARG A 1 740 ? -24.378 19.210 -16.777 1.00 88.62 740 ARG A N 1
ATOM 5811 C CA . ARG A 1 740 ? -23.515 20.278 -17.304 1.00 88.62 740 ARG A CA 1
ATOM 5812 C C . ARG A 1 740 ? -22.661 20.931 -16.214 1.00 88.62 740 ARG A C 1
ATOM 5814 O O . ARG A 1 740 ? -21.557 21.382 -16.498 1.00 88.62 740 ARG A O 1
ATOM 5821 N N . ILE A 1 741 ? -23.195 21.012 -14.997 1.00 89.12 741 ILE A N 1
ATOM 5822 C CA . ILE A 1 741 ? -22.466 21.436 -13.804 1.00 89.12 741 ILE A CA 1
ATOM 5823 C C . ILE A 1 741 ? -22.262 20.171 -12.963 1.00 89.12 741 ILE A C 1
ATOM 5825 O O . ILE A 1 741 ? -23.240 19.695 -12.385 1.00 89.12 741 ILE A O 1
ATOM 5829 N N . PRO A 1 742 ? -21.043 19.604 -12.936 1.00 92.06 742 PRO A N 1
ATOM 5830 C CA . PRO A 1 742 ? -20.741 18.439 -12.113 1.00 92.06 742 PRO A CA 1
ATOM 5831 C C . PRO A 1 742 ? -20.854 18.776 -10.625 1.00 92.06 742 PRO A C 1
ATOM 5833 O O . PRO A 1 742 ? -20.472 19.876 -10.218 1.00 92.06 742 PRO A O 1
ATOM 5836 N N . SER A 1 743 ? -21.310 17.817 -9.822 1.00 93.88 743 SER A N 1
ATOM 5837 C CA . SER A 1 743 ? -21.203 17.881 -8.357 1.00 93.88 743 SER A CA 1
ATOM 5838 C C . SER A 1 743 ? -19.739 17.888 -7.898 1.00 93.88 743 SER A C 1
ATOM 5840 O O . SER A 1 743 ? -18.839 17.464 -8.633 1.00 93.88 743 SER A O 1
ATOM 5842 N N . SER A 1 744 ? -19.475 18.324 -6.663 1.00 95.00 744 SER A N 1
ATOM 5843 C CA . SER A 1 744 ? -18.108 18.351 -6.114 1.00 95.00 744 SER A CA 1
ATOM 5844 C C . SER A 1 744 ? -17.435 16.970 -6.132 1.00 95.00 744 SER A C 1
ATOM 5846 O O . SER A 1 744 ? -16.244 16.859 -6.421 1.00 95.00 744 SER A O 1
ATOM 5848 N N . LEU A 1 745 ? -18.184 15.895 -5.883 1.00 93.81 745 LEU A N 1
ATOM 5849 C CA . LEU A 1 745 ? -17.659 14.532 -5.945 1.00 93.81 745 LEU A CA 1
ATOM 5850 C C . LEU A 1 745 ? -17.370 14.083 -7.390 1.00 93.81 745 LEU A C 1
ATOM 5852 O O . LEU A 1 745 ? -16.349 13.436 -7.633 1.00 93.81 745 LEU A O 1
ATOM 5856 N N . GLU A 1 746 ? -18.194 14.472 -8.369 1.00 94.81 746 GLU A N 1
ATOM 5857 C CA . GLU A 1 746 ? -17.902 14.228 -9.790 1.00 94.81 746 GLU A CA 1
ATOM 5858 C C . GLU A 1 746 ? -16.657 14.998 -10.253 1.00 94.81 746 GLU A C 1
ATOM 5860 O O . GLU A 1 746 ? -15.865 14.446 -11.016 1.00 94.81 746 GLU A O 1
ATOM 5865 N N . ARG A 1 747 ? -16.418 16.218 -9.744 1.00 96.25 747 ARG A N 1
ATOM 5866 C CA . ARG A 1 747 ? -15.170 16.973 -9.986 1.00 96.25 747 ARG A CA 1
ATOM 5867 C C . ARG A 1 747 ? -13.941 16.218 -9.486 1.00 96.25 747 ARG A C 1
ATOM 5869 O O . ARG A 1 747 ? -12.925 16.169 -10.176 1.00 96.25 747 ARG A O 1
ATOM 5876 N N . VAL A 1 748 ? -14.033 15.571 -8.321 1.00 96.31 748 VAL A N 1
ATOM 5877 C CA . VAL A 1 748 ? -12.963 14.696 -7.808 1.00 96.31 748 VAL A CA 1
ATOM 5878 C C . VAL A 1 748 ? -12.720 13.508 -8.747 1.00 96.31 748 VAL A C 1
ATOM 5880 O O . VAL A 1 748 ? -11.567 13.153 -9.013 1.00 96.31 748 VAL A O 1
ATOM 5883 N N . VAL A 1 749 ? -13.782 12.876 -9.256 1.00 95.88 749 VAL A N 1
ATOM 5884 C CA . VAL A 1 749 ? -13.663 11.766 -10.217 1.00 95.88 749 VAL A CA 1
ATOM 5885 C C . VAL A 1 749 ? -13.010 12.246 -11.514 1.00 95.88 749 VAL A C 1
ATOM 5887 O O . VAL A 1 749 ? -12.062 11.616 -11.979 1.00 95.88 749 VAL A O 1
ATOM 5890 N N . GLU A 1 750 ? -13.459 13.374 -12.065 1.00 95.94 750 GLU A N 1
ATOM 5891 C CA . GLU A 1 750 ? -12.923 13.973 -13.290 1.00 95.94 750 GLU A CA 1
ATOM 5892 C C . GLU A 1 750 ? -11.442 14.345 -13.147 1.00 95.94 750 GLU A C 1
ATOM 5894 O O . GLU A 1 750 ? -10.626 13.975 -13.995 1.00 95.94 750 GLU A O 1
ATOM 5899 N N . PHE A 1 751 ? -11.066 14.982 -12.034 1.00 97.44 751 PHE A N 1
ATOM 5900 C CA . PHE A 1 751 ? -9.674 15.273 -11.692 1.00 97.44 751 PHE A CA 1
ATOM 5901 C C . PHE A 1 751 ? -8.803 14.011 -11.765 1.00 97.44 751 PHE A C 1
ATOM 5903 O O . PHE A 1 751 ? -7.787 13.981 -12.462 1.00 97.44 751 PHE A O 1
ATOM 5910 N N . ARG A 1 752 ? -9.217 12.929 -11.094 1.00 97.1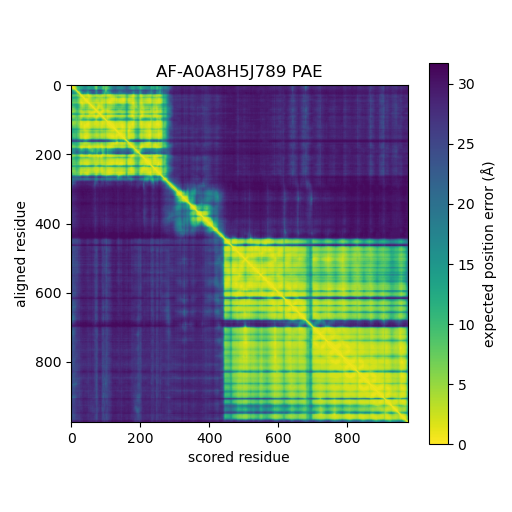9 752 ARG A N 1
ATOM 5911 C CA . ARG A 1 752 ? -8.456 11.670 -11.074 1.00 97.19 752 ARG A CA 1
ATOM 5912 C C . ARG A 1 752 ? -8.446 10.967 -12.429 1.00 97.19 752 ARG A C 1
ATOM 5914 O O . ARG A 1 752 ? -7.411 10.418 -12.809 1.00 97.19 752 ARG A O 1
ATOM 5921 N N . LYS A 1 753 ? -9.571 10.982 -13.150 1.00 97.00 753 LYS A N 1
ATOM 5922 C CA . LYS A 1 753 ? -9.691 10.463 -14.519 1.00 97.00 753 LYS A CA 1
ATOM 5923 C C . LYS A 1 753 ? -8.660 11.127 -15.427 1.00 97.00 753 LYS A C 1
ATOM 5925 O O . LYS A 1 753 ? -7.939 10.424 -16.128 1.00 97.00 753 LYS A O 1
ATOM 5930 N N . ASN A 1 754 ? -8.544 12.451 -15.366 1.00 98.06 754 ASN A N 1
ATOM 5931 C CA . ASN A 1 754 ? -7.598 13.216 -16.173 1.00 98.06 754 ASN A CA 1
ATOM 5932 C C . ASN A 1 754 ? -6.136 12.849 -15.863 1.00 98.06 754 ASN A C 1
ATOM 5934 O O . ASN A 1 754 ? -5.356 12.647 -16.790 1.00 98.06 754 ASN A O 1
ATOM 5938 N N . ILE A 1 755 ? -5.772 12.643 -14.589 1.00 98.06 755 ILE A N 1
ATOM 5939 C CA . ILE A 1 755 ? -4.429 12.141 -14.232 1.00 98.06 755 ILE A CA 1
ATOM 5940 C C . ILE A 1 755 ? -4.171 10.760 -14.851 1.00 98.06 755 ILE A C 1
ATOM 5942 O O . ILE A 1 755 ? -3.104 10.520 -15.415 1.00 98.06 755 ILE A O 1
ATOM 5946 N N . MET A 1 756 ? -5.138 9.840 -14.758 1.00 96.81 756 MET A N 1
ATOM 5947 C CA . MET A 1 756 ? -4.973 8.487 -15.304 1.00 96.81 756 MET A CA 1
ATOM 5948 C C . MET A 1 756 ? -4.888 8.483 -16.830 1.00 96.81 756 MET A C 1
ATOM 5950 O O . MET A 1 756 ? -4.027 7.796 -17.372 1.00 96.81 756 MET A O 1
ATOM 5954 N N . LEU A 1 757 ? -5.725 9.267 -17.516 1.00 97.62 757 LEU A N 1
ATOM 5955 C CA . LEU A 1 757 ? -5.663 9.418 -18.971 1.00 97.62 757 LEU A CA 1
ATOM 5956 C C . LEU A 1 757 ? -4.318 9.989 -19.412 1.00 97.62 757 LEU A C 1
ATOM 5958 O O . LEU A 1 757 ? -3.699 9.422 -20.308 1.00 97.62 757 LEU A O 1
ATOM 5962 N N . GLY A 1 758 ? -3.828 11.031 -18.733 1.00 97.75 758 GLY A N 1
ATOM 5963 C CA . GLY A 1 758 ? -2.493 11.573 -18.973 1.00 97.75 758 GLY A CA 1
ATOM 5964 C C . GLY A 1 758 ? -1.417 10.491 -18.888 1.00 97.75 758 GLY A C 1
ATOM 5965 O O . GLY A 1 758 ? -0.673 10.246 -19.835 1.00 97.75 758 GLY A O 1
ATOM 5966 N N . ARG A 1 759 ? -1.408 9.731 -17.790 1.00 95.94 759 ARG A N 1
ATOM 5967 C CA . ARG A 1 759 ? -0.448 8.638 -17.591 1.00 95.94 759 ARG A CA 1
ATOM 5968 C C . ARG A 1 759 ? -0.529 7.550 -18.666 1.00 95.94 759 ARG A C 1
ATOM 5970 O O . ARG A 1 759 ? 0.512 7.121 -19.160 1.00 95.94 759 ARG A O 1
ATOM 5977 N N . ILE A 1 760 ? -1.734 7.105 -19.029 1.00 95.19 760 ILE A N 1
ATOM 5978 C CA . ILE A 1 760 ? -1.938 6.086 -20.071 1.00 95.19 760 ILE A CA 1
ATOM 5979 C C . ILE A 1 760 ? -1.405 6.588 -21.415 1.00 95.19 760 ILE A C 1
ATOM 5981 O O . ILE A 1 760 ? -0.635 5.885 -22.067 1.00 95.19 760 ILE A O 1
ATOM 5985 N N . LEU A 1 761 ? -1.756 7.817 -21.797 1.00 96.31 761 LEU A N 1
ATOM 5986 C CA . LEU A 1 761 ? -1.310 8.426 -23.048 1.00 96.31 761 LEU A CA 1
ATOM 5987 C C . LEU A 1 761 ? 0.209 8.577 -23.089 1.00 96.31 761 LEU A C 1
ATOM 5989 O O . LEU A 1 761 ? 0.823 8.248 -24.102 1.00 96.31 761 LEU A O 1
ATOM 5993 N N . ARG A 1 762 ? 0.843 8.979 -21.977 1.00 95.44 762 ARG A N 1
ATOM 5994 C CA . ARG A 1 762 ? 2.307 8.983 -21.877 1.00 95.44 762 ARG A CA 1
ATOM 5995 C C . ARG A 1 762 ? 2.871 7.590 -22.120 1.00 95.44 762 ARG A C 1
ATOM 5997 O O . ARG A 1 762 ? 3.790 7.464 -22.917 1.00 95.44 762 ARG A O 1
ATOM 6004 N N . TYR A 1 763 ? 2.326 6.551 -21.485 1.00 93.31 763 TYR A N 1
ATOM 6005 C CA . TYR A 1 763 ? 2.806 5.176 -21.670 1.00 93.31 763 TYR A C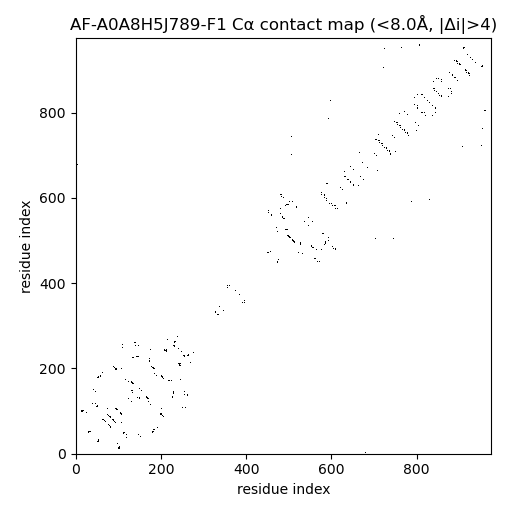A 1
ATOM 6006 C C . TYR A 1 763 ? 2.692 4.698 -23.123 1.00 93.31 763 TYR A C 1
ATOM 6008 O O . TYR A 1 763 ? 3.543 3.918 -23.550 1.00 93.31 763 TYR A O 1
ATOM 6016 N N . GLN A 1 764 ? 1.703 5.203 -23.868 1.00 92.25 764 GLN A N 1
ATOM 6017 C CA . GLN A 1 764 ? 1.495 4.967 -25.303 1.00 92.25 764 GLN A CA 1
ATOM 6018 C C . GLN A 1 764 ? 2.358 5.861 -26.217 1.00 92.25 764 GLN A C 1
ATOM 6020 O O . GLN A 1 764 ? 2.389 5.645 -27.423 1.00 92.25 764 GLN A O 1
ATOM 6025 N N . GLY A 1 765 ? 3.047 6.871 -25.676 1.00 93.06 765 GLY A N 1
ATOM 6026 C CA . GLY A 1 765 ? 3.853 7.830 -26.443 1.00 93.06 765 GLY A CA 1
ATOM 6027 C C . GLY A 1 765 ? 3.096 9.074 -26.924 1.00 93.06 765 GLY A C 1
ATOM 6028 O O . GLY A 1 765 ? 3.679 9.934 -27.580 1.00 93.06 765 GLY A O 1
ATOM 6029 N N . GLY A 1 766 ? 1.814 9.216 -26.574 1.00 95.88 766 GLY A N 1
ATOM 6030 C CA . GLY A 1 766 ? 0.988 10.394 -26.854 1.00 95.88 766 GLY A CA 1
ATOM 6031 C C . GLY A 1 766 ? 1.287 11.553 -25.901 1.00 95.88 766 GLY A C 1
ATOM 6032 O O . GLY A 1 766 ? 0.427 11.952 -25.119 1.00 95.88 766 GLY A O 1
ATOM 6033 N N . PHE A 1 767 ? 2.515 12.082 -25.917 1.00 97.31 767 PHE A N 1
ATOM 6034 C CA . PHE A 1 767 ? 2.989 13.037 -24.904 1.00 97.31 767 PHE A CA 1
ATOM 6035 C C . PHE A 1 767 ? 2.226 14.376 -24.896 1.00 97.31 767 PHE A C 1
ATOM 6037 O O . PHE A 1 767 ? 1.925 14.896 -23.825 1.00 97.31 767 PHE A O 1
ATOM 6044 N N . GLY A 1 768 ? 1.855 14.916 -26.063 1.00 98.19 768 GLY A N 1
ATOM 6045 C CA . GLY A 1 768 ? 1.085 16.168 -26.145 1.00 98.19 768 GLY A CA 1
ATOM 6046 C C . GLY A 1 768 ? -0.344 16.032 -25.600 1.00 98.19 768 GLY A C 1
ATOM 6047 O O . GLY A 1 768 ? -0.806 16.863 -24.814 1.00 98.19 768 GLY A O 1
ATOM 6048 N N . GLU A 1 769 ? -1.030 14.939 -25.949 1.00 97.88 769 GLU A N 1
ATOM 6049 C CA . GLU A 1 769 ? -2.348 14.622 -25.384 1.00 97.88 769 GLU A CA 1
ATOM 6050 C C . GLU A 1 769 ? -2.246 14.347 -23.879 1.00 97.88 769 GLU A C 1
ATOM 6052 O O . GLU A 1 769 ? -3.077 14.830 -23.110 1.00 97.88 769 GLU A O 1
ATOM 6057 N N . SER A 1 770 ? -1.196 13.634 -23.445 1.00 98.38 770 SER A N 1
ATOM 6058 C CA . SER A 1 770 ? -0.911 13.400 -22.026 1.00 98.38 770 SER A CA 1
ATOM 6059 C C . SER A 1 770 ? -0.865 14.711 -21.246 1.00 98.38 770 SER A C 1
ATOM 6061 O O . SER A 1 770 ? -1.600 14.873 -20.269 1.00 98.38 770 SER A O 1
ATOM 6063 N N . LEU A 1 771 ? -0.058 15.671 -21.714 1.00 98.50 771 LEU A N 1
ATOM 6064 C CA . LEU A 1 771 ? 0.094 16.968 -21.060 1.00 98.50 771 LEU A CA 1
ATOM 6065 C C . LEU A 1 771 ? -1.245 17.711 -20.980 1.00 98.50 771 LEU A C 1
ATOM 6067 O O . LEU A 1 771 ? -1.604 18.191 -19.910 1.00 98.50 771 LEU A O 1
ATOM 6071 N N . THR A 1 772 ? -2.036 17.689 -22.057 1.00 98.38 772 THR A N 1
ATOM 6072 C CA . THR A 1 772 ? -3.366 18.320 -22.097 1.00 98.38 772 THR A CA 1
ATOM 6073 C C . THR A 1 772 ? -4.288 17.796 -20.988 1.00 98.38 772 THR A C 1
ATOM 6075 O O . THR A 1 772 ? -4.983 18.569 -20.326 1.00 98.38 772 THR A O 1
ATOM 6078 N N . TYR A 1 773 ? -4.323 16.480 -20.752 1.00 98.50 773 TYR A N 1
ATOM 6079 C CA . TYR A 1 773 ? -5.132 15.912 -19.668 1.00 98.50 773 TYR A CA 1
ATOM 6080 C C . TYR A 1 773 ? -4.572 16.252 -18.281 1.00 98.50 773 TYR A C 1
ATOM 6082 O O . TYR A 1 773 ? -5.339 16.563 -17.368 1.00 98.50 773 TYR A O 1
ATOM 6090 N N . LEU A 1 774 ? -3.252 16.247 -18.108 1.00 98.44 774 LEU A N 1
ATOM 6091 C CA . LEU A 1 774 ? -2.625 16.594 -16.831 1.00 98.44 774 LEU A CA 1
ATOM 6092 C C . LEU A 1 774 ? -2.834 18.076 -16.469 1.00 98.44 774 LEU A C 1
ATOM 6094 O O . LEU A 1 774 ? -3.132 18.394 -15.317 1.00 98.44 774 LEU A O 1
ATOM 6098 N N . GLU A 1 775 ? -2.782 18.977 -17.449 1.00 97.94 775 GLU A N 1
ATOM 6099 C CA . GLU A 1 775 ? -3.088 20.403 -17.278 1.00 97.94 775 GLU A CA 1
ATOM 6100 C C . GLU A 1 775 ? -4.564 20.643 -16.939 1.00 97.94 775 GLU A C 1
ATOM 6102 O O . GLU A 1 775 ? -4.876 21.494 -16.101 1.00 97.94 775 GLU A O 1
ATOM 6107 N N . LYS A 1 776 ? -5.489 19.850 -17.502 1.00 97.38 776 LYS A N 1
ATOM 6108 C CA . LYS A 1 776 ? -6.904 19.866 -17.085 1.00 97.38 776 LYS A CA 1
ATOM 6109 C C . LYS A 1 776 ? -7.063 19.483 -15.614 1.00 97.38 776 LYS A C 1
ATOM 6111 O O . LYS A 1 776 ? -7.820 20.137 -14.895 1.00 97.38 776 LYS A O 1
ATOM 6116 N N . ALA A 1 777 ? -6.342 18.463 -15.142 1.00 97.62 777 ALA A N 1
ATOM 6117 C CA . ALA A 1 777 ? -6.349 18.090 -13.726 1.00 97.62 777 ALA A CA 1
ATOM 6118 C C . ALA A 1 777 ? -5.777 19.215 -12.843 1.00 97.62 777 ALA A C 1
ATOM 6120 O O . ALA A 1 777 ? -6.384 19.573 -11.834 1.00 97.62 777 ALA A O 1
ATOM 6121 N N . GLN A 1 778 ? -4.663 19.832 -13.246 1.00 96.25 778 GLN A N 1
ATOM 6122 C CA . GLN A 1 778 ? -4.083 20.974 -12.530 1.00 96.25 778 GLN A CA 1
ATOM 6123 C C . GLN A 1 778 ? -5.044 22.174 -12.476 1.00 96.25 778 GLN A C 1
ATOM 6125 O O . GLN A 1 778 ? -5.220 22.774 -11.417 1.00 96.25 778 GLN A O 1
ATOM 6130 N N . THR A 1 779 ? -5.715 22.476 -13.588 1.00 95.69 779 THR A N 1
ATOM 6131 C CA . THR A 1 779 ? -6.727 23.540 -13.683 1.00 95.69 779 THR A CA 1
ATOM 6132 C C . THR A 1 779 ? -7.916 23.260 -12.770 1.00 95.69 779 THR A C 1
ATOM 6134 O O . THR A 1 779 ? -8.348 24.150 -12.042 1.00 95.69 779 THR A O 1
ATOM 6137 N N . THR A 1 780 ? -8.404 22.015 -12.748 1.00 94.81 780 THR A N 1
ATOM 6138 C CA . THR A 1 780 ? -9.488 21.590 -11.847 1.00 94.81 780 THR A CA 1
ATOM 6139 C C . THR A 1 780 ? -9.091 21.837 -10.393 1.00 94.81 780 THR A C 1
ATOM 6141 O O . THR A 1 780 ? -9.808 22.508 -9.659 1.00 94.81 780 THR A O 1
ATOM 6144 N N . ALA A 1 781 ? -7.898 21.395 -9.988 1.00 94.12 781 ALA A N 1
ATOM 6145 C CA . ALA A 1 781 ? -7.424 21.597 -8.622 1.00 94.12 781 ALA A CA 1
ATOM 6146 C C . ALA A 1 781 ? -7.209 23.073 -8.241 1.00 94.12 781 ALA A C 1
ATOM 6148 O O . ALA A 1 781 ? -7.303 23.406 -7.065 1.00 94.12 781 ALA A O 1
ATOM 6149 N N . ALA A 1 782 ? -6.921 23.951 -9.205 1.00 92.88 782 ALA A N 1
ATOM 6150 C CA . ALA A 1 782 ? -6.778 25.387 -8.965 1.00 92.88 782 ALA A CA 1
ATOM 6151 C C . ALA A 1 782 ? -8.129 26.122 -8.854 1.00 92.88 782 ALA A C 1
ATOM 6153 O O . ALA A 1 782 ? -8.213 27.154 -8.188 1.00 92.88 782 ALA A O 1
ATOM 6154 N N . GLN A 1 783 ? -9.174 25.621 -9.520 1.00 93.38 783 GLN A N 1
ATOM 6155 C CA . GLN A 1 783 ? -10.507 26.234 -9.532 1.00 93.38 783 GLN A CA 1
ATOM 6156 C C . GLN A 1 783 ? -11.356 25.837 -8.317 1.00 93.38 783 GLN A C 1
ATOM 6158 O O . GLN A 1 783 ? -12.135 26.652 -7.821 1.00 93.38 783 GLN A O 1
ATOM 6163 N N . GLU A 1 784 ? -11.202 24.608 -7.828 1.00 92.06 784 GLU A N 1
ATOM 6164 C CA . GLU A 1 784 ? -11.992 24.062 -6.722 1.00 92.06 784 GLU A CA 1
ATOM 6165 C C . GLU A 1 784 ? -11.424 24.493 -5.359 1.00 92.06 784 GLU A C 1
ATOM 6167 O O . GLU A 1 784 ? -10.510 23.871 -4.822 1.00 92.06 784 GLU A O 1
ATOM 6172 N N . LYS A 1 785 ? -11.977 25.563 -4.774 1.00 88.50 785 LYS A N 1
ATOM 6173 C CA . LYS A 1 785 ? -11.519 26.110 -3.478 1.00 88.50 785 LYS A CA 1
ATOM 6174 C C . LYS A 1 785 ? -11.942 25.271 -2.274 1.00 88.50 785 LYS A C 1
ATOM 6176 O O . LYS A 1 785 ? -11.257 25.271 -1.255 1.00 88.50 785 LYS A O 1
ATOM 6181 N N . ASP A 1 786 ? -13.064 24.572 -2.400 1.00 90.44 786 ASP A N 1
ATOM 6182 C CA . ASP A 1 786 ? -13.655 23.793 -1.315 1.00 90.44 786 ASP A CA 1
ATOM 6183 C C . ASP A 1 786 ? -13.089 22.367 -1.228 1.00 90.44 786 ASP A C 1
ATOM 6185 O O . ASP A 1 786 ? -13.391 21.652 -0.271 1.00 90.44 786 ASP A O 1
ATOM 6189 N N . LEU A 1 787 ? -12.259 21.951 -2.190 1.00 93.94 787 LEU A N 1
ATOM 6190 C CA . LEU A 1 787 ? -11.650 20.623 -2.259 1.00 93.94 787 LEU A CA 1
ATOM 6191 C C . LEU A 1 787 ? -10.137 20.683 -2.022 1.00 93.94 787 LEU A C 1
ATOM 6193 O O . LEU A 1 787 ? -9.470 21.656 -2.361 1.00 93.94 787 LEU A O 1
ATOM 6197 N N . THR A 1 788 ? -9.567 19.608 -1.476 1.00 91.19 788 THR A N 1
ATOM 6198 C CA . THR A 1 788 ? -8.118 19.479 -1.261 1.00 91.19 788 THR A CA 1
ATOM 6199 C C . THR A 1 788 ? -7.497 18.339 -2.069 1.00 91.19 788 THR A C 1
ATOM 6201 O O . THR A 1 788 ? -7.786 17.165 -1.871 1.00 91.19 788 THR A O 1
ATOM 6204 N N . PHE A 1 789 ? -6.570 18.669 -2.968 1.00 91.88 789 PHE A N 1
ATOM 6205 C CA . PHE A 1 789 ? -5.889 17.691 -3.832 1.00 91.88 789 PHE A CA 1
ATOM 6206 C C . PHE A 1 789 ? -4.430 17.420 -3.421 1.00 91.88 789 PHE A C 1
ATOM 6208 O O . PHE A 1 789 ? -3.670 16.795 -4.162 1.00 91.88 789 PHE A O 1
ATOM 6215 N N . TYR A 1 790 ? -4.015 17.863 -2.228 1.00 87.56 790 TYR A N 1
ATOM 6216 C CA . TYR A 1 790 ? -2.610 17.850 -1.794 1.00 87.56 790 TYR A CA 1
ATOM 6217 C C . TYR A 1 790 ? -1.955 16.465 -1.789 1.00 87.56 790 TYR A C 1
ATOM 6219 O O . TYR A 1 790 ? -0.746 16.346 -2.018 1.00 87.56 790 TYR A O 1
ATOM 6227 N N . GLU A 1 791 ? -2.733 15.417 -1.529 1.00 86.00 791 GLU A N 1
ATOM 6228 C CA . GLU A 1 791 ? -2.240 14.040 -1.552 1.00 86.00 791 GLU A CA 1
ATOM 6229 C C . GLU A 1 791 ? -1.910 13.561 -2.973 1.00 86.00 791 GLU A C 1
ATOM 6231 O O . GLU A 1 791 ? -0.955 12.805 -3.142 1.00 86.00 791 GLU A O 1
ATOM 6236 N N . ASP A 1 792 ? -2.629 14.042 -3.992 1.00 91.94 792 ASP A N 1
ATOM 6237 C CA . ASP A 1 792 ? -2.434 13.643 -5.392 1.00 91.94 792 ASP A CA 1
ATOM 6238 C C . ASP A 1 792 ? -1.432 14.547 -6.136 1.00 91.94 792 ASP A C 1
ATOM 6240 O O . ASP A 1 792 ? -0.891 14.145 -7.165 1.00 91.94 792 ASP A O 1
ATOM 6244 N N . PHE A 1 793 ? -1.108 15.733 -5.600 1.00 92.19 793 PHE A N 1
ATOM 6245 C CA . PHE A 1 793 ? -0.146 16.664 -6.211 1.00 92.19 793 PHE A CA 1
ATOM 6246 C C . PHE A 1 793 ? 1.248 16.080 -6.420 1.00 92.19 793 PHE A C 1
ATOM 6248 O O . PHE A 1 793 ? 1.908 16.450 -7.388 1.00 92.19 793 PHE A O 1
ATOM 6255 N N . ARG A 1 794 ? 1.686 15.136 -5.575 1.00 92.31 794 ARG A N 1
ATOM 6256 C CA . ARG A 1 794 ? 2.937 14.401 -5.817 1.00 92.31 794 ARG A CA 1
ATOM 6257 C C . ARG A 1 794 ? 2.889 13.693 -7.170 1.00 92.31 794 ARG A C 1
ATOM 6259 O O . ARG A 1 794 ? 3.788 13.870 -7.982 1.00 92.31 794 ARG A O 1
ATOM 6266 N N . ASP A 1 795 ? 1.852 12.890 -7.391 1.00 93.62 795 ASP A N 1
ATOM 6267 C CA . ASP A 1 795 ? 1.746 12.037 -8.575 1.00 93.62 795 ASP A CA 1
ATOM 6268 C C . ASP A 1 795 ? 1.435 12.868 -9.823 1.00 93.62 795 ASP A C 1
ATOM 6270 O O . ASP A 1 795 ? 2.069 12.660 -10.852 1.00 93.62 795 ASP A O 1
ATOM 6274 N N . LEU A 1 796 ? 0.546 13.863 -9.709 1.00 97.44 796 LEU A N 1
ATOM 6275 C CA . LEU A 1 796 ? 0.254 14.812 -10.787 1.00 97.44 796 LEU A CA 1
ATOM 6276 C C . LEU A 1 796 ? 1.515 15.563 -11.237 1.00 97.44 796 LEU A C 1
ATOM 6278 O O . LEU A 1 796 ? 1.797 15.623 -12.430 1.00 97.44 796 LEU A O 1
ATOM 6282 N N . THR A 1 797 ? 2.295 16.106 -10.297 1.00 97.81 797 THR A N 1
ATOM 6283 C CA . THR A 1 797 ? 3.512 16.864 -10.629 1.00 97.81 797 THR A CA 1
ATOM 6284 C C . THR A 1 797 ? 4.566 15.963 -11.265 1.00 97.81 797 THR A C 1
ATOM 6286 O O . THR A 1 797 ? 5.183 16.365 -12.246 1.00 97.81 797 THR A O 1
ATOM 6289 N N . CYS A 1 798 ? 4.750 14.738 -10.760 1.00 97.69 798 CYS A N 1
ATOM 6290 C CA . CYS A 1 798 ? 5.649 13.766 -11.381 1.00 97.69 798 CYS A CA 1
ATOM 6291 C C . CYS A 1 798 ? 5.201 13.389 -12.798 1.00 97.69 798 CYS A C 1
ATOM 6293 O O . CYS A 1 798 ? 6.041 13.336 -13.686 1.00 97.69 798 CYS A O 1
ATOM 6295 N N . ASP A 1 799 ? 3.908 13.157 -13.040 1.00 97.94 799 ASP A N 1
ATOM 6296 C CA . ASP A 1 799 ? 3.420 12.824 -14.383 1.00 97.94 799 ASP A CA 1
ATOM 6297 C C . ASP A 1 799 ? 3.539 14.009 -15.358 1.00 97.94 799 ASP A C 1
ATOM 6299 O O . ASP A 1 799 ? 3.886 13.795 -16.522 1.00 97.94 799 ASP A O 1
ATOM 6303 N N . ILE A 1 800 ? 3.321 15.252 -14.899 1.00 98.56 800 ILE A N 1
ATOM 6304 C CA . ILE A 1 800 ? 3.576 16.469 -15.695 1.00 98.56 800 ILE A CA 1
ATOM 6305 C C . ILE A 1 800 ? 5.063 16.566 -16.035 1.00 98.56 800 ILE A C 1
ATOM 6307 O O . ILE A 1 800 ? 5.420 16.685 -17.203 1.00 98.56 800 ILE A O 1
ATOM 6311 N N . ALA A 1 801 ? 5.930 16.478 -15.027 1.00 98.31 801 ALA A N 1
ATOM 6312 C CA . ALA A 1 801 ? 7.376 16.568 -15.186 1.00 98.31 801 ALA A CA 1
ATOM 6313 C C . ALA A 1 801 ? 7.925 15.488 -16.127 1.00 98.31 801 ALA A C 1
ATOM 6315 O O . ALA A 1 801 ? 8.682 15.786 -17.046 1.00 98.31 801 ALA A O 1
ATOM 6316 N N . ASP A 1 802 ? 7.480 14.245 -15.954 1.00 97.94 802 ASP A N 1
ATOM 6317 C CA . ASP A 1 802 ? 7.836 13.121 -16.814 1.00 97.94 802 ASP A CA 1
ATOM 6318 C C . ASP A 1 802 ? 7.369 13.341 -18.256 1.00 97.94 802 ASP A C 1
ATOM 6320 O O . ASP A 1 802 ? 8.103 13.037 -19.192 1.00 97.94 802 ASP A O 1
ATOM 6324 N N . THR A 1 803 ? 6.169 13.892 -18.454 1.00 98.38 803 THR A N 1
ATOM 6325 C CA . THR A 1 803 ? 5.655 14.204 -19.795 1.00 98.38 803 THR A CA 1
ATOM 6326 C C . THR A 1 803 ? 6.453 15.335 -20.448 1.00 98.38 803 THR A C 1
ATOM 6328 O O . THR A 1 803 ? 6.854 15.207 -21.601 1.00 98.38 803 THR A O 1
ATOM 6331 N N . LEU A 1 804 ? 6.753 16.409 -19.711 1.00 98.44 804 LEU A N 1
ATOM 6332 C CA . LEU A 1 804 ? 7.589 17.520 -20.184 1.00 98.44 804 LEU A CA 1
ATOM 6333 C C . LEU A 1 804 ? 9.013 17.059 -20.511 1.00 98.44 804 LEU A C 1
ATOM 6335 O O . LEU A 1 804 ? 9.591 17.471 -21.512 1.00 98.44 804 LEU A O 1
ATOM 6339 N N . ARG A 1 805 ? 9.566 16.146 -19.708 1.00 96.50 805 ARG A N 1
ATOM 6340 C CA . ARG A 1 805 ? 10.848 15.491 -19.979 1.00 96.50 805 ARG A CA 1
ATOM 6341 C C . ARG A 1 805 ? 10.826 14.723 -21.303 1.00 96.50 805 ARG A C 1
ATOM 6343 O O . ARG A 1 805 ? 11.839 14.730 -22.003 1.00 96.50 805 ARG A O 1
ATOM 6350 N N . GLU A 1 806 ? 9.717 14.069 -21.642 1.00 96.81 806 GLU A N 1
ATOM 6351 C CA . GLU A 1 806 ? 9.545 13.370 -22.924 1.00 96.81 806 GLU A CA 1
ATOM 6352 C C . GLU A 1 806 ? 9.303 14.316 -24.113 1.00 96.81 806 GLU A C 1
ATOM 6354 O O . GLU A 1 806 ? 9.643 13.975 -25.245 1.00 96.81 806 GLU A O 1
ATOM 6359 N N . LEU A 1 807 ? 8.777 15.515 -23.856 1.00 97.69 807 LEU A N 1
ATOM 6360 C CA . LEU A 1 807 ? 8.582 16.595 -24.831 1.00 97.69 807 LEU A CA 1
ATOM 6361 C C . LEU A 1 807 ? 9.822 17.483 -25.033 1.00 97.69 807 LEU A C 1
ATOM 6363 O O . LEU A 1 807 ? 9.721 18.525 -25.669 1.00 97.69 807 LEU A O 1
ATOM 6367 N N . ASP A 1 808 ? 10.980 17.089 -24.496 1.00 97.06 808 ASP A N 1
ATOM 6368 C CA . ASP A 1 808 ? 12.224 17.868 -24.576 1.00 97.06 808 ASP A CA 1
ATOM 6369 C C . ASP A 1 808 ? 12.158 19.237 -23.860 1.00 97.06 808 ASP A C 1
ATOM 6371 O O . ASP A 1 808 ? 12.920 20.153 -24.165 1.00 97.06 808 ASP A O 1
ATOM 6375 N N . GLU A 1 809 ? 11.322 19.352 -22.819 1.00 98.00 809 GLU A N 1
ATOM 6376 C CA . GLU A 1 809 ? 11.190 20.542 -21.963 1.00 98.00 809 GLU A CA 1
ATOM 6377 C C . GLU A 1 809 ? 11.658 20.318 -20.503 1.00 98.00 809 GLU A C 1
ATOM 6379 O O . GLU A 1 809 ? 10.899 20.501 -19.538 1.00 98.00 809 GLU A O 1
ATOM 6384 N N . PRO A 1 810 ? 12.928 19.941 -20.261 1.00 97.31 810 PRO A N 1
ATOM 6385 C CA . PRO A 1 810 ? 13.386 19.597 -18.916 1.00 97.31 810 PRO A CA 1
ATOM 6386 C C . PRO A 1 810 ? 13.448 20.796 -17.948 1.00 97.31 810 PRO A C 1
ATOM 6388 O O . PRO A 1 810 ? 13.349 20.600 -16.736 1.00 97.31 810 PRO A O 1
ATOM 6391 N N . ALA A 1 811 ? 13.550 22.033 -18.451 1.00 98.12 811 ALA A N 1
ATOM 6392 C CA . ALA A 1 811 ? 13.510 23.245 -17.625 1.00 98.12 811 ALA A CA 1
ATOM 6393 C C . ALA A 1 811 ? 12.102 23.519 -17.060 1.00 98.12 811 ALA A C 1
ATOM 6395 O O . ALA A 1 811 ? 11.950 23.827 -15.874 1.00 98.12 811 ALA A O 1
ATOM 6396 N N . SER A 1 812 ? 11.058 23.343 -17.880 1.00 98.00 812 SER A N 1
ATOM 6397 C CA . SER A 1 812 ? 9.658 23.401 -17.437 1.00 98.00 812 SER A CA 1
ATOM 6398 C C . SER A 1 812 ? 9.391 22.326 -16.378 1.00 98.00 812 SER A C 1
ATOM 6400 O O . SER A 1 812 ? 8.824 22.622 -15.324 1.00 98.00 812 SER A O 1
ATOM 6402 N N . SER A 1 813 ? 9.876 21.100 -16.619 1.00 97.81 813 SER A N 1
ATOM 6403 C CA . SER A 1 813 ? 9.808 19.980 -15.671 1.00 97.81 813 SER A CA 1
ATOM 6404 C C . SER A 1 813 ? 10.431 20.327 -14.310 1.00 97.81 813 SER A C 1
ATOM 6406 O O . SER A 1 813 ? 9.792 20.150 -13.271 1.00 97.81 813 SER A O 1
ATOM 6408 N N . GLU A 1 814 ? 11.655 20.869 -14.294 1.00 98.50 814 GLU A N 1
ATOM 6409 C CA . GLU A 1 814 ? 12.330 21.302 -13.062 1.00 98.50 814 GLU A CA 1
ATOM 6410 C C . GLU A 1 814 ? 11.499 22.321 -12.272 1.00 98.50 814 GLU A C 1
ATOM 6412 O O . GLU A 1 814 ? 11.353 22.178 -11.055 1.00 98.50 814 GLU A O 1
ATOM 6417 N N . ARG A 1 815 ? 10.931 23.328 -12.948 1.00 98.25 815 ARG A N 1
ATOM 6418 C CA . ARG A 1 815 ? 10.122 24.369 -12.300 1.00 98.25 815 ARG A CA 1
ATOM 6419 C C . ARG A 1 815 ? 8.937 23.767 -11.544 1.00 98.25 815 ARG A C 1
ATOM 6421 O O . ARG A 1 815 ? 8.769 24.066 -10.365 1.00 98.25 815 ARG A O 1
ATOM 6428 N N . HIS A 1 816 ? 8.161 22.889 -12.186 1.00 97.69 816 HIS A N 1
ATOM 6429 C CA . HIS A 1 816 ? 7.017 22.228 -11.545 1.00 97.69 816 HIS A CA 1
ATOM 6430 C C . HIS A 1 816 ? 7.431 21.423 -10.307 1.00 97.69 816 HIS A C 1
ATOM 6432 O O . HIS A 1 816 ? 6.804 21.534 -9.251 1.00 97.69 816 HIS A O 1
ATOM 6438 N N . LEU A 1 817 ? 8.517 20.653 -10.415 1.00 98.19 817 LEU A N 1
ATOM 6439 C CA . LEU A 1 817 ? 9.011 19.815 -9.324 1.00 98.19 817 LEU A CA 1
ATOM 6440 C C . LEU A 1 817 ? 9.508 20.641 -8.136 1.00 98.19 817 LEU A C 1
ATOM 6442 O O . LEU A 1 817 ? 9.158 20.335 -6.997 1.00 98.19 817 LEU A O 1
ATOM 6446 N N . ARG A 1 818 ? 10.282 21.708 -8.378 1.00 97.69 818 ARG A N 1
ATOM 6447 C CA . ARG A 1 818 ? 10.761 22.589 -7.304 1.00 97.69 818 ARG A CA 1
ATOM 6448 C C . ARG A 1 818 ? 9.613 23.296 -6.596 1.00 97.69 818 ARG A C 1
ATOM 6450 O O . ARG A 1 818 ? 9.610 23.324 -5.370 1.00 97.69 818 ARG A O 1
ATOM 6457 N N . THR A 1 819 ? 8.622 23.802 -7.333 1.00 95.88 819 THR A N 1
ATOM 6458 C CA . THR A 1 819 ? 7.442 24.448 -6.739 1.00 95.88 819 THR A CA 1
ATOM 6459 C C . THR A 1 819 ? 6.702 23.509 -5.782 1.00 95.88 819 THR A C 1
ATOM 6461 O O . THR A 1 819 ? 6.408 23.901 -4.653 1.00 95.88 819 THR A O 1
ATOM 6464 N N . GLU A 1 820 ? 6.448 22.259 -6.180 1.00 95.06 820 GLU A N 1
ATOM 6465 C CA . GLU A 1 820 ? 5.765 21.290 -5.310 1.00 95.06 820 GLU A CA 1
ATOM 6466 C C . GLU A 1 820 ? 6.639 20.843 -4.125 1.00 95.06 820 GLU A C 1
ATOM 6468 O O . GLU A 1 820 ? 6.123 20.669 -3.019 1.00 95.06 820 GLU A O 1
ATOM 6473 N N . ILE A 1 821 ? 7.958 20.696 -4.311 1.00 94.81 821 ILE A N 1
ATOM 6474 C CA . ILE A 1 821 ? 8.892 20.399 -3.212 1.00 94.81 821 ILE A CA 1
ATOM 6475 C C . ILE A 1 821 ? 8.869 21.528 -2.172 1.00 94.81 821 ILE A C 1
ATOM 6477 O O . ILE A 1 821 ? 8.677 21.254 -0.988 1.00 94.81 821 ILE A O 1
ATOM 6481 N N . THR A 1 822 ? 8.981 22.790 -2.600 1.00 94.00 822 THR A N 1
ATOM 6482 C CA . THR A 1 822 ? 8.920 23.953 -1.702 1.00 94.00 822 THR A CA 1
ATOM 6483 C C . THR A 1 822 ? 7.585 24.026 -0.964 1.00 94.00 822 THR A C 1
ATOM 6485 O O . THR A 1 822 ? 7.568 24.237 0.249 1.00 94.00 822 THR A O 1
ATOM 6488 N N . ARG A 1 823 ? 6.464 23.785 -1.656 1.00 90.06 823 ARG A N 1
ATOM 6489 C CA . ARG A 1 823 ? 5.135 23.756 -1.029 1.00 90.06 823 ARG A CA 1
ATOM 6490 C C . ARG A 1 823 ? 5.046 22.687 0.066 1.00 90.06 823 ARG A C 1
ATOM 6492 O O . ARG A 1 823 ? 4.489 22.941 1.135 1.00 90.06 823 ARG A O 1
ATOM 6499 N N . ARG A 1 824 ? 5.586 21.488 -0.180 1.00 88.75 824 ARG A N 1
ATOM 6500 C CA . ARG A 1 824 ? 5.595 20.387 0.802 1.00 88.75 824 ARG A CA 1
ATOM 6501 C C . ARG A 1 824 ? 6.468 20.684 2.009 1.00 88.75 824 ARG A C 1
ATOM 6503 O O . ARG A 1 824 ? 6.039 20.392 3.125 1.00 88.75 824 ARG A O 1
ATOM 6510 N N . ASP A 1 825 ? 7.629 21.292 1.787 1.00 86.44 825 ASP A N 1
ATOM 6511 C CA . ASP A 1 825 ? 8.544 21.691 2.857 1.00 86.44 825 ASP A CA 1
ATOM 6512 C C . ASP A 1 825 ? 7.895 22.731 3.780 1.00 86.44 825 ASP A C 1
ATOM 6514 O O . ASP A 1 825 ? 7.952 22.588 4.998 1.00 86.44 825 ASP A O 1
ATOM 6518 N N . GLN A 1 826 ? 7.166 23.698 3.216 1.00 85.88 826 GLN A N 1
ATOM 6519 C CA . GLN A 1 826 ? 6.384 24.673 3.990 1.00 85.88 826 GLN A CA 1
ATOM 6520 C C . GLN A 1 826 ? 5.207 24.040 4.748 1.00 85.88 826 GLN A C 1
ATOM 6522 O O . GLN A 1 826 ? 4.834 24.512 5.816 1.00 85.88 826 GLN A O 1
ATOM 6527 N N . SER A 1 827 ? 4.621 22.969 4.208 1.00 75.81 827 SER A N 1
ATOM 6528 C CA . SER A 1 827 ? 3.461 22.291 4.806 1.00 75.81 827 SER A CA 1
ATOM 6529 C C . SER A 1 827 ? 3.842 21.227 5.848 1.00 75.81 827 SER A C 1
ATOM 6531 O O . SER A 1 827 ? 2.957 20.590 6.416 1.00 75.81 827 SER A O 1
ATOM 6533 N N . GLY A 1 828 ? 5.137 20.952 6.054 1.00 68.31 828 GLY A N 1
ATOM 6534 C CA . GLY A 1 828 ? 5.609 19.869 6.927 1.00 68.31 828 GLY A CA 1
ATOM 6535 C C . GLY A 1 828 ? 5.283 18.453 6.420 1.00 68.31 828 GLY A C 1
ATOM 6536 O O . GLY A 1 828 ? 5.376 17.480 7.171 1.00 68.31 828 GLY A O 1
ATOM 6537 N N . ILE A 1 829 ? 4.897 18.300 5.145 1.00 68.25 829 ILE A N 1
ATOM 6538 C CA . ILE A 1 829 ? 4.507 17.009 4.557 1.00 68.25 829 ILE A CA 1
ATOM 6539 C C . ILE A 1 829 ? 5.745 16.339 3.953 1.00 68.25 829 ILE A C 1
ATOM 6541 O O . ILE A 1 829 ? 6.075 16.538 2.786 1.00 68.25 829 ILE A O 1
ATOM 6545 N N . SER A 1 830 ? 6.410 15.478 4.725 1.00 65.38 830 SER A N 1
ATOM 6546 C CA . SER A 1 830 ? 7.600 14.744 4.255 1.00 65.38 830 SER A CA 1
ATOM 6547 C C . SER A 1 830 ? 7.280 13.541 3.355 1.00 65.38 830 SER A C 1
ATOM 6549 O O . SER A 1 830 ? 8.132 13.065 2.600 1.00 65.38 830 SER A O 1
ATOM 6551 N N . THR A 1 831 ? 6.046 13.026 3.406 1.00 69.75 831 THR A N 1
ATOM 6552 C CA . THR A 1 831 ? 5.676 11.792 2.697 1.00 69.75 831 THR A CA 1
ATOM 6553 C C . THR A 1 831 ? 5.682 12.007 1.182 1.00 69.75 831 THR A C 1
ATOM 6555 O O . THR A 1 831 ? 5.020 12.907 0.666 1.00 69.75 831 THR A O 1
ATOM 6558 N N . GLY A 1 832 ? 6.406 11.148 0.456 1.00 74.56 832 GLY A N 1
ATOM 6559 C CA . GLY A 1 832 ? 6.467 11.169 -1.007 1.00 74.56 832 GLY A CA 1
ATOM 6560 C C . GLY A 1 832 ? 7.402 12.220 -1.617 1.00 74.56 832 GLY A C 1
ATOM 6561 O O . GLY A 1 832 ? 7.406 12.369 -2.837 1.00 74.56 832 GLY A O 1
ATOM 6562 N N . LYS A 1 833 ? 8.205 12.922 -0.800 1.00 89.12 833 LYS A N 1
ATOM 6563 C CA . LYS A 1 833 ? 9.229 13.873 -1.271 1.00 89.12 833 LYS A CA 1
ATOM 6564 C C . LYS A 1 833 ? 10.308 13.194 -2.128 1.00 89.12 833 LYS A C 1
ATOM 6566 O O . LYS A 1 833 ? 10.744 13.770 -3.121 1.00 89.12 833 LYS A O 1
ATOM 6571 N N . SER A 1 834 ? 10.685 11.957 -1.792 1.00 93.88 834 SER A N 1
ATOM 6572 C CA . SER A 1 834 ? 11.698 11.182 -2.522 1.00 93.88 834 SER A CA 1
ATOM 6573 C C . SER A 1 834 ? 11.352 11.007 -4.004 1.00 93.88 834 SER A C 1
ATOM 6575 O O . SER A 1 834 ? 12.210 11.247 -4.848 1.00 93.88 834 SER A O 1
ATOM 6577 N N . LEU A 1 835 ? 10.097 10.680 -4.345 1.00 95.06 835 LEU A N 1
ATOM 6578 C CA . LEU A 1 835 ? 9.673 10.540 -5.745 1.00 95.06 835 LEU A CA 1
ATOM 6579 C C . LEU A 1 835 ? 9.814 11.845 -6.552 1.00 95.06 835 LEU A C 1
ATOM 6581 O O . LEU A 1 835 ? 10.263 11.815 -7.699 1.00 95.06 835 LEU A O 1
ATOM 6585 N N . LEU A 1 836 ? 9.462 12.992 -5.962 1.00 97.00 836 LEU A N 1
ATOM 6586 C CA . LEU A 1 836 ? 9.628 14.303 -6.604 1.00 97.00 836 LEU A CA 1
ATOM 6587 C C . LEU A 1 836 ? 11.112 14.615 -6.834 1.00 97.00 836 LEU A C 1
ATOM 6589 O O . LEU A 1 836 ? 11.489 15.062 -7.912 1.00 97.00 836 LEU A O 1
ATOM 6593 N N . GLN A 1 837 ? 11.963 14.325 -5.848 1.00 97.44 837 GLN A N 1
ATOM 6594 C CA . GLN A 1 837 ? 13.405 14.559 -5.934 1.00 97.44 837 GLN A CA 1
ATOM 6595 C C . GLN A 1 837 ? 14.094 13.684 -6.986 1.00 97.44 837 GLN A C 1
ATOM 6597 O O . GLN A 1 837 ? 14.893 14.204 -7.757 1.00 97.44 837 GLN A O 1
ATOM 6602 N N . VAL A 1 838 ? 13.762 12.393 -7.097 1.00 97.75 838 VAL A N 1
ATOM 6603 C CA . VAL A 1 838 ? 14.346 11.550 -8.164 1.00 97.75 838 VAL A CA 1
ATOM 6604 C C . VAL A 1 838 ? 13.855 11.963 -9.556 1.00 97.75 838 VAL A C 1
ATOM 6606 O O . VAL A 1 838 ? 14.605 11.877 -10.523 1.00 97.75 838 VAL A O 1
ATOM 6609 N N . SER A 1 839 ? 12.626 12.481 -9.663 1.00 98.12 839 SER A N 1
ATOM 6610 C CA . SER A 1 839 ? 12.113 13.065 -10.913 1.00 98.12 839 SER A CA 1
ATOM 6611 C C . SER A 1 839 ? 12.830 14.383 -11.247 1.00 98.12 839 SER A C 1
ATOM 6613 O O . SER A 1 839 ? 13.117 14.659 -12.409 1.00 98.12 839 SER A O 1
ATOM 6615 N N . LEU A 1 840 ? 13.194 15.170 -10.227 1.00 98.62 840 LEU A N 1
ATOM 6616 C CA . LEU A 1 840 ? 13.989 16.393 -10.379 1.00 98.62 840 LEU A CA 1
ATOM 6617 C C . LEU A 1 840 ? 15.415 16.072 -10.816 1.00 98.62 840 LEU A C 1
ATOM 6619 O O . LEU A 1 840 ? 15.924 16.717 -11.727 1.00 98.62 840 LEU A O 1
ATOM 6623 N N . ALA A 1 841 ? 16.032 15.048 -10.228 1.00 98.62 841 ALA A N 1
ATOM 6624 C CA . ALA A 1 841 ? 17.339 14.570 -10.653 1.00 98.62 841 ALA A CA 1
ATOM 6625 C C . ALA A 1 841 ? 17.331 14.149 -12.132 1.00 98.62 841 ALA A C 1
ATOM 6627 O O . ALA A 1 841 ? 18.263 14.483 -12.857 1.00 98.62 841 ALA A O 1
ATOM 6628 N N . GLU A 1 842 ? 16.261 13.509 -12.617 1.00 98.19 842 GLU A N 1
ATOM 6629 C CA . GLU A 1 842 ? 16.123 13.191 -14.044 1.00 98.19 842 GLU A CA 1
ATOM 6630 C C . GLU A 1 842 ? 16.013 14.440 -14.933 1.00 98.19 842 GLU A C 1
ATOM 6632 O O . GLU A 1 842 ? 16.652 14.518 -15.984 1.00 98.19 842 GLU A O 1
ATOM 6637 N N . ALA A 1 843 ? 15.233 15.439 -14.518 1.00 98.38 843 ALA A N 1
ATOM 6638 C CA . ALA A 1 843 ? 15.118 16.700 -15.250 1.00 98.38 843 ALA A CA 1
ATOM 6639 C C . ALA A 1 843 ? 16.456 17.464 -15.294 1.00 98.38 843 ALA A C 1
ATOM 6641 O O . ALA A 1 843 ? 16.811 18.042 -16.319 1.00 98.38 843 ALA A O 1
ATOM 6642 N N . LEU A 1 844 ? 17.223 17.435 -14.202 1.00 98.62 844 LEU A N 1
ATOM 6643 C CA . LEU A 1 844 ? 18.558 18.033 -14.115 1.00 98.62 844 LEU A CA 1
ATOM 6644 C C . LEU A 1 844 ? 19.587 17.263 -14.947 1.00 98.62 844 LEU A C 1
ATOM 6646 O O . LEU A 1 844 ? 20.409 17.878 -15.627 1.00 98.62 844 LEU A O 1
ATOM 6650 N N . PHE A 1 845 ? 19.517 15.929 -14.946 1.00 98.44 845 PHE A N 1
ATOM 6651 C CA . PHE A 1 845 ? 20.326 15.079 -15.817 1.00 98.44 845 PHE A CA 1
ATOM 6652 C C . PHE A 1 845 ? 20.113 15.447 -17.291 1.00 98.44 845 PHE A C 1
ATOM 6654 O O . PHE A 1 845 ? 21.083 15.634 -18.023 1.00 98.44 845 PHE A O 1
ATOM 6661 N N . ALA A 1 846 ? 18.859 15.636 -17.712 1.00 97.62 846 ALA A N 1
ATOM 6662 C CA . ALA A 1 846 ? 18.517 16.042 -19.076 1.00 97.62 846 ALA A CA 1
ATOM 6663 C C . ALA A 1 846 ? 19.049 17.435 -19.461 1.00 97.62 846 ALA A C 1
ATOM 6665 O O . ALA A 1 846 ? 19.285 17.700 -20.634 1.00 97.62 846 ALA A O 1
ATOM 6666 N N . GLN A 1 847 ? 19.283 18.305 -18.477 1.00 98.06 847 GLN A N 1
ATOM 6667 C CA . GLN A 1 847 ? 19.930 19.611 -18.651 1.00 98.06 847 GLN A CA 1
ATOM 6668 C C . GLN A 1 847 ? 21.463 19.551 -18.525 1.00 98.06 847 GLN A C 1
ATOM 6670 O O . GLN A 1 847 ? 22.112 20.586 -18.399 1.00 98.06 847 GLN A O 1
ATOM 6675 N N . ALA A 1 848 ? 22.055 18.353 -18.493 1.00 97.50 848 ALA A N 1
ATOM 6676 C CA . ALA A 1 848 ? 23.480 18.123 -18.257 1.00 97.50 848 ALA A CA 1
ATOM 6677 C C . ALA A 1 848 ? 24.020 18.655 -16.908 1.00 97.50 848 ALA A C 1
ATOM 6679 O O . ALA A 1 848 ? 25.231 18.783 -16.713 1.00 97.50 848 ALA A O 1
ATOM 6680 N N . ARG A 1 849 ? 23.145 18.912 -15.925 1.00 98.31 849 ARG A N 1
ATOM 6681 C CA . ARG A 1 849 ? 23.504 19.344 -14.559 1.00 98.31 849 ARG A CA 1
ATOM 6682 C C . ARG A 1 849 ? 23.804 18.135 -13.663 1.00 98.31 849 ARG A C 1
ATOM 6684 O O . ARG A 1 849 ? 23.199 17.949 -12.609 1.00 98.31 849 ARG A O 1
ATOM 6691 N N . TYR A 1 850 ? 24.755 17.300 -14.087 1.00 97.75 850 TYR A N 1
ATOM 6692 C CA . TYR A 1 850 ? 24.997 15.972 -13.504 1.00 97.75 850 TYR A CA 1
ATOM 6693 C C . TYR A 1 850 ? 25.347 15.991 -12.013 1.00 97.75 850 TYR A C 1
ATOM 6695 O O . TYR A 1 850 ? 24.812 15.186 -11.263 1.00 97.75 850 TYR A O 1
ATOM 6703 N N . ARG A 1 851 ? 26.196 16.928 -11.569 1.00 97.56 851 ARG A N 1
ATOM 6704 C CA . ARG A 1 851 ? 26.622 17.016 -10.158 1.00 97.56 851 ARG A CA 1
ATOM 6705 C C . ARG A 1 851 ? 25.453 17.271 -9.209 1.00 97.56 851 ARG A C 1
ATOM 6707 O O . ARG A 1 851 ? 25.401 16.722 -8.116 1.00 97.56 851 ARG A O 1
ATOM 6714 N N . GLU A 1 852 ? 24.516 18.115 -9.625 1.00 98.25 852 GLU A N 1
ATOM 6715 C CA . GLU A 1 852 ? 23.342 18.432 -8.818 1.00 98.25 852 GLU A CA 1
ATOM 6716 C C . GLU A 1 852 ? 22.347 17.269 -8.803 1.00 98.25 852 GLU A C 1
ATOM 6718 O O . GLU A 1 852 ? 21.830 16.916 -7.745 1.00 98.25 852 GLU A O 1
ATOM 6723 N N . ALA A 1 853 ? 22.134 16.627 -9.957 1.00 98.38 853 ALA A N 1
ATOM 6724 C CA . ALA A 1 853 ? 21.321 15.418 -10.049 1.00 98.38 853 ALA A CA 1
ATOM 6725 C C . ALA A 1 853 ? 21.869 14.289 -9.154 1.00 98.38 853 ALA A C 1
ATOM 6727 O O . ALA A 1 853 ? 21.102 13.644 -8.439 1.00 98.38 853 ALA A O 1
ATOM 6728 N N . GLU A 1 854 ? 23.190 14.092 -9.152 1.00 98.25 854 GLU A N 1
ATOM 6729 C CA . GLU A 1 854 ? 23.892 13.109 -8.318 1.00 98.25 854 GLU A CA 1
ATOM 6730 C C . GLU A 1 854 ? 23.732 13.422 -6.827 1.00 98.25 854 GLU A C 1
ATOM 6732 O O . GLU A 1 854 ? 23.333 12.553 -6.056 1.00 98.25 854 GLU A O 1
ATOM 6737 N N . SER A 1 855 ? 23.936 14.682 -6.425 1.00 98.31 855 SER A N 1
ATOM 6738 C CA . SER A 1 855 ? 23.751 15.116 -5.034 1.00 98.31 855 SER A CA 1
ATOM 6739 C C . SER A 1 855 ? 22.340 14.830 -4.516 1.00 98.31 855 SER A C 1
ATOM 6741 O O . SER A 1 855 ? 22.184 14.387 -3.380 1.00 98.31 855 SER A O 1
ATOM 6743 N N . ILE A 1 856 ? 21.313 15.072 -5.335 1.00 98.19 856 ILE A N 1
ATOM 6744 C CA . ILE A 1 856 ? 19.921 14.783 -4.966 1.00 98.19 856 ILE A CA 1
ATOM 6745 C C . ILE A 1 856 ? 19.698 13.273 -4.841 1.00 98.19 856 ILE A C 1
ATOM 6747 O O . ILE A 1 856 ? 19.028 12.829 -3.909 1.00 98.19 856 ILE A O 1
ATOM 6751 N N . CYS A 1 857 ? 20.252 12.473 -5.757 1.00 98.19 857 CYS A N 1
ATOM 6752 C CA . CYS A 1 857 ? 20.123 11.018 -5.694 1.00 98.19 857 CYS A CA 1
ATOM 6753 C C . CYS A 1 857 ? 20.776 10.446 -4.430 1.00 98.19 857 CYS A C 1
ATOM 6755 O O . CYS A 1 857 ? 20.132 9.656 -3.748 1.00 98.19 857 CYS A O 1
ATOM 6757 N N . LEU A 1 858 ? 21.980 10.897 -4.067 1.00 97.56 858 LEU A N 1
ATOM 6758 C CA . LEU A 1 858 ? 22.671 10.476 -2.840 1.00 97.56 858 LEU A CA 1
ATOM 6759 C C . LEU A 1 858 ? 21.885 10.853 -1.572 1.00 97.56 858 LEU A C 1
ATOM 6761 O O . LEU A 1 858 ? 21.771 10.055 -0.640 1.00 97.56 858 LEU A O 1
ATOM 6765 N N . GLU A 1 859 ? 21.285 12.049 -1.543 1.00 96.12 859 GLU A N 1
ATOM 6766 C CA . GLU A 1 859 ? 20.408 12.460 -0.441 1.00 96.12 859 GLU A CA 1
ATOM 6767 C C . GLU A 1 859 ? 19.202 11.518 -0.317 1.00 96.12 859 GLU A C 1
ATOM 6769 O O . GLU A 1 859 ? 18.867 11.080 0.784 1.00 96.12 859 GLU A O 1
ATOM 6774 N N . VAL A 1 860 ? 18.553 11.176 -1.434 1.00 95.88 860 VAL A N 1
ATOM 6775 C CA . VAL A 1 860 ? 17.408 10.255 -1.432 1.00 95.88 860 VAL A CA 1
ATOM 6776 C C . VAL A 1 860 ? 17.831 8.837 -1.044 1.00 95.88 860 VAL A C 1
ATOM 6778 O O . VAL A 1 860 ? 17.125 8.207 -0.260 1.00 95.88 860 VAL A O 1
ATOM 6781 N N . GLU A 1 861 ? 18.967 8.350 -1.543 1.00 95.81 861 GLU A N 1
ATOM 6782 C CA . GLU A 1 861 ? 19.506 7.015 -1.255 1.00 95.81 861 GLU A CA 1
ATOM 6783 C C . GLU A 1 861 ? 19.778 6.812 0.238 1.00 95.81 861 GLU A C 1
ATOM 6785 O O . GLU A 1 861 ? 19.489 5.748 0.783 1.00 95.81 861 GLU A O 1
ATOM 6790 N N . SER A 1 862 ? 20.249 7.859 0.923 1.00 93.56 862 SER A N 1
ATOM 6791 C CA . SER A 1 862 ? 20.513 7.823 2.367 1.00 93.56 862 SER A CA 1
ATOM 6792 C C . SER A 1 862 ? 19.261 7.606 3.231 1.00 93.56 862 SER A C 1
ATOM 6794 O O . SER A 1 862 ? 19.368 7.299 4.422 1.00 93.56 862 SER A O 1
ATOM 6796 N N . ARG A 1 863 ? 18.057 7.761 2.662 1.00 91.25 863 ARG A N 1
ATOM 6797 C CA . ARG A 1 863 ? 16.800 7.657 3.407 1.00 91.25 863 ARG A CA 1
ATOM 6798 C C . ARG A 1 863 ? 16.350 6.202 3.544 1.00 91.25 863 ARG A C 1
ATOM 6800 O O . ARG A 1 863 ? 16.258 5.480 2.549 1.00 91.25 863 ARG A O 1
ATOM 6807 N N . PRO A 1 864 ? 15.945 5.765 4.748 1.00 86.25 864 PRO A N 1
ATOM 6808 C CA . PRO A 1 864 ? 15.390 4.433 4.924 1.00 86.25 864 PRO A CA 1
ATOM 6809 C C . PRO A 1 864 ? 14.009 4.311 4.259 1.00 86.25 864 PRO A C 1
ATOM 6811 O O . PRO A 1 864 ? 13.222 5.257 4.224 1.00 86.25 864 PRO A O 1
ATOM 6814 N N . GLY A 1 865 ? 13.678 3.108 3.783 1.00 83.38 865 GLY A N 1
ATOM 6815 C CA . GLY A 1 865 ? 12.305 2.760 3.400 1.00 83.38 865 GLY A CA 1
ATOM 6816 C C . GLY A 1 865 ? 11.821 3.275 2.038 1.00 83.38 865 GLY A C 1
ATOM 6817 O O . GLY A 1 865 ? 10.611 3.409 1.856 1.00 83.38 865 GLY A O 1
ATOM 6818 N N . LEU A 1 866 ? 12.719 3.531 1.078 1.00 89.12 866 LEU A N 1
ATOM 6819 C CA . LEU A 1 866 ? 12.342 3.941 -0.283 1.00 89.12 866 LEU A CA 1
ATOM 6820 C C . LEU A 1 866 ? 11.365 2.963 -0.951 1.00 89.12 866 LEU A C 1
ATOM 6822 O O . LEU A 1 866 ? 11.576 1.738 -0.963 1.00 89.12 866 LEU A O 1
ATOM 6826 N N . LEU A 1 867 ? 10.329 3.525 -1.576 1.00 88.69 867 LEU A N 1
ATOM 6827 C CA . LEU A 1 867 ? 9.347 2.775 -2.350 1.00 88.69 867 LEU A CA 1
ATOM 6828 C C . LEU A 1 867 ? 9.993 2.173 -3.606 1.00 88.69 867 LEU A C 1
ATOM 6830 O O . LEU A 1 867 ? 10.990 2.672 -4.127 1.00 88.69 867 LEU A O 1
ATOM 6834 N N . LYS A 1 868 ? 9.391 1.098 -4.132 1.00 90.12 868 LYS A N 1
ATOM 6835 C CA . LYS A 1 868 ? 9.928 0.352 -5.286 1.00 90.12 868 LYS A CA 1
ATOM 6836 C C . LYS A 1 868 ? 10.224 1.250 -6.494 1.00 90.12 868 LYS A C 1
ATOM 6838 O O . LYS A 1 868 ? 11.278 1.115 -7.102 1.00 90.12 868 LYS A O 1
ATOM 6843 N N . LEU A 1 869 ? 9.302 2.158 -6.830 1.00 90.56 869 LEU A N 1
ATOM 6844 C CA . LEU A 1 869 ? 9.458 3.052 -7.982 1.00 90.56 869 LEU A CA 1
ATOM 6845 C C . LEU A 1 869 ? 10.525 4.124 -7.737 1.00 90.56 869 LEU A C 1
ATOM 6847 O O . LEU A 1 869 ? 11.285 4.433 -8.645 1.00 90.56 869 LEU A O 1
ATOM 6851 N N . GLU A 1 870 ? 10.613 4.659 -6.518 1.00 95.00 870 GLU A N 1
ATOM 6852 C CA . GLU A 1 870 ? 11.626 5.656 -6.144 1.00 95.00 870 GLU A CA 1
ATOM 6853 C C . GLU A 1 870 ? 13.033 5.079 -6.311 1.00 95.00 870 GLU A C 1
ATOM 6855 O O . GLU A 1 870 ? 13.887 5.707 -6.927 1.00 95.00 870 GLU A O 1
ATOM 6860 N N . ARG A 1 871 ? 13.229 3.843 -5.839 1.00 95.44 871 ARG A N 1
ATOM 6861 C CA . ARG A 1 871 ? 14.495 3.112 -5.935 1.00 95.44 871 ARG A CA 1
ATOM 6862 C C . ARG A 1 871 ? 14.891 2.804 -7.377 1.00 95.44 871 ARG A C 1
ATOM 6864 O O . ARG A 1 871 ? 16.008 3.103 -7.779 1.00 95.44 871 ARG A O 1
ATOM 6871 N N . LEU A 1 872 ? 13.943 2.305 -8.176 1.00 95.69 872 LEU A N 1
ATOM 6872 C CA . LEU A 1 872 ? 14.173 2.047 -9.597 1.00 95.69 872 LEU A CA 1
ATOM 6873 C C . LEU A 1 872 ? 14.609 3.321 -10.334 1.00 95.69 872 LEU A C 1
ATOM 6875 O O . LEU A 1 872 ? 15.600 3.300 -11.061 1.00 95.69 872 LEU A O 1
ATOM 6879 N N . ARG A 1 873 ? 13.890 4.436 -10.141 1.00 96.50 873 ARG A N 1
ATOM 6880 C CA . ARG A 1 873 ? 14.234 5.713 -10.788 1.00 96.50 873 ARG A CA 1
ATOM 6881 C C . ARG A 1 873 ? 15.591 6.232 -10.322 1.00 96.50 873 ARG A C 1
ATOM 6883 O O . ARG A 1 873 ? 16.373 6.661 -11.160 1.00 96.50 873 ARG A O 1
ATOM 6890 N N . LEU A 1 874 ? 15.882 6.145 -9.023 1.00 98.06 874 LEU A N 1
ATOM 6891 C CA . LEU A 1 874 ? 17.173 6.530 -8.454 1.00 98.06 874 LEU A CA 1
ATOM 6892 C C . LEU A 1 874 ? 18.323 5.766 -9.112 1.00 98.06 874 LEU A C 1
ATOM 6894 O O . LEU A 1 874 ? 19.244 6.390 -9.634 1.00 98.06 874 LEU A O 1
ATOM 6898 N N . HIS A 1 875 ? 18.244 4.434 -9.148 1.00 98.19 875 HIS A N 1
ATOM 6899 C CA . HIS A 1 875 ? 19.288 3.603 -9.740 1.00 98.19 875 HIS A CA 1
ATOM 6900 C C . HIS A 1 875 ? 19.464 3.883 -11.234 1.00 98.19 875 HIS A C 1
ATOM 6902 O O . HIS A 1 875 ? 20.592 4.003 -11.699 1.00 98.19 875 HIS A O 1
ATOM 6908 N N . ILE A 1 876 ? 18.375 4.069 -11.988 1.00 98.12 876 ILE A N 1
ATOM 6909 C CA . ILE A 1 876 ? 18.457 4.439 -13.408 1.00 98.12 876 ILE A CA 1
ATOM 6910 C C . ILE A 1 876 ? 19.157 5.793 -13.587 1.00 98.12 876 ILE A C 1
ATOM 6912 O O . ILE A 1 876 ? 20.036 5.921 -14.439 1.00 98.12 876 ILE A O 1
ATOM 6916 N N . THR A 1 877 ? 18.795 6.810 -12.804 1.00 98.38 877 THR A N 1
ATOM 6917 C CA . THR A 1 877 ? 19.400 8.145 -12.914 1.00 98.38 877 THR A CA 1
ATOM 6918 C C . THR A 1 877 ? 20.879 8.125 -12.520 1.00 98.38 877 THR A C 1
ATOM 6920 O O . THR A 1 877 ? 21.707 8.622 -13.284 1.00 98.38 877 THR A O 1
ATOM 6923 N N . MET A 1 878 ? 21.238 7.478 -11.405 1.00 98.44 878 MET A N 1
ATOM 6924 C CA . MET A 1 878 ? 22.634 7.298 -10.976 1.00 98.44 878 MET A CA 1
ATOM 6925 C C . MET A 1 878 ? 23.462 6.535 -12.012 1.00 98.44 878 MET A C 1
ATOM 6927 O O . MET A 1 878 ? 24.579 6.937 -12.344 1.00 98.44 878 MET A O 1
ATOM 6931 N N . ALA A 1 879 ? 22.899 5.472 -12.589 1.00 98.25 879 ALA A N 1
ATOM 6932 C CA . ALA A 1 879 ? 23.581 4.692 -13.609 1.00 98.25 879 ALA A CA 1
ATOM 6933 C C . ALA A 1 879 ? 23.881 5.526 -14.861 1.00 98.25 879 ALA A C 1
ATOM 6935 O O . ALA A 1 879 ? 24.999 5.471 -15.374 1.00 98.25 879 ALA A O 1
ATOM 6936 N N . LYS A 1 880 ? 22.927 6.345 -15.326 1.00 98.12 880 LYS A N 1
ATOM 6937 C CA . LYS A 1 880 ? 23.138 7.264 -16.457 1.00 98.12 880 LYS A CA 1
ATOM 6938 C C . LYS A 1 880 ? 24.191 8.331 -16.158 1.00 98.12 880 LYS A C 1
ATOM 6940 O O . LYS A 1 880 ? 25.028 8.594 -17.020 1.00 98.12 880 LYS A O 1
ATOM 6945 N N . ILE A 1 881 ? 24.178 8.916 -14.956 1.00 98.19 881 ILE A N 1
ATOM 6946 C CA . ILE A 1 881 ? 25.175 9.908 -14.520 1.00 98.19 881 ILE A CA 1
ATOM 6947 C C . ILE A 1 881 ? 26.581 9.311 -14.598 1.00 98.19 881 ILE A C 1
ATOM 6949 O O . ILE A 1 881 ? 27.430 9.835 -15.320 1.00 98.19 881 ILE A O 1
ATOM 6953 N N . HIS A 1 882 ? 26.812 8.178 -13.932 1.00 96.75 882 HIS A N 1
ATOM 6954 C CA . HIS A 1 882 ? 28.123 7.531 -13.940 1.00 96.75 882 HIS A CA 1
ATOM 6955 C C . HIS A 1 882 ? 28.534 7.053 -15.333 1.00 96.75 882 HIS A C 1
ATOM 6957 O O . HIS A 1 882 ? 29.707 7.145 -15.691 1.00 96.75 882 HIS A O 1
ATOM 6963 N N . HIS A 1 883 ? 27.576 6.595 -16.142 1.00 95.12 883 HIS A N 1
ATOM 6964 C CA . HIS A 1 883 ? 27.843 6.166 -17.508 1.00 95.12 883 HIS A CA 1
ATOM 6965 C C . HIS A 1 883 ? 28.325 7.342 -18.378 1.00 95.12 883 HIS A C 1
ATOM 6967 O O . HIS A 1 883 ? 29.302 7.198 -19.111 1.00 95.12 883 HIS A O 1
ATOM 6973 N N . VAL A 1 884 ? 27.698 8.521 -18.285 1.00 94.75 884 VAL A N 1
ATOM 6974 C CA . VAL A 1 884 ? 28.142 9.732 -19.009 1.00 94.75 884 VAL A CA 1
ATOM 6975 C C . VAL A 1 884 ? 29.488 10.252 -18.495 1.00 94.75 884 VAL A C 1
ATOM 6977 O O . VAL A 1 884 ? 30.277 10.781 -19.274 1.00 94.75 884 VAL A O 1
ATOM 6980 N N . GLN A 1 885 ? 29.780 10.071 -17.207 1.00 94.44 885 GLN A N 1
ATOM 6981 C CA . GLN A 1 885 ? 31.064 10.427 -16.593 1.00 94.44 885 GLN A CA 1
ATOM 6982 C C . GLN A 1 885 ? 32.192 9.418 -16.888 1.00 94.44 885 GLN A C 1
ATOM 6984 O O . GLN A 1 885 ? 33.301 9.591 -16.388 1.00 94.44 885 GLN A O 1
ATOM 6989 N N . SER A 1 886 ? 31.931 8.358 -17.663 1.00 91.94 886 SER A N 1
ATOM 6990 C CA . SER A 1 886 ? 32.871 7.250 -17.908 1.00 91.94 886 SER A CA 1
ATOM 6991 C C . SER A 1 886 ? 33.308 6.497 -16.639 1.00 91.94 886 SER A C 1
ATOM 6993 O O . SER A 1 886 ? 34.312 5.784 -16.648 1.00 91.94 886 SER A O 1
ATOM 6995 N N . ASN A 1 887 ? 32.547 6.603 -15.543 1.00 93.81 887 ASN A N 1
ATOM 6996 C CA . ASN A 1 887 ? 32.728 5.773 -14.355 1.00 93.81 887 ASN A CA 1
ATOM 6997 C C . ASN A 1 887 ? 32.041 4.420 -14.579 1.00 93.81 887 ASN A C 1
ATOM 6999 O O . ASN A 1 887 ? 30.909 4.184 -14.148 1.00 93.81 887 ASN A O 1
ATOM 7003 N N . ASN A 1 888 ? 32.738 3.524 -15.276 1.00 90.69 888 ASN A N 1
ATOM 7004 C CA . ASN A 1 888 ? 32.195 2.224 -15.655 1.00 90.69 888 ASN A CA 1
ATOM 7005 C C . ASN A 1 888 ? 31.819 1.354 -14.448 1.00 90.69 888 ASN A C 1
ATOM 7007 O O . ASN A 1 888 ? 30.934 0.512 -14.587 1.00 90.69 888 ASN A O 1
ATOM 7011 N N . ASP A 1 889 ? 32.503 1.472 -13.305 1.00 91.56 889 ASP A N 1
ATOM 7012 C CA . ASP A 1 889 ? 32.210 0.673 -12.103 1.00 91.56 889 ASP A CA 1
ATOM 7013 C C . ASP A 1 889 ? 30.919 1.135 -11.435 1.00 91.56 889 ASP A C 1
ATOM 7015 O O . ASP A 1 889 ? 30.020 0.322 -11.216 1.00 91.56 889 ASP A O 1
ATOM 7019 N N . GLY A 1 890 ? 30.782 2.446 -11.215 1.00 93.69 890 GLY A N 1
ATOM 7020 C CA . GLY A 1 890 ? 29.545 3.035 -10.701 1.00 93.69 890 GLY A CA 1
ATOM 7021 C C . GLY A 1 890 ? 28.362 2.769 -11.633 1.00 93.69 890 GLY A C 1
ATOM 7022 O O . GLY A 1 890 ? 27.308 2.315 -11.192 1.00 93.69 890 GLY A O 1
ATOM 7023 N N . ALA A 1 891 ? 28.546 2.958 -12.942 1.00 95.81 891 ALA A N 1
ATOM 7024 C CA . ALA A 1 891 ? 27.497 2.702 -13.925 1.00 95.81 891 ALA A CA 1
ATOM 7025 C C . ALA A 1 891 ? 27.038 1.235 -13.908 1.00 95.81 891 ALA A C 1
ATOM 7027 O O . ALA A 1 891 ? 25.839 0.963 -13.900 1.00 95.81 891 ALA A O 1
ATOM 7028 N N . PHE A 1 892 ? 27.977 0.282 -13.871 1.00 93.38 892 PHE A N 1
ATOM 7029 C CA . PHE A 1 892 ? 27.652 -1.144 -13.837 1.00 93.38 892 PHE A CA 1
ATOM 7030 C C . PHE A 1 892 ? 26.922 -1.537 -12.549 1.00 93.38 892 PHE A C 1
ATOM 7032 O O . PHE A 1 892 ? 25.952 -2.294 -12.608 1.00 93.38 892 PHE A O 1
ATOM 7039 N N . LEU A 1 893 ? 27.349 -1.009 -11.398 1.00 95.50 893 LEU A N 1
ATOM 7040 C CA . LEU A 1 893 ? 26.681 -1.229 -10.115 1.00 95.50 893 LEU A CA 1
ATOM 7041 C C . LEU A 1 893 ? 25.211 -0.798 -10.183 1.00 95.50 893 LEU A C 1
ATOM 7043 O O . LEU A 1 893 ? 24.316 -1.617 -9.972 1.00 95.50 893 LEU A O 1
ATOM 7047 N N . TYR A 1 894 ? 24.953 0.459 -10.543 1.00 97.75 894 TYR A N 1
ATOM 7048 C CA . TYR A 1 894 ? 23.595 0.997 -10.524 1.00 97.75 894 TYR A CA 1
ATOM 7049 C C . TYR A 1 894 ? 22.697 0.431 -11.629 1.00 97.75 894 TYR A C 1
ATOM 7051 O O . TYR A 1 894 ? 21.504 0.252 -11.391 1.00 97.75 894 TYR A O 1
ATOM 7059 N N . TRP A 1 895 ? 23.227 0.067 -12.804 1.00 96.69 895 TRP A N 1
ATOM 7060 C CA . TRP A 1 895 ? 22.419 -0.650 -13.800 1.00 96.69 895 TRP A CA 1
ATOM 7061 C C . TRP A 1 895 ? 22.004 -2.043 -13.317 1.00 96.69 895 TRP A C 1
ATOM 7063 O O . TRP A 1 895 ? 20.873 -2.460 -13.569 1.00 96.69 895 TRP A O 1
ATOM 7073 N N . ASN A 1 896 ? 22.866 -2.751 -12.581 1.00 92.44 896 ASN A N 1
ATOM 7074 C CA . ASN A 1 896 ? 22.494 -4.029 -11.973 1.00 92.44 896 ASN A CA 1
ATOM 7075 C C . ASN A 1 896 ? 21.445 -3.860 -10.867 1.00 92.44 896 ASN A C 1
ATOM 7077 O O . ASN A 1 896 ? 20.499 -4.645 -10.799 1.00 92.44 896 ASN A O 1
ATOM 7081 N N . GLU A 1 897 ? 21.563 -2.831 -10.028 1.00 95.44 897 GLU A N 1
ATOM 7082 C CA . GLU A 1 897 ? 20.530 -2.529 -9.031 1.00 95.44 897 GLU A CA 1
ATOM 7083 C C . GLU A 1 897 ? 19.198 -2.129 -9.689 1.00 95.44 897 GLU A C 1
ATOM 7085 O O . GLU A 1 897 ? 18.135 -2.615 -9.292 1.00 95.44 897 GLU A O 1
ATOM 7090 N N . ALA A 1 898 ? 19.235 -1.359 -10.783 1.00 95.44 898 ALA A N 1
ATOM 7091 C CA . ALA A 1 898 ? 18.056 -1.070 -11.596 1.00 95.44 898 ALA A CA 1
ATOM 7092 C C . ALA A 1 898 ? 17.432 -2.349 -12.190 1.00 95.44 898 ALA A C 1
ATOM 7094 O O . ALA A 1 898 ? 16.208 -2.480 -12.188 1.00 95.44 898 ALA A O 1
ATOM 7095 N N . MET A 1 899 ? 18.240 -3.324 -12.633 1.00 91.94 899 MET A N 1
ATOM 7096 C CA . MET A 1 899 ? 17.744 -4.633 -13.092 1.00 91.94 899 MET A CA 1
ATOM 7097 C C . MET A 1 899 ? 17.059 -5.433 -11.978 1.00 91.94 899 MET A C 1
ATOM 7099 O O . MET A 1 899 ? 16.010 -6.042 -12.200 1.00 91.94 899 MET A O 1
ATOM 7103 N N . LYS A 1 900 ? 17.613 -5.421 -10.761 1.00 90.44 900 LYS A N 1
ATOM 7104 C CA . LYS A 1 900 ? 16.981 -6.072 -9.601 1.00 90.44 900 LYS A CA 1
ATOM 7105 C C . LYS A 1 900 ? 15.651 -5.415 -9.244 1.00 90.44 900 LYS A C 1
ATOM 7107 O O . LYS A 1 900 ? 14.708 -6.097 -8.841 1.00 90.44 900 LYS A O 1
ATOM 7112 N N . ASP A 1 901 ? 15.566 -4.095 -9.371 1.00 91.62 901 ASP A N 1
ATOM 7113 C CA . ASP A 1 901 ? 14.350 -3.355 -9.055 1.00 91.62 901 ASP A CA 1
ATOM 7114 C C . ASP A 1 901 ? 13.274 -3.475 -10.126 1.00 91.62 901 ASP A C 1
ATOM 7116 O O . ASP A 1 901 ? 12.108 -3.670 -9.775 1.00 91.62 901 ASP A O 1
ATOM 7120 N N . ILE A 1 902 ? 13.635 -3.419 -11.411 1.00 89.06 902 ILE A N 1
ATOM 7121 C CA . ILE A 1 902 ? 12.662 -3.518 -12.505 1.00 89.06 902 ILE A CA 1
ATOM 7122 C C . ILE A 1 902 ? 11.995 -4.897 -12.544 1.00 89.06 902 ILE A C 1
ATOM 7124 O O . ILE A 1 902 ? 10.797 -4.985 -12.803 1.00 89.06 902 ILE A O 1
ATOM 7128 N N . ALA A 1 903 ? 12.710 -5.957 -12.147 1.00 85.44 903 ALA A N 1
ATOM 7129 C CA . ALA A 1 903 ? 12.166 -7.310 -12.005 1.00 85.44 903 ALA A CA 1
ATOM 7130 C C . ALA A 1 903 ? 11.022 -7.421 -10.971 1.00 85.44 903 ALA A C 1
ATOM 7132 O O . ALA A 1 903 ? 10.319 -8.428 -10.920 1.00 85.44 903 ALA A O 1
ATOM 7133 N N . LYS A 1 904 ? 10.810 -6.396 -10.131 1.00 84.75 904 LYS A N 1
ATOM 7134 C CA . LYS A 1 904 ? 9.717 -6.344 -9.143 1.00 84.75 904 LYS A CA 1
ATOM 7135 C C . LYS A 1 904 ? 8.406 -5.789 -9.720 1.00 84.75 904 LYS A C 1
ATOM 7137 O O . LYS A 1 904 ? 7.428 -5.713 -8.966 1.00 84.75 904 LYS A O 1
ATOM 7142 N N . PHE A 1 905 ? 8.388 -5.374 -10.988 1.00 81.81 905 PHE A N 1
ATOM 7143 C CA . PHE A 1 905 ? 7.227 -4.815 -11.682 1.00 81.81 905 PHE A CA 1
ATOM 7144 C C . PHE A 1 905 ? 6.680 -5.801 -12.722 1.00 81.81 905 PHE A C 1
ATOM 7146 O O . PHE A 1 905 ? 7.437 -6.512 -13.371 1.00 81.81 905 PHE A O 1
ATOM 7153 N N . HIS A 1 906 ? 5.356 -5.818 -12.893 1.00 68.56 906 HIS A N 1
ATOM 7154 C CA . HIS A 1 906 ? 4.656 -6.697 -13.844 1.00 68.56 906 HIS A CA 1
ATOM 7155 C C . HIS A 1 906 ? 4.505 -6.082 -15.246 1.00 68.56 906 HIS A C 1
ATOM 7157 O O . HIS A 1 906 ? 3.819 -6.646 -16.088 1.00 68.56 906 HIS A O 1
ATOM 7163 N N . MET A 1 907 ? 5.110 -4.916 -15.491 1.00 66.38 907 MET A N 1
ATOM 7164 C CA . MET A 1 907 ? 5.046 -4.224 -16.780 1.00 66.38 907 MET A CA 1
ATOM 7165 C C . MET A 1 907 ? 6.059 -4.885 -17.731 1.00 66.38 907 MET A C 1
ATOM 7167 O O . MET A 1 907 ? 7.263 -4.631 -17.663 1.00 66.38 907 MET A O 1
ATOM 7171 N N . THR A 1 908 ? 5.555 -5.821 -18.535 1.00 52.84 908 THR A N 1
ATOM 7172 C CA . THR A 1 908 ? 6.254 -6.737 -19.444 1.00 52.84 908 THR A CA 1
ATOM 7173 C C . THR A 1 908 ? 6.631 -6.182 -20.813 1.00 52.84 908 THR A C 1
ATOM 7175 O O . THR A 1 908 ? 7.316 -6.891 -21.547 1.00 52.84 908 THR A O 1
ATOM 7178 N N . GLY A 1 909 ? 6.271 -4.942 -21.162 1.00 59.28 909 GLY A N 1
ATOM 7179 C CA . GLY A 1 909 ? 6.564 -4.337 -22.469 1.00 59.28 909 GLY A CA 1
ATOM 7180 C C . GLY A 1 909 ? 8.054 -4.334 -22.817 1.00 59.28 909 GLY A C 1
ATOM 7181 O O . GLY A 1 909 ? 8.439 -4.090 -23.957 1.00 59.28 909 GLY A O 1
ATOM 7182 N N . GLY A 1 910 ? 8.911 -4.623 -21.832 1.00 73.25 910 GLY A N 1
ATOM 7183 C CA . GLY A 1 910 ? 10.282 -5.072 -22.032 1.00 73.25 910 GLY A CA 1
ATOM 7184 C C . GLY A 1 910 ? 11.223 -3.950 -22.431 1.00 73.25 910 GLY A C 1
ATOM 7185 O O . GLY A 1 910 ? 12.414 -4.069 -22.197 1.00 73.25 910 GLY A O 1
ATOM 7186 N N . ARG A 1 911 ? 10.711 -2.825 -22.939 1.00 83.69 911 ARG A N 1
ATOM 7187 C CA . ARG A 1 911 ? 11.498 -1.704 -23.450 1.00 83.69 911 ARG A CA 1
ATOM 7188 C C . ARG A 1 911 ? 12.405 -1.074 -22.399 1.00 83.69 911 ARG A C 1
ATOM 7190 O O . ARG A 1 911 ? 13.581 -0.868 -22.664 1.00 83.69 911 ARG A O 1
ATOM 7197 N N . ALA A 1 912 ? 11.895 -0.809 -21.196 1.00 89.25 912 ALA A N 1
ATOM 7198 C CA . ALA A 1 912 ? 12.723 -0.288 -20.108 1.00 89.25 912 ALA A CA 1
ATOM 7199 C C . ALA A 1 912 ? 13.820 -1.296 -19.709 1.00 89.25 912 ALA A C 1
ATOM 7201 O O . ALA A 1 912 ? 14.990 -0.927 -19.617 1.00 89.25 912 ALA A O 1
ATOM 7202 N N . THR A 1 913 ? 13.463 -2.577 -19.568 1.00 89.69 913 THR A N 1
ATOM 7203 C CA . THR A 1 913 ? 14.403 -3.677 -19.290 1.00 89.69 913 THR A CA 1
ATOM 7204 C C . THR A 1 913 ? 15.457 -3.814 -20.390 1.00 89.69 913 THR A C 1
ATOM 7206 O O . THR A 1 913 ? 16.643 -3.934 -20.104 1.00 89.69 913 THR A O 1
ATOM 7209 N N . ARG A 1 914 ? 15.038 -3.721 -21.652 1.00 89.06 914 ARG A N 1
ATOM 7210 C CA . ARG A 1 914 ? 15.881 -3.738 -22.846 1.00 89.06 914 ARG A CA 1
ATOM 7211 C C . ARG A 1 914 ? 16.884 -2.596 -22.813 1.00 89.06 914 ARG A C 1
ATOM 7213 O O . ARG A 1 914 ? 18.071 -2.836 -22.986 1.00 89.06 914 ARG A O 1
ATOM 7220 N N . THR A 1 915 ? 16.440 -1.369 -22.546 1.00 92.19 915 THR A N 1
ATOM 7221 C CA . THR A 1 915 ? 17.330 -0.205 -22.444 1.00 92.19 915 THR A CA 1
ATOM 7222 C C . THR A 1 915 ? 18.364 -0.375 -21.326 1.00 92.19 915 THR A C 1
ATOM 7224 O O . THR A 1 915 ? 19.533 -0.033 -21.515 1.00 92.19 915 THR A O 1
ATOM 7227 N N . ILE A 1 916 ? 17.978 -0.948 -20.180 1.00 93.50 916 ILE A N 1
ATOM 7228 C CA . ILE A 1 916 ? 18.923 -1.256 -19.097 1.00 93.50 916 ILE A CA 1
ATOM 7229 C C . ILE A 1 916 ? 19.938 -2.321 -19.546 1.00 93.50 916 ILE A C 1
ATOM 7231 O O . ILE A 1 916 ? 21.141 -2.113 -19.397 1.00 93.50 916 ILE A O 1
ATOM 7235 N N . LEU A 1 917 ? 19.486 -3.422 -20.156 1.00 91.19 917 LEU A N 1
ATOM 7236 C CA . LEU A 1 917 ? 20.365 -4.482 -20.664 1.00 91.19 917 LEU A CA 1
ATOM 7237 C C . LEU A 1 917 ? 21.344 -3.970 -21.726 1.00 91.19 917 LEU A C 1
ATOM 7239 O O . LEU A 1 917 ? 22.526 -4.301 -21.674 1.00 91.19 917 LEU A O 1
ATOM 7243 N N . LEU A 1 918 ? 20.891 -3.118 -22.649 1.00 92.31 918 LEU A N 1
ATOM 7244 C CA . LEU A 1 918 ? 21.762 -2.484 -23.643 1.00 92.31 918 LEU A CA 1
ATOM 7245 C C . LEU A 1 918 ? 22.809 -1.575 -22.989 1.00 92.31 918 LEU A C 1
ATOM 7247 O O . LEU A 1 918 ? 23.964 -1.568 -23.410 1.00 92.31 918 LEU A O 1
ATOM 7251 N N . SER A 1 919 ? 22.440 -0.870 -21.917 1.00 94.69 919 SER A N 1
ATOM 7252 C CA . SER A 1 919 ? 23.382 -0.052 -21.142 1.00 94.69 919 SER A CA 1
ATOM 7253 C C . SER A 1 919 ? 24.452 -0.904 -20.455 1.00 94.69 919 SER A C 1
ATOM 7255 O O . SER A 1 919 ? 25.621 -0.521 -20.423 1.00 94.69 919 SER A O 1
ATOM 7257 N N . ILE A 1 920 ? 24.071 -2.078 -19.939 1.00 92.50 920 ILE A N 1
ATOM 7258 C CA . ILE A 1 920 ? 25.004 -3.063 -19.378 1.00 92.50 920 ILE A CA 1
ATOM 7259 C C . ILE A 1 920 ? 25.919 -3.615 -20.479 1.00 92.50 920 ILE A C 1
ATOM 7261 O O . ILE A 1 920 ? 27.129 -3.697 -20.277 1.00 92.50 920 ILE A O 1
ATOM 7265 N N . CYS A 1 921 ? 25.374 -3.941 -21.655 1.00 90.00 921 CYS A N 1
ATOM 7266 C CA . CYS A 1 921 ? 26.149 -4.446 -22.790 1.00 90.00 921 CYS A CA 1
ATOM 7267 C C . CYS A 1 921 ? 27.211 -3.447 -23.264 1.00 90.00 921 CYS A C 1
ATOM 7269 O O . CYS A 1 921 ? 28.336 -3.860 -23.539 1.00 90.00 921 CYS A O 1
ATOM 7271 N N . ASP A 1 922 ? 26.894 -2.150 -23.316 1.00 90.00 922 ASP A N 1
ATOM 7272 C CA . ASP A 1 922 ? 27.862 -1.100 -23.672 1.00 90.00 922 ASP A CA 1
ATOM 7273 C C . ASP A 1 922 ? 29.057 -1.072 -22.696 1.00 90.00 922 ASP A C 1
ATOM 7275 O O . ASP A 1 922 ? 30.220 -1.001 -23.104 1.00 90.00 922 ASP A O 1
ATOM 7279 N N . ILE A 1 923 ? 28.795 -1.253 -21.396 1.00 90.31 923 ILE A N 1
ATOM 7280 C CA . ILE A 1 923 ? 29.845 -1.329 -20.369 1.00 90.31 923 ILE A CA 1
ATOM 7281 C C . ILE A 1 923 ? 30.642 -2.637 -20.478 1.00 90.31 923 ILE A C 1
ATOM 7283 O O . ILE A 1 923 ? 31.867 -2.629 -20.376 1.00 90.31 923 ILE A O 1
ATOM 7287 N N . LEU A 1 924 ? 29.983 -3.776 -20.699 1.00 86.75 924 LEU A N 1
ATOM 7288 C CA . LEU A 1 924 ? 30.668 -5.065 -20.854 1.00 86.75 924 LEU A CA 1
ATOM 7289 C C . LEU A 1 924 ? 31.563 -5.085 -22.098 1.00 86.75 924 LEU A C 1
ATOM 7291 O O . LEU A 1 924 ? 32.667 -5.634 -22.045 1.00 86.75 924 LEU A O 1
ATOM 7295 N N . ARG A 1 925 ? 31.120 -4.437 -23.182 1.00 85.12 925 ARG A N 1
ATOM 7296 C CA . ARG A 1 925 ? 31.903 -4.243 -24.405 1.00 85.12 925 ARG A CA 1
ATOM 7297 C C . ARG A 1 925 ? 33.171 -3.445 -24.121 1.00 85.12 925 ARG A C 1
ATOM 7299 O O . ARG A 1 925 ? 34.250 -3.892 -24.499 1.00 85.12 925 ARG A O 1
ATOM 7306 N N . SER A 1 926 ? 33.069 -2.322 -23.403 1.00 82.06 926 SER A N 1
ATOM 7307 C CA . SER A 1 926 ? 34.248 -1.514 -23.048 1.00 82.06 926 SER A CA 1
ATOM 7308 C C . SER A 1 926 ? 35.227 -2.238 -22.110 1.00 82.06 926 SER A C 1
ATOM 7310 O O . SER A 1 926 ? 36.407 -1.898 -22.078 1.00 82.06 926 SER A O 1
ATOM 7312 N N . ARG A 1 927 ? 34.771 -3.279 -21.397 1.00 84.06 927 ARG A N 1
ATOM 7313 C CA . ARG A 1 927 ? 35.588 -4.145 -20.526 1.00 84.06 927 ARG A CA 1
ATOM 7314 C C . ARG A 1 927 ? 36.105 -5.428 -21.191 1.00 84.06 927 ARG A C 1
ATOM 7316 O O . ARG A 1 927 ? 36.757 -6.222 -20.517 1.00 84.06 927 ARG A O 1
ATOM 7323 N N . GLY A 1 928 ? 35.784 -5.681 -22.462 1.00 81.56 928 GLY A N 1
ATOM 7324 C CA . GLY A 1 928 ? 36.175 -6.912 -23.165 1.00 81.56 928 GLY A CA 1
ATOM 7325 C C . GLY A 1 928 ? 35.520 -8.196 -22.627 1.00 81.56 928 GLY A C 1
ATOM 7326 O O . GLY A 1 928 ? 36.026 -9.293 -22.852 1.00 81.56 928 GLY A O 1
ATOM 7327 N N . GLN A 1 929 ? 34.397 -8.089 -21.907 1.00 83.00 929 GLN A N 1
ATOM 7328 C CA . GLN A 1 929 ? 33.680 -9.224 -21.307 1.00 83.00 929 GLN A CA 1
ATOM 7329 C C . GLN A 1 929 ? 32.707 -9.865 -22.311 1.00 83.00 929 GLN A C 1
ATOM 7331 O O . GLN A 1 929 ? 31.488 -9.860 -22.123 1.00 83.00 929 GLN A O 1
ATOM 7336 N N . THR A 1 930 ? 33.246 -10.418 -23.400 1.00 80.25 930 THR A N 1
ATOM 7337 C CA . THR A 1 930 ? 32.472 -10.861 -24.576 1.00 80.25 930 THR A CA 1
ATOM 7338 C C . THR A 1 930 ? 31.405 -11.905 -24.248 1.00 80.25 930 THR A C 1
ATOM 7340 O O . THR A 1 930 ? 30.301 -11.822 -24.768 1.00 80.25 930 THR A O 1
ATOM 7343 N N . ARG A 1 931 ? 31.688 -12.851 -23.342 1.00 79.69 931 ARG A N 1
ATOM 7344 C CA . ARG A 1 931 ? 30.733 -13.908 -22.968 1.00 79.69 931 ARG A CA 1
ATOM 7345 C C . ARG A 1 931 ? 29.488 -13.355 -22.267 1.00 79.69 931 ARG A C 1
ATOM 7347 O O . ARG A 1 931 ? 28.377 -13.646 -22.685 1.00 79.69 931 ARG A O 1
ATOM 7354 N N . LEU A 1 932 ? 29.677 -12.522 -21.241 1.00 78.69 932 LEU A N 1
ATOM 7355 C CA . LEU A 1 932 ? 28.569 -11.899 -20.504 1.00 78.69 932 LEU A CA 1
ATOM 7356 C C . LEU A 1 932 ? 27.768 -10.937 -21.388 1.00 78.69 932 LEU A C 1
ATOM 7358 O O . LEU A 1 932 ? 26.560 -10.784 -21.210 1.00 78.69 932 LEU A O 1
ATOM 7362 N N . MET A 1 933 ? 28.442 -10.291 -22.343 1.00 84.19 933 MET A N 1
ATOM 7363 C CA . MET A 1 933 ? 27.789 -9.463 -23.351 1.00 84.19 933 MET A CA 1
ATOM 7364 C C . MET A 1 933 ? 26.883 -10.313 -24.252 1.00 84.19 933 MET A C 1
ATOM 7366 O O . MET A 1 933 ? 25.729 -9.943 -24.436 1.00 84.19 933 MET A O 1
ATOM 7370 N N . THR A 1 934 ? 27.361 -11.452 -24.768 1.00 79.94 934 THR A N 1
ATOM 7371 C CA . THR A 1 934 ? 26.540 -12.377 -25.568 1.00 79.94 934 THR A CA 1
ATOM 7372 C C . THR A 1 934 ? 25.328 -12.871 -24.778 1.00 79.94 934 THR A C 1
ATOM 7374 O O . THR A 1 934 ? 24.206 -12.710 -25.248 1.00 79.94 934 THR A O 1
ATOM 7377 N N . ASP A 1 935 ? 25.524 -13.331 -23.537 1.00 78.62 935 ASP A N 1
ATOM 7378 C CA . ASP A 1 935 ? 24.431 -13.801 -22.670 1.00 78.62 935 ASP A CA 1
ATOM 7379 C C . ASP A 1 935 ? 23.374 -12.702 -22.407 1.00 78.62 935 ASP A C 1
ATOM 7381 O O . ASP A 1 935 ? 22.179 -12.976 -22.263 1.00 78.62 935 ASP A O 1
ATOM 7385 N N . SER A 1 936 ? 23.801 -11.437 -22.329 1.00 81.88 936 SER A N 1
ATOM 7386 C CA . SER A 1 936 ? 22.908 -10.283 -22.144 1.00 81.88 936 SER A CA 1
ATOM 7387 C C . SER A 1 936 ? 22.181 -9.900 -23.439 1.00 81.88 936 SER A C 1
ATOM 7389 O O . SER A 1 936 ? 21.008 -9.527 -23.400 1.00 81.88 936 SER A O 1
ATOM 7391 N N . MET A 1 937 ? 22.842 -10.026 -24.591 1.00 83.31 937 MET A N 1
ATOM 7392 C CA . MET A 1 937 ? 22.243 -9.788 -25.908 1.00 83.31 937 MET A CA 1
ATOM 7393 C C . MET A 1 937 ? 21.209 -10.859 -26.274 1.00 83.31 937 MET A C 1
ATOM 7395 O O . MET A 1 937 ? 20.177 -10.525 -26.854 1.00 83.31 937 MET A O 1
ATOM 7399 N N . ASP A 1 938 ? 21.410 -12.110 -25.858 1.00 82.75 938 ASP A N 1
ATOM 7400 C CA . ASP A 1 938 ? 20.405 -13.169 -26.005 1.00 82.75 938 ASP A CA 1
ATOM 7401 C C . ASP A 1 938 ? 19.128 -12.840 -25.215 1.00 82.75 938 ASP A C 1
ATOM 7403 O O . ASP A 1 938 ? 18.011 -13.057 -25.688 1.00 82.75 938 ASP A O 1
ATOM 7407 N N . GLN A 1 939 ? 19.266 -12.239 -24.027 1.00 81.56 939 GLN A N 1
ATOM 7408 C CA . GLN A 1 939 ? 18.115 -11.750 -23.260 1.00 81.56 939 GLN A CA 1
ATOM 7409 C C . GLN A 1 939 ? 17.401 -10.589 -23.957 1.00 81.56 939 GLN A C 1
ATOM 7411 O O . GLN A 1 939 ? 16.172 -10.537 -23.924 1.00 81.56 939 GLN A O 1
ATOM 7416 N N . VAL A 1 940 ? 18.138 -9.684 -24.609 1.00 83.25 940 VAL A N 1
ATOM 7417 C CA . VAL A 1 940 ? 17.546 -8.615 -25.429 1.00 83.25 940 VAL A CA 1
ATOM 7418 C C . VAL A 1 940 ? 16.749 -9.205 -26.593 1.00 83.25 940 VAL A C 1
ATOM 7420 O O . VAL A 1 940 ? 15.598 -8.823 -26.779 1.00 83.25 940 VAL A O 1
ATOM 7423 N N . ALA A 1 941 ? 17.299 -10.186 -27.314 1.00 82.12 941 ALA A N 1
ATOM 7424 C CA . ALA A 1 941 ? 16.599 -10.849 -28.415 1.00 82.12 941 ALA A CA 1
ATOM 7425 C C . ALA A 1 941 ? 15.306 -11.548 -27.951 1.00 82.12 941 ALA A C 1
ATOM 7427 O O . ALA A 1 941 ? 14.275 -11.473 -28.621 1.00 82.12 941 ALA A O 1
ATOM 7428 N N . LEU A 1 942 ? 15.333 -12.178 -26.771 1.00 80.62 942 LEU A N 1
ATOM 7429 C CA . LEU A 1 942 ? 14.143 -12.769 -26.151 1.00 80.62 942 LEU A CA 1
ATOM 7430 C C . LEU A 1 942 ? 13.084 -11.721 -25.781 1.00 80.62 942 LEU A C 1
ATOM 7432 O O . LEU A 1 942 ? 11.893 -11.995 -25.915 1.00 80.62 942 LEU A O 1
ATOM 7436 N N . LEU A 1 943 ? 13.499 -10.541 -25.308 1.00 80.50 943 LEU A N 1
ATOM 7437 C CA . LEU A 1 943 ? 12.578 -9.440 -25.016 1.00 80.50 943 LEU A CA 1
ATOM 7438 C C . LEU A 1 943 ? 11.948 -8.895 -26.296 1.00 80.50 943 LEU A C 1
ATOM 7440 O O . LEU A 1 943 ? 10.733 -8.723 -26.329 1.00 80.50 943 LEU A O 1
ATOM 7444 N N . ASP A 1 944 ? 12.747 -8.684 -27.345 1.00 78.69 944 ASP A N 1
ATOM 7445 C CA . ASP A 1 944 ? 12.274 -8.177 -28.635 1.00 78.69 944 ASP A CA 1
ATOM 7446 C C . ASP A 1 944 ? 11.223 -9.125 -29.247 1.00 78.69 944 ASP A C 1
ATOM 7448 O O . ASP A 1 944 ? 10.164 -8.673 -29.686 1.00 78.69 944 ASP A O 1
ATOM 7452 N N . ALA A 1 945 ? 11.443 -10.443 -29.163 1.00 75.19 945 ALA A N 1
ATOM 7453 C CA . ALA A 1 945 ? 10.488 -11.461 -29.612 1.00 75.19 945 ALA A CA 1
ATOM 7454 C C . ALA A 1 945 ? 9.189 -11.528 -28.778 1.00 75.19 945 ALA A C 1
ATOM 7456 O O . ALA A 1 945 ? 8.171 -12.017 -29.265 1.00 75.19 945 ALA A O 1
ATOM 7457 N N . GLY A 1 946 ? 9.219 -11.063 -27.525 1.00 68.94 946 GLY A N 1
ATOM 7458 C CA . GLY A 1 946 ? 8.085 -11.081 -26.595 1.00 68.94 946 GLY A CA 1
ATOM 7459 C C . GLY A 1 946 ? 7.283 -9.776 -26.529 1.00 68.94 946 GLY A C 1
ATOM 7460 O O . GLY A 1 946 ? 6.350 -9.685 -25.728 1.00 68.94 946 GLY A O 1
ATOM 7461 N N . THR A 1 947 ? 7.637 -8.762 -27.326 1.00 67.88 947 THR A N 1
ATOM 7462 C CA . THR A 1 947 ? 6.967 -7.454 -27.300 1.00 67.88 947 THR A CA 1
ATOM 7463 C C . THR A 1 947 ? 5.514 -7.551 -27.777 1.00 67.88 947 THR A C 1
ATOM 7465 O O . THR A 1 947 ? 5.215 -8.030 -28.871 1.00 67.88 947 THR A O 1
ATOM 7468 N N . LYS A 1 948 ? 4.573 -7.088 -26.944 1.00 65.19 948 LYS A N 1
ATOM 7469 C CA . LYS A 1 948 ? 3.150 -7.011 -27.304 1.00 65.19 948 LYS A CA 1
ATOM 7470 C C . LYS A 1 948 ? 2.860 -5.697 -28.043 1.00 65.19 948 LYS A C 1
ATOM 7472 O O . LYS A 1 948 ? 3.172 -4.635 -27.496 1.00 65.19 948 LYS A O 1
ATOM 7477 N N . PRO A 1 949 ? 2.211 -5.726 -29.222 1.00 64.69 949 PRO A N 1
ATOM 7478 C CA . PRO A 1 949 ? 1.751 -4.511 -29.892 1.00 64.69 949 PRO A CA 1
ATOM 7479 C C . PRO A 1 949 ? 0.784 -3.722 -28.997 1.00 64.69 949 PRO A C 1
ATOM 7481 O O . PRO A 1 949 ? -0.178 -4.289 -28.483 1.00 64.69 949 PRO A O 1
ATOM 7484 N N . GLY A 1 950 ? 1.033 -2.422 -28.809 1.00 65.44 950 GLY A N 1
ATOM 7485 C CA . GLY A 1 950 ? 0.184 -1.547 -27.986 1.00 65.44 950 GLY A CA 1
ATOM 7486 C C . GLY A 1 950 ? 0.363 -1.688 -26.467 1.00 65.44 950 GLY A C 1
ATOM 7487 O O . GLY A 1 950 ? -0.453 -1.153 -25.715 1.00 65.44 950 GLY A O 1
ATOM 7488 N N . GLY A 1 951 ? 1.407 -2.398 -26.019 1.00 71.44 951 GLY A N 1
ATOM 7489 C CA . GLY A 1 951 ? 1.781 -2.505 -24.608 1.00 71.44 951 GLY A CA 1
ATOM 7490 C C . GLY A 1 951 ? 2.383 -1.218 -24.028 1.00 71.44 951 GLY A C 1
ATOM 7491 O O . GLY A 1 951 ? 2.396 -0.157 -24.651 1.00 71.44 951 GLY A O 1
ATOM 7492 N N . VAL A 1 952 ? 2.895 -1.301 -22.800 1.00 84.19 952 VAL A N 1
ATOM 7493 C CA . VAL A 1 952 ? 3.478 -0.146 -22.103 1.00 84.19 952 VAL A CA 1
ATOM 7494 C C . VAL A 1 952 ? 4.897 0.131 -22.604 1.00 84.19 952 VAL A C 1
ATOM 7496 O O . VAL A 1 952 ? 5.815 -0.648 -22.352 1.00 84.19 952 VAL A O 1
ATOM 7499 N N . GLU A 1 953 ? 5.111 1.294 -23.223 1.00 85.25 953 GLU A N 1
ATOM 7500 C CA . GLU A 1 953 ? 6.416 1.659 -23.783 1.00 85.25 953 GLU A CA 1
ATOM 7501 C C . GLU A 1 953 ? 7.187 2.685 -22.941 1.00 85.25 953 GLU A C 1
ATOM 7503 O O . GLU A 1 953 ? 8.357 2.468 -22.622 1.00 85.25 953 GLU A O 1
ATOM 7508 N N . TYR A 1 954 ? 6.544 3.792 -22.555 1.00 90.12 954 TYR A N 1
ATOM 7509 C CA . TYR A 1 954 ? 7.224 4.972 -21.990 1.00 90.12 954 TYR A CA 1
ATOM 7510 C C . TYR A 1 954 ? 6.874 5.225 -20.519 1.00 90.12 954 TYR A C 1
ATOM 7512 O O . TYR A 1 954 ? 6.557 6.345 -20.107 1.00 90.12 954 TYR A O 1
ATOM 7520 N N . TRP A 1 955 ? 6.898 4.173 -19.698 1.00 90.69 955 TRP A N 1
ATOM 7521 C CA . TRP A 1 955 ? 6.530 4.294 -18.284 1.00 90.69 955 TRP A CA 1
ATOM 7522 C C . TRP A 1 955 ? 7.638 4.834 -17.379 1.00 90.69 955 TRP A C 1
ATOM 7524 O O . TRP A 1 955 ? 7.325 5.513 -16.397 1.00 90.69 955 TRP A O 1
ATOM 7534 N N . ILE A 1 956 ? 8.906 4.636 -17.751 1.00 93.44 956 ILE A N 1
ATOM 7535 C CA . ILE A 1 956 ? 10.064 5.288 -17.127 1.00 93.44 956 ILE A CA 1
ATOM 7536 C C . ILE A 1 956 ? 10.527 6.446 -18.014 1.00 93.44 956 ILE A C 1
ATOM 7538 O O . ILE A 1 956 ? 11.022 6.219 -19.119 1.00 93.44 956 ILE A O 1
ATOM 7542 N N . ALA A 1 957 ? 10.392 7.674 -17.513 1.00 94.12 957 ALA A N 1
ATOM 7543 C CA . ALA A 1 957 ? 10.791 8.866 -18.253 1.00 94.12 957 ALA A CA 1
ATOM 7544 C C . ALA A 1 957 ? 12.312 8.928 -18.479 1.00 94.12 957 ALA A C 1
ATOM 7546 O O . ALA A 1 957 ? 13.111 8.497 -17.643 1.00 94.12 957 ALA A O 1
ATOM 7547 N N . GLY A 1 958 ? 12.707 9.468 -19.629 1.00 94.50 958 GLY A N 1
ATOM 7548 C CA . GLY A 1 958 ? 14.091 9.694 -20.033 1.00 94.50 958 GLY A CA 1
ATOM 7549 C C . GLY A 1 958 ? 14.811 8.472 -20.608 1.00 94.50 958 GLY A C 1
ATOM 7550 O O . GLY A 1 958 ? 15.883 8.629 -21.196 1.00 94.50 958 GLY A O 1
ATOM 7551 N N . LEU A 1 959 ? 14.245 7.261 -20.507 1.00 94.75 959 LEU A N 1
ATOM 7552 C CA . LEU A 1 959 ? 14.826 6.074 -21.151 1.00 94.75 959 LEU A CA 1
ATOM 7553 C C . LEU A 1 959 ? 14.693 6.097 -22.678 1.00 94.75 959 LEU A C 1
ATOM 7555 O O . LEU A 1 959 ? 15.515 5.480 -23.355 1.00 94.75 959 LEU A O 1
ATOM 7559 N N . ARG A 1 960 ? 13.713 6.825 -23.233 1.00 93.88 960 ARG A N 1
ATOM 7560 C CA . ARG A 1 960 ? 13.611 7.055 -24.683 1.00 93.88 960 ARG A CA 1
ATOM 7561 C C . ARG A 1 960 ? 14.853 7.780 -25.202 1.00 93.88 960 ARG A C 1
ATOM 7563 O O . ARG A 1 960 ? 15.525 7.272 -26.096 1.00 93.88 960 ARG A O 1
ATOM 7570 N N . HIS A 1 961 ? 15.194 8.917 -24.598 1.00 95.44 961 HIS A N 1
ATOM 7571 C CA . HIS A 1 961 ? 16.399 9.687 -24.929 1.00 95.44 961 HIS A CA 1
ATOM 7572 C C . HIS A 1 961 ? 17.673 8.903 -24.656 1.00 95.44 961 HIS A C 1
ATOM 7574 O O . HIS A 1 961 ? 18.623 8.976 -25.427 1.00 95.44 961 HIS A O 1
ATOM 7580 N N . TRP A 1 962 ? 17.697 8.123 -23.574 1.00 96.31 962 TRP A N 1
ATOM 7581 C CA . TRP A 1 962 ? 18.848 7.279 -23.275 1.00 96.31 962 TRP A CA 1
ATOM 7582 C C . TRP A 1 962 ? 19.070 6.197 -24.338 1.00 96.31 962 TRP A C 1
ATOM 7584 O O . TRP A 1 962 ? 20.204 5.964 -24.743 1.00 96.31 962 TRP A O 1
ATOM 7594 N N . SER A 1 963 ? 18.001 5.582 -24.853 1.00 92.69 963 SER A N 1
ATOM 7595 C CA . SER A 1 963 ? 18.107 4.648 -25.980 1.00 92.69 963 SER A CA 1
ATOM 7596 C C . SER A 1 963 ? 18.730 5.329 -27.202 1.00 92.69 963 SER A C 1
ATOM 7598 O O . SER A 1 963 ? 19.676 4.799 -27.771 1.00 92.69 963 SER A O 1
ATOM 7600 N N . GLN A 1 964 ? 18.275 6.540 -27.545 1.00 92.44 964 GLN A N 1
ATOM 7601 C CA . GLN A 1 964 ? 18.846 7.319 -28.652 1.00 92.44 964 GLN A CA 1
ATOM 7602 C C . GLN A 1 964 ? 20.333 7.640 -28.427 1.00 92.44 964 GLN A C 1
ATOM 7604 O O . GLN A 1 964 ? 21.137 7.581 -29.359 1.00 92.44 964 GLN A O 1
ATOM 7609 N N . TYR A 1 965 ? 20.721 7.940 -27.183 1.00 92.62 965 TYR A N 1
ATOM 7610 C CA . TYR A 1 965 ? 22.119 8.135 -26.806 1.00 92.62 965 TYR A CA 1
ATOM 7611 C C . TYR A 1 965 ? 22.963 6.873 -27.063 1.00 92.62 965 TYR A C 1
ATOM 7613 O O . TYR A 1 965 ? 24.017 6.971 -27.697 1.00 92.62 965 TYR A O 1
ATOM 7621 N N . LEU A 1 966 ? 22.494 5.690 -26.651 1.00 90.44 966 LEU A N 1
ATOM 7622 C CA . LEU A 1 966 ? 23.192 4.415 -26.885 1.00 90.44 966 LEU A CA 1
ATOM 7623 C C . LEU A 1 966 ? 23.319 4.082 -28.382 1.00 90.44 966 LEU A C 1
ATOM 7625 O O . LEU A 1 966 ? 24.388 3.660 -28.839 1.00 90.44 966 LEU A O 1
ATOM 7629 N N . ASP A 1 967 ? 22.265 4.326 -29.162 1.00 86.56 967 ASP A N 1
ATOM 7630 C CA . ASP A 1 967 ? 22.266 4.097 -30.612 1.00 86.56 967 ASP A CA 1
ATOM 7631 C C . ASP A 1 967 ? 23.285 5.012 -31.319 1.00 86.56 967 ASP A C 1
ATOM 7633 O O . ASP A 1 967 ? 24.034 4.579 -32.206 1.00 86.56 967 ASP A O 1
ATOM 7637 N N . SER A 1 968 ? 23.391 6.269 -30.869 1.00 85.81 968 SER A N 1
ATOM 7638 C CA . SER A 1 968 ? 24.365 7.234 -31.396 1.00 85.81 968 SER A CA 1
ATOM 7639 C C . SER A 1 968 ? 25.820 6.844 -31.101 1.00 85.81 968 SER A C 1
ATOM 7641 O O . SER A 1 968 ? 26.699 7.063 -31.937 1.00 85.81 968 SER A O 1
ATOM 7643 N N . LYS A 1 969 ? 26.088 6.218 -29.946 1.00 75.62 969 LYS A N 1
ATOM 7644 C CA . LYS A 1 969 ? 27.411 5.683 -29.587 1.00 75.62 969 LYS A CA 1
ATOM 7645 C C . LYS A 1 969 ? 27.785 4.475 -30.440 1.00 75.62 969 LYS A C 1
ATOM 7647 O O . LYS A 1 969 ? 28.891 4.428 -30.969 1.00 75.62 969 LYS A O 1
ATOM 7652 N N . THR A 1 970 ? 26.855 3.536 -30.607 1.00 66.19 970 THR A N 1
ATOM 7653 C CA . THR A 1 970 ? 27.078 2.310 -31.389 1.00 66.19 970 THR A CA 1
ATOM 7654 C C . THR A 1 970 ? 27.380 2.647 -32.852 1.00 66.19 970 THR A C 1
ATOM 7656 O O . THR A 1 970 ? 28.314 2.104 -33.440 1.00 66.19 970 THR A O 1
ATOM 7659 N N . SER A 1 971 ? 26.671 3.630 -33.413 1.00 57.69 971 SER A N 1
ATOM 7660 C CA . SER A 1 971 ? 26.906 4.116 -34.780 1.00 57.69 971 SER A CA 1
ATOM 7661 C C . SER A 1 971 ? 28.281 4.779 -34.960 1.00 57.69 971 SER A C 1
ATOM 7663 O O . SER A 1 971 ? 28.868 4.681 -36.032 1.00 57.69 971 SER A O 1
ATOM 7665 N N . ARG A 1 972 ? 28.832 5.415 -33.914 1.00 54.03 972 ARG A N 1
ATOM 7666 C CA . ARG A 1 972 ? 30.183 6.010 -33.929 1.00 54.03 972 ARG A CA 1
ATOM 7667 C C . ARG A 1 972 ? 31.316 4.999 -33.748 1.00 54.03 972 ARG A C 1
ATOM 7669 O O . ARG A 1 972 ? 32.443 5.337 -34.063 1.00 54.03 972 ARG A O 1
ATOM 7676 N N . SER A 1 973 ? 31.043 3.796 -33.237 1.00 50.25 973 SER A N 1
ATOM 7677 C CA . SER A 1 973 ? 32.044 2.721 -33.110 1.00 50.25 973 SER A CA 1
ATOM 7678 C C . SER A 1 973 ? 32.192 1.841 -34.362 1.00 50.25 973 SER A C 1
ATOM 7680 O O . SER A 1 973 ? 33.062 0.975 -34.389 1.00 50.25 973 SER A O 1
ATOM 7682 N N . HIS A 1 974 ? 31.334 2.034 -35.371 1.00 38.88 974 HIS A N 1
ATOM 7683 C CA . HIS A 1 974 ? 31.370 1.329 -36.662 1.00 38.88 974 HIS A CA 1
ATOM 7684 C C . HIS A 1 974 ? 31.922 2.183 -37.823 1.00 38.88 974 HIS A C 1
ATOM 7686 O O . HIS A 1 974 ? 32.050 1.672 -38.936 1.00 38.88 974 HIS A O 1
ATOM 7692 N N . LEU A 1 975 ? 32.241 3.453 -37.556 1.00 32.72 975 LEU A N 1
ATOM 7693 C CA . LEU A 1 975 ? 33.029 4.360 -38.400 1.00 32.72 975 LEU A CA 1
ATOM 7694 C C . LEU A 1 975 ? 34.445 4.439 -37.829 1.00 32.72 975 LEU A C 1
ATOM 7696 O O . LEU A 1 975 ? 35.388 4.543 -38.642 1.00 32.72 975 LEU A O 1
#

Nearest PDB structures (foldseek):
  9e8h-assembly1_V  TM=5.005E-01  e=1.813E-01  Homo sapiens
  7w3h-assembly1_V  TM=3.820E-01  e=6.033E-02  Homo sapiens
  7w37-assembly1_V  TM=4.711E-01  e=1.813E-01  Homo sapiens
  9e8q-assembly1_V  TM=4.240E-01  e=1.091E-01  Homo sapiens
  8amz-assembly1_S  TM=4.735E-01  e=7.646E-01  Spinacia oleracea

Organism: NCBI:txid42672

InterPro domains:
  IPR011990 Tetratricopeptide-like helical domain superfamily [G3DSA:1.25.40.10] (706-905)
  IPR011990 Tetratricopeptide-like helical domain superfamily [SSF48452] (755-884)

Sequence (975 aa):
MEEYISRLRRAQEIRVLEKVQTRAATVAFRDDMLMSGPPSCSAADFKRPRLRRCLFDTANIYWSRSSRVGGGLDGYIWKVWFGADGPYALKVFWDADQPDFHHYFAAQRECQNAALLHMLETAIQKATTPIRVNASPRTKDEALANLYGFSNEGRQMNALALGAHVEEIVTIPRIRKCYGWTKFSGHVLLELPKELRPPVLRVVYEYVQEGENHPDVVEEADKFFWLAGFSHSSSPAARNWKSGVLVDLSDIVHAGGYGWQYQDITATETEILKRSSTEAPYLFRARSKKSPHPKRKRGQDQQVQGISLLSSIAAALVRSYSPCNAKKLFGEEGYNGLNIQERPGSVSVSVKILLLDRATKKKHKSVDPIVEEIENALLLVIDARAKVYHYLRIGAKWATVLETFSSILNRTPQQLTGILCLLGSPSTPGISSTCRSLHTAAQAGPPWKGSSIAAVSESFPGSSSGYSEDASILLAFLSVLAVSEKVPLDLLSRGAAPRRRWNMRGDIDEVDAVAAGLAPELHGLLSRSSRLSDAFHELELSSAVSKNIDETYNLDETVASRILERLLPENLLFFRSQALIVVYRAIPWKYLEPVTPATKLFLPHLRYALQSFHEHSVYLPAGLRADLVLTLLEASRFPNMAWKCFIVDQAEQATIGLEDQYINSLIAQSRCLLKRISGTMDQTTDCFDDGSQHTTSMPVDNRMHSAAGQASIQRSLNCIQTEDLSTAKRLLEDWSPLHRIPSSLERVVEFRKNIMLGRILRYQGGFGESLTYLEKAQTTAAQEKDLTFYEDFRDLTCDIADTLRELDEPASSERHLRTEITRRDQSGISTGKSLLQVSLAEALFAQARYREAESICLEVESRPGLLKLERLRLHITMAKIHHVQSNNDGAFLYWNEAMKDIAKFHMTGGRATRTILLSICDILRSRGQTRLMTDSMDQVALLDAGTKPGGVEYWIAGLRHWSQYLDSKTSRSHL

pLDDT: mean 76.47, std 22.38, range [23.0, 98.62]

Secondary structure (DSSP, 8-state):
-HHHHHHHHHHHTTSPPPTTHHHHTTS--EEEEE--SPPP--HHHHHS--EEEPSS-GGGB-TTT-EEEEEETTEEEEEEEETTEEEEEEEEES-SS--SSSS--HHHHHHHHHHHHHHHHHHHHH-SSPEEEESS--SHHHHHHHHHHTSHHHHHHHTS---SSEEEE-----PPPEEEEEE--TTTTTTS-GGG---SEEEEEE-PPP-PPPHHHHHHHHHHHHHTTEEE-S---GGGEETTEE--GGGEEETTSTT--STTS---HHHHHHHHHTT----------------------------HHHHHHHHHHHHTS-HHHHHHHHHHHHHHHTS-S--TTTHHHHHHHHHHHHHHH-SSS-SHHHHHHHHHH-TT-TTHHHHHHHHHHHHHHHHHHHHHHHHHHTS-GGGHHHHHTTS-PPP-------------S--PPPHHHHHHHHHHHHT-TT-SSPPPHHHHHHHHHHTTS-TTS-EEHHHHHHHHS-EEEE-TTSSEEEE-TTTTT--HHHHHHHS-HHHHHHHHHHHHHTTSEEE-TTSEEEE-HHHHHHHHHHS-HHHHHHHHHHHHHHHHHTSPPTTTSPPPTTHHHHHHHHHHHHHHHHTT-S---HHHHHHHHHHHHHHTTSS-HHHHHHHHHHHHHHTTT---HHHHHHHHHHHHHHHHHHT-GGG-SSSSSTTSS---S----HHHHHHHHHHHHHHHHHHHHTT-HHHHHHHHHT---SSSS--HHHHHHHHHHHHHHHHHHHHHT-HHHHHHHHHHHHHHHHH-TT---TTTHHHHHHHHHHHHHHTT-HHHHHHHHHHHHHHHHHTT--TTHHHHHHHHHHHHHHTT-HHHHHHHHHHHHTSTT--HHHHHHHHHHHHHHHHHTT-HHHHHHHHHHHHHHHTT------HHHHHHHHHHHHHHHHTT-HHHHHHHHHHHHHHHHTPPTT----SSTTHHHHHHHHHHHHHHT--